Protein 2TBV (pdb70)

Structure (mmCIF, N/CA/C/O backbone):
data_2TBV
#
_entry.id   2TBV
#
_cell.length_a   383.200
_cell.length_b   383.200
_cell.length_c   383.200
_cell.angle_alpha   90.00
_cell.angle_beta   90.00
_cell.angle_gamma   90.00
#
_symmetry.space_group_name_H-M   'I 2 3'
#
loop_
_entity.id
_entity.type
_entity.pdbx_description
1 polymer 'TOMATO BUSHY STUNT VIRUS'
2 non-polymer 'CALCIUM ION'
#
loop_
_atom_site.group_PDB
_atom_site.id
_atom_site.type_symbol
_atom_site.label_atom_id
_atom_site.label_alt_id
_atom_site.label_comp_id
_atom_site.label_asym_id
_atom_site.label_entity_id
_atom_site.label_seq_id
_atom_site.pdbx_PDB_ins_code
_atom_site.Cartn_x
_atom_site.Cartn_y
_atom_site.Cartn_z
_atom_site.occupancy
_atom_site.B_iso_or_equiv
_atom_site.auth_seq_id
_atom_site.auth_comp_id
_atom_site.auth_asym_id
_atom_site.auth_atom_id
_atom_site.pdbx_PDB_model_num
ATOM 1 C C . GLY A 1 101 ? -20.338 29.173 114.766 1.00 20.00 101 GLY A C 1
ATOM 2 O O . GLY A 1 101 ? -20.009 28.696 115.862 1.00 20.00 101 GLY A O 1
ATOM 3 N N . GLY A 1 102 ? -21.126 30.219 114.588 1.00 20.00 102 GLY A N 1
ATOM 4 C CA . GLY A 1 102 ? -21.641 31.009 115.737 1.00 20.00 102 GLY A CA 1
ATOM 5 C C . GLY A 1 102 ? -20.413 31.756 116.328 1.00 20.00 102 GLY A C 1
ATOM 6 O O . GLY A 1 102 ? -20.252 31.833 117.548 1.00 20.00 102 GLY A O 1
ATOM 7 N N . VAL A 1 103 ? -19.614 32.309 115.429 1.00 20.00 103 VAL A N 1
ATOM 8 C CA . VAL A 1 103 ? -18.437 33.087 115.870 1.00 20.00 103 VAL A CA 1
ATOM 9 C C . VAL A 1 103 ? -18.380 34.593 115.587 1.00 20.00 103 VAL A C 1
ATOM 10 O O . VAL A 1 103 ? -18.270 35.113 114.466 1.00 20.00 103 VAL A O 1
ATOM 14 N N . THR A 1 104 ? -18.481 35.283 116.707 1.00 20.00 104 THR A N 1
ATOM 15 C CA . THR A 1 104 ? -18.938 36.680 116.696 1.00 20.00 104 THR A CA 1
ATOM 16 C C . THR A 1 104 ? -17.652 37.540 116.539 1.00 20.00 104 THR A C 1
ATOM 17 O O . THR A 1 104 ? -16.623 37.256 117.169 1.00 20.00 104 THR A O 1
ATOM 21 N N . VAL A 1 105 ? -17.791 38.638 115.820 1.00 20.00 105 VAL A N 1
ATOM 22 C CA . VAL A 1 105 ? -16.748 39.674 115.814 1.00 20.00 105 VAL A CA 1
ATOM 23 C C . VAL A 1 105 ? -17.143 41.178 116.120 1.00 20.00 105 VAL A C 1
ATOM 24 O O . VAL A 1 105 ? -18.162 41.760 115.718 1.00 20.00 105 VAL A O 1
ATOM 28 N N . THR A 1 106 ? -16.292 41.703 116.982 1.00 20.00 106 THR A N 1
ATOM 29 C CA . THR A 1 106 ? -16.686 42.827 117.842 1.00 20.00 106 THR A CA 1
ATOM 30 C C . THR A 1 106 ? -15.602 43.715 117.229 1.00 20.00 106 THR A C 1
ATOM 31 O O . THR A 1 106 ? -14.464 43.273 117.010 1.00 20.00 106 THR A O 1
ATOM 35 N N . SER A 1 107 ? -15.970 44.954 116.960 1.00 20.00 107 SER A N 1
ATOM 36 C CA . SER A 1 107 ? -14.737 46.021 116.914 1.00 20.00 107 SER A CA 1
ATOM 37 C C . SER A 1 107 ? -15.346 47.280 117.496 1.00 20.00 107 SER A C 1
ATOM 38 O O . SER A 1 107 ? -16.047 48.042 116.808 1.00 20.00 107 SER A O 1
ATOM 41 N N . HIS A 1 108 ? -14.988 47.535 118.750 1.00 20.00 108 HIS A N 1
ATOM 42 C CA . HIS A 1 108 ? -15.533 48.704 119.454 1.00 20.00 108 HIS A CA 1
ATOM 43 C C . HIS A 1 108 ? -14.362 49.450 120.244 1.00 20.00 108 HIS A C 1
ATOM 44 O O . HIS A 1 108 ? -13.202 49.021 120.335 1.00 20.00 108 HIS A O 1
ATOM 51 N N . ARG A 1 109 ? -14.778 50.564 120.816 1.00 20.00 109 ARG A N 1
ATOM 52 C CA . ARG A 1 109 ? -13.992 51.578 121.452 1.00 20.00 109 ARG A CA 1
ATOM 53 C C . ARG A 1 109 ? -14.582 51.783 122.836 1.00 20.00 109 ARG A C 1
ATOM 54 O O . ARG A 1 109 ? -15.591 52.495 123.010 1.00 20.00 109 ARG A O 1
ATOM 62 N N . GLU A 1 110 ? -13.925 51.221 123.816 1.00 20.00 110 GLU A N 1
ATOM 63 C CA . GLU A 1 110 ? -14.261 51.327 125.244 1.00 20.00 110 GLU A CA 1
ATOM 64 C C . GLU A 1 110 ? -13.294 52.247 126.003 1.00 20.00 110 GLU A C 1
ATOM 65 O O . GLU A 1 110 ? -12.078 52.225 125.757 1.00 20.00 110 GLU A O 1
ATOM 71 N N . TYR A 1 111 ? -13.850 53.094 126.829 1.00 20.00 111 TYR A N 1
ATOM 72 C CA . TYR A 1 111 ? -13.126 54.002 127.762 1.00 20.00 111 TYR A CA 1
ATOM 73 C C . TYR A 1 111 ? -12.319 53.176 128.762 1.00 20.00 111 TYR A C 1
ATOM 74 O O . TYR A 1 111 ? -12.676 51.985 128.945 1.00 20.00 111 TYR A O 1
ATOM 83 N N . LEU A 1 112 ? -11.335 53.770 129.438 1.00 20.00 112 LEU A N 1
ATOM 84 C CA . LEU A 1 112 ? -10.432 53.001 130.275 1.00 20.00 112 LEU A CA 1
ATOM 85 C C . LEU A 1 112 ? -9.937 53.569 131.564 1.00 20.00 112 LEU A C 1
ATOM 86 O O . LEU A 1 112 ? -10.079 52.814 132.592 1.00 20.00 112 LEU A O 1
ATOM 91 N N . THR A 1 113 ? -9.363 54.739 131.645 1.00 20.00 113 THR A N 1
ATOM 92 C CA . THR A 1 113 ? -9.069 55.394 132.942 1.00 20.00 113 THR A CA 1
ATOM 93 C C . THR A 1 113 ? -8.715 56.859 132.730 1.00 20.00 113 THR A C 1
ATOM 94 O O . THR A 1 113 ? -8.445 57.273 131.590 1.00 20.00 113 THR A O 1
ATOM 98 N N . GLN A 1 114 ? -8.708 57.583 133.837 1.00 20.00 114 GLN A N 1
ATOM 99 C CA . GLN A 1 114 ? -8.370 59.049 133.786 1.00 20.00 114 GLN A CA 1
ATOM 100 C C . GLN A 1 114 ? -6.961 59.147 134.397 1.00 20.00 114 GLN A C 1
ATOM 101 O O . GLN A 1 114 ? -6.808 58.878 135.600 1.00 20.00 114 GLN A O 1
ATOM 107 N N . VAL A 1 115 ? -6.019 59.531 133.551 1.00 20.00 115 VAL A N 1
ATOM 108 C CA . VAL A 1 115 ? -4.526 59.556 134.281 1.00 20.00 115 VAL A CA 1
ATOM 109 C C . VAL A 1 115 ? -4.259 60.896 134.971 1.00 20.00 115 VAL A C 1
ATOM 110 O O . VAL A 1 115 ? -4.192 61.973 134.387 1.00 20.00 115 VAL A O 1
ATOM 114 N N . ASN A 1 116 ? -4.073 60.725 136.263 1.00 20.00 116 ASN A N 1
ATOM 115 C CA . ASN A 1 116 ? -3.549 61.719 137.207 1.00 20.00 116 ASN A CA 1
ATOM 116 C C . ASN A 1 116 ? -2.001 61.792 137.127 1.00 20.00 116 ASN A C 1
ATOM 117 O O . ASN A 1 116 ? -1.372 60.756 136.819 1.00 20.00 116 ASN A O 1
ATOM 122 N N . ASN A 1 117 ? -1.463 62.971 137.356 1.00 20.00 117 ASN A N 1
ATOM 123 C CA . ASN A 1 117 ? 0.079 63.021 137.586 1.00 20.00 117 ASN A CA 1
ATOM 124 C C . ASN A 1 117 ? 0.734 62.467 138.900 1.00 20.00 117 ASN A C 1
ATOM 125 O O . ASN A 1 117 ? 0.109 62.132 139.907 1.00 20.00 117 ASN A O 1
ATOM 130 N N . SER A 1 118 ? 2.032 62.399 138.795 1.00 20.00 118 SER A N 1
ATOM 131 C CA . SER A 1 118 ? 2.903 62.383 139.994 1.00 20.00 118 SER A CA 1
ATOM 132 C C . SER A 1 118 ? 4.145 63.238 139.737 1.00 20.00 118 SER A C 1
ATOM 133 O O . SER A 1 118 ? 4.390 63.682 138.605 1.00 20.00 118 SER A O 1
ATOM 136 N N . SER A 1 119 ? 4.911 63.456 140.790 1.00 20.00 119 SER A N 1
ATOM 137 C CA . SER A 1 119 ? 6.235 64.076 140.646 1.00 20.00 119 SER A CA 1
ATOM 138 C C . SER A 1 119 ? 6.828 62.686 140.407 1.00 20.00 119 SER A C 1
ATOM 139 O O . SER A 1 119 ? 7.695 62.504 139.539 1.00 20.00 119 SER A O 1
ATOM 142 N N . GLY A 1 120 ? 6.353 61.727 141.179 1.00 20.00 120 GLY A N 1
ATOM 143 C CA . GLY A 1 120 ? 7.313 60.702 141.708 1.00 20.00 120 GLY A CA 1
ATOM 144 C C . GLY A 1 120 ? 7.622 59.753 140.551 1.00 20.00 120 GLY A C 1
ATOM 145 O O . GLY A 1 120 ? 8.553 60.049 139.769 1.00 20.00 120 GLY A O 1
ATOM 146 N N . PHE A 1 121 ? 6.911 58.644 140.497 1.00 20.00 121 PHE A N 1
ATOM 147 C CA . PHE A 1 121 ? 6.969 57.748 139.332 1.00 20.00 121 PHE A CA 1
ATOM 148 C C . PHE A 1 121 ? 5.808 56.791 139.631 1.00 20.00 121 PHE A C 1
ATOM 149 O O . PHE A 1 121 ? 5.971 55.831 140.400 1.00 20.00 121 PHE A O 1
ATOM 157 N N . VAL A 1 122 ? 4.712 57.053 138.935 1.00 20.00 122 VAL A N 1
ATOM 158 C CA . VAL A 1 122 ? 3.569 56.099 139.040 1.00 20.00 122 VAL A CA 1
ATOM 159 C C . VAL A 1 122 ? 3.183 55.289 137.801 1.00 20.00 122 VAL A C 1
ATOM 160 O O . VAL A 1 122 ? 3.448 55.701 136.662 1.00 20.00 122 VAL A O 1
ATOM 164 N N . VAL A 1 123 ? 2.565 54.147 138.041 1.00 20.00 123 VAL A N 1
ATOM 165 C CA . VAL A 1 123 ? 2.121 53.282 136.939 1.00 20.00 123 VAL A CA 1
ATOM 166 C C . VAL A 1 123 ? 0.453 53.170 137.289 1.00 20.00 123 VAL A C 1
ATOM 167 O O . VAL A 1 123 ? -0.030 53.256 138.428 1.00 20.00 123 VAL A O 1
ATOM 171 N N . ASN A 1 124 ? -0.097 52.475 136.311 1.00 20.00 124 ASN A N 1
ATOM 172 C CA . ASN A 1 124 ? -1.502 51.956 136.457 1.00 20.00 124 ASN A CA 1
ATOM 173 C C . ASN A 1 124 ? -1.917 52.136 137.919 1.00 20.00 124 ASN A C 1
ATOM 174 O O . ASN A 1 124 ? -2.451 51.211 138.548 1.00 20.00 124 ASN A O 1
ATOM 179 N N . GLY A 1 125 ? -1.666 53.324 138.436 1.00 20.00 125 GLY A N 1
ATOM 180 C CA . GLY A 1 125 ? -2.533 53.890 139.473 1.00 20.00 125 GLY A CA 1
ATOM 181 C C . GLY A 1 125 ? -1.388 54.168 140.448 1.00 20.00 125 GLY A C 1
ATOM 182 O O . GLY A 1 125 ? -1.495 55.039 141.324 1.00 20.00 125 GLY A O 1
ATOM 183 N N . GLY A 1 126 ? -0.310 53.424 140.283 1.00 20.00 126 GLY A N 1
ATOM 184 C CA . GLY A 1 126 ? 0.770 53.427 141.280 1.00 20.00 126 GLY A CA 1
ATOM 185 C C . GLY A 1 126 ? -0.025 52.378 141.913 1.00 20.00 126 GLY A C 1
ATOM 186 O O . GLY A 1 126 ? 0.506 51.961 142.954 1.00 20.00 126 GLY A O 1
ATOM 187 N N . ILE A 1 127 ? -0.847 51.660 141.172 1.00 20.00 127 ILE A N 1
ATOM 188 C CA . ILE A 1 127 ? -1.077 50.237 141.461 1.00 20.00 127 ILE A CA 1
ATOM 189 C C . ILE A 1 127 ? -0.969 48.814 140.909 1.00 20.00 127 ILE A C 1
ATOM 190 O O . ILE A 1 127 ? -0.739 48.613 139.708 1.00 20.00 127 ILE A O 1
ATOM 195 N N . VAL A 1 128 ? -1.137 47.850 141.794 1.00 20.00 128 VAL A N 1
ATOM 196 C CA . VAL A 1 128 ? -0.008 46.816 141.611 1.00 20.00 128 VAL A CA 1
ATOM 197 C C . VAL A 1 128 ? -0.705 45.477 141.365 1.00 20.00 128 VAL A C 1
ATOM 198 O O . VAL A 1 128 ? -1.921 45.344 141.569 1.00 20.00 128 VAL A O 1
ATOM 202 N N . GLY A 1 129 ? 0.074 44.504 140.929 1.00 20.00 129 GLY A N 1
ATOM 203 C CA . GLY A 1 129 ? -0.467 43.169 140.643 1.00 20.00 129 GLY A CA 1
ATOM 204 C C . GLY A 1 129 ? -1.053 43.264 139.233 1.00 20.00 129 GLY A C 1
ATOM 205 O O . GLY A 1 129 ? -2.245 43.557 139.057 1.00 20.00 129 GLY A O 1
ATOM 206 N N . ASN A 1 130 ? -0.207 43.016 138.250 1.00 20.00 130 ASN A N 1
ATOM 207 C CA . ASN A 1 130 ? -0.575 43.282 136.853 1.00 20.00 130 ASN A CA 1
ATOM 208 C C . ASN A 1 130 ? -2.020 43.635 136.495 1.00 20.00 130 ASN A C 1
ATOM 209 O O . ASN A 1 130 ? -2.603 43.062 135.563 1.00 20.00 130 ASN A O 1
ATOM 214 N N . SER A 1 131 ? -2.575 44.571 137.242 1.00 20.00 131 SER A N 1
ATOM 215 C CA . SER A 1 131 ? -3.961 45.000 137.008 1.00 20.00 131 SER A CA 1
ATOM 216 C C . SER A 1 131 ? -4.317 44.808 135.533 1.00 20.00 131 SER A C 1
ATOM 217 O O . SER A 1 131 ? -5.170 43.978 135.185 1.00 20.00 131 SER A O 1
ATOM 220 N N . LEU A 1 132 ? -3.660 45.579 134.687 1.00 20.00 132 LEU A N 1
ATOM 221 C CA . LEU A 1 132 ? -4.465 45.767 133.403 1.00 20.00 132 LEU A CA 1
ATOM 222 C C . LEU A 1 132 ? -4.681 44.588 132.378 1.00 20.00 132 LEU A C 1
ATOM 223 O O . LEU A 1 132 ? -5.573 44.665 131.521 1.00 20.00 132 LEU A O 1
ATOM 228 N N . GLN A 1 133 ? -3.975 43.496 132.605 1.00 20.00 133 GLN A N 1
ATOM 229 C CA . GLN A 1 133 ? -3.990 42.376 131.653 1.00 20.00 133 GLN A CA 1
ATOM 230 C C . GLN A 1 133 ? -4.998 42.364 130.503 1.00 20.00 133 GLN A C 1
ATOM 231 O O . GLN A 1 133 ? -6.215 42.267 130.722 1.00 20.00 133 GLN A O 1
ATOM 237 N N . LEU A 1 134 ? -4.479 42.462 129.293 1.00 20.00 134 LEU A N 1
ATOM 238 C CA . LEU A 1 134 ? -5.326 42.386 128.092 1.00 20.00 134 LEU A CA 1
ATOM 239 C C . LEU A 1 134 ? -5.996 41.062 127.722 1.00 20.00 134 LEU A C 1
ATOM 240 O O . LEU A 1 134 ? -5.642 40.428 126.716 1.00 20.00 134 LEU A O 1
ATOM 245 N N . ASN A 1 135 ? -6.952 40.662 128.539 1.00 20.00 135 ASN A N 1
ATOM 246 C CA . ASN A 1 135 ? -7.802 39.512 128.203 1.00 20.00 135 ASN A CA 1
ATOM 247 C C . ASN A 1 135 ? -9.146 39.716 128.143 1.00 20.00 135 ASN A C 1
ATOM 248 O O . ASN A 1 135 ? -9.013 40.409 129.163 1.00 20.00 135 ASN A O 1
ATOM 253 N N . PRO A 1 136 ? -10.274 39.619 127.465 1.00 20.00 136 PRO A N 1
ATOM 254 C CA . PRO A 1 136 ? -11.481 40.336 127.900 1.00 20.00 136 PRO A CA 1
ATOM 255 C C . PRO A 1 136 ? -12.465 39.467 128.684 1.00 20.00 136 PRO A C 1
ATOM 256 O O . PRO A 1 136 ? -13.415 38.909 128.116 1.00 20.00 136 PRO A O 1
ATOM 260 N N . SER A 1 137 ? -12.223 39.363 129.978 1.00 20.00 137 SER A N 1
ATOM 261 C CA . SER A 1 137 ? -12.271 39.915 130.934 1.00 20.00 137 SER A CA 1
ATOM 262 C C . SER A 1 137 ? -11.462 40.119 132.216 1.00 20.00 137 SER A C 1
ATOM 263 O O . SER A 1 137 ? -11.236 39.172 132.983 1.00 20.00 137 SER A O 1
ATOM 266 N N . ASN A 1 138 ? -11.039 41.351 132.429 1.00 20.00 138 ASN A N 1
ATOM 267 C CA . ASN A 1 138 ? -10.540 42.064 132.853 1.00 20.00 138 ASN A CA 1
ATOM 268 C C . ASN A 1 138 ? -11.525 43.063 133.463 1.00 20.00 138 ASN A C 1
ATOM 269 O O . ASN A 1 138 ? -11.145 44.181 133.843 1.00 20.00 138 ASN A O 1
ATOM 274 N N . GLY A 1 139 ? -12.775 42.648 133.546 1.00 20.00 139 GLY A N 1
ATOM 275 C CA . GLY A 1 139 ? -13.795 43.455 134.231 1.00 20.00 139 GLY A CA 1
ATOM 276 C C . GLY A 1 139 ? -13.143 44.755 134.675 1.00 20.00 139 GLY A C 1
ATOM 277 O O . GLY A 1 139 ? -13.752 45.833 134.603 1.00 20.00 139 GLY A O 1
ATOM 278 N N . THR A 1 140 ? -11.904 44.642 135.116 1.00 20.00 140 THR A N 1
ATOM 279 C CA . THR A 1 140 ? -11.089 45.833 135.393 1.00 20.00 140 THR A CA 1
ATOM 280 C C . THR A 1 140 ? -10.694 46.767 134.258 1.00 20.00 140 THR A C 1
ATOM 281 O O . THR A 1 140 ? -10.802 47.997 134.375 1.00 20.00 140 THR A O 1
ATOM 285 N N . LEU A 1 141 ? -10.238 46.173 133.171 1.00 20.00 141 LEU A N 1
ATOM 286 C CA . LEU A 1 141 ? -10.004 46.934 131.935 1.00 20.00 141 LEU A CA 1
ATOM 287 C C . LEU A 1 141 ? -11.170 47.237 130.992 1.00 20.00 141 LEU A C 1
ATOM 288 O O . LEU A 1 141 ? -11.472 48.405 130.707 1.00 20.00 141 LEU A O 1
ATOM 293 N N . PHE A 1 142 ? -11.807 46.181 130.522 1.00 20.00 142 PHE A N 1
ATOM 294 C CA . PHE A 1 142 ? -12.916 46.294 129.535 1.00 20.00 142 PHE A CA 1
ATOM 295 C C . PHE A 1 142 ? -14.295 46.394 130.171 1.00 20.00 142 PHE A C 1
ATOM 296 O O . PHE A 1 142 ? -14.924 45.371 130.480 1.00 20.00 142 PHE A O 1
ATOM 304 N N . SER A 1 143 ? -14.746 47.618 130.370 1.00 20.00 143 SER A N 1
ATOM 305 C CA . SER A 1 143 ? -16.097 47.849 130.899 1.00 20.00 143 SER A CA 1
ATOM 306 C C . SER A 1 143 ? -17.320 47.524 130.040 1.00 20.00 143 SER A C 1
ATOM 307 O O . SER A 1 143 ? -18.465 47.590 130.512 1.00 20.00 143 SER A O 1
ATOM 310 N N . TRP A 1 144 ? -17.061 47.180 128.793 1.00 20.00 144 TRP A N 1
ATOM 311 C CA . TRP A 1 144 ? -18.149 46.931 127.836 1.00 20.00 144 TRP A CA 1
ATOM 312 C C . TRP A 1 144 ? -18.158 45.517 127.253 1.00 20.00 144 TRP A C 1
ATOM 313 O O . TRP A 1 144 ? -19.154 44.787 127.367 1.00 20.00 144 TRP A O 1
ATOM 324 N N . LEU A 1 145 ? -17.049 45.152 126.637 1.00 20.00 145 LEU A N 1
ATOM 325 C CA . LEU A 1 145 ? -16.765 43.736 126.372 1.00 20.00 145 LEU A CA 1
ATOM 326 C C . LEU A 1 145 ? -16.932 42.701 127.486 1.00 20.00 145 LEU A C 1
ATOM 327 O O . LEU A 1 145 ? -17.042 41.494 127.223 1.00 20.00 145 LEU A O 1
ATOM 332 N N . PRO A 1 146 ? -16.948 43.187 128.713 1.00 20.00 146 PRO A N 1
ATOM 333 C CA . PRO A 1 146 ? -17.223 42.313 129.875 1.00 20.00 146 PRO A CA 1
ATOM 334 C C . PRO A 1 146 ? -18.216 41.158 129.735 1.00 20.00 146 PRO A C 1
ATOM 335 O O . PRO A 1 146 ? -17.865 39.988 129.945 1.00 20.00 146 PRO A O 1
ATOM 339 N N . ALA A 1 147 ? -19.441 41.503 129.384 1.00 20.00 147 ALA A N 1
ATOM 340 C CA . ALA A 1 147 ? -20.546 40.537 129.450 1.00 20.00 147 ALA A CA 1
ATOM 341 C C . ALA A 1 147 ? -21.014 40.180 128.038 1.00 20.00 147 ALA A C 1
ATOM 342 O O . ALA A 1 147 ? -22.222 40.106 127.767 1.00 20.00 147 ALA A O 1
ATOM 344 N N . LEU A 1 148 ? -20.052 39.965 127.160 1.00 20.00 148 LEU A N 1
ATOM 345 C CA . LEU A 1 148 ? -20.363 39.534 125.790 1.00 20.00 148 LEU A CA 1
ATOM 346 C C . LEU A 1 148 ? -19.545 38.248 125.666 1.00 20.00 148 LEU A C 1
ATOM 347 O O . LEU A 1 148 ? -20.087 37.174 125.368 1.00 20.00 148 LEU A O 1
ATOM 352 N N . ALA A 1 149 ? -18.251 38.376 125.896 1.00 20.00 149 ALA A N 1
ATOM 353 C CA . ALA A 1 149 ? -17.291 37.276 125.906 1.00 20.00 149 ALA A CA 1
ATOM 354 C C . ALA A 1 149 ? -17.404 36.383 127.154 1.00 20.00 149 ALA A C 1
ATOM 355 O O . ALA A 1 149 ? -16.441 35.705 127.541 1.00 20.00 149 ALA A O 1
ATOM 357 N N . SER A 1 150 ? -18.578 36.398 127.757 1.00 20.00 150 SER A N 1
ATOM 358 C CA . SER A 1 150 ? -18.751 35.798 129.087 1.00 20.00 150 SER A CA 1
ATOM 359 C C . SER A 1 150 ? -19.723 34.708 128.631 1.00 20.00 150 SER A C 1
ATOM 360 O O . SER A 1 150 ? -20.086 33.812 129.407 1.00 20.00 150 SER A O 1
ATOM 363 N N . ASN A 1 151 ? -20.130 34.801 127.379 1.00 20.00 151 ASN A N 1
ATOM 364 C CA . ASN A 1 151 ? -20.891 33.713 126.749 1.00 20.00 151 ASN A CA 1
ATOM 365 C C . ASN A 1 151 ? -19.950 32.906 125.853 1.00 20.00 151 ASN A C 1
ATOM 366 O O . ASN A 1 151 ? -20.390 32.040 125.083 1.00 20.00 151 ASN A O 1
ATOM 371 N N . PHE A 1 152 ? -18.667 33.190 125.979 1.00 20.00 152 PHE A N 1
ATOM 372 C CA . PHE A 1 152 ? -17.655 32.486 125.178 1.00 20.00 152 PHE A CA 1
ATOM 373 C C . PHE A 1 152 ? -16.347 32.051 125.839 1.00 20.00 152 PHE A C 1
ATOM 374 O O . PHE A 1 152 ? -16.022 32.483 126.955 1.00 20.00 152 PHE A O 1
ATOM 382 N N . ASP A 1 153 ? -15.615 31.202 125.142 1.00 20.00 153 ASP A N 1
ATOM 383 C CA . ASP A 1 153 ? -14.466 30.518 125.752 1.00 20.00 153 ASP A CA 1
ATOM 384 C C . ASP A 1 153 ? -13.065 30.691 125.160 1.00 20.00 153 ASP A C 1
ATOM 385 O O . ASP A 1 153 ? -12.058 30.418 125.830 1.00 20.00 153 ASP A O 1
ATOM 390 N N . GLN A 1 154 ? -13.019 31.198 123.942 1.00 20.00 154 GLN A N 1
ATOM 391 C CA . GLN A 1 154 ? -11.760 31.433 123.285 1.00 20.00 154 GLN A CA 1
ATOM 392 C C . GLN A 1 154 ? -11.876 32.866 122.763 1.00 20.00 154 GLN A C 1
ATOM 393 O O . GLN A 1 154 ? -12.939 33.283 122.280 1.00 20.00 154 GLN A O 1
ATOM 399 N N . TYR A 1 155 ? -10.783 33.597 122.868 1.00 20.00 155 TYR A N 1
ATOM 400 C CA . TYR A 1 155 ? -10.817 35.007 122.507 1.00 20.00 155 TYR A CA 1
ATOM 401 C C . TYR A 1 155 ? -9.683 35.160 121.505 1.00 20.00 155 TYR A C 1
ATOM 402 O O . TYR A 1 155 ? -8.702 34.403 121.545 1.00 20.00 155 TYR A O 1
ATOM 411 N N . SER A 1 156 ? -9.817 36.139 120.630 1.00 20.00 156 SER A N 1
ATOM 412 C CA . SER A 1 156 ? -8.699 36.535 119.763 1.00 20.00 156 SER A CA 1
ATOM 413 C C . SER A 1 156 ? -8.933 37.869 119.052 1.00 20.00 156 SER A C 1
ATOM 414 O O . SER A 1 156 ? -10.007 38.107 118.480 1.00 20.00 156 SER A O 1
ATOM 417 N N . PHE A 1 157 ? -7.925 38.720 119.099 1.00 20.00 157 PHE A N 1
ATOM 418 C CA . PHE A 1 157 ? -8.117 40.134 118.850 1.00 20.00 157 PHE A CA 1
ATOM 419 C C . PHE A 1 157 ? -7.756 40.203 117.365 1.00 20.00 157 PHE A C 1
ATOM 420 O O . PHE A 1 157 ? -7.560 39.169 116.709 1.00 20.00 157 PHE A O 1
ATOM 428 N N . ASN A 1 158 ? -7.675 41.418 116.858 1.00 20.00 158 ASN A N 1
ATOM 429 C CA . ASN A 1 158 ? -7.211 41.632 115.480 1.00 20.00 158 ASN A CA 1
ATOM 430 C C . ASN A 1 158 ? -6.610 43.035 115.505 1.00 20.00 158 ASN A C 1
ATOM 431 O O . ASN A 1 158 ? -5.607 43.308 114.829 1.00 20.00 158 ASN A O 1
ATOM 436 N N . SER A 1 159 ? -7.202 43.893 116.315 1.00 20.00 159 SER A N 1
ATOM 437 C CA . SER A 1 159 ? -6.710 45.272 116.446 1.00 20.00 159 SER A CA 1
ATOM 438 C C . SER A 1 159 ? -6.962 45.621 117.914 1.00 20.00 159 SER A C 1
ATOM 439 O O . SER A 1 159 ? -8.021 45.299 118.473 1.00 20.00 159 SER A O 1
ATOM 442 N N . VAL A 1 160 ? -5.985 46.273 118.517 1.00 20.00 160 VAL A N 1
ATOM 443 C CA . VAL A 1 160 ? -6.196 46.942 119.795 1.00 20.00 160 VAL A CA 1
ATOM 444 C C . VAL A 1 160 ? -5.198 48.098 119.730 1.00 20.00 160 VAL A C 1
ATOM 445 O O . VAL A 1 160 ? -4.031 47.913 119.354 1.00 20.00 160 VAL A O 1
ATOM 449 N N . VAL A 1 161 ? -5.672 49.276 120.090 1.00 20.00 161 VAL A N 1
ATOM 450 C CA . VAL A 1 161 ? -4.900 50.505 119.857 1.00 20.00 161 VAL A CA 1
ATOM 451 C C . VAL A 1 161 ? -5.187 51.263 121.155 1.00 20.00 161 VAL A C 1
ATOM 452 O O . VAL A 1 161 ? -6.338 51.330 121.612 1.00 20.00 161 VAL A O 1
ATOM 456 N N . LEU A 1 162 ? -4.138 51.821 121.728 1.00 20.00 162 LEU A N 1
ATOM 457 C CA . LEU A 1 162 ? -4.326 52.729 122.887 1.00 20.00 162 LEU A CA 1
ATOM 458 C C . LEU A 1 162 ? -4.510 54.129 122.300 1.00 20.00 162 LEU A C 1
ATOM 459 O O . LEU A 1 162 ? -3.795 54.528 121.368 1.00 20.00 162 LEU A O 1
ATOM 464 N N . ASP A 1 163 ? -5.464 54.854 122.852 1.00 20.00 163 ASP A N 1
ATOM 465 C CA . ASP A 1 163 ? -5.715 56.226 122.393 1.00 20.00 163 ASP A CA 1
ATOM 466 C C . ASP A 1 163 ? -5.475 57.082 123.638 1.00 20.00 163 ASP A C 1
ATOM 467 O O . ASP A 1 163 ? -5.987 56.782 124.727 1.00 20.00 163 ASP A O 1
ATOM 472 N N . TYR A 1 164 ? -4.701 58.136 123.459 1.00 20.00 164 TYR A N 1
ATOM 473 C CA . TYR A 1 164 ? -4.560 59.161 124.519 1.00 20.00 164 TYR A CA 1
ATOM 474 C C . TYR A 1 164 ? -4.891 60.628 124.246 1.00 20.00 164 TYR A C 1
ATOM 475 O O . TYR A 1 164 ? -4.094 61.359 123.639 1.00 20.00 164 TYR A O 1
ATOM 484 N N . VAL A 1 165 ? -6.063 61.038 124.695 1.00 20.00 165 VAL A N 1
ATOM 485 C CA . VAL A 1 165 ? -6.546 62.397 124.416 1.00 20.00 165 VAL A CA 1
ATOM 486 C C . VAL A 1 165 ? -6.071 63.117 125.679 1.00 20.00 165 VAL A C 1
ATOM 487 O O . VAL A 1 165 ? -5.487 62.501 126.583 1.00 20.00 165 VAL A O 1
ATOM 491 N N . PRO A 1 166 ? -6.327 64.412 125.723 1.00 20.00 166 PRO A N 1
ATOM 492 C CA . PRO A 1 166 ? -5.959 65.215 126.898 1.00 20.00 166 PRO A CA 1
ATOM 493 C C . PRO A 1 166 ? -6.865 66.337 127.395 1.00 20.00 166 PRO A C 1
ATOM 494 O O . PRO A 1 166 ? -7.073 67.330 126.682 1.00 20.00 166 PRO A O 1
ATOM 498 N N . LEU A 1 167 ? -7.401 66.168 128.589 1.00 20.00 167 LEU A N 1
ATOM 499 C CA . LEU A 1 167 ? -8.156 67.248 129.238 1.00 20.00 167 LEU A CA 1
ATOM 500 C C . LEU A 1 167 ? -7.397 68.475 129.747 1.00 20.00 167 LEU A C 1
ATOM 501 O O . LEU A 1 167 ? -7.949 69.584 129.811 1.00 20.00 167 LEU A O 1
ATOM 506 N N . CYS A 1 168 ? -6.145 68.259 130.102 1.00 20.00 168 CYS A N 1
ATOM 507 C CA . CYS A 1 168 ? -5.302 69.354 130.604 1.00 20.00 168 CYS A CA 1
ATOM 508 C C . CYS A 1 168 ? -4.890 70.388 129.555 1.00 20.00 168 CYS A C 1
ATOM 509 O O . CYS A 1 168 ? -5.402 70.388 128.425 1.00 20.00 168 CYS A O 1
ATOM 512 N N . GLY A 1 169 ? -3.974 71.254 129.943 1.00 20.00 169 GLY A N 1
ATOM 513 C CA . GLY A 1 169 ? -3.534 72.338 129.054 1.00 20.00 169 GLY A CA 1
ATOM 514 C C . GLY A 1 169 ? -2.041 72.569 128.810 1.00 20.00 169 GLY A C 1
ATOM 515 O O . GLY A 1 169 ? -1.200 72.251 129.663 1.00 20.00 169 GLY A O 1
ATOM 516 N N . THR A 1 170 ? -1.736 73.119 127.649 1.00 20.00 170 THR A N 1
ATOM 517 C CA . THR A 1 170 ? -0.337 73.233 127.213 1.00 20.00 170 THR A CA 1
ATOM 518 C C . THR A 1 170 ? 0.686 73.869 128.156 1.00 20.00 170 THR A C 1
ATOM 519 O O . THR A 1 170 ? 1.662 74.492 127.710 1.00 20.00 170 THR A O 1
ATOM 523 N N . THR A 1 171 ? 0.448 73.705 129.443 1.00 20.00 171 THR A N 1
ATOM 524 C CA . THR A 1 171 ? 1.299 74.344 130.457 1.00 20.00 171 THR A CA 1
ATOM 525 C C . THR A 1 171 ? 1.421 73.456 131.696 1.00 20.00 171 THR A C 1
ATOM 526 O O . THR A 1 171 ? 2.097 73.814 132.672 1.00 20.00 171 THR A O 1
ATOM 530 N N . GLU A 1 172 ? 0.765 72.312 131.640 1.00 20.00 172 GLU A N 1
ATOM 531 C CA . GLU A 1 172 ? 0.993 71.149 132.861 1.00 20.00 172 GLU A CA 1
ATOM 532 C C . GLU A 1 172 ? 2.473 70.830 132.578 1.00 20.00 172 GLU A C 1
ATOM 533 O O . GLU A 1 172 ? 3.041 71.237 131.554 1.00 20.00 172 GLU A O 1
ATOM 539 N N . VAL A 1 173 ? 3.042 70.033 133.463 1.00 20.00 173 VAL A N 1
ATOM 540 C CA . VAL A 1 173 ? 4.472 69.705 133.374 1.00 20.00 173 VAL A CA 1
ATOM 541 C C . VAL A 1 173 ? 4.744 68.263 133.807 1.00 20.00 173 VAL A C 1
ATOM 542 O O . VAL A 1 173 ? 4.943 67.982 134.998 1.00 20.00 173 VAL A O 1
ATOM 546 N N . GLY A 1 174 ? 4.749 67.371 132.834 1.00 20.00 174 GLY A N 1
ATOM 547 C CA . GLY A 1 174 ? 4.816 65.933 133.128 1.00 20.00 174 GLY A CA 1
ATOM 548 C C . GLY A 1 174 ? 5.056 64.931 131.997 1.00 20.00 174 GLY A C 1
ATOM 549 O O . GLY A 1 174 ? 5.474 65.307 130.891 1.00 20.00 174 GLY A O 1
ATOM 550 N N . ARG A 1 175 ? 4.790 63.672 132.289 1.00 20.00 175 ARG A N 1
ATOM 551 C CA . ARG A 1 175 ? 4.988 62.607 131.296 1.00 20.00 175 ARG A CA 1
ATOM 552 C C . ARG A 1 175 ? 3.794 61.663 131.442 1.00 20.00 175 ARG A C 1
ATOM 553 O O . ARG A 1 175 ? 3.350 61.367 132.562 1.00 20.00 175 ARG A O 1
ATOM 561 N N . VAL A 1 176 ? 3.291 61.206 130.311 1.00 20.00 176 VAL A N 1
ATOM 562 C CA . VAL A 1 176 ? 2.350 60.082 130.325 1.00 20.00 176 VAL A CA 1
ATOM 563 C C . VAL A 1 176 ? 3.194 59.087 129.528 1.00 20.00 176 VAL A C 1
ATOM 564 O O . VAL A 1 176 ? 4.144 59.473 128.830 1.00 20.00 176 VAL A O 1
ATOM 568 N N . ALA A 1 177 ? 2.838 57.821 129.643 1.00 20.00 177 ALA A N 1
ATOM 569 C CA . ALA A 1 177 ? 3.463 56.782 128.813 1.00 20.00 177 ALA A CA 1
ATOM 570 C C . ALA A 1 177 ? 2.842 55.386 128.738 1.00 20.00 177 ALA A C 1
ATOM 571 O O . ALA A 1 177 ? 2.864 54.626 129.717 1.00 20.00 177 ALA A O 1
ATOM 573 N N . LEU A 1 178 ? 2.296 55.071 127.578 1.00 20.00 178 LEU A N 1
ATOM 574 C CA . LEU A 1 178 ? 1.749 53.727 127.341 1.00 20.00 178 LEU A CA 1
ATOM 575 C C . LEU A 1 178 ? 2.622 52.649 126.697 1.00 20.00 178 LEU A C 1
ATOM 576 O O . LEU A 1 178 ? 3.159 52.838 125.595 1.00 20.00 178 LEU A O 1
ATOM 581 N N . TYR A 1 179 ? 2.752 51.535 127.393 1.00 20.00 179 TYR A N 1
ATOM 582 C CA . TYR A 1 179 ? 3.526 50.402 126.868 1.00 20.00 179 TYR A CA 1
ATOM 583 C C . TYR A 1 179 ? 2.864 49.026 126.754 1.00 20.00 179 TYR A C 1
ATOM 584 O O . TYR A 1 179 ? 1.715 48.842 127.182 1.00 20.00 179 TYR A O 1
ATOM 593 N N . PHE A 1 180 ? 3.640 48.060 126.299 1.00 20.00 180 PHE A N 1
ATOM 594 C CA . PHE A 1 180 ? 3.122 46.696 126.121 1.00 20.00 180 PHE A CA 1
ATOM 595 C C . PHE A 1 180 ? 4.019 45.493 126.415 1.00 20.00 180 PHE A C 1
ATOM 596 O O . PHE A 1 180 ? 4.921 45.164 125.630 1.00 20.00 180 PHE A O 1
ATOM 604 N N . ASP A 1 181 ? 3.759 44.855 127.541 1.00 20.00 181 ASP A N 1
ATOM 605 C CA . ASP A 1 181 ? 4.505 43.643 127.911 1.00 20.00 181 ASP A CA 1
ATOM 606 C C . ASP A 1 181 ? 3.779 42.375 127.459 1.00 20.00 181 ASP A C 1
ATOM 607 O O . ASP A 1 181 ? 2.644 42.106 127.880 1.00 20.00 181 ASP A O 1
ATOM 612 N N . LYS A 1 182 ? 4.444 41.616 126.608 1.00 20.00 182 LYS A N 1
ATOM 613 C CA . LYS A 1 182 ? 3.906 40.267 126.249 1.00 20.00 182 LYS A CA 1
ATOM 614 C C . LYS A 1 182 ? 3.709 39.200 127.335 1.00 20.00 182 LYS A C 1
ATOM 615 O O . LYS A 1 182 ? 2.987 38.213 127.135 1.00 20.00 182 LYS A O 1
ATOM 621 N N . ASP A 1 183 ? 4.356 39.418 128.465 1.00 20.00 183 ASP A N 1
ATOM 622 C CA . ASP A 1 183 ? 4.109 38.588 129.586 1.00 20.00 183 ASP A CA 1
ATOM 623 C C . ASP A 1 183 ? 3.115 39.075 130.624 1.00 20.00 183 ASP A C 1
ATOM 624 O O . ASP A 1 183 ? 3.504 39.608 131.674 1.00 20.00 183 ASP A O 1
ATOM 629 N N . SER A 1 184 ? 1.843 38.874 130.332 1.00 20.00 184 SER A N 1
ATOM 630 C CA . SER A 1 184 ? 0.788 39.174 131.311 1.00 20.00 184 SER A CA 1
ATOM 631 C C . SER A 1 184 ? 1.173 39.098 132.790 1.00 20.00 184 SER A C 1
ATOM 632 O O . SER A 1 184 ? 0.356 39.392 133.676 1.00 20.00 184 SER A O 1
ATOM 635 N N . GLN A 1 185 ? 2.386 38.639 133.037 1.00 20.00 185 GLN A N 1
ATOM 636 C CA . GLN A 1 185 ? 2.802 38.303 134.405 1.00 20.00 185 GLN A CA 1
ATOM 637 C C . GLN A 1 185 ? 4.046 38.958 135.009 1.00 20.00 185 GLN A C 1
ATOM 638 O O . GLN A 1 185 ? 4.171 39.076 136.237 1.00 20.00 185 GLN A O 1
ATOM 644 N N . ASP A 1 186 ? 4.946 39.374 134.138 1.00 20.00 186 ASP A N 1
ATOM 645 C CA . ASP A 1 186 ? 6.161 40.072 134.583 1.00 20.00 186 ASP A CA 1
ATOM 646 C C . ASP A 1 186 ? 5.590 41.161 135.492 1.00 20.00 186 ASP A C 1
ATOM 647 O O . ASP A 1 186 ? 4.373 41.399 135.514 1.00 20.00 186 ASP A O 1
ATOM 652 N N . PRO A 1 187 ? 6.475 41.804 136.230 1.00 20.00 187 PRO A N 1
ATOM 653 C CA . PRO A 1 187 ? 6.046 42.716 137.300 1.00 20.00 187 PRO A CA 1
ATOM 654 C C . PRO A 1 187 ? 6.139 44.060 136.576 1.00 20.00 187 PRO A C 1
ATOM 655 O O . PRO A 1 187 ? 6.343 44.113 135.354 1.00 20.00 187 PRO A O 1
ATOM 659 N N . GLU A 1 188 ? 5.986 45.126 137.339 1.00 20.00 188 GLU A N 1
ATOM 660 C CA . GLU A 1 188 ? 5.861 46.460 136.755 1.00 20.00 188 GLU A CA 1
ATOM 661 C C . GLU A 1 188 ? 7.090 47.365 136.645 1.00 20.00 188 GLU A C 1
ATOM 662 O O . GLU A 1 188 ? 8.114 47.131 137.304 1.00 20.00 188 GLU A O 1
ATOM 668 N N . PRO A 1 189 ? 6.970 48.385 135.816 1.00 20.00 189 PRO A N 1
ATOM 669 C CA . PRO A 1 189 ? 8.000 49.430 135.751 1.00 20.00 189 PRO A CA 1
ATOM 670 C C . PRO A 1 189 ? 8.536 50.067 137.040 1.00 20.00 189 PRO A C 1
ATOM 671 O O . PRO A 1 189 ? 7.810 50.769 137.759 1.00 20.00 189 PRO A O 1
ATOM 675 N N . ALA A 1 190 ? 9.802 49.809 137.309 1.00 20.00 190 ALA A N 1
ATOM 676 C CA . ALA A 1 190 ? 10.506 50.521 138.385 1.00 20.00 190 ALA A CA 1
ATOM 677 C C . ALA A 1 190 ? 10.800 52.028 138.260 1.00 20.00 190 ALA A C 1
ATOM 678 O O . ALA A 1 190 ? 10.474 52.813 139.163 1.00 20.00 190 ALA A O 1
ATOM 680 N N . ASP A 1 191 ? 11.389 52.405 137.140 1.00 20.00 191 ASP A N 1
ATOM 681 C CA . ASP A 1 191 ? 11.898 53.774 136.978 1.00 20.00 191 ASP A CA 1
ATOM 682 C C . ASP A 1 191 ? 11.822 54.321 135.552 1.00 20.00 191 ASP A C 1
ATOM 683 O O . ASP A 1 191 ? 11.196 53.714 134.669 1.00 20.00 191 ASP A O 1
ATOM 688 N N . ARG A 1 192 ? 12.458 55.459 135.347 1.00 20.00 192 ARG A N 1
ATOM 689 C CA . ARG A 1 192 ? 12.650 55.983 133.987 1.00 20.00 192 ARG A CA 1
ATOM 690 C C . ARG A 1 192 ? 13.286 55.092 132.919 1.00 20.00 192 ARG A C 1
ATOM 691 O O . ARG A 1 192 ? 12.753 54.951 131.808 1.00 20.00 192 ARG A O 1
ATOM 699 N N . VAL A 1 193 ? 14.415 54.506 133.268 1.00 20.00 193 VAL A N 1
ATOM 700 C CA . VAL A 1 193 ? 15.250 53.798 132.280 1.00 20.00 193 VAL A CA 1
ATOM 701 C C . VAL A 1 193 ? 14.591 52.468 131.875 1.00 20.00 193 VAL A C 1
ATOM 702 O O . VAL A 1 193 ? 14.844 51.925 130.790 1.00 20.00 193 VAL A O 1
ATOM 706 N N . GLU A 1 194 ? 13.750 51.972 132.764 1.00 20.00 194 GLU A N 1
ATOM 707 C CA . GLU A 1 194 ? 13.054 50.702 132.517 1.00 20.00 194 GLU A CA 1
ATOM 708 C C . GLU A 1 194 ? 11.845 50.835 131.597 1.00 20.00 194 GLU A C 1
ATOM 709 O O . GLU A 1 194 ? 11.610 49.981 130.729 1.00 20.00 194 GLU A O 1
ATOM 715 N N . LEU A 1 195 ? 11.093 51.901 131.797 1.00 20.00 195 LEU A N 1
ATOM 716 C CA . LEU A 1 195 ? 9.842 52.084 131.075 1.00 20.00 195 LEU A CA 1
ATOM 717 C C . LEU A 1 195 ? 10.338 52.139 129.629 1.00 20.00 195 LEU A C 1
ATOM 718 O O . LEU A 1 195 ? 9.868 51.383 128.765 1.00 20.00 195 LEU A O 1
ATOM 723 N N . ALA A 1 196 ? 11.279 53.032 129.387 1.00 20.00 196 ALA A N 1
ATOM 724 C CA . ALA A 1 196 ? 11.719 53.311 128.013 1.00 20.00 196 ALA A CA 1
ATOM 725 C C . ALA A 1 196 ? 12.260 52.179 127.138 1.00 20.00 196 ALA A C 1
ATOM 726 O O . ALA A 1 196 ? 12.272 52.279 125.902 1.00 20.00 196 ALA A O 1
ATOM 728 N N . ASN A 1 197 ? 12.701 51.120 127.791 1.00 20.00 197 ASN A N 1
ATOM 729 C CA . ASN A 1 197 ? 13.263 49.969 127.071 1.00 20.00 197 ASN A CA 1
ATOM 730 C C . ASN A 1 197 ? 12.332 48.948 126.415 1.00 20.00 197 ASN A C 1
ATOM 731 O O . ASN A 1 197 ? 12.741 48.197 125.517 1.00 20.00 197 ASN A O 1
ATOM 736 N N . PHE A 1 198 ? 11.095 48.934 126.874 1.00 20.00 198 PHE A N 1
ATOM 737 C CA . PHE A 1 198 ? 10.024 48.247 126.137 1.00 20.00 198 PHE A CA 1
ATOM 738 C C . PHE A 1 198 ? 9.907 48.417 124.622 1.00 20.00 198 PHE A C 1
ATOM 739 O O . PHE A 1 198 ? 9.961 49.541 124.101 1.00 20.00 198 PHE A O 1
ATOM 747 N N . GLY A 1 199 ? 9.750 47.299 123.937 1.00 20.00 199 GLY A N 1
ATOM 748 C CA . GLY A 1 199 ? 9.408 47.331 122.508 1.00 20.00 199 GLY A CA 1
ATOM 749 C C . GLY A 1 199 ? 8.260 48.213 122.016 1.00 20.00 199 GLY A C 1
ATOM 750 O O . GLY A 1 199 ? 8.469 49.155 121.237 1.00 20.00 199 GLY A O 1
ATOM 751 N N . VAL A 1 200 ? 7.064 47.895 122.475 1.00 20.00 200 VAL A N 1
ATOM 752 C CA . VAL A 1 200 ? 5.896 48.740 122.190 1.00 20.00 200 VAL A CA 1
ATOM 753 C C . VAL A 1 200 ? 5.489 49.871 123.183 1.00 20.00 200 VAL A C 1
ATOM 754 O O . VAL A 1 200 ? 4.416 49.845 123.803 1.00 20.00 200 VAL A O 1
ATOM 758 N N . LEU A 1 201 ? 6.373 50.845 123.291 1.00 20.00 201 LEU A N 1
ATOM 759 C CA . LEU A 1 201 ? 6.080 52.047 124.085 1.00 20.00 201 LEU A CA 1
ATOM 760 C C . LEU A 1 201 ? 5.902 53.398 123.390 1.00 20.00 201 LEU A C 1
ATOM 761 O O . LEU A 1 201 ? 6.400 53.611 122.274 1.00 20.00 201 LEU A O 1
ATOM 766 N N . LYS A 1 202 ? 5.194 54.289 124.058 1.00 20.00 202 LYS A N 1
ATOM 767 C CA . LYS A 1 202 ? 5.090 55.677 123.587 1.00 20.00 202 LYS A CA 1
ATOM 768 C C . LYS A 1 202 ? 5.369 56.702 124.688 1.00 20.00 202 LYS A C 1
ATOM 769 O O . LYS A 1 202 ? 4.949 56.528 125.842 1.00 20.00 202 LYS A O 1
ATOM 775 N N . GLU A 1 203 ? 6.075 57.754 124.317 1.00 20.00 203 GLU A N 1
ATOM 776 C CA . GLU A 1 203 ? 6.527 58.746 125.302 1.00 20.00 203 GLU A CA 1
ATOM 777 C C . GLU A 1 203 ? 6.040 60.158 124.972 1.00 20.00 203 GLU A C 1
ATOM 778 O O . GLU A 1 203 ? 6.625 60.852 124.128 1.00 20.00 203 GLU A O 1
ATOM 784 N N . THR A 1 204 ? 4.976 60.561 125.642 1.00 20.00 204 THR A N 1
ATOM 785 C CA . THR A 1 204 ? 4.381 61.881 125.390 1.00 20.00 204 THR A CA 1
ATOM 786 C C . THR A 1 204 ? 4.292 62.795 126.588 1.00 20.00 204 THR A C 1
ATOM 787 O O . THR A 1 204 ? 4.157 62.343 127.734 1.00 20.00 204 THR A O 1
ATOM 791 N N . ALA A 1 205 ? 4.364 64.084 126.312 1.00 20.00 205 ALA A N 1
ATOM 792 C CA . ALA A 1 205 ? 4.063 65.093 127.338 1.00 20.00 205 ALA A CA 1
ATOM 793 C C . ALA A 1 205 ? 2.656 64.650 127.741 1.00 20.00 205 ALA A C 1
ATOM 794 O O . ALA A 1 205 ? 2.127 63.657 127.221 1.00 20.00 205 ALA A O 1
ATOM 796 N N . PRO A 1 206 ? 2.071 65.393 128.662 1.00 20.00 206 PRO A N 1
ATOM 797 C CA . PRO A 1 206 ? 0.666 65.170 129.031 1.00 20.00 206 PRO A CA 1
ATOM 798 C C . PRO A 1 206 ? -0.317 65.918 128.129 1.00 20.00 206 PRO A C 1
ATOM 799 O O . PRO A 1 206 ? -1.257 65.323 127.581 1.00 20.00 206 PRO A O 1
ATOM 803 N N . TRP A 1 207 ? -0.087 67.210 127.988 1.00 20.00 207 TRP A N 1
ATOM 804 C CA . TRP A 1 207 ? -0.890 68.024 127.065 1.00 20.00 207 TRP A CA 1
ATOM 805 C C . TRP A 1 207 ? -1.015 67.616 125.597 1.00 20.00 207 TRP A C 1
ATOM 806 O O . TRP A 1 207 ? -2.045 67.864 124.952 1.00 20.00 207 TRP A O 1
ATOM 817 N N . ALA A 1 208 ? 0.035 66.997 125.089 1.00 20.00 208 ALA A N 1
ATOM 818 C CA . ALA A 1 208 ? 0.019 66.489 123.711 1.00 20.00 208 ALA A CA 1
ATOM 819 C C . ALA A 1 208 ? -0.492 65.071 123.391 1.00 20.00 208 ALA A C 1
ATOM 820 O O . ALA A 1 208 ? -0.697 64.293 124.335 1.00 20.00 208 ALA A O 1
ATOM 822 N N . GLU A 1 209 ? -0.955 64.879 122.170 1.00 20.00 209 GLU A N 1
ATOM 823 C CA . GLU A 1 209 ? -1.940 63.824 121.893 1.00 20.00 209 GLU A CA 1
ATOM 824 C C . GLU A 1 209 ? -1.201 62.604 121.340 1.00 20.00 209 GLU A C 1
ATOM 825 O O . GLU A 1 209 ? -0.312 62.731 120.485 1.00 20.00 209 GLU A O 1
ATOM 831 N N . ALA A 1 210 ? -1.579 61.440 121.837 1.00 20.00 210 ALA A N 1
ATOM 832 C CA . ALA A 1 210 ? -0.750 60.240 121.662 1.00 20.00 210 ALA A CA 1
ATOM 833 C C . ALA A 1 210 ? -1.392 58.925 121.214 1.00 20.00 210 ALA A C 1
ATOM 834 O O . ALA A 1 210 ? -2.599 58.710 121.400 1.00 20.00 210 ALA A O 1
ATOM 836 N N . MET A 1 211 ? -0.576 58.067 120.631 1.00 20.00 211 MET A N 1
ATOM 837 C CA . MET A 1 211 ? -1.116 56.814 120.227 1.00 20.00 211 MET A CA 1
ATOM 838 C C . MET A 1 211 ? -0.284 55.557 120.485 1.00 20.00 211 MET A C 1
ATOM 839 O O . MET A 1 211 ? 0.951 55.618 120.580 1.00 20.00 211 MET A O 1
ATOM 844 N N . LEU A 1 212 ? -0.972 54.436 120.596 1.00 20.00 212 LEU A N 1
ATOM 845 C CA . LEU A 1 212 ? -0.295 53.131 120.591 1.00 20.00 212 LEU A CA 1
ATOM 846 C C . LEU A 1 212 ? -1.087 51.933 120.062 1.00 20.00 212 LEU A C 1
ATOM 847 O O . LEU A 1 212 ? -2.225 51.685 120.486 1.00 20.00 212 LEU A O 1
ATOM 852 N N . ARG A 1 213 ? -0.474 51.210 119.144 1.00 20.00 213 ARG A N 1
ATOM 853 C CA . ARG A 1 213 ? -1.136 50.051 118.529 1.00 20.00 213 ARG A CA 1
ATOM 854 C C . ARG A 1 213 ? -0.450 48.786 119.036 1.00 20.00 213 ARG A C 1
ATOM 855 O O . ARG A 1 213 ? 0.768 48.772 119.269 1.00 20.00 213 ARG A O 1
ATOM 863 N N . ILE A 1 214 ? -1.243 47.748 119.222 1.00 20.00 214 ILE A N 1
ATOM 864 C CA . ILE A 1 214 ? -0.759 46.542 119.910 1.00 20.00 214 ILE A CA 1
ATOM 865 C C . ILE A 1 214 ? -0.578 45.238 119.132 1.00 20.00 214 ILE A C 1
ATOM 866 O O . ILE A 1 214 ? -1.442 44.847 118.334 1.00 20.00 214 ILE A O 1
ATOM 871 N N . PRO A 1 215 ? 0.544 44.586 119.374 1.00 20.00 215 PRO A N 1
ATOM 872 C CA . PRO A 1 215 ? 0.947 43.442 118.544 1.00 20.00 215 PRO A CA 1
ATOM 873 C C . PRO A 1 215 ? 0.102 42.210 118.871 1.00 20.00 215 PRO A C 1
ATOM 874 O O . PRO A 1 215 ? 0.283 41.574 119.920 1.00 20.00 215 PRO A O 1
ATOM 878 N N . THR A 1 216 ? -0.808 41.891 117.970 1.00 20.00 216 THR A N 1
ATOM 879 C CA . THR A 1 216 ? -1.757 40.795 118.210 1.00 20.00 216 THR A CA 1
ATOM 880 C C . THR A 1 216 ? -1.376 39.569 117.415 1.00 20.00 216 THR A C 1
ATOM 881 O O . THR A 1 216 ? -1.155 39.659 116.198 1.00 20.00 216 THR A O 1
ATOM 885 N N . ASP A 1 217 ? -1.301 38.438 118.091 1.00 20.00 217 ASP A N 1
ATOM 886 C CA . ASP A 1 217 ? -1.098 37.157 117.400 1.00 20.00 217 ASP A CA 1
ATOM 887 C C . ASP A 1 217 ? -2.527 36.710 117.086 1.00 20.00 217 ASP A C 1
ATOM 888 O O . ASP A 1 217 ? -3.492 37.453 117.317 1.00 20.00 217 ASP A O 1
ATOM 893 N N . LYS A 1 218 ? -2.641 35.502 116.565 1.00 20.00 218 LYS A N 1
ATOM 894 C CA . LYS A 1 218 ? -3.961 34.891 116.356 1.00 20.00 218 LYS A CA 1
ATOM 895 C C . LYS A 1 218 ? -4.047 33.514 117.034 1.00 20.00 218 LYS A C 1
ATOM 896 O O . LYS A 1 218 ? -4.604 32.557 116.478 1.00 20.00 218 LYS A O 1
ATOM 902 N N . VAL A 1 219 ? -3.489 33.443 118.229 1.00 20.00 219 VAL A N 1
ATOM 903 C CA . VAL A 1 219 ? -3.302 32.148 118.899 1.00 20.00 219 VAL A CA 1
ATOM 904 C C . VAL A 1 219 ? -4.673 31.990 119.558 1.00 20.00 219 VAL A C 1
ATOM 905 O O . VAL A 1 219 ? -5.258 32.964 120.055 1.00 20.00 219 VAL A O 1
ATOM 909 N N . LYS A 1 220 ? -5.167 30.766 119.551 1.00 20.00 220 LYS A N 1
ATOM 910 C CA . LYS A 1 220 ? -6.286 30.398 120.429 1.00 20.00 220 LYS A CA 1
ATOM 911 C C . LYS A 1 220 ? -6.498 30.341 121.865 1.00 20.00 220 LYS A C 1
ATOM 912 O O . LYS A 1 220 ? -6.120 29.327 122.471 1.00 20.00 220 LYS A O 1
ATOM 918 N N . ARG A 1 221 ? -6.720 31.503 122.449 1.00 20.00 221 ARG A N 1
ATOM 919 C CA . ARG A 1 221 ? -6.227 31.772 123.807 1.00 20.00 221 ARG A CA 1
ATOM 920 C C . ARG A 1 221 ? -7.523 31.632 124.608 1.00 20.00 221 ARG A C 1
ATOM 921 O O . ARG A 1 221 ? -8.621 31.891 124.094 1.00 20.00 221 ARG A O 1
ATOM 929 N N . TYR A 1 222 ? -7.377 31.222 125.854 1.00 20.00 222 TYR A N 1
ATOM 930 C CA . TYR A 1 222 ? -8.538 31.081 126.744 1.00 20.00 222 TYR A CA 1
ATOM 931 C C . TYR A 1 222 ? -8.931 32.228 127.677 1.00 20.00 222 TYR A C 1
ATOM 932 O O . TYR A 1 222 ? -8.067 32.941 128.208 1.00 20.00 222 TYR A O 1
ATOM 941 N N . CYS A 1 223 ? -10.228 32.389 127.861 1.00 20.00 223 CYS A N 1
ATOM 942 C CA . CYS A 1 223 ? -10.736 33.360 128.840 1.00 20.00 223 CYS A CA 1
ATOM 943 C C . CYS A 1 223 ? -10.773 32.768 130.251 1.00 20.00 223 CYS A C 1
ATOM 944 O O . CYS A 1 223 ? -10.644 31.549 130.433 1.00 20.00 223 CYS A O 1
ATOM 947 N N . ASN A 1 224 ? -10.946 33.640 131.226 1.00 20.00 224 ASN A N 1
ATOM 948 C CA . ASN A 1 224 ? -10.831 33.233 132.633 1.00 20.00 224 ASN A CA 1
ATOM 949 C C . ASN A 1 224 ? -12.071 32.787 133.399 1.00 20.00 224 ASN A C 1
ATOM 950 O O . ASN A 1 224 ? -12.490 33.444 134.363 1.00 20.00 224 ASN A O 1
ATOM 955 N N . ASP A 1 225 ? -12.641 31.679 132.964 1.00 20.00 225 ASP A N 1
ATOM 956 C CA . ASP A 1 225 ? -13.825 31.125 133.636 1.00 20.00 225 ASP A CA 1
ATOM 957 C C . ASP A 1 225 ? -13.589 30.028 134.646 1.00 20.00 225 ASP A C 1
ATOM 958 O O . ASP A 1 225 ? -13.700 30.339 135.841 1.00 20.00 225 ASP A O 1
ATOM 963 N N . SER A 1 226 ? -12.840 29.029 134.217 1.00 20.00 226 SER A N 1
ATOM 964 C CA . SER A 1 226 ? -11.909 28.339 135.121 1.00 20.00 226 SER A CA 1
ATOM 965 C C . SER A 1 226 ? -10.515 28.916 135.370 1.00 20.00 226 SER A C 1
ATOM 966 O O . SER A 1 226 ? -9.988 29.685 134.552 1.00 20.00 226 SER A O 1
ATOM 969 N N . ALA A 1 227 ? -9.938 28.538 136.495 1.00 20.00 227 ALA A N 1
ATOM 970 C CA . ALA A 1 227 ? -8.753 29.465 136.781 1.00 20.00 227 ALA A CA 1
ATOM 971 C C . ALA A 1 227 ? -7.392 28.789 136.606 1.00 20.00 227 ALA A C 1
ATOM 972 O O . ALA A 1 227 ? -7.282 27.555 136.663 1.00 20.00 227 ALA A O 1
ATOM 974 N N . THR A 1 228 ? -6.378 29.606 136.393 1.00 20.00 228 THR A N 1
ATOM 975 C CA . THR A 1 228 ? -5.294 29.317 135.619 1.00 20.00 228 THR A CA 1
ATOM 976 C C . THR A 1 228 ? -4.273 30.264 136.253 1.00 20.00 228 THR A C 1
ATOM 977 O O . THR A 1 228 ? -4.360 31.491 136.097 1.00 20.00 228 THR A O 1
ATOM 981 N N . VAL A 1 229 ? -3.321 29.681 136.958 1.00 20.00 229 VAL A N 1
ATOM 982 C CA . VAL A 1 229 ? -2.281 30.476 137.626 1.00 20.00 229 VAL A CA 1
ATOM 983 C C . VAL A 1 229 ? -1.201 31.060 136.714 1.00 20.00 229 VAL A C 1
ATOM 984 O O . VAL A 1 229 ? -0.527 32.038 137.070 1.00 20.00 229 VAL A O 1
ATOM 988 N N . ASP A 1 230 ? -1.052 30.452 135.552 1.00 20.00 230 ASP A N 1
ATOM 989 C CA . ASP A 1 230 ? -0.032 30.895 134.593 1.00 20.00 230 ASP A CA 1
ATOM 990 C C . ASP A 1 230 ? -0.686 31.922 133.667 1.00 20.00 230 ASP A C 1
ATOM 991 O O . ASP A 1 230 ? -0.486 31.896 132.444 1.00 20.00 230 ASP A O 1
ATOM 996 N N . GLN A 1 231 ? -1.457 32.811 134.264 1.00 20.00 231 GLN A N 1
ATOM 997 C CA . GLN A 1 231 ? -2.010 33.954 133.512 1.00 20.00 231 GLN A CA 1
ATOM 998 C C . GLN A 1 231 ? -1.306 34.450 132.249 1.00 20.00 231 GLN A C 1
ATOM 999 O O . GLN A 1 231 ? -1.888 35.196 131.446 1.00 20.00 231 GLN A O 1
ATOM 1005 N N . LYS A 1 232 ? -0.064 34.031 132.091 1.00 20.00 232 LYS A N 1
ATOM 1006 C CA . LYS A 1 232 ? 0.673 34.334 130.873 1.00 20.00 232 LYS A CA 1
ATOM 1007 C C . LYS A 1 232 ? 0.405 33.533 129.598 1.00 20.00 232 LYS A C 1
ATOM 1008 O O . LYS A 1 232 ? 0.231 34.105 128.511 1.00 20.00 232 LYS A O 1
ATOM 1014 N N . LEU A 1 233 ? 0.378 32.222 129.748 1.00 20.00 233 LEU A N 1
ATOM 1015 C CA . LEU A 1 233 ? -0.075 31.336 128.680 1.00 20.00 233 LEU A CA 1
ATOM 1016 C C . LEU A 1 233 ? -1.526 31.433 128.160 1.00 20.00 233 LEU A C 1
ATOM 1017 O O . LEU A 1 233 ? -1.950 30.670 127.279 1.00 20.00 233 LEU A O 1
ATOM 1022 N N . ILE A 1 234 ? -2.276 32.326 128.778 1.00 20.00 234 ILE A N 1
ATOM 1023 C CA . ILE A 1 234 ? -3.672 32.549 128.376 1.00 20.00 234 ILE A CA 1
ATOM 1024 C C . ILE A 1 234 ? -3.943 34.011 127.965 1.00 20.00 234 ILE A C 1
ATOM 1025 O O . ILE A 1 234 ? -4.556 34.283 126.922 1.00 20.00 234 ILE A O 1
ATOM 1030 N N . ASP A 1 235 ? -3.400 34.920 128.754 1.00 20.00 235 ASP A N 1
ATOM 1031 C CA . ASP A 1 235 ? -3.410 36.342 128.385 1.00 20.00 235 ASP A CA 1
ATOM 1032 C C . ASP A 1 235 ? -2.606 36.825 127.169 1.00 20.00 235 ASP A C 1
ATOM 1033 O O . ASP A 1 235 ? -1.427 36.480 127.006 1.00 20.00 235 ASP A O 1
ATOM 1038 N N . LEU A 1 236 ? -3.258 37.619 126.341 1.00 20.00 236 LEU A N 1
ATOM 1039 C CA . LEU A 1 236 ? -2.556 38.320 125.257 1.00 20.00 236 LEU A CA 1
ATOM 1040 C C . LEU A 1 236 ? -1.362 39.221 125.576 1.00 20.00 236 LEU A C 1
ATOM 1041 O O . LEU A 1 236 ? -0.234 38.967 125.127 1.00 20.00 236 LEU A O 1
ATOM 1046 N N . GLY A 1 237 ? -1.626 40.260 126.346 1.00 20.00 237 GLY A N 1
ATOM 1047 C CA . GLY A 1 237 ? -0.515 41.090 126.891 1.00 20.00 237 GLY A CA 1
ATOM 1048 C C . GLY A 1 237 ? -0.745 41.715 128.279 1.00 20.00 237 GLY A C 1
ATOM 1049 O O . GLY A 1 237 ? -1.797 41.497 128.898 1.00 20.00 237 GLY A O 1
ATOM 1050 N N . GLN A 1 238 ? 0.140 42.626 128.639 1.00 20.00 238 GLN A N 1
ATOM 1051 C CA . GLN A 1 238 ? -0.053 43.427 129.855 1.00 20.00 238 GLN A CA 1
ATOM 1052 C C . GLN A 1 238 ? -0.189 44.910 129.050 1.00 20.00 238 GLN A C 1
ATOM 1053 O O . GLN A 1 238 ? 0.323 45.144 127.945 1.00 20.00 238 GLN A O 1
ATOM 1059 N N . LEU A 1 239 ? -0.857 45.807 129.752 1.00 20.00 239 LEU A N 1
ATOM 1060 C CA . LEU A 1 239 ? -0.883 47.219 129.345 1.00 20.00 239 LEU A CA 1
ATOM 1061 C C . LEU A 1 239 ? -0.365 48.141 130.450 1.00 20.00 239 LEU A C 1
ATOM 1062 O O . LEU A 1 239 ? -0.849 48.102 131.591 1.00 20.00 239 LEU A O 1
ATOM 1067 N N . GLY A 1 240 ? 0.612 48.955 130.097 1.00 20.00 240 GLY A N 1
ATOM 1068 C CA . GLY A 1 240 ? 1.053 50.038 130.994 1.00 20.00 240 GLY A CA 1
ATOM 1069 C C . GLY A 1 240 ? 0.680 51.488 130.682 1.00 20.00 240 GLY A C 1
ATOM 1070 O O . GLY A 1 240 ? 0.488 51.860 129.515 1.00 20.00 240 GLY A O 1
ATOM 1071 N N . ILE A 1 241 ? 0.582 52.285 131.730 1.00 20.00 241 ILE A N 1
ATOM 1072 C CA . ILE A 1 241 ? 0.413 53.735 131.565 1.00 20.00 241 ILE A CA 1
ATOM 1073 C C . ILE A 1 241 ? 1.255 54.234 132.741 1.00 20.00 241 ILE A C 1
ATOM 1074 O O . ILE A 1 241 ? 1.089 53.779 133.882 1.00 20.00 241 ILE A O 1
ATOM 1079 N N . ALA A 1 242 ? 2.146 55.161 132.445 1.00 20.00 242 ALA A N 1
ATOM 1080 C CA . ALA A 1 242 ? 3.154 55.582 133.429 1.00 20.00 242 ALA A CA 1
ATOM 1081 C C . ALA A 1 242 ? 3.412 57.087 133.341 1.00 20.00 242 ALA A C 1
ATOM 1082 O O . ALA A 1 242 ? 3.493 57.656 132.243 1.00 20.00 242 ALA A O 1
ATOM 1084 N N . THR A 1 243 ? 3.537 57.708 134.499 1.00 20.00 243 THR A N 1
ATOM 1085 C CA . THR A 1 243 ? 3.638 59.198 134.525 1.00 20.00 243 THR A CA 1
ATOM 1086 C C . THR A 1 243 ? 4.800 59.375 135.503 1.00 20.00 243 THR A C 1
ATOM 1087 O O . THR A 1 243 ? 4.777 58.843 136.623 1.00 20.00 243 THR A O 1
ATOM 1091 N N . TYR A 1 244 ? 5.800 60.118 135.066 1.00 20.00 244 TYR A N 1
ATOM 1092 C CA . TYR A 1 244 ? 6.734 60.743 136.013 1.00 20.00 244 TYR A CA 1
ATOM 1093 C C . TYR A 1 244 ? 6.914 62.251 135.829 1.00 20.00 244 TYR A C 1
ATOM 1094 O O . TYR A 1 244 ? 6.383 62.845 134.879 1.00 20.00 244 TYR A O 1
ATOM 1103 N N . GLY A 1 245 ? 7.658 62.848 136.741 1.00 20.00 245 GLY A N 1
ATOM 1104 C CA . GLY A 1 245 ? 8.077 64.246 136.576 1.00 20.00 245 GLY A CA 1
ATOM 1105 C C . GLY A 1 245 ? 7.040 65.369 136.642 1.00 20.00 245 GLY A C 1
ATOM 1106 O O . GLY A 1 245 ? 7.277 66.484 136.156 1.00 20.00 245 GLY A O 1
ATOM 1107 N N . GLY A 1 246 ? 5.906 65.057 137.242 1.00 20.00 246 GLY A N 1
ATOM 1108 C CA . GLY A 1 246 ? 4.816 66.037 137.351 1.00 20.00 246 GLY A CA 1
ATOM 1109 C C . GLY A 1 246 ? 5.065 67.316 138.150 1.00 20.00 246 GLY A C 1
ATOM 1110 O O . GLY A 1 246 ? 6.202 67.803 138.236 1.00 20.00 246 GLY A O 1
ATOM 1111 N N . ALA A 1 247 ? 3.999 67.843 138.723 1.00 20.00 247 ALA A N 1
ATOM 1112 C CA . ALA A 1 247 ? 4.123 68.686 139.921 1.00 20.00 247 ALA A CA 1
ATOM 1113 C C . ALA A 1 247 ? 2.992 68.438 140.921 1.00 20.00 247 ALA A C 1
ATOM 1114 O O . ALA A 1 247 ? 3.021 68.942 142.053 1.00 20.00 247 ALA A O 1
ATOM 1116 N N . GLY A 1 248 ? 2.013 67.666 140.488 1.00 20.00 248 GLY A N 1
ATOM 1117 C CA . GLY A 1 248 ? 0.851 67.371 141.339 1.00 20.00 248 GLY A CA 1
ATOM 1118 C C . GLY A 1 248 ? 0.114 66.183 140.718 1.00 20.00 248 GLY A C 1
ATOM 1119 O O . GLY A 1 248 ? 0.179 65.959 139.500 1.00 20.00 248 GLY A O 1
ATOM 1120 N N . ALA A 1 249 ? -0.576 65.441 141.564 1.00 20.00 249 ALA A N 1
ATOM 1121 C CA . ALA A 1 249 ? -1.178 64.170 141.135 1.00 20.00 249 ALA A CA 1
ATOM 1122 C C . ALA A 1 249 ? -2.613 64.530 140.748 1.00 20.00 249 ALA A C 1
ATOM 1123 O O . ALA A 1 249 ? -3.575 63.897 141.207 1.00 20.00 249 ALA A O 1
ATOM 1125 N N . ASP A 1 250 ? -2.736 65.543 139.910 1.00 20.00 250 ASP A N 1
ATOM 1126 C CA . ASP A 1 250 ? -4.031 65.858 139.291 1.00 20.00 250 ASP A CA 1
ATOM 1127 C C . ASP A 1 250 ? -4.181 65.249 137.895 1.00 20.00 250 ASP A C 1
ATOM 1128 O O . ASP A 1 250 ? -3.294 64.527 137.416 1.00 20.00 250 ASP A O 1
ATOM 1133 N N . ALA A 1 251 ? -5.302 65.548 137.265 1.00 20.00 251 ALA A N 1
ATOM 1134 C CA . ALA A 1 251 ? -5.650 64.897 135.994 1.00 20.00 251 ALA A CA 1
ATOM 1135 C C . ALA A 1 251 ? -5.329 65.666 134.712 1.00 20.00 251 ALA A C 1
ATOM 1136 O O . ALA A 1 251 ? -5.525 66.888 134.637 1.00 20.00 251 ALA A O 1
ATOM 1138 N N . VAL A 1 252 ? -4.841 64.941 133.724 1.00 20.00 252 VAL A N 1
ATOM 1139 C CA . VAL A 1 252 ? -4.288 65.578 132.520 1.00 20.00 252 VAL A CA 1
ATOM 1140 C C . VAL A 1 252 ? -4.812 64.748 131.347 1.00 20.00 252 VAL A C 1
ATOM 1141 O O . VAL A 1 252 ? -4.975 65.257 130.228 1.00 20.00 252 VAL A O 1
ATOM 1145 N N . GLY A 1 253 ? -5.067 63.482 131.619 1.00 20.00 253 GLY A N 1
ATOM 1146 C CA . GLY A 1 253 ? -5.364 62.523 130.545 1.00 20.00 253 GLY A CA 1
ATOM 1147 C C . GLY A 1 253 ? -6.450 61.488 130.760 1.00 20.00 253 GLY A C 1
ATOM 1148 O O . GLY A 1 253 ? -6.600 60.979 131.880 1.00 20.00 253 GLY A O 1
ATOM 1149 N N . GLU A 1 254 ? -7.113 61.103 129.686 1.00 20.00 254 GLU A N 1
ATOM 1150 C CA . GLU A 1 254 ? -8.157 60.072 129.772 1.00 20.00 254 GLU A CA 1
ATOM 1151 C C . GLU A 1 254 ? -7.872 59.296 128.485 1.00 20.00 254 GLU A C 1
ATOM 1152 O O . GLU A 1 254 ? -7.796 59.880 127.393 1.00 20.00 254 GLU A O 1
ATOM 1158 N N . LEU A 1 255 ? -7.719 57.993 128.631 1.00 20.00 255 LEU A N 1
ATOM 1159 C CA . LEU A 1 255 ? -7.168 57.106 127.667 1.00 20.00 255 LEU A CA 1
ATOM 1160 C C . LEU A 1 255 ? -8.372 56.248 127.264 1.00 20.00 255 LEU A C 1
ATOM 1161 O O . LEU A 1 255 ? -9.298 56.041 128.064 1.00 20.00 255 LEU A O 1
ATOM 1166 N N . PHE A 1 256 ? -8.352 55.876 126.006 1.00 20.00 256 PHE A N 1
ATOM 1167 C CA . PHE A 1 256 ? -9.331 54.896 125.458 1.00 20.00 256 PHE A CA 1
ATOM 1168 C C . PHE A 1 256 ? -8.841 53.566 124.884 1.00 20.00 256 PHE A C 1
ATOM 1169 O O . PHE A 1 256 ? -7.615 53.376 124.741 1.00 20.00 256 PHE A O 1
ATOM 1177 N N . LEU A 1 257 ? -9.764 52.708 124.527 1.00 20.00 257 LEU A N 1
ATOM 1178 C CA . LEU A 1 257 ? -9.501 51.360 124.050 1.00 20.00 257 LEU A CA 1
ATOM 1179 C C . LEU A 1 257 ? -10.136 50.938 122.738 1.00 20.00 257 LEU A C 1
ATOM 1180 O O . LEU A 1 257 ? -11.337 50.606 122.687 1.00 20.00 257 LEU A O 1
ATOM 1185 N N . ALA A 1 258 ? -9.340 50.995 121.676 1.00 20.00 258 ALA A N 1
ATOM 1186 C CA . ALA A 1 258 ? -9.750 50.516 120.346 1.00 20.00 258 ALA A CA 1
ATOM 1187 C C . ALA A 1 258 ? -9.803 49.022 120.057 1.00 20.00 258 ALA A C 1
ATOM 1188 O O . ALA A 1 258 ? -8.753 48.391 119.824 1.00 20.00 258 ALA A O 1
ATOM 1190 N N . ARG A 1 259 ? -11.012 48.495 120.004 1.00 20.00 259 ARG A N 1
ATOM 1191 C CA . ARG A 1 259 ? -11.194 47.035 120.032 1.00 20.00 259 ARG A CA 1
ATOM 1192 C C . ARG A 1 259 ? -11.531 46.281 118.745 1.00 20.00 259 ARG A C 1
ATOM 1193 O O . ARG A 1 259 ? -12.203 46.816 117.850 1.00 20.00 259 ARG A O 1
ATOM 1201 N N . SER A 1 260 ? -11.061 45.050 118.670 1.00 20.00 260 SER A N 1
ATOM 1202 C CA . SER A 1 260 ? -11.471 44.150 117.583 1.00 20.00 260 SER A CA 1
ATOM 1203 C C . SER A 1 260 ? -11.271 42.684 117.979 1.00 20.00 260 SER A C 1
ATOM 1204 O O . SER A 1 260 ? -10.152 42.153 117.916 1.00 20.00 260 SER A O 1
ATOM 1207 N N . VAL A 1 261 ? -12.358 42.054 118.382 1.00 20.00 261 VAL A N 1
ATOM 1208 C CA . VAL A 1 261 ? -12.281 40.701 118.950 1.00 20.00 261 VAL A CA 1
ATOM 1209 C C . VAL A 1 261 ? -13.147 39.574 118.382 1.00 20.00 261 VAL A C 1
ATOM 1210 O O . VAL A 1 261 ? -14.292 39.800 117.964 1.00 20.00 261 VAL A O 1
ATOM 1214 N N . THR A 1 262 ? -12.587 38.379 118.374 1.00 20.00 262 THR A N 1
ATOM 1215 C CA . THR A 1 262 ? -13.227 37.250 117.685 1.00 20.00 262 THR A CA 1
ATOM 1216 C C . THR A 1 262 ? -13.630 36.241 118.762 1.00 20.00 262 THR A C 1
ATOM 1217 O O . THR A 1 262 ? -12.775 35.692 119.472 1.00 20.00 262 THR A O 1
ATOM 1221 N N . LEU A 1 263 ? -14.926 36.014 118.868 1.00 20.00 263 LEU A N 1
ATOM 1222 C CA . LEU A 1 263 ? -15.456 35.238 120.003 1.00 20.00 263 LEU A CA 1
ATOM 1223 C C . LEU A 1 263 ? -15.654 33.878 119.331 1.00 20.00 263 LEU A C 1
ATOM 1224 O O . LEU A 1 263 ? -15.812 33.790 118.104 1.00 20.00 263 LEU A O 1
ATOM 1229 N N . TYR A 1 264 ? -15.643 32.838 120.143 1.00 20.00 264 TYR A N 1
ATOM 1230 C CA . TYR A 1 264 ? -15.617 31.466 119.614 1.00 20.00 264 TYR A CA 1
ATOM 1231 C C . TYR A 1 264 ? -16.409 30.659 120.643 1.00 20.00 264 TYR A C 1
ATOM 1232 O O . TYR A 1 264 ? -17.015 31.223 121.567 1.00 20.00 264 TYR A O 1
ATOM 1241 N N . PHE A 1 265 ? -16.395 29.351 120.468 1.00 20.00 265 PHE A N 1
ATOM 1242 C CA . PHE A 1 265 ? -17.282 28.475 121.244 1.00 20.00 265 PHE A CA 1
ATOM 1243 C C . PHE A 1 265 ? -18.120 29.055 122.385 1.00 20.00 265 PHE A C 1
ATOM 1244 O O . PHE A 1 265 ? -17.599 29.351 123.471 1.00 20.00 265 PHE A O 1
ATOM 1252 N N . PRO A 1 266 ? -19.404 29.210 122.122 1.00 20.00 266 PRO A N 1
ATOM 1253 C CA . PRO A 1 266 ? -20.329 29.714 123.144 1.00 20.00 266 PRO A CA 1
ATOM 1254 C C . PRO A 1 266 ? -21.155 28.732 123.978 1.00 20.00 266 PRO A C 1
ATOM 1255 O O . PRO A 1 266 ? -21.597 27.718 123.419 1.00 20.00 266 PRO A O 1
ATOM 1259 N N . GLN A 1 267 ? -21.224 28.939 125.280 1.00 20.00 267 GLN A N 1
ATOM 1260 C CA . GLN A 1 267 ? -22.125 28.135 126.151 1.00 20.00 267 GLN A CA 1
ATOM 1261 C C . GLN A 1 267 ? -22.915 28.815 127.270 1.00 20.00 267 GLN A C 1
ATOM 1262 O O . GLN A 1 267 ? -24.155 28.780 127.287 1.00 20.00 267 GLN A O 1
ATOM 1268 N N . PRO A 1 268 ? -22.187 29.424 128.187 1.00 20.00 268 PRO A N 1
ATOM 1269 C CA . PRO A 1 268 ? -22.822 30.125 129.312 1.00 20.00 268 PRO A CA 1
ATOM 1270 C C . PRO A 1 268 ? -22.226 31.435 129.831 1.00 20.00 268 PRO A C 1
ATOM 1271 O O . PRO A 1 268 ? -21.334 31.432 130.692 1.00 20.00 268 PRO A O 1
ATOM 1275 N N . THR A 1 269 ? -22.809 32.532 129.385 1.00 20.00 269 THR A N 1
ATOM 1276 C CA . THR A 1 269 ? -22.471 33.848 129.945 1.00 20.00 269 THR A CA 1
ATOM 1277 C C . THR A 1 269 ? -21.846 33.405 131.269 1.00 20.00 269 THR A C 1
ATOM 1278 O O . THR A 1 269 ? -22.284 32.421 131.883 1.00 20.00 269 THR A O 1
ATOM 1282 N N . ASN A 1 270 ? -20.830 34.136 131.688 1.00 20.00 270 ASN A N 1
ATOM 1283 C CA . ASN A 1 270 ? -20.071 33.779 132.914 1.00 20.00 270 ASN A CA 1
ATOM 1284 C C . ASN A 1 270 ? -20.697 34.115 134.268 1.00 20.00 270 ASN A C 1
ATOM 1285 O O . ASN A 1 270 ? -21.137 33.221 135.006 1.00 20.00 270 ASN A O 1
ATOM 1290 N N . THR A 1 271 ? -20.727 35.399 134.576 1.00 20.00 271 THR A N 1
ATOM 1291 C CA . THR A 1 271 ? -21.486 35.879 135.739 1.00 20.00 271 THR A CA 1
ATOM 1292 C C . THR A 1 271 ? -21.640 37.381 135.984 1.00 20.00 271 THR A C 1
ATOM 1293 O O . THR A 1 271 ? -21.787 37.828 137.132 1.00 20.00 271 THR A O 1
ATOM 1297 N N . LEU A 1 272 ? -21.605 38.138 134.903 1.00 20.00 272 LEU A N 1
ATOM 1298 C CA . LEU A 1 272 ? -21.736 39.598 134.999 1.00 20.00 272 LEU A CA 1
ATOM 1299 C C . LEU A 1 272 ? -22.150 40.052 136.400 1.00 20.00 272 LEU A C 1
ATOM 1300 O O . LEU A 1 272 ? -22.359 41.250 136.645 1.00 20.00 272 LEU A O 1
ATOM 1305 N N . LEU A 1 273 ? -22.264 39.091 137.296 1.00 20.00 273 LEU A N 1
ATOM 1306 C CA . LEU A 1 273 ? -22.621 39.395 138.689 1.00 20.00 273 LEU A CA 1
ATOM 1307 C C P LEU A 1 273 ? -22.456 39.415 139.862 0.50 20.00 273 LEU A C 1
ATOM 1308 C C S LEU A 1 273 ? -21.686 38.763 139.721 0.50 20.00 273 LEU A C 1
ATOM 1309 O O P LEU A 1 273 ? -22.316 38.183 139.894 0.50 20.00 273 LEU A O 1
ATOM 1310 O O S LEU A 1 273 ? -21.190 37.642 139.530 0.50 20.00 273 LEU A O 1
ATOM 1315 N N P SER A 1 274 ? -21.760 40.250 140.611 0.50 20.00 274 SER A N 1
ATOM 1316 N N S SER A 1 274 ? -21.457 39.490 140.799 0.50 20.00 274 SER A N 1
ATOM 1317 C CA P SER A 1 274 ? -20.717 39.758 141.522 0.50 20.00 274 SER A CA 1
ATOM 1318 C CA S SER A 1 274 ? -20.395 39.123 141.746 0.50 20.00 274 SER A CA 1
ATOM 1319 C C P SER A 1 274 ? -21.085 39.338 142.963 0.50 20.00 274 SER A C 1
ATOM 1320 C C S SER A 1 274 ? -20.945 39.136 143.173 0.50 20.00 274 SER A C 1
ATOM 1321 O O P SER A 1 274 ? -21.945 39.968 143.589 0.50 20.00 274 SER A O 1
ATOM 1322 O O S SER A 1 274 ? -21.878 39.889 143.490 0.50 20.00 274 SER A O 1
ATOM 1327 N N P SER A 1 275 ? -20.426 38.293 143.432 0.50 20.00 275 SER A N 1
ATOM 1328 N N S SER A 1 275 ? -20.360 38.302 144.012 0.50 20.00 275 SER A N 1
ATOM 1329 C CA . SER A 1 275 ? -20.767 37.604 144.685 1.00 20.00 275 SER A CA 1
ATOM 1330 C C . SER A 1 275 ? -19.468 37.708 145.489 1.00 20.00 275 SER A C 1
ATOM 1331 O O . SER A 1 275 ? -18.416 37.292 144.972 1.00 20.00 275 SER A O 1
ATOM 1334 N N . LYS A 1 276 ? -19.531 38.260 146.695 1.00 20.00 276 LYS A N 1
ATOM 1335 C CA . LYS A 1 276 ? -18.297 38.397 147.489 1.00 20.00 276 LYS A CA 1
ATOM 1336 C C . LYS A 1 276 ? -18.352 38.273 148.993 1.00 20.00 276 LYS A C 1
ATOM 1337 O O . LYS A 1 276 ? -18.660 39.201 149.749 1.00 20.00 276 LYS A O 1
ATOM 1343 N N . ARG A 1 277 ? -18.020 37.073 149.437 1.00 20.00 277 ARG A N 1
ATOM 1344 C CA . ARG A 1 277 ? -18.145 36.724 150.868 1.00 20.00 277 ARG A CA 1
ATOM 1345 C C . ARG A 1 277 ? -16.947 36.974 151.758 1.00 20.00 277 ARG A C 1
ATOM 1346 O O . ARG A 1 277 ? -15.875 36.400 151.515 1.00 20.00 277 ARG A O 1
ATOM 1354 N N . LEU A 1 278 ? -17.170 37.677 152.853 1.00 20.00 278 LEU A N 1
ATOM 1355 C CA . LEU A 1 278 ? -16.147 37.783 153.903 1.00 20.00 278 LEU A CA 1
ATOM 1356 C C . LEU A 1 278 ? -16.579 36.589 155.000 1.00 20.00 278 LEU A C 1
ATOM 1357 O O . LEU A 1 278 ? -17.604 36.651 155.697 1.00 20.00 278 LEU A O 1
ATOM 1362 N N . ASP A 1 279 ? -15.564 35.787 155.262 1.00 20.00 279 ASP A N 1
ATOM 1363 C CA . ASP A 1 279 ? -15.584 34.902 156.435 1.00 20.00 279 ASP A CA 1
ATOM 1364 C C . ASP A 1 279 ? -16.195 35.547 157.680 1.00 20.00 279 ASP A C 1
ATOM 1365 O O . ASP A 1 279 ? -16.199 36.779 157.823 1.00 20.00 279 ASP A O 1
ATOM 1370 N N . LEU A 1 280 ? -16.703 34.707 158.562 1.00 20.00 280 LEU A N 1
ATOM 1371 C CA . LEU A 1 280 ? -17.231 35.662 159.940 1.00 20.00 280 LEU A CA 1
ATOM 1372 C C . LEU A 1 280 ? -16.213 36.602 160.589 1.00 20.00 280 LEU A C 1
ATOM 1373 O O . LEU A 1 280 ? -16.430 37.821 160.665 1.00 20.00 280 LEU A O 1
ATOM 1378 N N . THR A 1 281 ? -15.119 36.023 161.048 1.00 20.00 281 THR A N 1
ATOM 1379 C CA . THR A 1 281 ? -14.048 36.816 161.668 1.00 20.00 281 THR A CA 1
ATOM 1380 C C . THR A 1 281 ? -13.109 37.016 160.478 1.00 20.00 281 THR A C 1
ATOM 1381 O O . THR A 1 281 ? -12.231 37.892 160.500 1.00 20.00 281 THR A O 1
ATOM 1385 N N . GLY A 1 282 ? -13.305 36.202 159.457 1.00 20.00 282 GLY A N 1
ATOM 1386 C CA . GLY A 1 282 ? -12.257 35.987 158.450 1.00 20.00 282 GLY A CA 1
ATOM 1387 C C . GLY A 1 282 ? -12.031 36.990 157.397 1.00 20.00 282 GLY A C 1
ATOM 1388 O O . GLY A 1 282 ? -12.379 38.165 157.208 1.00 20.00 282 GLY A O 1
ATOM 1389 N N . SER A 1 283 ? -11.253 36.315 156.571 1.00 20.00 283 SER A N 1
ATOM 1390 C CA . SER A 1 283 ? -10.763 36.919 155.332 1.00 20.00 283 SER A CA 1
ATOM 1391 C C . SER A 1 283 ? -11.633 36.896 154.074 1.00 20.00 283 SER A C 1
ATOM 1392 O O . SER A 1 283 ? -11.824 37.928 153.413 1.00 20.00 283 SER A O 1
ATOM 1395 N N . LEU A 1 284 ? -12.146 35.721 153.761 1.00 20.00 284 LEU A N 1
ATOM 1396 C CA . LEU A 1 284 ? -12.601 35.485 152.404 1.00 20.00 284 LEU A CA 1
ATOM 1397 C C . LEU A 1 284 ? -13.293 34.154 152.104 1.00 20.00 284 LEU A C 1
ATOM 1398 O O . LEU A 1 284 ? -12.707 33.076 152.287 1.00 20.00 284 LEU A O 1
ATOM 1403 N N . ALA A 1 285 ? -14.528 34.247 151.649 1.00 20.00 285 ALA A N 1
ATOM 1404 C CA . ALA A 1 285 ? -15.360 32.968 151.514 1.00 20.00 285 ALA A CA 1
ATOM 1405 C C . ALA A 1 285 ? -15.488 32.244 150.172 1.00 20.00 285 ALA A C 1
ATOM 1406 O O . ALA A 1 285 ? -15.157 31.055 150.055 1.00 20.00 285 ALA A O 1
ATOM 1408 N N . ASP A 1 286 ? -15.969 32.971 149.180 1.00 20.00 286 ASP A N 1
ATOM 1409 C CA . ASP A 1 286 ? -16.253 32.375 147.866 1.00 20.00 286 ASP A CA 1
ATOM 1410 C C . ASP A 1 286 ? -15.881 33.535 146.942 1.00 20.00 286 ASP A C 1
ATOM 1411 O O . ASP A 1 286 ? -15.680 34.674 147.386 1.00 20.00 286 ASP A O 1
ATOM 1416 N N . ALA A 1 287 ? -15.856 33.219 145.658 1.00 20.00 287 ALA A N 1
ATOM 1417 C CA . ALA A 1 287 ? -15.979 34.179 144.697 1.00 20.00 287 ALA A CA 1
ATOM 1418 C C . ALA A 1 287 ? -16.692 33.673 143.423 1.00 20.00 287 ALA A C 1
ATOM 1419 O O . ALA A 1 287 ? -16.823 32.454 143.235 1.00 20.00 287 ALA A O 1
ATOM 1421 N N . THR A 1 288 ? -17.104 34.593 142.571 1.00 20.00 288 THR A N 1
ATOM 1422 C CA . THR A 1 288 ? -17.797 34.217 141.330 1.00 20.00 288 THR A CA 1
ATOM 1423 C C . THR A 1 288 ? -17.226 35.186 140.293 1.00 20.00 288 THR A C 1
ATOM 1424 O O . THR A 1 288 ? -16.719 34.768 139.241 1.00 20.00 288 THR A O 1
ATOM 1428 N N . GLY A 1 289 ? -17.317 36.466 140.604 1.00 20.00 289 GLY A N 1
ATOM 1429 C CA . GLY A 1 289 ? -16.629 37.488 139.803 1.00 20.00 289 GLY A CA 1
ATOM 1430 C C . GLY A 1 289 ? -17.265 37.239 138.434 1.00 20.00 289 GLY A C 1
ATOM 1431 O O . GLY A 1 289 ? -18.126 36.360 138.282 1.00 20.00 289 GLY A O 1
ATOM 1432 N N . PRO A 1 290 ? -16.832 38.016 137.459 1.00 20.00 290 PRO A N 1
ATOM 1433 C CA . PRO A 1 290 ? -15.662 38.885 137.648 1.00 20.00 290 PRO A CA 1
ATOM 1434 C C . PRO A 1 290 ? -15.341 39.489 139.024 1.00 20.00 290 PRO A C 1
ATOM 1435 O O . PRO A 1 290 ? -16.092 39.294 139.991 1.00 20.00 290 PRO A O 1
ATOM 1439 N N . GLY A 1 291 ? -14.317 40.321 139.048 1.00 20.00 291 GLY A N 1
ATOM 1440 C CA . GLY A 1 291 ? -14.048 41.154 140.228 1.00 20.00 291 GLY A CA 1
ATOM 1441 C C . GLY A 1 291 ? -13.885 42.668 140.075 1.00 20.00 291 GLY A C 1
ATOM 1442 O O . GLY A 1 291 ? -12.796 43.161 139.744 1.00 20.00 291 GLY A O 1
ATOM 1443 N N . TYR A 1 292 ? -14.968 43.381 140.318 1.00 20.00 292 TYR A N 1
ATOM 1444 C CA . TYR A 1 292 ? -14.900 44.846 140.424 1.00 20.00 292 TYR A CA 1
ATOM 1445 C C . TYR A 1 292 ? -14.541 45.339 141.779 1.00 20.00 292 TYR A C 1
ATOM 1446 O O . TYR A 1 292 ? -14.214 46.522 141.957 1.00 20.00 292 TYR A O 1
ATOM 1455 N N . LEU A 1 293 ? -14.894 44.523 142.754 1.00 20.00 293 LEU A N 1
ATOM 1456 C CA . LEU A 1 293 ? -14.761 44.931 144.159 1.00 20.00 293 LEU A CA 1
ATOM 1457 C C . LEU A 1 293 ? -13.968 44.116 145.041 1.00 20.00 293 LEU A C 1
ATOM 1458 O O . LEU A 1 293 ? -14.194 42.908 144.869 1.00 20.00 293 LEU A O 1
ATOM 1463 N N . VAL A 1 294 ? -13.215 44.588 146.016 1.00 20.00 294 VAL A N 1
ATOM 1464 C CA . VAL A 1 294 ? -12.812 43.718 147.128 1.00 20.00 294 VAL A CA 1
ATOM 1465 C C . VAL A 1 294 ? -13.442 44.169 148.397 1.00 20.00 294 VAL A C 1
ATOM 1466 O O . VAL A 1 294 ? -12.928 45.223 148.799 1.00 20.00 294 VAL A O 1
ATOM 1470 N N . LEU A 1 295 ? -13.862 43.207 149.197 1.00 20.00 295 LEU A N 1
ATOM 1471 C CA . LEU A 1 295 ? -14.641 43.516 150.405 1.00 20.00 295 LEU A CA 1
ATOM 1472 C C . LEU A 1 295 ? -13.854 42.561 151.330 1.00 20.00 295 LEU A C 1
ATOM 1473 O O . LEU A 1 295 ? -14.086 41.492 151.915 1.00 20.00 295 LEU A O 1
ATOM 1478 N N . THR A 1 296 ? -13.113 43.527 151.839 1.00 20.00 296 THR A N 1
ATOM 1479 C CA . THR A 1 296 ? -12.575 43.428 153.203 1.00 20.00 296 THR A CA 1
ATOM 1480 C C . THR A 1 296 ? -13.507 44.030 154.377 1.00 20.00 296 THR A C 1
ATOM 1481 O O . THR A 1 296 ? -13.828 45.227 154.348 1.00 20.00 296 THR A O 1
ATOM 1485 N N . ARG A 1 297 ? -13.238 43.371 155.488 1.00 20.00 297 ARG A N 1
ATOM 1486 C CA . ARG A 1 297 ? -13.403 44.008 156.803 1.00 20.00 297 ARG A CA 1
ATOM 1487 C C . ARG A 1 297 ? -12.123 44.535 157.536 1.00 20.00 297 ARG A C 1
ATOM 1488 O O . ARG A 1 297 ? -11.073 43.882 157.439 1.00 20.00 297 ARG A O 1
ATOM 1496 N N . THR A 1 298 ? -12.328 45.459 158.456 1.00 20.00 298 THR A N 1
ATOM 1497 C CA . THR A 1 298 ? -11.391 45.631 159.575 1.00 20.00 298 THR A CA 1
ATOM 1498 C C . THR A 1 298 ? -12.341 45.422 160.756 1.00 20.00 298 THR A C 1
ATOM 1499 O O . THR A 1 298 ? -13.563 45.597 160.630 1.00 20.00 298 THR A O 1
ATOM 1503 N N . PRO A 1 299 ? -11.768 45.051 161.885 1.00 20.00 299 PRO A N 1
ATOM 1504 C CA . PRO A 1 299 ? -12.574 44.608 163.032 1.00 20.00 299 PRO A CA 1
ATOM 1505 C C . PRO A 1 299 ? -13.887 45.471 163.190 1.00 20.00 299 PRO A C 1
ATOM 1506 O O . PRO A 1 299 ? -14.811 44.679 163.431 1.00 20.00 299 PRO A O 1
ATOM 1510 N N . THR A 1 300 ? -14.063 46.652 162.628 1.00 20.00 300 THR A N 1
ATOM 1511 C CA . THR A 1 300 ? -15.221 47.488 162.975 1.00 20.00 300 THR A CA 1
ATOM 1512 C C . THR A 1 300 ? -16.317 47.736 161.803 1.00 20.00 300 THR A C 1
ATOM 1513 O O . THR A 1 300 ? -17.153 48.640 161.956 1.00 20.00 300 THR A O 1
ATOM 1517 N N . VAL A 1 301 ? -15.547 47.623 160.737 1.00 20.00 301 VAL A N 1
ATOM 1518 C CA . VAL A 1 301 ? -15.779 48.454 159.547 1.00 20.00 301 VAL A CA 1
ATOM 1519 C C . VAL A 1 301 ? -15.294 47.816 158.244 1.00 20.00 301 VAL A C 1
ATOM 1520 O O . VAL A 1 301 ? -14.214 47.210 158.194 1.00 20.00 301 VAL A O 1
ATOM 1524 N N . LEU A 1 302 ? -16.100 47.961 157.209 1.00 20.00 302 LEU A N 1
ATOM 1525 C CA . LEU A 1 302 ? -15.903 47.418 155.956 1.00 20.00 302 LEU A CA 1
ATOM 1526 C C . LEU A 1 302 ? -15.012 48.235 155.011 1.00 20.00 302 LEU A C 1
ATOM 1527 O O . LEU A 1 302 ? -14.595 49.348 155.352 1.00 20.00 302 LEU A O 1
ATOM 1532 N N . THR A 1 303 ? -14.746 47.626 153.872 1.00 20.00 303 THR A N 1
ATOM 1533 C CA . THR A 1 303 ? -13.952 48.259 152.884 1.00 20.00 303 THR A CA 1
ATOM 1534 C C . THR A 1 303 ? -14.653 47.770 151.616 1.00 20.00 303 THR A C 1
ATOM 1535 O O . THR A 1 303 ? -14.929 46.571 151.462 1.00 20.00 303 THR A O 1
ATOM 1539 N N . HIS A 1 304 ? -14.932 48.705 150.727 1.00 20.00 304 HIS A N 1
ATOM 1540 C CA . HIS A 1 304 ? -15.420 48.352 149.387 1.00 20.00 304 HIS A CA 1
ATOM 1541 C C . HIS A 1 304 ? -14.565 49.131 148.386 1.00 20.00 304 HIS A C 1
ATOM 1542 O O . HIS A 1 304 ? -14.728 50.350 148.223 1.00 20.00 304 HIS A O 1
ATOM 1549 N N . THR A 1 305 ? -13.666 48.419 147.733 1.00 20.00 305 THR A N 1
ATOM 1550 C CA . THR A 1 305 ? -12.476 49.054 147.193 1.00 20.00 305 THR A CA 1
ATOM 1551 C C . THR A 1 305 ? -12.714 48.779 145.711 1.00 20.00 305 THR A C 1
ATOM 1552 O O . THR A 1 305 ? -12.642 47.622 145.268 1.00 20.00 305 THR A O 1
ATOM 1556 N N . PHE A 1 306 ? -12.932 49.859 144.975 1.00 20.00 306 PHE A N 1
ATOM 1557 C CA . PHE A 1 306 ? -13.206 49.755 143.533 1.00 20.00 306 PHE A CA 1
ATOM 1558 C C . PHE A 1 306 ? -11.983 49.612 142.623 1.00 20.00 306 PHE A C 1
ATOM 1559 O O . PHE A 1 306 ? -10.899 50.145 142.875 1.00 20.00 306 PHE A O 1
ATOM 1567 N N . ARG A 1 307 ? -12.213 48.871 141.559 1.00 20.00 307 ARG A N 1
ATOM 1568 C CA . ARG A 1 307 ? -11.251 48.398 140.571 1.00 20.00 307 ARG A CA 1
ATOM 1569 C C . ARG A 1 307 ? -11.813 48.703 139.108 1.00 20.00 307 ARG A C 1
ATOM 1570 O O . ARG A 1 307 ? -11.268 48.503 138.012 1.00 20.00 307 ARG A O 1
ATOM 1578 N N . ALA A 1 308 ? -13.067 49.092 139.241 1.00 20.00 308 ALA A N 1
ATOM 1579 C CA . ALA A 1 308 ? -13.977 49.118 138.087 1.00 20.00 308 ALA A CA 1
ATOM 1580 C C . ALA A 1 308 ? -14.404 50.643 138.170 1.00 20.00 308 ALA A C 1
ATOM 1581 O O . ALA A 1 308 ? -14.606 51.167 139.275 1.00 20.00 308 ALA A O 1
ATOM 1583 N N . THR A 1 309 ? -14.878 51.123 137.035 1.00 20.00 309 THR A N 1
ATOM 1584 C CA . THR A 1 309 ? -15.656 52.380 137.001 1.00 20.00 309 THR A CA 1
ATOM 1585 C C . THR A 1 309 ? -17.043 52.359 136.356 1.00 20.00 309 THR A C 1
ATOM 1586 O O . THR A 1 309 ? -17.267 51.672 135.349 1.00 20.00 309 THR A O 1
ATOM 1590 N N . GLY A 1 310 ? -17.953 53.112 136.946 1.00 20.00 310 GLY A N 1
ATOM 1591 C CA . GLY A 1 310 ? -19.307 53.369 136.275 1.00 20.00 310 GLY A CA 1
ATOM 1592 C C . GLY A 1 310 ? -20.476 53.501 137.198 1.00 20.00 310 GLY A C 1
ATOM 1593 O O . GLY A 1 310 ? -20.293 53.966 138.333 1.00 20.00 310 GLY A O 1
ATOM 1594 N N . THR A 1 311 ? -21.622 52.986 136.794 1.00 20.00 311 THR A N 1
ATOM 1595 C CA . THR A 1 311 ? -22.798 52.976 137.675 1.00 20.00 311 THR A CA 1
ATOM 1596 C C . THR A 1 311 ? -22.868 51.484 138.007 1.00 20.00 311 THR A C 1
ATOM 1597 O O . THR A 1 311 ? -22.810 50.629 137.110 1.00 20.00 311 THR A O 1
ATOM 1601 N N . PHE A 1 312 ? -22.991 51.194 139.288 1.00 20.00 312 PHE A N 1
ATOM 1602 C CA . PHE A 1 312 ? -23.074 49.818 139.753 1.00 20.00 312 PHE A CA 1
ATOM 1603 C C . PHE A 1 312 ? -24.400 49.580 140.380 1.00 20.00 312 PHE A C 1
ATOM 1604 O O . PHE A 1 312 ? -25.042 50.576 140.747 1.00 20.00 312 PHE A O 1
ATOM 1612 N N . ASN A 1 313 ? -24.658 48.352 140.790 1.00 20.00 313 ASN A N 1
ATOM 1613 C CA . ASN A 1 313 ? -25.605 48.105 141.886 1.00 20.00 313 ASN A CA 1
ATOM 1614 C C . ASN A 1 313 ? -25.294 47.041 142.940 1.00 20.00 313 ASN A C 1
ATOM 1615 O O . ASN A 1 313 ? -24.927 45.904 142.608 1.00 20.00 313 ASN A O 1
ATOM 1620 N N . LEU A 1 314 ? -25.443 47.425 144.194 1.00 20.00 314 LEU A N 1
ATOM 1621 C CA . LEU A 1 314 ? -24.820 47.039 145.200 1.00 20.00 314 LEU A CA 1
ATOM 1622 C C . LEU A 1 314 ? -26.053 46.326 145.726 1.00 20.00 314 LEU A C 1
ATOM 1623 O O . LEU A 1 314 ? -27.028 47.022 146.047 1.00 20.00 314 LEU A O 1
ATOM 1628 N N . SER A 1 315 ? -25.858 45.095 146.160 1.00 20.00 315 SER A N 1
ATOM 1629 C CA . SER A 1 315 ? -26.788 44.474 147.114 1.00 20.00 315 SER A CA 1
ATOM 1630 C C . SER A 1 315 ? -26.272 43.452 148.129 1.00 20.00 315 SER A C 1
ATOM 1631 O O . SER A 1 315 ? -25.430 42.602 147.805 1.00 20.00 315 SER A O 1
ATOM 1634 N N . GLY A 1 316 ? -26.785 43.550 149.341 1.00 20.00 316 GLY A N 1
ATOM 1635 C CA . GLY A 1 316 ? -26.304 43.039 150.451 1.00 20.00 316 GLY A CA 1
ATOM 1636 C C . GLY A 1 316 ? -26.605 43.690 151.796 1.00 20.00 316 GLY A C 1
ATOM 1637 O O . GLY A 1 316 ? -27.372 44.651 151.913 1.00 20.00 316 GLY A O 1
ATOM 1638 N N . GLY A 1 317 ? -25.981 43.130 152.806 1.00 20.00 317 GLY A N 1
ATOM 1639 C CA . GLY A 1 317 ? -25.957 43.736 154.186 1.00 20.00 317 GLY A CA 1
ATOM 1640 C C . GLY A 1 317 ? -24.870 42.873 154.850 1.00 20.00 317 GLY A C 1
ATOM 1641 O O . GLY A 1 317 ? -24.045 42.284 154.131 1.00 20.00 317 GLY A O 1
ATOM 1642 N N . LEU A 1 318 ? -24.926 42.789 156.159 1.00 20.00 318 LEU A N 1
ATOM 1643 C CA . LEU A 1 318 ? -23.756 42.153 156.912 1.00 20.00 318 LEU A CA 1
ATOM 1644 C C . LEU A 1 318 ? -24.060 41.903 158.390 1.00 20.00 318 LEU A C 1
ATOM 1645 O O . LEU A 1 318 ? -25.156 42.228 158.872 1.00 20.00 318 LEU A O 1
ATOM 1650 N N . ARG A 1 319 ? -23.074 41.341 159.070 1.00 20.00 319 ARG A N 1
ATOM 1651 C CA . ARG A 1 319 ? -23.126 41.215 160.533 1.00 20.00 319 ARG A CA 1
ATOM 1652 C C . ARG A 1 319 ? -22.364 42.267 161.338 1.00 20.00 319 ARG A C 1
ATOM 1653 O O . ARG A 1 319 ? -21.150 42.454 161.192 1.00 20.00 319 ARG A O 1
ATOM 1661 N N . CYS A 1 320 ? -23.114 42.906 162.214 1.00 20.00 320 CYS A N 1
ATOM 1662 C CA . CYS A 1 320 ? -22.709 44.106 163.054 1.00 20.00 320 CYS A CA 1
ATOM 1663 C C . CYS A 1 320 ? -23.683 44.011 164.305 1.00 20.00 320 CYS A C 1
ATOM 1664 O O . CYS A 1 320 ? -24.711 43.321 164.243 1.00 20.00 320 CYS A O 1
ATOM 1667 N N . LEU A 1 321 ? -23.583 45.113 165.026 1.00 20.00 321 LEU A N 1
ATOM 1668 C CA . LEU A 1 321 ? -24.761 45.696 165.682 1.00 20.00 321 LEU A CA 1
ATOM 1669 C C . LEU A 1 321 ? -24.729 47.148 166.162 1.00 20.00 321 LEU A C 1
ATOM 1670 O O . LEU A 1 321 ? -24.148 47.459 167.212 1.00 20.00 321 LEU A O 1
ATOM 1675 N N . THR A 1 322 ? -25.352 48.015 165.386 1.00 20.00 322 THR A N 1
ATOM 1676 C CA . THR A 1 322 ? -24.697 49.242 165.126 1.00 20.00 322 THR A CA 1
ATOM 1677 C C . THR A 1 322 ? -25.244 49.702 163.633 1.00 20.00 322 THR A C 1
ATOM 1678 O O . THR A 1 322 ? -25.305 49.083 162.561 1.00 20.00 322 THR A O 1
ATOM 1682 N N . SER A 1 323 ? -25.833 50.865 163.842 1.00 20.00 323 SER A N 1
ATOM 1683 C CA . SER A 1 323 ? -26.455 51.593 162.743 1.00 20.00 323 SER A CA 1
ATOM 1684 C C . SER A 1 323 ? -25.346 51.942 161.768 1.00 20.00 323 SER A C 1
ATOM 1685 O O . SER A 1 323 ? -24.379 52.601 162.180 1.00 20.00 323 SER A O 1
ATOM 1688 N N . LEU A 1 324 ? -25.456 51.502 160.528 1.00 20.00 324 LEU A N 1
ATOM 1689 C CA . LEU A 1 324 ? -24.658 52.151 159.318 1.00 20.00 324 LEU A CA 1
ATOM 1690 C C . LEU A 1 324 ? -24.241 53.504 158.896 1.00 20.00 324 LEU A C 1
ATOM 1691 O O . LEU A 1 324 ? -25.250 54.120 158.523 1.00 20.00 324 LEU A O 1
ATOM 1696 N N . THR A 1 325 ? -23.054 54.064 159.042 1.00 20.00 325 THR A N 1
ATOM 1697 C CA . THR A 1 325 ? -22.785 55.411 158.520 1.00 20.00 325 THR A CA 1
ATOM 1698 C C . THR A 1 325 ? -21.956 55.275 157.241 1.00 20.00 325 THR A C 1
ATOM 1699 O O . THR A 1 325 ? -20.882 54.657 157.240 1.00 20.00 325 THR A O 1
ATOM 1703 N N . LEU A 1 326 ? -22.468 55.854 156.170 1.00 20.00 326 LEU A N 1
ATOM 1704 C CA . LEU A 1 326 ? -22.195 55.589 154.834 1.00 20.00 326 LEU A CA 1
ATOM 1705 C C . LEU A 1 326 ? -21.109 56.719 154.643 1.00 20.00 326 LEU A C 1
ATOM 1706 O O . LEU A 1 326 ? -21.318 57.899 154.964 1.00 20.00 326 LEU A O 1
ATOM 1711 N N . GLY A 1 327 ? -19.917 56.246 154.330 1.00 20.00 327 GLY A N 1
ATOM 1712 C CA . GLY A 1 327 ? -18.818 57.137 153.933 1.00 20.00 327 GLY A CA 1
ATOM 1713 C C . GLY A 1 327 ? -18.412 56.218 152.585 1.00 20.00 327 GLY A C 1
ATOM 1714 O O . GLY A 1 327 ? -18.135 55.013 152.492 1.00 20.00 327 GLY A O 1
ATOM 1715 N N . ALA A 1 328 ? -17.794 57.166 151.906 1.00 20.00 328 ALA A N 1
ATOM 1716 C CA . ALA A 1 328 ? -16.838 56.830 150.840 1.00 20.00 328 ALA A CA 1
ATOM 1717 C C . ALA A 1 328 ? -15.884 57.905 150.290 1.00 20.00 328 ALA A C 1
ATOM 1718 O O . ALA A 1 328 ? -16.017 59.102 150.585 1.00 20.00 328 ALA A O 1
ATOM 1720 N N . THR A 1 329 ? -14.900 57.439 149.544 1.00 20.00 329 THR A N 1
ATOM 1721 C CA . THR A 1 329 ? -13.755 58.289 149.187 1.00 20.00 329 THR A CA 1
ATOM 1722 C C . THR A 1 329 ? -13.216 58.285 147.753 1.00 20.00 329 THR A C 1
ATOM 1723 O O . THR A 1 329 ? -13.080 57.219 147.134 1.00 20.00 329 THR A O 1
ATOM 1727 N N . GLY A 1 330 ? -12.910 59.467 147.252 1.00 20.00 330 GLY A N 1
ATOM 1728 C CA . GLY A 1 330 ? -12.570 59.619 145.830 1.00 20.00 330 GLY A CA 1
ATOM 1729 C C . GLY A 1 330 ? -13.671 59.900 144.806 1.00 20.00 330 GLY A C 1
ATOM 1730 O O . GLY A 1 330 ? -14.748 60.406 145.152 1.00 20.00 330 GLY A O 1
ATOM 1731 N N . ALA A 1 331 ? -13.384 59.568 143.561 1.00 20.00 331 ALA A N 1
ATOM 1732 C CA . ALA A 1 331 ? -14.389 59.789 142.474 1.00 20.00 331 ALA A CA 1
ATOM 1733 C C . ALA A 1 331 ? -15.560 58.981 143.035 1.00 20.00 331 ALA A C 1
ATOM 1734 O O . ALA A 1 331 ? -15.485 57.748 143.151 1.00 20.00 331 ALA A O 1
ATOM 1736 N N . VAL A 1 332 ? -16.622 59.685 143.377 1.00 20.00 332 VAL A N 1
ATOM 1737 C CA . VAL A 1 332 ? -17.890 58.997 143.735 1.00 20.00 332 VAL A CA 1
ATOM 1738 C C . VAL A 1 332 ? -19.203 59.781 143.778 1.00 20.00 332 VAL A C 1
ATOM 1739 O O . VAL A 1 332 ? -19.263 60.894 144.320 1.00 20.00 332 VAL A O 1
ATOM 1743 N N . VAL A 1 333 ? -20.235 59.188 143.207 1.00 20.00 333 VAL A N 1
ATOM 1744 C CA . VAL A 1 333 ? -21.492 59.915 142.978 1.00 20.00 333 VAL A CA 1
ATOM 1745 C C . VAL A 1 333 ? -22.489 59.014 143.607 1.00 20.00 333 VAL A C 1
ATOM 1746 O O . VAL A 1 333 ? -22.903 58.105 142.872 1.00 20.00 333 VAL A O 1
ATOM 1750 N N . ILE A 1 334 ? -22.902 59.198 144.848 1.00 20.00 334 ILE A N 1
ATOM 1751 C CA . ILE A 1 334 ? -23.779 58.219 145.505 1.00 20.00 334 ILE A CA 1
ATOM 1752 C C . ILE A 1 334 ? -25.145 58.411 144.845 1.00 20.00 334 ILE A C 1
ATOM 1753 O O . ILE A 1 334 ? -25.503 59.524 144.434 1.00 20.00 334 ILE A O 1
ATOM 1758 N N . ASN A 1 335 ? -25.887 57.323 144.752 1.00 20.00 335 ASN A N 1
ATOM 1759 C CA . ASN A 1 335 ? -27.117 57.314 143.947 1.00 20.00 335 ASN A CA 1
ATOM 1760 C C . ASN A 1 335 ? -28.319 56.936 144.814 1.00 20.00 335 ASN A C 1
ATOM 1761 O O . ASN A 1 335 ? -29.267 57.721 144.965 1.00 20.00 335 ASN A O 1
ATOM 1766 N N . ASP A 1 336 ? -28.263 55.739 145.369 1.00 20.00 336 ASP A N 1
ATOM 1767 C CA . ASP A 1 336 ? -29.241 55.333 146.389 1.00 20.00 336 ASP A CA 1
ATOM 1768 C C . ASP A 1 336 ? -28.640 54.492 147.515 1.00 20.00 336 ASP A C 1
ATOM 1769 O O . ASP A 1 336 ? -28.144 53.379 147.284 1.00 20.00 336 ASP A O 1
ATOM 1774 N N . ILE A 1 337 ? -28.691 55.034 148.717 1.00 20.00 337 ILE A N 1
ATOM 1775 C CA . ILE A 1 337 ? -28.178 54.317 149.893 1.00 20.00 337 ILE A CA 1
ATOM 1776 C C . ILE A 1 337 ? -29.462 53.958 150.641 1.00 20.00 337 ILE A C 1
ATOM 1777 O O . ILE A 1 337 ? -30.237 54.841 151.037 1.00 20.00 337 ILE A O 1
ATOM 1782 N N . LEU A 1 338 ? -29.670 52.667 150.823 1.00 20.00 338 LEU A N 1
ATOM 1783 C CA . LEU A 1 338 ? -30.718 52.172 151.717 1.00 20.00 338 LEU A CA 1
ATOM 1784 C C . LEU A 1 338 ? -29.989 51.067 152.551 1.00 20.00 338 LEU A C 1
ATOM 1785 O O . LEU A 1 338 ? -28.847 50.645 152.314 1.00 20.00 338 LEU A O 1
ATOM 1790 N N . ALA A 1 339 ? -30.565 50.994 153.736 1.00 20.00 339 ALA A N 1
ATOM 1791 C CA . ALA A 1 339 ? -29.765 50.803 154.954 1.00 20.00 339 ALA A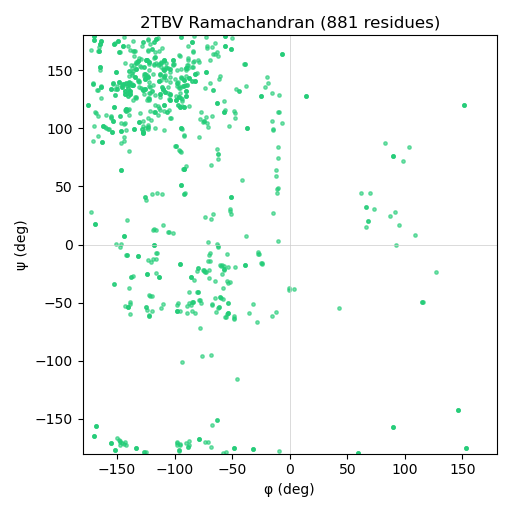 CA 1
ATOM 1792 C C . ALA A 1 339 ? -30.804 50.355 155.984 1.00 20.00 339 ALA A C 1
ATOM 1793 O O . ALA A 1 339 ? -31.389 51.181 156.700 1.00 20.00 339 ALA A O 1
ATOM 1795 N N . ILE A 1 340 ? -31.020 49.054 156.041 1.00 20.00 340 ILE A N 1
ATOM 1796 C CA . ILE A 1 340 ? -32.004 48.492 156.977 1.00 20.00 340 ILE A CA 1
ATOM 1797 C C . ILE A 1 340 ? -30.942 48.258 158.121 1.00 20.00 340 ILE A C 1
ATOM 1798 O O . ILE A 1 340 ? -30.220 47.335 157.715 1.00 20.00 340 ILE A O 1
ATOM 1803 N N . ASP A 1 341 ? -31.219 48.464 159.395 1.00 20.00 341 ASP A N 1
ATOM 1804 C CA . ASP A 1 341 ? -30.656 47.598 160.440 1.00 20.00 341 ASP A CA 1
ATOM 1805 C C . ASP A 1 341 ? -31.640 47.113 161.506 1.00 20.00 341 ASP A C 1
ATOM 1806 O O . ASP A 1 341 ? -32.851 47.367 161.418 1.00 20.00 341 ASP A O 1
ATOM 1811 N N . ASN A 1 342 ? -31.107 46.421 162.496 1.00 20.00 342 ASN A N 1
ATOM 1812 C CA . ASN A 1 342 ? -31.953 45.661 163.427 1.00 20.00 342 ASN A CA 1
ATOM 1813 C C . ASN A 1 342 ? -31.249 45.810 164.777 1.00 20.00 342 ASN A C 1
ATOM 1814 O O . ASN A 1 342 ? -31.629 45.169 165.768 1.00 20.00 342 ASN A O 1
ATOM 1819 N N . VAL A 1 343 ? -30.234 46.654 164.796 1.00 20.00 343 VAL A N 1
ATOM 1820 C CA . VAL A 1 343 ? -29.287 46.671 165.919 1.00 20.00 343 VAL A CA 1
ATOM 1821 C C . VAL A 1 343 ? -29.270 45.516 166.922 1.00 20.00 343 VAL A C 1
ATOM 1822 O O . VAL A 1 343 ? -30.311 45.144 167.483 1.00 20.00 343 VAL A O 1
ATOM 1826 N N . GLY A 1 344 ? -28.088 44.967 167.132 1.00 20.00 344 GLY A N 1
ATOM 1827 C CA . GLY A 1 344 ? -27.948 43.783 167.992 1.00 20.00 344 GLY A CA 1
ATOM 1828 C C . GLY A 1 344 ? -27.473 42.796 166.923 1.00 20.00 344 GLY A C 1
ATOM 1829 O O . GLY A 1 344 ? -26.474 42.086 167.111 1.00 20.00 344 GLY A O 1
ATOM 1830 N N . THR A 1 345 ? -28.197 42.765 165.820 1.00 20.00 345 THR A N 1
ATOM 1831 C CA . THR A 1 345 ? -28.002 41.711 164.821 1.00 20.00 345 THR A CA 1
ATOM 1832 C C . THR A 1 345 ? -27.342 42.513 163.668 1.00 20.00 345 THR A C 1
ATOM 1833 O O . THR A 1 345 ? -27.849 43.572 163.269 1.00 20.00 345 THR A O 1
ATOM 1837 N N . ALA A 1 346 ? -26.695 41.671 162.885 1.00 20.00 346 ALA A N 1
ATOM 1838 C CA . ALA A 1 346 ? -26.612 41.898 161.436 1.00 20.00 346 ALA A CA 1
ATOM 1839 C C . ALA A 1 346 ? -27.430 43.048 160.811 1.00 20.00 346 ALA A C 1
ATOM 1840 O O . ALA A 1 346 ? -28.527 43.401 161.269 1.00 20.00 346 ALA A O 1
ATOM 1842 N N . SER A 1 347 ? -27.011 43.355 159.597 1.00 20.00 347 SER A N 1
ATOM 1843 C CA . SER A 1 347 ? -27.829 44.187 158.704 1.00 20.00 347 SER A CA 1
ATOM 1844 C C . SER A 1 347 ? -27.709 44.032 157.161 1.00 20.00 347 SER A C 1
ATOM 1845 O O . SER A 1 347 ? -26.996 43.171 156.625 1.00 20.00 347 SER A O 1
ATOM 1848 N N . ASP A 1 348 ? -28.460 44.884 156.488 1.00 20.00 348 ASP A N 1
ATOM 1849 C CA . ASP A 1 348 ? -28.583 44.791 155.026 1.00 20.00 348 ASP A CA 1
ATOM 1850 C C . ASP A 1 348 ? -28.203 46.208 154.551 1.00 20.00 348 ASP A C 1
ATOM 1851 O O . ASP A 1 348 ? -28.537 47.226 155.175 1.00 20.00 348 ASP A O 1
ATOM 1856 N N . TYR A 1 349 ? -27.588 46.234 153.383 1.00 20.00 349 TYR A N 1
ATOM 1857 C CA . TYR A 1 349 ? -27.528 47.468 152.588 1.00 20.00 349 TYR A CA 1
ATOM 1858 C C . TYR A 1 349 ? -27.744 47.153 151.107 1.00 20.00 349 TYR A C 1
ATOM 1859 O O . TYR A 1 349 ? -27.033 46.360 150.472 1.00 20.00 349 TYR A O 1
ATOM 1868 N N . PHE A 1 350 ? -28.629 47.954 150.544 1.00 20.00 350 PHE A N 1
ATOM 1869 C CA . PHE A 1 350 ? -28.691 48.104 149.084 1.00 20.00 350 PHE A CA 1
ATOM 1870 C C . PHE A 1 350 ? -28.154 49.529 148.940 1.00 20.00 350 PHE A C 1
ATOM 1871 O O . PHE A 1 350 ? -28.332 50.370 149.834 1.00 20.00 350 PHE A O 1
ATOM 1879 N N . LEU A 1 351 ? -27.504 49.779 147.818 1.00 20.00 351 LEU A N 1
ATOM 1880 C CA . LEU A 1 351 ? -27.106 51.169 147.499 1.00 20.00 351 LEU A CA 1
ATOM 1881 C C . LEU A 1 351 ? -26.774 51.092 146.004 1.00 20.00 351 LEU A C 1
ATOM 1882 O O . LEU A 1 351 ? -26.802 50.018 145.386 1.00 20.00 351 LEU A O 1
ATOM 1887 N N . ASN A 1 352 ? -26.486 52.243 145.473 1.00 20.00 352 ASN A N 1
ATOM 1888 C CA . ASN A 1 352 ? -26.464 52.349 143.879 1.00 20.00 352 ASN A CA 1
ATOM 1889 C C . ASN A 1 352 ? -25.501 53.547 144.092 1.00 20.00 352 ASN A C 1
ATOM 1890 O O . ASN A 1 352 ? -25.780 54.423 144.923 1.00 20.00 352 ASN A O 1
ATOM 1895 N N . CYS A 1 353 ? -24.447 53.521 143.318 1.00 20.00 353 CYS A N 1
ATOM 1896 C CA . CYS A 1 353 ? -23.416 54.568 143.440 1.00 20.00 353 CYS A CA 1
ATOM 1897 C C . CYS A 1 353 ? -22.915 54.650 142.020 1.00 20.00 353 CYS A C 1
ATOM 1898 O O . CYS A 1 353 ? -23.283 53.841 141.155 1.00 20.00 353 CYS A O 1
ATOM 1901 N N . THR A 1 354 ? -22.034 55.607 141.799 1.00 20.00 354 THR A N 1
ATOM 1902 C CA . THR A 1 354 ? -21.315 55.692 140.520 1.00 20.00 354 THR A CA 1
ATOM 1903 C C . THR A 1 354 ? -19.870 56.368 140.370 1.00 20.00 354 THR A C 1
ATOM 1904 O O . THR A 1 354 ? -19.587 57.529 140.700 1.00 20.00 354 THR A O 1
ATOM 1908 N N . VAL A 1 355 ? -18.971 55.415 140.203 1.00 20.00 355 VAL A N 1
ATOM 1909 C CA . VAL A 1 355 ? -17.537 55.693 140.365 1.00 20.00 355 VAL A CA 1
ATOM 1910 C C . VAL A 1 355 ? -17.010 56.345 138.955 1.00 20.00 355 VAL A C 1
ATOM 1911 O O . VAL A 1 355 ? -17.003 55.417 138.132 1.00 20.00 355 VAL A O 1
ATOM 1915 N N . SER A 1 356 ? -16.142 57.339 138.946 1.00 20.00 356 SER A N 1
ATOM 1916 C CA . SER A 1 356 ? -15.227 57.533 137.812 1.00 20.00 356 SER A CA 1
ATOM 1917 C C . SER A 1 356 ? -13.816 58.076 138.007 1.00 20.00 356 SER A C 1
ATOM 1918 O O . SER A 1 356 ? -13.255 59.146 137.729 1.00 20.00 356 SER A O 1
ATOM 1921 N N . SER A 1 357 ? -13.259 57.125 138.734 1.00 20.00 357 SER A N 1
ATOM 1922 C CA . SER A 1 357 ? -11.876 57.253 139.214 1.00 20.00 357 SER A CA 1
ATOM 1923 C C . SER A 1 357 ? -11.174 56.054 139.854 1.00 20.00 357 SER A C 1
ATOM 1924 O O . SER A 1 357 ? -11.779 54.988 140.042 1.00 20.00 357 SER A O 1
ATOM 1927 N N . LEU A 1 358 ? -9.909 56.246 140.179 1.00 20.00 358 LEU A N 1
ATOM 1928 C CA . LEU A 1 358 ? -9.230 55.353 141.129 1.00 20.00 358 LEU A CA 1
ATOM 1929 C C . LEU A 1 358 ? -8.262 56.450 141.575 1.00 20.00 358 LEU A C 1
ATOM 1930 O O . LEU A 1 358 ? -7.475 56.971 140.770 1.00 20.00 358 LEU A O 1
ATOM 1935 N N . PRO A 1 359 ? -8.332 56.784 142.850 1.00 20.00 359 PRO A N 1
ATOM 1936 C CA . PRO A 1 359 ? -9.121 55.983 143.798 1.00 20.00 359 PRO A CA 1
ATOM 1937 C C . PRO A 1 359 ? -10.586 56.334 144.062 1.00 20.00 359 PRO A C 1
ATOM 1938 O O . PRO A 1 359 ? -10.900 57.430 144.549 1.00 20.00 359 PRO A O 1
ATOM 1942 N N . ALA A 1 360 ? -11.459 55.400 143.736 1.00 20.00 360 ALA A N 1
ATOM 1943 C CA . ALA A 1 360 ? -12.805 55.385 144.327 1.00 20.00 360 ALA A CA 1
ATOM 1944 C C . ALA A 1 360 ? -12.559 54.470 145.527 1.00 20.00 360 ALA A C 1
ATOM 1945 O O . ALA A 1 360 ? -11.891 53.432 145.410 1.00 20.00 360 ALA A O 1
ATOM 1947 N N . THR A 1 361 ? -13.100 54.868 146.664 1.00 20.00 361 THR A N 1
ATOM 1948 C CA . THR A 1 361 ? -13.300 53.929 147.813 1.00 20.00 361 THR A CA 1
ATOM 1949 C C . THR A 1 361 ? -14.786 54.051 148.156 1.00 20.00 361 THR A C 1
ATOM 1950 O O . THR A 1 361 ? -15.329 55.162 148.246 1.00 20.00 361 THR A O 1
ATOM 1954 N N . VAL A 1 362 ? -15.421 52.909 148.340 1.00 20.00 362 VAL A N 1
ATOM 1955 C CA . VAL A 1 362 ? -16.372 53.115 149.798 1.00 20.00 362 VAL A CA 1
ATOM 1956 C C . VAL A 1 362 ? -16.271 52.166 151.002 1.00 20.00 362 VAL A C 1
ATOM 1957 O O . VAL A 1 362 ? -15.748 51.042 150.969 1.00 20.00 362 VAL A O 1
ATOM 1961 N N . THR A 1 363 ? -16.712 52.736 152.108 1.00 20.00 363 THR A N 1
ATOM 1962 C CA . THR A 1 363 ? -16.703 51.958 153.358 1.00 20.00 363 THR A CA 1
ATOM 1963 C C . THR A 1 363 ? -17.968 52.211 154.181 1.00 20.00 363 THR A C 1
ATOM 1964 O O . THR A 1 363 ? -18.433 53.355 154.299 1.00 20.00 363 THR A O 1
ATOM 1968 N N . PHE A 1 364 ? -18.506 51.141 154.736 1.00 20.00 364 PHE A N 1
ATOM 1969 C CA . PHE A 1 364 ? -19.636 51.260 155.748 1.00 20.00 364 PHE A CA 1
ATOM 1970 C C . PHE A 1 364 ? -19.251 51.363 157.084 1.00 20.00 364 PHE A C 1
ATOM 1971 O O . PHE A 1 364 ? -18.283 50.610 157.271 1.00 20.00 364 PHE A O 1
ATOM 1979 N N . THR A 1 365 ? -19.688 52.229 157.980 1.00 20.00 365 THR A N 1
ATOM 1980 C CA . THR A 1 365 ? -19.120 52.266 159.335 1.00 20.00 365 THR A CA 1
ATOM 1981 C C . THR A 1 365 ? -19.978 51.865 160.536 1.00 20.00 365 THR A C 1
ATOM 1982 O O . THR A 1 365 ? -21.106 52.352 160.704 1.00 20.00 365 THR A O 1
ATOM 1986 N N . VAL A 1 366 ? -19.433 50.984 161.353 1.00 20.00 366 VAL A N 1
ATOM 1987 C CA . VAL A 1 366 ? -20.370 49.763 161.984 1.00 20.00 366 VAL A CA 1
ATOM 1988 C C . VAL A 1 366 ? -19.638 49.118 163.156 1.00 20.00 366 VAL A C 1
ATOM 1989 O O . VAL A 1 366 ? -18.442 49.470 163.288 1.00 20.00 366 VAL A O 1
ATOM 1993 N N . SER A 1 367 ? -20.286 48.234 163.872 1.00 20.00 367 SER A N 1
ATOM 1994 C CA . SER A 1 367 ? -19.193 47.686 164.705 1.00 20.00 367 SER A CA 1
ATOM 1995 C C . SER A 1 367 ? -19.466 46.231 164.928 1.00 20.00 367 SER A C 1
ATOM 1996 O O . SER A 1 367 ? -20.578 45.775 165.225 1.00 20.00 367 SER A O 1
ATOM 1999 N N . GLY A 1 368 ? -18.377 45.510 164.774 1.00 20.00 368 GLY A N 1
ATOM 2000 C CA . GLY A 1 368 ? -18.311 44.096 165.139 1.00 20.00 368 GLY A CA 1
ATOM 2001 C C . GLY A 1 368 ? -18.763 43.435 163.805 1.00 20.00 368 GLY A C 1
ATOM 2002 O O . GLY A 1 368 ? -19.888 42.981 163.658 1.00 20.00 368 GLY A O 1
ATOM 2003 N N . VAL A 1 369 ? -17.805 43.449 162.894 1.00 20.00 369 VA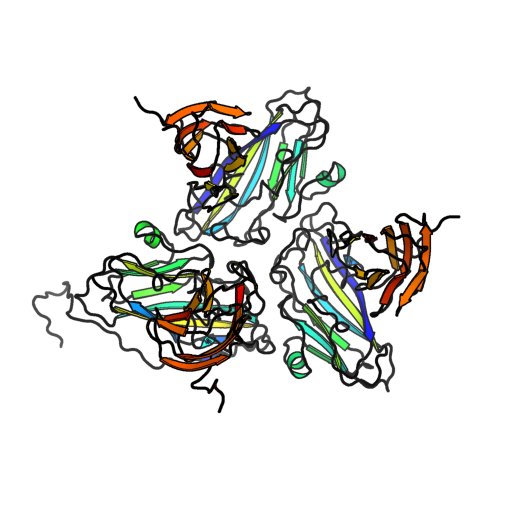L A N 1
ATOM 2004 C CA . VAL A 1 369 ? -18.058 43.104 161.571 1.00 20.00 369 VAL A CA 1
ATOM 2005 C C . VAL A 1 369 ? -17.684 41.621 161.604 1.00 20.00 369 VAL A C 1
ATOM 2006 O O . VAL A 1 369 ? -16.499 41.262 161.549 1.00 20.00 369 VAL A O 1
ATOM 2010 N N . ALA A 1 370 ? -18.700 40.783 161.696 1.00 20.00 370 ALA A N 1
ATOM 2011 C CA . ALA A 1 370 ? -18.491 39.384 162.092 1.00 20.00 370 ALA A CA 1
ATOM 2012 C C . ALA A 1 370 ? -18.944 38.501 160.927 1.00 20.00 370 ALA A C 1
ATOM 2013 O O . ALA A 1 370 ? -18.870 37.265 160.998 1.00 20.00 370 ALA A O 1
ATOM 2015 N N . ALA A 1 371 ? -19.406 39.147 159.873 1.00 20.00 371 ALA A N 1
ATOM 2016 C CA . ALA A 1 371 ? -19.673 38.442 158.611 1.00 20.00 371 ALA A CA 1
ATOM 2017 C C . ALA A 1 371 ? -19.965 39.487 157.534 1.00 20.00 371 ALA A C 1
ATOM 2018 O O . ALA A 1 371 ? -20.669 40.478 157.781 1.00 20.00 371 ALA A O 1
ATOM 2020 N N . GLY A 1 372 ? -19.419 39.253 156.355 1.00 20.00 372 GLY A N 1
ATOM 2021 C CA . GLY A 1 372 ? -19.459 40.265 155.290 1.00 20.00 372 GLY A CA 1
ATOM 2022 C C . GLY A 1 372 ? -20.047 39.409 154.166 1.00 20.00 372 GLY A C 1
ATOM 2023 O O . GLY A 1 372 ? -19.598 38.279 153.924 1.00 20.00 372 GLY A O 1
ATOM 2024 N N . ILE A 1 373 ? -21.044 39.959 153.498 1.00 20.00 373 ILE A N 1
ATOM 2025 C CA . ILE A 1 373 ? -21.554 39.347 152.263 1.00 20.00 373 ILE A CA 1
ATOM 2026 C C . ILE A 1 373 ? -21.959 40.521 151.370 1.00 20.00 373 ILE A C 1
ATOM 2027 O O . ILE A 1 373 ? -22.549 41.505 151.841 1.00 20.00 373 ILE A O 1
ATOM 2032 N N . LEU A 1 374 ? -21.636 40.401 150.096 1.00 20.00 374 LEU A N 1
ATOM 2033 C CA . LEU A 1 374 ? -22.276 41.238 149.067 1.00 20.00 374 LEU A CA 1
ATOM 2034 C C . LEU A 1 374 ? -22.360 40.668 147.639 1.00 20.00 374 LEU A C 1
ATOM 2035 O O . LEU A 1 374 ? -21.853 39.583 147.315 1.00 20.00 374 LEU A O 1
ATOM 2040 N N . LEU A 1 375 ? -23.084 41.410 146.822 1.00 20.00 375 LEU A N 1
ATOM 2041 C CA . LEU A 1 375 ? -23.144 41.113 145.384 1.00 20.00 375 LEU A CA 1
ATOM 2042 C C . LEU A 1 375 ? -23.035 42.377 144.539 1.00 20.00 375 LEU A C 1
ATOM 2043 O O . LEU A 1 375 ? -23.844 43.297 144.735 1.00 20.00 375 LEU A O 1
ATOM 2048 N N . VAL A 1 376 ? -22.255 42.301 143.477 1.00 20.00 376 VAL A N 1
ATOM 2049 C CA . VAL A 1 376 ? -22.199 43.510 142.569 1.00 20.00 376 VAL A CA 1
ATOM 2050 C C . VAL A 1 376 ? -22.184 43.297 141.054 1.00 20.00 376 VAL A C 1
ATOM 2051 O O . VAL A 1 376 ? -21.381 42.512 140.528 1.00 20.00 376 VAL A O 1
ATOM 2055 N N . GLY A 1 377 ? -23.073 43.999 140.375 1.00 20.00 377 GLY A N 1
ATOM 2056 C CA . GLY A 1 377 ? -23.455 43.579 139.068 1.00 20.00 377 GLY A CA 1
ATOM 2057 C C . GLY A 1 377 ? -23.892 44.940 138.505 1.00 20.00 377 GLY A C 1
ATOM 2058 O O . GLY A 1 377 ? -25.016 45.400 138.741 1.00 20.00 377 GLY A O 1
ATOM 2059 N N . ARG A 1 378 ? -22.971 45.557 137.797 1.00 20.00 378 ARG A N 1
ATOM 2060 C CA . ARG A 1 378 ? -23.197 46.790 137.070 1.00 20.00 378 ARG A CA 1
ATOM 2061 C C . ARG A 1 378 ? -24.607 47.157 136.606 1.00 20.00 378 ARG A C 1
ATOM 2062 O O . ARG A 1 378 ? -25.299 46.398 135.923 1.00 20.00 378 ARG A O 1
ATOM 2070 N N . ALA A 1 379 ? -24.975 48.379 136.972 1.00 20.00 379 ALA A N 1
ATOM 2071 C CA . ALA A 1 379 ? -26.342 48.881 136.828 1.00 20.00 379 ALA A CA 1
ATOM 2072 C C . ALA A 1 379 ? -26.337 50.444 136.630 1.00 20.00 379 ALA A C 1
ATOM 2073 O O . ALA A 1 379 ? -25.728 51.267 137.330 1.00 20.00 379 ALA A O 1
ATOM 2075 N N . ARG A 1 380 ? -27.369 50.753 135.868 1.00 20.00 380 ARG A N 1
ATOM 2076 C CA . ARG A 1 380 ? -27.741 52.155 135.632 1.00 20.00 380 ARG A CA 1
ATOM 2077 C C . ARG A 1 380 ? -28.036 53.078 136.815 1.00 20.00 380 ARG A C 1
ATOM 2078 O O . ARG A 1 380 ? -27.970 52.660 137.981 1.00 20.00 380 ARG A O 1
ATOM 2086 N N . ALA A 1 381 ? -28.356 54.319 136.500 1.00 20.00 381 ALA A N 1
ATOM 2087 C CA . ALA A 1 381 ? -29.110 55.198 137.439 1.00 20.00 381 ALA A CA 1
ATOM 2088 C C . ALA A 1 381 ? -30.388 54.599 138.010 1.00 20.00 381 ALA A C 1
ATOM 2089 O O . ALA A 1 381 ? -31.387 55.304 138.218 1.00 20.00 381 ALA A O 1
ATOM 2091 N N . ASN A 1 382 ? -30.309 53.325 138.347 1.00 20.00 382 ASN A N 1
ATOM 2092 C CA . ASN A 1 382 ? -31.484 52.605 138.843 1.00 20.00 382 ASN A CA 1
ATOM 2093 C C . ASN A 1 382 ? -31.826 52.629 140.334 1.00 20.00 382 ASN A C 1
ATOM 2094 O O . ASN A 1 382 ? -30.932 52.614 141.193 1.00 20.00 382 ASN A O 1
ATOM 2099 N N . VAL A 1 383 ? -33.114 52.667 140.619 1.00 20.00 383 VAL A N 1
ATOM 2100 C CA . VAL A 1 383 ? -33.570 52.912 142.000 1.00 20.00 383 VAL A CA 1
ATOM 2101 C C . VAL A 1 383 ? -32.903 51.815 142.830 1.00 20.00 383 VAL A C 1
ATOM 2102 O O . VAL A 1 383 ? -32.299 50.880 142.283 1.00 20.00 383 VAL A O 1
ATOM 2106 N N . VAL A 1 384 ? -33.022 51.943 144.139 1.00 20.00 384 VAL A N 1
ATOM 2107 C CA . VAL A 1 384 ? -32.521 50.903 145.048 1.00 20.00 384 VAL A CA 1
ATOM 2108 C C . VAL A 1 384 ? -33.070 51.271 146.428 1.00 20.00 384 VAL A C 1
ATOM 2109 O O . VAL A 1 384 ? -32.576 50.790 147.459 1.00 20.00 384 VAL A O 1
ATOM 2113 N N . ASN A 1 385 ? -34.082 52.118 146.428 1.00 20.00 385 ASN A N 1
ATOM 2114 C CA . ASN A 1 385 ? -34.732 52.519 147.683 1.00 20.00 385 ASN A CA 1
ATOM 2115 C C . ASN A 1 385 ? -36.259 52.548 147.779 1.00 20.00 385 ASN A C 1
ATOM 2116 O O . ASN A 1 385 ? -36.951 52.898 146.811 1.00 20.00 385 ASN A O 1
ATOM 2121 N N . LEU A 1 386 ? -36.761 52.181 148.943 1.00 20.00 386 LEU A N 1
ATOM 2122 C CA . LEU A 1 386 ? -38.205 52.259 149.201 1.00 20.00 386 LEU A CA 1
ATOM 2123 C C . LEU A 1 386 ? -38.975 53.537 148.865 1.00 20.00 386 LEU A C 1
ATOM 2124 O O . LEU A 1 386 ? -38.417 54.484 148.290 1.00 20.00 386 LEU A O 1
ATOM 2129 N N . LEU A 1 387 ? -40.244 53.546 149.226 1.00 20.00 387 LEU A N 1
ATOM 2130 C CA . LEU A 1 387 ? -41.066 54.755 149.071 1.00 20.00 387 LEU A CA 1
ATOM 2131 C C . LEU A 1 387 ? -42.099 54.757 150.199 1.00 20.00 387 LEU A C 1
ATOM 2132 O O . LEU A 1 387 ? -42.259 55.912 150.817 1.00 20.00 387 LEU A O 1
ATOM 2137 C C . GLY B 1 101 ? 9.618 43.154 115.465 1.00 20.00 101 GLY B C 1
ATOM 2138 O O . GLY B 1 101 ? 9.290 43.027 116.654 1.00 20.00 101 GLY B O 1
ATOM 2139 N N . GLY B 1 102 ? 10.695 43.782 115.027 1.00 20.00 102 GLY B N 1
ATOM 2140 C CA . GLY B 1 102 ? 11.699 44.350 115.964 1.00 20.00 102 GLY B CA 1
ATOM 2141 C C . GLY B 1 102 ? 12.364 43.162 116.715 1.00 20.00 102 GLY B C 1
ATOM 2142 O O . GLY B 1 102 ? 12.784 43.303 117.865 1.00 20.00 102 GLY B O 1
ATOM 2143 N N . VAL B 1 103 ? 12.462 42.046 116.009 1.00 20.00 103 VAL B N 1
ATOM 2144 C CA . VAL B 1 103 ? 13.049 40.837 116.625 1.00 20.00 103 VAL B CA 1
ATOM 2145 C C . VAL B 1 103 ? 14.454 40.359 116.112 1.00 20.00 103 VAL B C 1
ATOM 2146 O O . VAL B 1 103 ? 14.957 40.442 114.982 1.00 20.00 103 VAL B O 1
ATOM 2150 N N . THR B 1 104 ? 15.031 39.745 117.127 1.00 20.00 104 THR B N 1
ATOM 2151 C CA . THR B 1 104 ? 16.384 39.185 117.001 1.00 20.00 104 THR B CA 1
ATOM 2152 C C . THR B 1 104 ? 16.415 37.675 116.500 1.00 20.00 104 THR B C 1
ATOM 2153 O O . THR B 1 104 ? 15.673 36.861 117.070 1.00 20.00 104 THR B O 1
ATOM 2157 N N . VAL B 1 105 ? 17.489 37.331 115.815 1.00 20.00 105 VAL B N 1
ATOM 2158 C CA . VAL B 1 105 ? 17.929 35.930 115.752 1.00 20.00 105 VAL B CA 1
ATOM 2159 C C . VAL B 1 105 ? 19.448 35.481 116.076 1.00 20.00 105 VAL B C 1
ATOM 2160 O O . VAL B 1 105 ? 20.380 36.167 115.631 1.00 20.00 105 VAL B O 1
ATOM 2164 N N . THR B 1 106 ? 19.619 34.424 116.847 1.00 20.00 106 THR B N 1
ATOM 2165 C CA . THR B 1 106 ? 20.953 34.063 117.349 1.00 20.00 106 THR B CA 1
ATOM 2166 C C . THR B 1 106 ? 21.559 32.696 117.028 1.00 20.00 106 THR B C 1
ATOM 2167 O O . THR B 1 106 ? 20.878 31.663 117.111 1.00 20.00 106 THR B O 1
ATOM 2171 N N . SER B 1 107 ? 22.828 32.710 116.666 1.00 20.00 107 SER B N 1
ATOM 2172 C CA . SER B 1 107 ? 23.457 31.195 116.205 1.00 20.00 107 SER B CA 1
ATOM 2173 C C . SER B 1 107 ? 24.901 31.271 116.657 1.00 20.00 107 SER B C 1
ATOM 2174 O O . SER B 1 107 ? 25.763 31.862 115.982 1.00 20.00 107 SER B O 1
ATOM 2177 N N . HIS B 1 108 ? 25.170 30.581 117.760 1.00 20.00 108 HIS B N 1
ATOM 2178 C CA . HIS B 1 108 ? 26.484 30.697 118.405 1.00 20.00 108 HIS B CA 1
ATOM 2179 C C . HIS B 1 108 ? 26.549 29.308 119.042 1.00 20.00 108 HIS B C 1
ATOM 2180 O O . HIS B 1 108 ? 25.574 28.544 119.005 1.00 20.00 108 HIS B O 1
ATOM 2187 N N . ARG B 1 109 ? 27.698 29.002 119.616 1.00 20.00 109 ARG B N 1
ATOM 2188 C CA . ARG B 1 109 ? 28.016 27.841 120.391 1.00 20.00 109 ARG B CA 1
ATOM 2189 C C . ARG B 1 109 ? 28.547 27.906 121.811 1.00 20.00 109 ARG B C 1
ATOM 2190 O O . ARG B 1 109 ? 29.725 28.239 122.047 1.00 20.00 109 ARG B O 1
ATOM 2198 N N . GLU B 1 110 ? 27.709 27.531 122.742 1.00 20.00 110 GLU B N 1
ATOM 2199 C CA . GLU B 1 110 ? 27.975 27.542 124.189 1.00 20.00 110 GLU B CA 1
ATOM 2200 C C . GLU B 1 110 ? 28.268 26.237 124.943 1.00 20.00 110 GLU B C 1
ATOM 2201 O O . GLU B 1 110 ? 27.556 25.235 124.772 1.00 20.00 110 GLU B O 1
ATOM 2207 N N . TYR B 1 111 ? 29.348 26.241 125.680 1.00 20.00 111 TYR B N 1
ATOM 2208 C CA . TYR B 1 111 ? 29.855 25.096 126.486 1.00 20.00 111 TYR B CA 1
ATOM 2209 C C . TYR B 1 111 ? 28.806 24.835 127.566 1.00 20.00 111 TYR B C 1
ATOM 2210 O O . TYR B 1 111 ? 28.004 25.766 127.824 1.00 20.00 111 TYR B O 1
ATOM 2219 N N . LEU B 1 112 ? 28.840 23.677 128.224 1.00 20.00 112 LEU B N 1
ATOM 2220 C CA . LEU B 1 112 ? 27.761 23.293 129.117 1.00 20.00 112 LEU B CA 1
ATOM 2221 C C . LEU B 1 112 ? 28.066 22.644 130.427 1.00 20.00 112 LEU B C 1
ATOM 2222 O O . LEU B 1 112 ? 27.482 23.157 131.448 1.00 20.00 112 LEU B O 1
ATOM 2227 N N . THR B 1 113 ? 28.846 21.602 130.533 1.00 20.00 113 THR B N 1
ATOM 2228 C CA . THR B 1 113 ? 29.321 21.092 131.842 1.00 20.00 113 THR B CA 1
ATOM 2229 C C . THR B 1 113 ? 30.436 19.913 131.294 1.00 20.00 113 THR B C 1
ATOM 2230 O O . THR B 1 113 ? 30.607 19.556 130.115 1.00 20.00 113 THR B O 1
ATOM 2234 N N . GLN B 1 114 ? 31.166 19.533 132.329 1.00 20.00 114 GLN B N 1
ATOM 2235 C CA . GLN B 1 114 ? 32.323 18.604 132.146 1.00 20.00 114 GLN B CA 1
ATOM 2236 C C . GLN B 1 114 ? 31.777 17.266 132.675 1.00 20.00 114 GLN B C 1
ATOM 2237 O O . GLN B 1 114 ? 31.594 17.133 133.897 1.00 20.00 114 GLN B O 1
ATOM 2243 N N . VAL B 1 115 ? 31.556 16.354 131.742 1.00 20.00 115 VAL B N 1
ATOM 2244 C CA . VAL B 1 115 ? 31.244 14.963 132.137 1.00 20.00 115 VAL B CA 1
ATOM 2245 C C . VAL B 1 115 ? 32.541 13.974 132.634 1.00 20.00 115 VAL B C 1
ATOM 2246 O O . VAL B 1 115 ? 33.498 13.465 132.059 1.00 20.00 115 VAL B O 1
ATOM 2250 N N . ASN B 1 116 ? 32.307 13.894 133.927 1.00 20.00 116 ASN B N 1
ATOM 2251 C CA . ASN B 1 116 ? 33.062 13.097 134.901 1.00 20.00 116 ASN B CA 1
ATOM 2252 C C . ASN B 1 116 ? 32.474 11.664 134.821 1.00 20.00 116 ASN B C 1
ATOM 2253 O O . ASN B 1 116 ? 31.558 11.442 133.999 1.00 20.00 116 ASN B O 1
ATOM 2258 N N . ASN B 1 117 ? 33.022 10.767 135.612 1.00 20.00 117 ASN B N 1
ATOM 2259 C CA . ASN B 1 117 ? 32.570 9.370 135.538 1.00 20.00 117 ASN B CA 1
ATOM 2260 C C . ASN B 1 117 ? 32.043 8.815 136.863 1.00 20.00 117 ASN B C 1
ATOM 2261 O O . ASN B 1 117 ? 32.404 9.300 137.945 1.00 20.00 117 ASN B O 1
ATOM 2266 N N . SER B 1 118 ? 31.198 7.807 136.758 1.00 20.00 118 SER B N 1
ATOM 2267 C CA . SER B 1 118 ? 30.648 7.155 137.955 1.00 20.00 118 SER B CA 1
ATOM 2268 C C . SER B 1 118 ? 30.163 5.781 137.489 1.00 20.00 118 SER B C 1
ATOM 2269 O O . SER B 1 118 ? 29.189 5.673 136.730 1.00 20.00 118 SER B O 1
ATOM 2272 N N . SER B 1 119 ? 30.850 4.752 137.950 1.00 20.00 119 SER B N 1
ATOM 2273 C CA . SER B 1 119 ? 30.508 3.378 137.556 1.00 20.00 119 SER B CA 1
ATOM 2274 C C . SER B 1 119 ? 29.066 3.086 137.971 1.00 20.00 119 SER B C 1
ATOM 2275 O O . SER B 1 119 ? 28.392 2.231 137.376 1.00 20.00 119 SER B O 1
ATOM 2278 N N . GLY B 1 120 ? 28.613 3.799 138.985 1.00 20.00 120 GLY B N 1
ATOM 2279 C CA . GLY B 1 120 ? 27.244 3.613 139.487 1.00 20.00 120 GLY B CA 1
ATOM 2280 C C . GLY B 1 120 ? 26.251 3.564 138.325 1.00 20.00 120 GLY B C 1
ATOM 2281 O O . GLY B 1 120 ? 26.296 2.651 137.487 1.00 20.00 120 GLY B O 1
ATOM 2282 N N . PHE B 1 121 ? 25.369 4.545 138.291 1.00 20.00 121 PHE B N 1
ATOM 2283 C CA . PHE B 1 121 ? 24.423 5.117 137.180 1.00 20.00 121 PHE B CA 1
ATOM 2284 C C . PHE B 1 121 ? 23.964 6.570 137.359 1.00 20.00 121 PHE B C 1
ATOM 2285 O O . PHE B 1 121 ? 22.977 6.831 138.062 1.00 20.00 121 PHE B O 1
ATOM 2293 N N . VAL B 1 122 ? 24.656 7.437 136.636 1.00 20.00 122 VAL B N 1
ATOM 2294 C CA . VAL B 1 122 ? 24.192 8.882 137.355 1.00 20.00 122 VAL B CA 1
ATOM 2295 C C . VAL B 1 122 ? 23.557 9.766 136.280 1.00 20.00 122 VAL B C 1
ATOM 2296 O O . VAL B 1 122 ? 23.581 9.432 135.086 1.00 20.00 122 VAL B O 1
ATOM 2300 N N . VAL B 1 123 ? 22.999 10.878 136.718 1.00 20.00 123 VAL B N 1
ATOM 2301 C CA . VAL B 1 123 ? 22.282 11.776 135.801 1.00 20.00 123 VAL B CA 1
ATOM 2302 C C . VAL B 1 123 ? 22.815 13.130 136.270 1.00 20.00 123 VAL B C 1
ATOM 2303 O O . VAL B 1 123 ? 23.429 13.237 137.342 1.00 20.00 123 VAL B O 1
ATOM 2307 N N . ASN B 1 124 ? 22.575 14.144 135.459 1.00 20.00 124 ASN B N 1
ATOM 2308 C CA . ASN B 1 124 ? 23.209 15.483 135.724 1.00 20.00 124 ASN B CA 1
ATOM 2309 C C . ASN B 1 124 ? 23.894 15.744 137.059 1.00 20.00 124 ASN B C 1
ATOM 2310 O O . ASN B 1 124 ? 23.510 16.669 137.790 1.00 20.00 124 ASN B O 1
ATOM 2315 N N . GLY B 1 125 ? 24.894 14.938 137.363 1.00 20.00 125 GLY B N 1
ATOM 2316 C CA . GLY B 1 125 ? 25.819 15.267 138.451 1.00 20.00 125 GLY B CA 1
ATOM 2317 C C . GLY B 1 125 ? 25.148 14.553 139.625 1.00 20.00 125 GLY B C 1
ATOM 2318 O O . GLY B 1 125 ? 25.646 14.589 140.761 1.00 20.00 125 GLY B O 1
ATOM 2319 N N . GLY B 1 126 ? 24.029 13.916 139.337 1.00 20.00 126 GLY B N 1
ATOM 2320 C CA . GLY B 1 126 ? 23.162 13.392 140.401 1.00 20.00 126 GLY B CA 1
ATOM 2321 C C . GLY B 1 126 ? 22.900 14.754 140.964 1.00 20.00 126 GLY B C 1
ATOM 2322 O O . GLY B 1 126 ? 22.544 14.567 142.137 1.00 20.00 126 GLY B O 1
ATOM 2323 N N . ILE B 1 127 ? 22.621 15.847 140.279 1.00 20.00 127 ILE B N 1
ATOM 2324 C CA . ILE B 1 127 ? 21.508 16.722 140.673 1.00 20.00 127 ILE B CA 1
ATOM 2325 C C . ILE B 1 127 ? 20.122 16.783 140.029 1.00 20.00 127 ILE B C 1
ATOM 2326 O O . ILE B 1 127 ? 19.954 16.447 138.847 1.00 20.00 127 ILE B O 1
ATOM 2331 N N . VAL B 1 128 ? 19.151 17.210 140.814 1.00 20.00 128 VAL B N 1
ATOM 2332 C CA . VAL B 1 128 ? 17.880 16.544 140.622 1.00 20.00 128 VAL B CA 1
ATOM 2333 C C . VAL B 1 128 ? 16.947 17.755 140.666 1.00 20.00 128 VAL B C 1
ATOM 2334 O O . VAL B 1 128 ? 17.210 18.736 141.376 1.00 20.00 128 VAL B O 1
ATOM 2338 N N . GLY B 1 129 ? 15.872 17.669 139.905 1.00 20.00 129 GLY B N 1
ATOM 2339 C CA . GLY B 1 129 ? 14.966 18.813 139.740 1.00 20.00 129 GLY B CA 1
ATOM 2340 C C . GLY B 1 129 ? 15.366 19.278 138.339 1.00 20.00 129 GLY B C 1
ATOM 2341 O O . GLY B 1 129 ? 16.190 20.192 138.182 1.00 20.00 129 GLY B O 1
ATOM 2342 N N . ASN B 1 130 ? 14.778 18.644 137.342 1.00 20.00 130 ASN B N 1
ATOM 2343 C CA . ASN B 1 130 ? 15.113 18.956 135.946 1.00 20.00 130 ASN B CA 1
ATOM 2344 C C . ASN B 1 130 ? 15.935 20.203 135.617 1.00 20.00 130 ASN B C 1
ATOM 2345 O O . ASN B 1 130 ? 15.452 21.126 134.945 1.00 20.00 130 ASN B O 1
ATOM 2350 N N . SER B 1 131 ? 17.165 20.212 136.096 1.00 20.00 131 SER B N 1
ATOM 2351 C CA . SER B 1 131 ? 18.060 21.353 135.857 1.00 20.00 131 SER B CA 1
ATOM 2352 C C . SER B 1 131 ? 18.190 21.600 134.353 1.00 20.00 131 SER B C 1
ATOM 2353 O O . SER B 1 131 ? 17.808 22.666 133.847 1.00 20.00 131 SER B O 1
ATOM 2356 N N . LEU B 1 132 ? 18.728 20.613 133.662 1.00 20.00 132 LEU B N 1
ATOM 2357 C CA . LEU B 1 132 ? 19.084 20.997 132.200 1.00 20.00 132 LEU B CA 1
ATOM 2358 C C . LEU B 1 132 ? 18.045 21.608 131.184 1.00 20.00 132 LEU B C 1
ATOM 2359 O O . LEU B 1 132 ? 18.433 22.146 130.136 1.00 20.00 132 LEU B O 1
ATOM 2364 N N . GLN B 1 133 ? 16.793 21.632 131.599 1.00 20.00 133 GLN B N 1
ATOM 2365 C CA . GLN B 1 133 ? 15.742 22.270 130.794 1.00 20.00 133 GLN B CA 1
ATOM 2366 C C . GLN B 1 133 ? 16.197 23.201 129.669 1.00 20.00 133 GLN B C 1
ATOM 2367 O O . GLN B 1 133 ? 16.656 24.325 129.919 1.00 20.00 133 GLN B O 1
ATOM 2373 N N . LEU B 1 134 ? 16.065 22.720 128.447 1.00 20.00 134 LEU B N 1
ATOM 2374 C CA . LEU B 1 134 ? 16.015 23.920 127.611 1.00 20.00 134 LEU B CA 1
ATOM 2375 C C . LEU B 1 134 ? 15.118 25.143 127.419 1.00 20.00 134 LEU B C 1
ATOM 2376 O O . LEU B 1 134 ? 14.271 25.176 126.514 1.00 20.00 134 LEU B O 1
ATOM 2381 N N . ASN B 1 135 ? 15.315 26.130 128.273 1.00 20.00 135 ASN B N 1
ATOM 2382 C CA . ASN B 1 135 ? 14.687 27.443 128.068 1.00 20.00 135 ASN B CA 1
ATOM 2383 C C . ASN B 1 135 ? 15.495 28.533 127.978 1.00 20.00 135 ASN B C 1
ATOM 2384 O O . ASN B 1 135 ? 16.193 27.999 128.854 1.00 20.00 135 ASN B O 1
ATOM 2389 N N . PRO B 1 136 ? 15.843 29.632 127.335 1.00 20.00 136 PRO B N 1
ATOM 2390 C CA . PRO B 1 136 ? 17.049 30.380 127.714 1.00 20.00 136 PRO B CA 1
ATOM 2391 C C . PRO B 1 136 ? 16.930 31.625 128.595 1.00 20.00 136 PRO B C 1
ATOM 2392 O O . PRO B 1 136 ? 16.874 32.757 128.093 1.00 20.00 136 PRO B O 1
ATOM 2396 N N . SER B 1 137 ? 16.893 31.397 129.895 1.00 20.00 137 SER B N 1
ATOM 2397 C CA . SER B 1 137 ? 17.517 31.116 130.762 1.00 20.00 137 SER B CA 1
ATOM 2398 C C . SER B 1 137 ? 17.458 30.250 132.021 1.00 20.00 137 SER B C 1
ATOM 2399 O O . SER B 1 137 ? 16.652 30.500 132.929 1.00 20.00 137 SER B O 1
ATOM 2402 N N . ASN B 1 138 ? 18.311 29.243 132.056 1.00 20.00 138 ASN B N 1
ATOM 2403 C CA . ASN B 1 138 ? 18.712 28.423 132.376 1.00 20.00 138 ASN B CA 1
ATOM 2404 C C . ASN B 1 138 ? 20.155 28.676 132.817 1.00 20.00 138 ASN B C 1
ATOM 2405 O O . ASN B 1 138 ? 20.925 27.733 133.050 1.00 20.00 138 ASN B O 1
ATOM 2410 N N . GLY B 1 139 ? 20.499 29.946 132.924 1.00 20.00 139 GLY B N 1
ATOM 2411 C CA . GLY B 1 139 ? 21.804 30.330 133.479 1.00 20.00 139 GLY B CA 1
ATOM 2412 C C . GLY B 1 139 ? 22.694 29.177 133.914 1.00 20.00 139 GLY B C 1
ATOM 2413 O O . GLY B 1 139 ? 23.915 29.195 133.698 1.00 20.00 139 GLY B O 1
ATOM 2414 N N . THR B 1 140 ? 22.071 28.177 134.507 1.00 20.00 140 THR B N 1
ATOM 2415 C CA . THR B 1 140 ? 22.752 26.896 134.744 1.00 20.00 140 THR B CA 1
ATOM 2416 C C . THR B 1 140 ? 23.238 26.174 133.495 1.00 20.00 140 THR B C 1
ATOM 2417 O O . THR B 1 140 ? 24.370 25.669 133.449 1.00 20.00 140 THR B O 1
ATOM 2421 N N . LEU B 1 141 ? 22.376 26.131 132.496 1.00 20.00 141 LEU B N 1
ATOM 2422 C CA . LEU B 1 141 ? 22.751 25.548 131.200 1.00 20.00 141 LEU B CA 1
ATOM 2423 C C . LEU B 1 141 ? 23.468 26.467 130.210 1.00 20.00 141 LEU B C 1
ATOM 2424 O O . LEU B 1 141 ? 24.585 26.172 129.760 1.00 20.00 141 LEU B O 1
ATOM 2429 N N . PHE B 1 142 ? 22.815 27.567 129.884 1.00 20.00 142 PHE B N 1
ATOM 2430 C CA . PHE B 1 142 ? 23.377 28.578 128.946 1.00 20.00 142 PHE B CA 1
ATOM 2431 C C . PHE B 1 142 ? 24.185 29.740 129.507 1.00 20.00 142 PHE B C 1
ATOM 2432 O O . PHE B 1 142 ? 23.618 30.764 129.917 1.00 20.00 142 PHE B O 1
ATOM 2440 N N . SER B 1 143 ? 25.493 29.567 129.531 1.00 20.00 143 SER B N 1
ATOM 2441 C CA . SER B 1 143 ? 26.383 30.612 130.056 1.00 20.00 143 SER B CA 1
ATOM 2442 C C . SER B 1 143 ? 26.562 31.921 129.286 1.00 20.00 143 SER B C 1
ATOM 2443 O O . SER B 1 143 ? 27.083 32.910 129.823 1.00 20.00 143 SER B O 1
ATOM 2446 N N . TRP B 1 144 ? 26.128 31.909 128.040 1.00 20.00 144 TRP B N 1
ATOM 2447 C CA . TRP B 1 144 ? 26.337 33.075 127.174 1.00 20.00 144 TRP B CA 1
ATOM 2448 C C . TRP B 1 144 ? 25.060 33.830 126.800 1.00 20.00 144 TRP B C 1
ATOM 2449 O O . TRP B 1 144 ? 24.952 35.046 127.018 1.00 20.00 144 TRP B O 1
ATOM 2460 N N . LEU B 1 145 ? 24.113 33.100 126.243 1.00 20.00 145 LEU B N 1
ATOM 2461 C CA . LEU B 1 145 ? 22.799 33.676 125.936 1.00 20.00 145 LEU B CA 1
ATOM 2462 C C . LEU B 1 145 ? 22.163 34.244 127.205 1.00 20.00 145 LEU B C 1
ATOM 2463 O O . LEU B 1 145 ? 21.234 35.063 127.141 1.00 20.00 145 LEU B O 1
ATOM 2468 N N . PRO B 1 146 ? 22.670 33.801 128.340 1.00 20.00 146 PRO B N 1
ATOM 2469 C CA . PRO B 1 146 ? 22.396 34.488 129.610 1.00 20.00 146 PRO B CA 1
ATOM 2470 C C . PRO B 1 146 ? 21.758 35.854 129.354 1.00 20.00 146 PRO B C 1
ATOM 2471 O O . PRO B 1 146 ? 20.647 36.136 129.826 1.00 20.00 146 PRO B O 1
ATOM 2475 N N . ALA B 1 147 ? 22.470 36.682 128.613 1.00 20.00 147 ALA B N 1
ATOM 2476 C CA . ALA B 1 147 ? 22.085 38.093 128.474 1.00 20.00 147 ALA B CA 1
ATOM 2477 C C . ALA B 1 147 ? 21.655 38.637 127.110 1.00 20.00 147 ALA B C 1
ATOM 2478 O O . ALA B 1 147 ? 22.080 39.726 126.697 1.00 20.00 147 ALA B O 1
ATOM 2480 N N . LEU B 1 148 ? 20.820 37.872 126.433 1.00 20.00 148 LEU B N 1
ATOM 2481 C CA . LEU B 1 148 ? 20.101 38.392 125.261 1.00 20.00 148 LEU B CA 1
ATOM 2482 C C . LEU B 1 148 ? 18.621 38.140 125.551 1.00 20.00 148 LEU B C 1
ATOM 2483 O O . LEU B 1 148 ? 17.794 39.062 125.494 1.00 20.00 148 LEU B O 1
ATOM 2488 N N . ALA B 1 149 ? 18.308 36.895 125.857 1.00 20.00 149 ALA B N 1
ATOM 2489 C CA . ALA B 1 149 ? 16.962 36.424 126.173 1.00 20.00 149 ALA B CA 1
ATOM 2490 C C . ALA B 1 149 ? 16.545 37.029 127.524 1.00 20.00 149 ALA B C 1
ATOM 2491 O O . ALA B 1 149 ? 15.661 36.499 128.214 1.00 20.00 149 ALA B O 1
ATOM 2493 N N . SER B 1 150 ? 17.186 38.128 127.875 1.00 20.00 150 SER B N 1
ATOM 2494 C CA . SER B 1 150 ? 16.966 38.743 129.192 1.00 20.00 150 SER B CA 1
ATOM 2495 C C . SER B 1 150 ? 16.420 40.105 128.763 1.00 20.00 150 SER B C 1
ATOM 2496 O O . SER B 1 150 ? 15.889 40.866 129.585 1.00 20.00 150 SER B O 1
ATOM 2499 N N . ASN B 1 151 ? 16.559 40.393 127.482 1.00 20.00 151 ASN B N 1
ATOM 2500 C CA . ASN B 1 151 ? 15.920 41.581 126.901 1.00 20.00 151 ASN B CA 1
ATOM 2501 C C . ASN B 1 151 ? 14.714 41.135 126.073 1.00 20.00 151 ASN B C 1
ATOM 2502 O O . ASN B 1 151 ? 14.119 41.934 125.333 1.00 20.00 151 ASN B O 1
ATOM 2507 N N . PHE B 1 152 ? 14.360 39.873 126.221 1.00 20.00 152 PHE B N 1
ATOM 2508 C CA . PHE B 1 152 ? 13.214 39.318 125.488 1.00 20.00 152 PHE B CA 1
ATOM 2509 C C . PHE B 1 152 ? 12.204 38.425 126.211 1.00 20.00 152 PHE B C 1
ATOM 2510 O O . PHE B 1 152 ? 12.485 37.893 127.294 1.00 20.00 152 PHE B O 1
ATOM 2518 N N . ASP B 1 153 ? 11.043 38.276 125.601 1.00 20.00 153 ASP B N 1
ATOM 2519 C CA . ASP B 1 153 ? 9.931 37.573 126.256 1.00 20.00 153 ASP B CA 1
ATOM 2520 C C . ASP B 1 153 ? 9.392 36.268 125.667 1.00 20.00 153 ASP B C 1
ATOM 2521 O O . ASP B 1 153 ? 8.852 35.422 126.396 1.00 20.00 153 ASP B O 1
ATOM 2526 N N . GLN B 1 154 ? 9.601 36.096 124.376 1.00 20.00 154 GLN B N 1
ATOM 2527 C CA . GLN B 1 154 ? 9.275 34.821 123.722 1.00 20.00 154 GLN B CA 1
ATOM 2528 C C . GLN B 1 154 ? 10.633 34.313 123.233 1.00 20.00 154 GLN B C 1
ATOM 2529 O O . GLN B 1 154 ? 11.599 35.082 123.124 1.00 20.00 154 GLN B O 1
ATOM 2535 N N . TYR B 1 155 ? 10.685 33.026 122.945 1.00 20.00 155 TYR B N 1
ATOM 2536 C CA . TYR B 1 155 ? 11.909 32.456 122.401 1.00 20.00 155 TYR B CA 1
ATOM 2537 C C . TYR B 1 155 ? 11.434 31.418 121.397 1.00 20.00 155 TYR B C 1
ATOM 2538 O O . TYR B 1 155 ? 10.312 30.902 121.509 1.00 20.00 155 TYR B O 1
ATOM 2547 N N . SER B 1 156 ? 12.288 31.112 120.438 1.00 20.00 156 SER B N 1
ATOM 2548 C CA . SER B 1 156 ? 12.103 29.907 119.618 1.00 20.00 156 SER B CA 1
ATOM 2549 C C . SER B 1 156 ? 13.258 29.357 118.780 1.00 20.00 156 SER B C 1
ATOM 2550 O O . SER B 1 156 ? 13.858 30.080 117.970 1.00 20.00 156 SER B O 1
ATOM 2553 N N . PHE B 1 157 ? 13.554 28.088 118.987 1.00 20.00 157 PHE B N 1
ATOM 2554 C CA . PHE B 1 157 ? 14.854 27.549 118.643 1.00 20.00 157 PHE B CA 1
ATOM 2555 C C . PHE B 1 157 ? 14.594 27.136 117.194 1.00 20.00 157 PHE B C 1
ATOM 2556 O O . PHE B 1 157 ? 13.449 27.159 116.720 1.00 20.00 157 PHE B O 1
ATOM 2564 N N . ASN B 1 158 ? 15.661 26.764 116.511 1.00 20.00 158 ASN B N 1
ATOM 2565 C CA . ASN B 1 158 ? 15.563 26.412 115.088 1.00 20.00 158 ASN B CA 1
ATOM 2566 C C . ASN B 1 158 ? 16.492 25.203 115.016 1.00 20.00 158 ASN B C 1
ATOM 2567 O O . ASN B 1 158 ? 16.204 24.222 114.314 1.00 20.00 158 ASN B O 1
ATOM 2572 N N . SER B 1 159 ? 17.570 25.269 115.775 1.00 20.00 159 SER B N 1
ATOM 2573 C CA . SER B 1 159 ? 18.547 24.178 115.773 1.00 20.00 159 SER B CA 1
ATOM 2574 C C . SER B 1 159 ? 18.916 24.084 117.255 1.00 20.00 159 SER B C 1
ATOM 2575 O O . SER B 1 159 ? 18.966 25.099 117.964 1.00 20.00 159 SER B O 1
ATOM 2578 N N . VAL B 1 160 ? 19.167 22.867 117.700 1.00 20.00 160 VAL B N 1
ATOM 2579 C CA . VAL B 1 160 ? 19.872 22.651 118.958 1.00 20.00 160 VAL B CA 1
ATOM 2580 C C . VAL B 1 160 ? 20.549 21.299 118.730 1.00 20.00 160 VAL B C 1
ATOM 2581 O O . VAL B 1 160 ? 19.923 20.347 118.241 1.00 20.00 160 VAL B O 1
ATOM 2585 N N . VAL B 1 161 ? 21.820 21.237 119.079 1.00 20.00 161 VAL B N 1
ATOM 2586 C CA . VAL B 1 161 ? 22.633 20.053 118.766 1.00 20.00 161 VAL B CA 1
ATOM 2587 C C . VAL B 1 161 ? 23.469 19.932 120.034 1.00 20.00 161 VAL B C 1
ATOM 2588 O O . VAL B 1 161 ? 24.035 20.922 120.521 1.00 20.00 161 VAL B O 1
ATOM 2592 N N . LEU B 1 162 ? 23.603 18.706 120.506 1.00 20.00 162 LEU B N 1
ATOM 2593 C CA . LEU B 1 162 ? 24.523 18.449 121.640 1.00 20.00 162 LEU B CA 1
ATOM 2594 C C . LEU B 1 162 ? 25.869 17.984 121.081 1.00 20.00 162 LEU B C 1
ATOM 2595 O O . LEU B 1 162 ? 25.930 17.072 120.243 1.00 20.00 162 LEU B O 1
ATOM 2600 N N . ASP B 1 163 ? 26.927 18.616 121.553 1.00 20.00 163 ASP B N 1
ATOM 2601 C CA . ASP B 1 163 ? 28.277 18.224 121.130 1.00 20.00 163 ASP B CA 1
ATOM 2602 C C . ASP B 1 163 ? 29.242 17.686 122.186 1.00 20.00 163 ASP B C 1
ATOM 2603 O O . ASP B 1 163 ? 29.568 18.377 123.163 1.00 20.00 163 ASP B O 1
ATOM 2608 N N . TYR B 1 164 ? 29.685 16.460 121.977 1.00 20.00 164 TYR B N 1
ATOM 2609 C CA . TYR B 1 164 ? 30.513 15.744 122.967 1.00 20.00 164 TYR B CA 1
ATOM 2610 C C . TYR B 1 164 ? 31.947 15.319 122.648 1.00 20.00 164 TYR B C 1
ATOM 2611 O O . TYR B 1 164 ? 32.175 14.301 121.979 1.00 20.00 164 TYR B O 1
ATOM 2620 N N . VAL B 1 165 ? 32.891 16.104 123.132 1.00 20.00 165 VAL B N 1
ATOM 2621 C CA . VAL B 1 165 ? 34.297 15.922 122.743 1.00 20.00 165 VAL B CA 1
ATOM 2622 C C . VAL B 1 165 ? 34.893 15.113 123.896 1.00 20.00 165 VAL B C 1
ATOM 2623 O O . VAL B 1 165 ? 34.169 14.654 124.793 1.00 20.00 165 VAL B O 1
ATOM 2627 N N . PRO B 1 166 ? 36.202 14.951 123.856 1.00 20.00 166 PRO B N 1
ATOM 2628 C CA . PRO B 1 166 ? 36.875 14.019 124.772 1.00 20.00 166 PRO B CA 1
ATOM 2629 C C . PRO B 1 166 ? 38.107 14.455 125.596 1.00 20.00 166 PRO B C 1
ATOM 2630 O O . PRO B 1 166 ? 39.173 14.758 125.039 1.00 20.00 166 PRO B O 1
ATOM 2634 N N . LEU B 1 167 ? 37.924 14.505 126.902 1.00 20.00 167 LEU B N 1
ATOM 2635 C CA . LEU B 1 167 ? 39.055 14.720 127.816 1.00 20.00 167 LEU B CA 1
ATOM 2636 C C . LEU B 1 167 ? 39.891 13.498 128.196 1.00 20.00 167 LEU B C 1
ATOM 2637 O O . LEU B 1 167 ? 41.098 13.608 128.460 1.00 20.00 167 LEU B O 1
ATOM 2642 N N . CYS B 1 168 ? 39.238 12.351 128.221 1.00 20.00 168 CYS B N 1
ATOM 2643 C CA . CYS B 1 168 ? 39.895 11.118 128.676 1.00 20.00 168 CYS B CA 1
ATOM 2644 C C . CYS B 1 168 ? 40.622 10.394 127.541 1.00 20.00 168 CYS B C 1
ATOM 2645 O O . CYS B 1 168 ? 40.786 10.940 126.440 1.00 20.00 168 CYS B O 1
ATOM 2648 N N . GLY B 1 169 ? 41.047 9.178 127.826 1.00 20.00 169 GLY B N 1
ATOM 2649 C CA . GLY B 1 169 ? 41.795 8.389 126.838 1.00 20.00 169 GLY B CA 1
ATOM 2650 C C . GLY B 1 169 ? 41.363 6.957 126.517 1.00 20.00 169 GLY B C 1
ATOM 2651 O O . GLY B 1 169 ? 40.656 6.313 127.305 1.00 20.00 169 GLY B O 1
ATOM 2652 N N . THR B 1 170 ? 41.794 6.481 125.363 1.00 20.00 170 THR B N 1
ATOM 2653 C CA . THR B 1 170 ? 41.280 5.212 124.831 1.00 20.00 170 THR B CA 1
ATOM 2654 C C . THR B 1 170 ? 41.269 3.962 125.712 1.00 20.00 170 THR B C 1
ATOM 2655 O O . THR B 1 170 ? 41.315 2.829 125.211 1.00 20.00 170 THR B O 1
ATOM 2659 N N . THR B 1 171 ? 41.209 4.185 127.012 1.00 20.00 171 THR B N 1
ATOM 2660 C CA . THR B 1 171 ? 41.410 3.095 127.976 1.00 20.00 171 THR B CA 1
ATOM 2661 C C . THR B 1 171 ? 40.581 3.528 129.186 1.00 20.00 171 THR B C 1
ATOM 2662 O O . THR B 1 171 ? 40.540 2.833 130.212 1.00 20.00 171 THR B O 1
ATOM 2666 N N . GLU B 1 172 ? 39.936 4.672 129.051 1.00 20.00 172 GLU B N 1
ATOM 2667 C CA . GLU B 1 172 ? 38.965 5.116 130.061 1.00 20.00 172 GLU B CA 1
ATOM 2668 C C . GLU B 1 172 ? 38.035 3.924 129.811 1.00 20.00 172 GLU B C 1
ATOM 2669 O O . GLU B 1 172 ? 38.168 3.209 128.807 1.00 20.00 172 GLU B O 1
ATOM 2675 N N . VAL B 1 173 ? 37.107 3.732 130.730 1.00 20.00 173 VAL B N 1
ATOM 2676 C CA . VAL B 1 173 ? 36.282 2.515 130.727 1.00 20.00 173 VAL B CA 1
ATOM 2677 C C . VAL B 1 173 ? 34.871 2.805 131.241 1.00 20.00 173 VAL B C 1
ATOM 2678 O O . VAL B 1 173 ? 34.587 2.657 132.439 1.00 20.00 173 VAL B O 1
ATOM 2682 N N . GLY B 1 174 ? 34.009 3.214 130.330 1.00 20.00 174 GLY B N 1
ATOM 2683 C CA . GLY B 1 174 ? 32.660 3.654 130.710 1.00 20.00 174 GLY B CA 1
ATOM 2684 C C . GLY B 1 174 ? 31.605 3.905 129.631 1.00 20.00 174 GLY B C 1
ATOM 2685 O O . GLY B 1 174 ? 31.762 3.483 128.476 1.00 20.00 174 GLY B O 1
ATOM 2686 N N . ARG B 1 175 ? 30.545 4.587 130.024 1.00 20.00 175 ARG B N 1
ATOM 2687 C CA . ARG B 1 175 ? 29.448 4.880 129.091 1.00 20.00 175 ARG B CA 1
ATOM 2688 C C . ARG B 1 175 ? 29.060 6.321 129.427 1.00 20.00 175 ARG B C 1
ATOM 2689 O O . ARG B 1 175 ? 29.022 6.713 130.603 1.00 20.00 175 ARG B O 1
ATOM 2697 N N . VAL B 1 176 ? 28.778 7.087 128.391 1.00 20.00 176 VAL B N 1
ATOM 2698 C CA . VAL B 1 176 ? 28.201 8.426 128.576 1.00 20.00 176 VAL B CA 1
ATOM 2699 C C . VAL B 1 176 ? 26.889 8.234 127.814 1.00 20.00 176 VAL B C 1
ATOM 2700 O O . VAL B 1 176 ? 26.710 7.240 127.096 1.00 20.00 176 VAL B O 1
ATOM 2704 N N . ALA B 1 177 ? 25.992 9.186 127.983 1.00 20.00 177 ALA B N 1
ATOM 2705 C CA . ALA B 1 177 ? 24.724 9.170 127.239 1.00 20.00 177 ALA B CA 1
ATOM 2706 C C . ALA B 1 177 ? 23.820 10.403 127.243 1.00 20.00 177 ALA B C 1
ATOM 2707 O O . ALA B 1 177 ? 23.253 10.774 128.281 1.00 20.00 177 ALA B O 1
ATOM 2709 N N . LEU B 1 178 ? 23.698 11.020 126.082 1.00 20.00 178 LEU B N 1
ATOM 2710 C CA . LEU B 1 178 ? 22.765 12.143 125.918 1.00 20.00 178 LEU B CA 1
ATOM 2711 C C . LEU B 1 178 ? 21.354 11.893 125.385 1.00 20.00 178 LEU B C 1
ATOM 2712 O O . LEU B 1 178 ? 21.174 11.300 124.311 1.00 20.00 178 LEU B O 1
ATOM 2717 N N . TYR B 1 179 ? 20.373 12.348 126.143 1.00 20.00 179 TYR B N 1
ATOM 2718 C CA . TYR B 1 179 ? 18.974 12.252 125.705 1.00 20.00 179 TYR B CA 1
ATOM 2719 C C . TYR B 1 179 ? 18.106 13.513 125.676 1.00 20.00 179 TYR B C 1
ATOM 2720 O O . TYR B 1 179 ? 18.549 14.593 126.095 1.00 20.00 179 TYR B O 1
ATOM 2729 N N . PHE B 1 180 ? 16.853 13.330 125.306 1.00 20.00 180 PHE B N 1
ATOM 2730 C CA . PHE B 1 180 ? 15.903 14.451 125.275 1.00 20.00 180 PHE B CA 1
ATOM 2731 C C . PHE B 1 180 ? 14.426 14.211 125.588 1.00 20.00 180 PHE B C 1
ATOM 2732 O O . PHE B 1 180 ? 13.704 13.576 124.805 1.00 20.00 180 PHE B O 1
ATOM 2740 N N . ASP B 1 181 ? 13.998 14.720 126.728 1.00 20.00 181 ASP B N 1
ATOM 2741 C CA . ASP B 1 181 ? 12.587 14.611 127.123 1.00 20.00 181 ASP B CA 1
ATOM 2742 C C . ASP B 1 181 ? 11.804 15.875 126.765 1.00 20.00 181 ASP B C 1
ATOM 2743 O O . ASP B 1 181 ? 12.127 16.978 127.232 1.00 20.00 181 ASP B O 1
ATOM 2748 N N . LYS B 1 182 ? 10.787 15.698 125.943 1.00 20.00 182 LYS B N 1
ATOM 2749 C CA . LYS B 1 182 ? 9.820 16.777 125.691 1.00 20.00 182 LYS B CA 1
ATOM 2750 C C . LYS B 1 182 ? 9.022 17.379 126.855 1.00 20.00 182 LYS B C 1
ATOM 2751 O O . LYS B 1 182 ? 8.463 18.480 126.743 1.00 20.00 182 LYS B O 1
ATOM 2757 N N . ASP B 1 183 ? 8.983 16.647 127.952 1.00 20.00 183 ASP B N 1
ATOM 2758 C CA . ASP B 1 183 ? 8.450 17.195 129.208 1.00 20.00 183 ASP B CA 1
ATOM 2759 C C . ASP B 1 183 ? 9.406 17.808 130.213 1.00 20.00 183 ASP B C 1
ATOM 2760 O O . ASP B 1 183 ? 9.767 17.172 131.214 1.00 20.00 183 ASP B O 1
ATOM 2765 N N . SER B 1 184 ? 9.795 19.041 129.951 1.00 20.00 184 SER B N 1
ATOM 2766 C CA . SER B 1 184 ? 10.612 19.796 130.912 1.00 20.00 184 SER B CA 1
ATOM 2767 C C . SER B 1 184 ? 10.451 19.408 132.383 1.00 20.00 184 SER B C 1
ATOM 2768 O O . SER B 1 184 ? 11.158 19.927 133.259 1.00 20.00 184 SER B O 1
ATOM 2771 N N . GLN B 1 185 ? 9.478 18.553 132.640 1.00 20.00 185 GLN B N 1
ATOM 2772 C CA . GLN B 1 185 ? 9.066 18.271 134.022 1.00 20.00 185 GLN B CA 1
ATOM 2773 C C . GLN B 1 185 ? 9.070 16.833 134.542 1.00 20.00 185 GLN B C 1
ATOM 2774 O O . GLN B 1 185 ? 9.187 16.594 135.753 1.00 20.00 185 GLN B O 1
ATOM 2780 N N . ASP B 1 186 ? 8.940 15.897 133.621 1.00 20.00 186 ASP B N 1
ATOM 2781 C CA . ASP B 1 186 ? 8.985 14.475 133.970 1.00 20.00 186 ASP B CA 1
ATOM 2782 C C . ASP B 1 186 ? 10.275 14.437 134.791 1.00 20.00 186 ASP B C 1
ATOM 2783 O O . ASP B 1 186 ? 11.053 15.402 134.800 1.00 20.00 186 ASP B O 1
ATOM 2788 N N . PRO B 1 187 ? 10.482 13.324 135.470 1.00 20.00 187 PRO B N 1
ATOM 2789 C CA . PRO B 1 187 ? 11.506 13.261 136.522 1.00 20.00 187 PRO B CA 1
ATOM 2790 C C . PRO B 1 187 ? 12.703 12.806 135.685 1.00 20.00 187 PRO B C 1
ATOM 2791 O O . PRO B 1 187 ? 12.638 12.768 134.448 1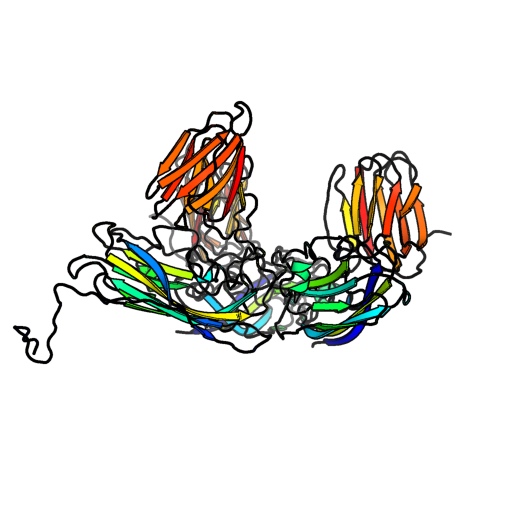.00 20.00 187 PRO B O 1
ATOM 2795 N N . GLU B 1 188 ? 13.778 12.469 136.372 1.00 20.00 188 GLU B N 1
ATOM 2796 C CA . GLU B 1 188 ? 14.927 11.846 135.717 1.00 20.00 188 GLU B CA 1
ATOM 2797 C C . GLU B 1 188 ? 14.994 10.325 135.576 1.00 20.00 188 GLU B C 1
ATOM 2798 O O . GLU B 1 188 ? 14.306 9.587 136.296 1.00 20.00 188 GLU B O 1
ATOM 2804 N N . PRO B 1 189 ? 15.822 9.878 134.649 1.00 20.00 189 PRO B N 1
ATOM 2805 C CA . PRO B 1 189 ? 16.211 8.462 134.604 1.00 20.00 189 PRO B CA 1
ATOM 2806 C C . PRO B 1 189 ? 16.667 7.745 135.882 1.00 20.00 189 PRO B C 1
ATOM 2807 O O . PRO B 1 189 ? 17.759 8.005 136.408 1.00 20.00 189 PRO B O 1
ATOM 2811 N N . ALA B 1 190 ? 15.818 6.854 136.359 1.00 20.00 190 ALA B N 1
ATOM 2812 C CA . ALA B 1 190 ? 16.224 5.913 137.412 1.00 20.00 190 ALA B CA 1
ATOM 2813 C C . ALA B 1 190 ? 17.382 4.926 137.170 1.00 20.00 190 ALA B C 1
ATOM 2814 O O . ALA B 1 190 ? 18.265 4.765 138.026 1.00 20.00 1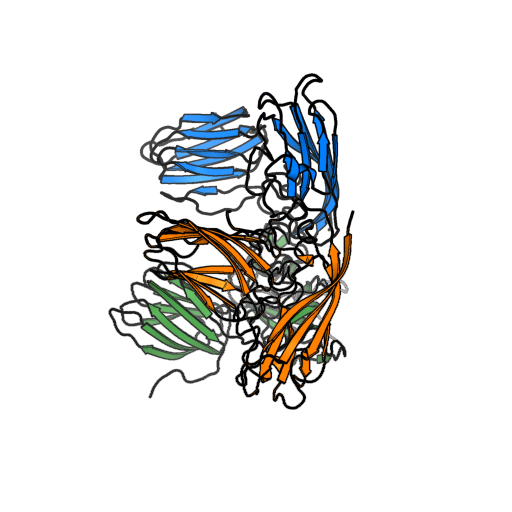90 ALA B O 1
ATOM 2816 N N . ASP B 1 191 ? 17.368 4.302 136.007 1.00 20.00 191 ASP B N 1
ATOM 2817 C CA . ASP B 1 191 ? 18.299 3.198 135.731 1.00 20.00 191 ASP B CA 1
ATOM 2818 C C . ASP B 1 191 ? 18.755 3.201 134.271 1.00 20.00 191 ASP B C 1
ATOM 2819 O O . ASP B 1 191 ? 18.465 4.140 133.514 1.00 20.00 191 ASP B O 1
ATOM 2824 N N . ARG B 1 192 ? 19.461 2.151 133.896 1.00 20.00 192 ARG B N 1
ATOM 2825 C CA . ARG B 1 192 ? 19.775 1.918 132.480 1.00 20.00 192 ARG B CA 1
ATOM 2826 C C . ARG B 1 192 ? 18.588 1.796 131.523 1.00 20.00 192 ARG B C 1
ATOM 2827 O O . ARG B 1 192 ? 18.568 2.418 130.451 1.00 20.00 192 ARG B O 1
ATOM 2835 N N . VAL B 1 193 ? 17.617 0.998 131.925 1.00 20.00 193 VAL B N 1
ATOM 2836 C CA . VAL B 1 193 ? 16.505 0.652 131.029 1.00 20.00 193 VAL B CA 1
ATOM 2837 C C . VAL B 1 193 ? 15.471 1.734 130.670 1.00 20.00 193 VAL B C 1
ATOM 2838 O O . VAL B 1 193 ? 14.770 1.646 129.652 1.00 20.00 193 VAL B O 1
ATOM 2842 N N . GLU B 1 194 ? 15.403 2.740 131.521 1.00 20.00 194 GLU B N 1
ATOM 2843 C CA . GLU B 1 194 ? 14.501 3.875 131.279 1.00 20.00 194 GLU B CA 1
ATOM 2844 C C . GLU B 1 194 ? 15.205 4.787 130.279 1.00 20.00 194 GLU B C 1
ATOM 2845 O O . GLU B 1 194 ? 14.573 5.330 129.362 1.00 20.00 194 GLU B O 1
ATOM 2851 N N . LEU B 1 195 ? 16.502 4.945 130.470 1.00 20.00 195 LEU B N 1
ATOM 2852 C CA . LEU B 1 195 ? 17.272 5.875 129.656 1.00 20.00 195 LEU B CA 1
ATOM 2853 C C . LEU B 1 195 ? 17.148 5.324 128.235 1.00 20.00 195 LEU B C 1
ATOM 2854 O O . LEU B 1 195 ? 16.727 6.035 127.310 1.00 20.00 195 LEU B O 1
ATOM 2859 N N . ALA B 1 196 ? 17.516 4.066 128.081 1.00 20.00 196 ALA B N 1
ATOM 2860 C CA . ALA B 1 196 ? 17.536 3.443 126.750 1.00 20.00 196 ALA B CA 1
ATOM 2861 C C . ALA B 1 196 ? 16.231 3.451 125.953 1.00 20.00 196 ALA B C 1
ATOM 2862 O O . ALA B 1 196 ? 16.238 3.333 124.719 1.00 20.00 196 ALA B O 1
ATOM 2864 N N . ASN B 1 197 ? 15.131 3.589 126.669 1.00 20.00 197 ASN B N 1
ATOM 2865 C CA . ASN B 1 197 ? 13.826 3.626 126.048 1.00 20.00 197 ASN B CA 1
ATOM 2866 C C . ASN B 1 197 ? 13.359 4.946 125.433 1.00 20.00 197 ASN B C 1
ATOM 2867 O O . ASN B 1 197 ? 12.489 4.965 124.550 1.00 20.00 197 ASN B O 1
ATOM 2872 N N . PHE B 1 198 ? 13.942 6.030 125.909 1.00 20.00 198 PHE B N 1
ATOM 2873 C CA . PHE B 1 198 ? 13.756 7.335 125.259 1.00 20.00 198 PHE B CA 1
ATOM 2874 C C . PHE B 1 198 ? 13.890 7.459 123.741 1.00 20.00 198 PHE B C 1
ATOM 2875 O O . PHE B 1 198 ? 14.843 6.940 123.141 1.00 20.00 198 PHE B O 1
ATOM 2883 N N . GLY B 1 199 ? 12.934 8.144 123.142 1.00 20.00 199 GLY B N 1
ATOM 2884 C CA . GLY B 1 199 ? 13.053 8.530 121.729 1.00 20.00 199 GLY B CA 1
ATOM 2885 C C . GLY B 1 199 ? 14.342 9.176 121.218 1.00 20.00 199 GLY B C 1
ATOM 2886 O O . GLY B 1 199 ? 15.021 8.631 120.335 1.00 20.00 199 GLY B O 1
ATOM 2887 N N . VAL B 1 200 ? 14.658 10.328 121.779 1.00 20.00 200 VAL B N 1
ATOM 2888 C CA . VAL B 1 200 ? 15.925 11.000 121.460 1.00 20.00 200 VAL B CA 1
ATOM 2889 C C . VAL B 1 200 ? 17.203 10.712 122.306 1.00 20.00 200 VAL B C 1
ATOM 2890 O O . VAL B 1 200 ? 17.716 11.575 123.033 1.00 20.00 200 VAL B O 1
ATOM 2894 N N . LEU B 1 201 ? 17.682 9.490 122.169 1.00 20.00 201 LEU B N 1
ATOM 2895 C CA . LEU B 1 201 ? 18.940 9.095 122.819 1.00 20.00 201 LEU B CA 1
ATOM 2896 C C . LEU B 1 201 ? 20.179 8.801 121.971 1.00 20.00 201 LEU B C 1
ATOM 2897 O O . LEU B 1 201 ? 20.071 8.402 120.802 1.00 20.00 201 LEU B O 1
ATOM 2902 N N . LYS B 1 202 ? 21.337 9.002 122.572 1.00 20.00 202 LYS B N 1
ATOM 2903 C CA . LYS B 1 202 ? 22.597 8.580 121.945 1.00 20.00 202 LYS B CA 1
ATOM 2904 C C . LYS B 1 202 ? 23.478 7.959 123.029 1.00 20.00 202 LYS B C 1
ATOM 2905 O O . LYS B 1 202 ? 23.552 8.467 124.158 1.00 20.00 202 LYS B O 1
ATOM 2911 N N . GLU B 1 203 ? 24.132 6.869 122.672 1.00 20.00 203 GLU B N 1
ATOM 2912 C CA . GLU B 1 203 ? 24.977 6.147 123.633 1.00 20.00 203 GLU B CA 1
ATOM 2913 C C . GLU B 1 203 ? 26.420 5.858 123.216 1.00 20.00 203 GLU B C 1
ATOM 2914 O O . GLU B 1 203 ? 26.676 4.985 122.374 1.00 20.00 203 GLU B O 1
ATOM 2920 N N . THR B 1 204 ? 27.339 6.595 123.809 1.00 20.00 204 THR B N 1
ATOM 2921 C CA . THR B 1 204 ? 28.759 6.470 123.449 1.00 20.00 204 THR B CA 1
ATOM 2922 C C . THR B 1 204 ? 29.768 6.024 124.479 1.00 20.00 204 THR B C 1
ATOM 2923 O O . THR B 1 204 ? 29.576 6.206 125.690 1.00 20.00 204 THR B O 1
ATOM 2927 N N . ALA B 1 205 ? 30.848 5.444 123.988 1.00 20.00 205 ALA B N 1
ATOM 2928 C CA . ALA B 1 205 ? 32.006 5.156 124.845 1.00 20.00 205 ALA B CA 1
ATOM 2929 C C . ALA B 1 205 ? 32.115 6.561 125.438 1.00 20.00 205 ALA B C 1
ATOM 2930 O O . ALA B 1 205 ? 31.351 7.467 125.074 1.00 20.00 205 ALA B O 1
ATOM 2932 N N . PRO B 1 206 ? 33.063 6.722 126.342 1.00 20.00 206 PRO B N 1
ATOM 2933 C CA . PRO B 1 206 ? 33.357 8.049 126.900 1.00 20.00 206 PRO B CA 1
ATOM 2934 C C . PRO B 1 206 ? 34.407 8.589 125.929 1.00 20.00 206 PRO B C 1
ATOM 2935 O O . PRO B 1 206 ? 34.265 9.695 125.387 1.00 20.00 206 PRO B O 1
ATOM 2939 N N . TRP B 1 207 ? 35.447 7.802 125.724 1.00 20.00 207 TRP B N 1
ATOM 2940 C CA . TRP B 1 207 ? 36.555 8.225 124.856 1.00 20.00 207 TRP B CA 1
ATOM 2941 C C . TRP B 1 207 ? 36.271 8.697 123.429 1.00 20.00 207 TRP B C 1
ATOM 2942 O O . TRP B 1 207 ? 36.965 9.579 122.900 1.00 20.00 207 TRP B O 1
ATOM 2953 N N . ALA B 1 208 ? 35.258 8.104 122.828 1.00 20.00 208 ALA B N 1
ATOM 2954 C CA . ALA B 1 208 ? 34.811 8.538 121.496 1.00 20.00 208 ALA B CA 1
ATOM 2955 C C . ALA B 1 208 ? 33.759 9.652 121.334 1.00 20.00 208 ALA B C 1
ATOM 2956 O O . ALA B 1 208 ? 33.107 9.995 122.331 1.00 20.00 208 ALA B O 1
ATOM 2958 N N . GLU B 1 209 ? 33.831 10.364 120.226 1.00 20.00 209 GLU B N 1
ATOM 2959 C CA . GLU B 1 209 ? 33.312 11.738 120.176 1.00 20.00 209 GLU B CA 1
ATOM 2960 C C . GLU B 1 209 ? 31.900 11.580 119.610 1.00 20.00 209 GLU B C 1
ATOM 2961 O O . GLU B 1 209 ? 31.684 10.853 118.630 1.00 20.00 209 GLU B O 1
ATOM 2967 N N . ALA B 1 210 ? 30.959 12.263 120.236 1.00 20.00 210 ALA B N 1
ATOM 2968 C CA . ALA B 1 210 ? 29.536 11.987 119.993 1.00 20.00 210 ALA B CA 1
ATOM 2969 C C . ALA B 1 210 ? 28.576 13.136 119.687 1.00 20.00 210 ALA B C 1
ATOM 2970 O O . ALA B 1 210 ? 28.866 14.305 119.981 1.00 20.00 210 ALA B O 1
ATOM 2972 N N . MET B 1 211 ? 27.446 12.789 119.100 1.00 20.00 211 MET B N 1
ATOM 2973 C CA . MET B 1 211 ? 26.483 13.806 118.653 1.00 20.00 211 MET B CA 1
ATOM 2974 C C . MET B 1 211 ? 24.990 13.616 118.923 1.00 20.00 211 MET B C 1
ATOM 2975 O O . MET B 1 211 ? 24.492 12.482 118.979 1.00 20.00 211 MET B O 1
ATOM 2980 N N . LEU B 1 212 ? 24.298 14.728 119.086 1.00 20.00 212 LEU B N 1
ATOM 2981 C CA . LEU B 1 212 ? 22.833 14.709 119.146 1.00 20.00 212 LEU B CA 1
ATOM 2982 C C . LEU B 1 212 ? 22.101 15.950 118.634 1.00 20.00 212 LEU B C 1
ATOM 2983 O O . LEU B 1 212 ? 22.492 17.088 118.930 1.00 20.00 212 LEU B O 1
ATOM 2988 N N . ARG B 1 213 ? 21.049 15.712 117.873 1.00 20.00 213 ARG B N 1
ATOM 2989 C CA . ARG B 1 213 ? 20.280 16.816 117.281 1.00 20.00 213 ARG B CA 1
ATOM 2990 C C . ARG B 1 213 ? 19.022 16.867 118.143 1.00 20.00 213 ARG B C 1
ATOM 2991 O O . ARG B 1 213 ? 18.476 15.826 118.535 1.00 20.00 213 ARG B O 1
ATOM 2999 N N . ILE B 1 214 ? 18.592 18.078 118.446 1.00 20.00 214 ILE B N 1
ATOM 3000 C CA . ILE B 1 214 ? 17.329 18.271 119.172 1.00 20.00 214 ILE B CA 1
ATOM 3001 C C . ILE B 1 214 ? 16.090 18.773 118.430 1.00 20.00 214 ILE B C 1
ATOM 3002 O O . ILE B 1 214 ? 16.146 19.773 117.700 1.00 20.00 214 ILE B O 1
ATOM 3007 N N . PRO B 1 215 ? 14.989 18.071 118.627 1.00 20.00 215 PRO B N 1
ATOM 3008 C CA . PRO B 1 215 ? 13.784 18.315 117.823 1.00 20.00 215 PRO B CA 1
ATOM 3009 C C . PRO B 1 215 ? 12.978 19.589 118.081 1.00 20.00 215 PRO B C 1
ATOM 3010 O O . PRO B 1 215 ? 12.324 19.729 119.125 1.00 20.00 215 PRO B O 1
ATOM 3014 N N . THR B 1 216 ? 13.038 20.500 117.128 1.00 20.00 216 THR B N 1
ATOM 3015 C CA . THR B 1 216 ? 12.437 21.828 117.313 1.00 20.00 216 THR B CA 1
ATOM 3016 C C . THR B 1 216 ? 11.077 22.109 116.722 1.00 20.00 216 THR B C 1
ATOM 3017 O O . THR B 1 216 ? 10.859 21.881 115.523 1.00 20.00 216 THR B O 1
ATOM 3021 N N . ASP B 1 217 ? 10.173 22.600 117.550 1.00 20.00 217 ASP B N 1
ATOM 3022 C CA . ASP B 1 217 ? 8.855 23.027 117.062 1.00 20.00 217 ASP B CA 1
ATOM 3023 C C . ASP B 1 217 ? 9.018 24.488 116.640 1.00 20.00 217 ASP B C 1
ATOM 3024 O O . ASP B 1 217 ? 10.137 25.022 116.612 1.00 20.00 217 ASP B O 1
ATOM 3029 N N . LYS B 1 218 ? 7.902 25.113 116.318 1.00 20.00 218 LYS B N 1
ATOM 3030 C CA . LYS B 1 218 ? 7.889 26.564 116.082 1.00 20.00 218 LYS B CA 1
ATOM 3031 C C . LYS B 1 218 ? 6.854 27.285 116.962 1.00 20.00 218 LYS B C 1
ATOM 3032 O O . LYS B 1 218 ? 6.184 28.231 116.522 1.00 20.00 218 LYS B O 1
ATOM 3038 N N . VAL B 1 219 ? 6.746 26.821 118.193 1.00 20.00 219 VAL B N 1
ATOM 3039 C CA . VAL B 1 219 ? 5.645 27.250 119.067 1.00 20.00 219 VAL B CA 1
ATOM 3040 C C . VAL B 1 219 ? 6.203 28.474 119.796 1.00 20.00 219 VAL B C 1
ATOM 3041 O O . VAL B 1 219 ? 7.359 28.477 120.242 1.00 20.00 219 VAL B O 1
ATOM 3045 N N . LYS B 1 220 ? 5.374 29.495 119.904 1.00 20.00 220 LYS B N 1
ATOM 3046 C CA . LYS B 1 220 ? 5.672 30.617 120.803 1.00 20.00 220 LYS B CA 1
ATOM 3047 C C . LYS B 1 220 ? 5.855 30.780 122.234 1.00 20.00 220 LYS B C 1
ATOM 3048 O O . LYS B 1 220 ? 4.851 30.994 122.930 1.00 20.00 220 LYS B O 1
ATOM 3054 N N . ARG B 1 221 ? 6.993 30.314 122.714 1.00 20.00 221 ARG B N 1
ATOM 3055 C CA . ARG B 1 221 ? 7.071 29.770 124.076 1.00 20.00 221 ARG B CA 1
ATOM 3056 C C . ARG B 1 221 ? 7.618 30.924 124.917 1.00 20.00 221 ARG B C 1
ATOM 3057 O O . ARG B 1 221 ? 8.377 31.770 124.421 1.00 20.00 221 ARG B O 1
ATOM 3065 N N . TYR B 1 222 ? 7.225 30.943 126.177 1.00 20.00 222 TYR B N 1
ATOM 3066 C CA . TYR B 1 222 ? 7.669 32.004 127.091 1.00 20.00 222 TYR B CA 1
ATOM 3067 C C . TYR B 1 222 ? 8.904 31.792 127.968 1.00 20.00 222 TYR B C 1
ATOM 3068 O O . TYR B 1 222 ? 9.153 30.681 128.459 1.00 20.00 222 TYR B O 1
ATOM 3077 N N . CYS B 1 223 ? 9.658 32.859 128.152 1.00 20.00 223 CYS B N 1
ATOM 3078 C CA . CYS B 1 223 ? 10.821 32.816 129.049 1.00 20.00 223 CYS B CA 1
ATOM 3079 C C . CYS B 1 223 ? 10.374 33.054 130.490 1.00 20.00 223 CYS B C 1
ATOM 3080 O O . CYS B 1 223 ? 9.243 33.499 130.739 1.00 20.00 223 CYS B O 1
ATOM 3083 N N . ASN B 1 224 ? 11.262 32.754 131.419 1.00 20.00 224 ASN B N 1
ATOM 3084 C CA . ASN B 1 224 ? 10.900 32.766 132.843 1.00 20.00 224 ASN B CA 1
ATOM 3085 C C . ASN B 1 224 ? 11.116 34.028 133.670 1.00 20.00 224 ASN B C 1
ATOM 3086 O O . ASN B 1 224 ? 11.932 34.041 134.604 1.00 20.00 224 ASN B O 1
ATOM 3091 N N . ASP B 1 225 ? 10.385 35.070 133.322 1.00 20.00 225 ASP B N 1
ATOM 3092 C CA . ASP B 1 225 ? 10.485 36.341 134.052 1.00 20.00 225 ASP B CA 1
ATOM 3093 C C . ASP B 1 225 ? 9.371 36.397 135.119 1.00 20.00 225 ASP B C 1
ATOM 3094 O O . ASP B 1 225 ? 9.743 36.303 136.298 1.00 20.00 225 ASP B O 1
ATOM 3099 N N . SER B 1 226 ? 8.114 36.268 134.736 1.00 20.00 226 SER B N 1
ATOM 3100 C CA . SER B 1 226 ? 7.052 35.988 135.712 1.00 20.00 226 SER B CA 1
ATOM 3101 C C . SER B 1 226 ? 7.161 34.470 135.862 1.00 20.00 226 SER B C 1
ATOM 3102 O O . SER B 1 226 ? 7.694 33.779 134.981 1.00 20.00 226 SER B O 1
ATOM 3105 N N . ALA B 1 227 ? 6.655 33.973 136.976 1.00 20.00 227 ALA B N 1
ATOM 3106 C CA . ALA B 1 227 ? 6.833 32.457 137.208 1.00 20.00 227 ALA B CA 1
ATOM 3107 C C . ALA B 1 227 ? 5.596 31.569 137.059 1.00 20.00 227 ALA B C 1
ATOM 3108 O O . ALA B 1 227 ? 4.456 32.035 137.203 1.00 20.00 227 ALA B O 1
ATOM 3110 N N . THR B 1 228 ? 5.839 30.304 136.772 1.00 20.00 228 THR B N 1
ATOM 3111 C CA . THR B 1 228 ? 5.013 29.514 135.999 1.00 20.00 228 THR B CA 1
ATOM 3112 C C . THR B 1 228 ? 5.403 28.135 136.533 1.00 20.00 228 THR B C 1
ATOM 3113 O O . THR B 1 228 ? 6.516 27.648 136.287 1.00 20.00 228 THR B O 1
ATOM 3117 N N . VAL B 1 229 ? 4.481 27.526 137.255 1.00 20.00 229 VAL B N 1
ATOM 3118 C CA . VAL B 1 229 ? 4.710 26.218 137.840 1.00 20.00 229 VAL B CA 1
ATOM 3119 C C . VAL B 1 229 ? 4.648 25.059 136.844 1.00 20.00 229 VAL B C 1
ATOM 3120 O O . VAL B 1 229 ? 5.206 23.979 137.088 1.00 20.00 229 VAL B O 1
ATOM 3124 N N . ASP B 1 230 ? 3.970 25.299 135.737 1.00 20.00 230 ASP B N 1
ATOM 3125 C CA . ASP B 1 230 ? 3.815 24.266 134.706 1.00 20.00 230 ASP B CA 1
ATOM 3126 C C . ASP B 1 230 ? 4.989 24.476 133.748 1.00 20.00 230 ASP B C 1
ATOM 3127 O O . ASP B 1 230 ? 4.826 24.426 132.520 1.00 20.00 230 ASP B O 1
ATOM 3132 N N . GLN B 1 231 ? 6.154 24.709 134.323 1.00 20.00 231 GLN B N 1
ATOM 3133 C CA . GLN B 1 231 ? 7.399 24.699 133.532 1.00 20.00 231 GLN B CA 1
ATOM 3134 C C . GLN B 1 231 ? 7.474 23.896 132.233 1.00 20.00 231 GLN B C 1
ATOM 3135 O O . GLN B 1 231 ? 8.381 24.096 131.411 1.00 20.00 231 GLN B O 1
ATOM 3141 N N . LYS B 1 232 ? 6.521 22.998 132.067 1.00 20.00 232 LYS B N 1
ATOM 3142 C CA . LYS B 1 232 ? 6.439 22.220 130.841 1.00 20.00 232 LYS B CA 1
ATOM 3143 C C . LYS B 1 232 ? 5.867 22.853 129.571 1.00 20.00 232 LYS B C 1
ATOM 3144 O O . LYS B 1 232 ? 6.481 22.787 128.495 1.00 20.00 232 LYS B O 1
ATOM 3150 N N . LEU B 1 233 ? 4.701 23.455 129.713 1.00 20.00 233 LEU B N 1
ATOM 3151 C CA . LEU B 1 233 ? 4.132 24.284 128.656 1.00 20.00 233 LEU B CA 1
ATOM 3152 C C . LEU B 1 233 ? 4.857 25.571 128.209 1.00 20.00 233 LEU B C 1
ATOM 3153 O O . LEU B 1 233 ? 4.362 26.335 127.368 1.00 20.00 233 LEU B O 1
ATOM 3158 N N . ILE B 1 234 ? 5.987 25.818 128.846 1.00 20.00 234 ILE B N 1
ATOM 3159 C CA . ILE B 1 234 ? 6.769 27.028 128.556 1.00 20.00 234 ILE B CA 1
ATOM 3160 C C . ILE B 1 234 ? 8.159 26.590 128.051 1.00 20.00 234 ILE B C 1
ATOM 3161 O O . ILE B 1 234 ? 8.652 27.076 127.022 1.00 20.00 234 ILE B O 1
ATOM 3166 N N . ASP B 1 235 ? 8.720 25.615 128.740 1.00 20.00 235 ASP B N 1
ATOM 3167 C CA . ASP B 1 235 ? 9.941 24.954 128.258 1.00 20.00 235 ASP B CA 1
ATOM 3168 C C . ASP B 1 235 ? 9.871 23.983 127.072 1.00 20.00 235 ASP B C 1
ATOM 3169 O O . ASP B 1 235 ? 8.986 23.117 127.007 1.00 20.00 235 ASP B O 1
ATOM 3174 N N . LEU B 1 236 ? 10.809 24.141 126.156 1.00 20.00 236 LEU B N 1
ATOM 3175 C CA . LEU B 1 236 ? 10.863 23.245 124.976 1.00 20.00 236 LEU B CA 1
ATOM 3176 C C . LEU B 1 236 ? 11.135 21.750 125.151 1.00 20.00 236 LEU B C 1
ATOM 3177 O O . LEU B 1 236 ? 10.326 20.904 124.743 1.00 20.00 236 LEU B O 1
ATOM 3182 N N . GLY B 1 237 ? 12.270 21.448 125.753 1.00 20.00 237 GLY B N 1
ATOM 3183 C CA . GLY B 1 237 ? 12.559 20.044 126.150 1.00 20.00 237 GLY B CA 1
ATOM 3184 C C . GLY B 1 237 ? 13.364 19.942 127.458 1.00 20.00 237 GLY B C 1
ATOM 3185 O O . GLY B 1 237 ? 13.715 20.969 128.059 1.00 20.00 237 GLY B O 1
ATOM 3186 N N . GLN B 1 238 ? 13.807 18.734 127.752 1.00 20.00 238 GLN B N 1
ATOM 3187 C CA . GLN B 1 238 ? 14.631 18.502 128.947 1.00 20.00 238 GLN B CA 1
ATOM 3188 C C . GLN B 1 238 ? 16.007 17.959 128.123 1.00 20.00 238 GLN B C 1
ATOM 3189 O O . GLN B 1 238 ? 15.974 17.415 127.010 1.00 20.00 238 GLN B O 1
ATOM 3195 N N . LEU B 1 239 ? 17.114 18.132 128.821 1.00 20.00 239 LEU B N 1
ATOM 3196 C CA . LEU B 1 239 ? 18.394 17.581 128.356 1.00 20.00 239 LEU B CA 1
ATOM 3197 C C . LEU B 1 239 ? 19.006 16.641 129.396 1.00 20.00 239 LEU B C 1
ATOM 3198 O O . LEU B 1 239 ? 19.193 17.017 130.562 1.00 20.00 239 LEU B O 1
ATOM 3203 N N . GLY B 1 240 ? 19.306 15.432 128.959 1.00 20.00 240 GLY B N 1
ATOM 3204 C CA . GLY B 1 240 ? 20.113 14.513 129.781 1.00 20.00 240 GLY B CA 1
ATOM 3205 C C . GLY B 1 240 ? 21.559 14.207 129.390 1.00 20.00 240 GLY B C 1
ATOM 3206 O O . GLY B 1 240 ? 21.929 14.277 128.208 1.00 20.00 240 GLY B O 1
ATOM 3207 N N . ILE B 1 241 ? 22.357 13.874 130.388 1.00 20.00 241 ILE B N 1
ATOM 3208 C CA . ILE B 1 241 ? 23.705 13.347 130.136 1.00 20.00 241 ILE B CA 1
ATOM 3209 C C . ILE B 1 241 ? 23.795 12.316 131.261 1.00 20.00 241 ILE B C 1
ATOM 3210 O O . ILE B 1 241 ? 23.525 12.624 132.431 1.00 20.00 241 ILE B O 1
ATOM 3215 N N . ALA B 1 242 ? 24.172 11.106 130.892 1.00 20.00 242 ALA B N 1
ATOM 3216 C CA . ALA B 1 242 ? 24.116 9.978 131.831 1.00 20.00 242 ALA B CA 1
ATOM 3217 C C . ALA B 1 242 ? 25.319 9.057 131.621 1.00 20.00 242 ALA B C 1
ATOM 3218 O O . ALA B 1 242 ? 25.716 8.778 130.480 1.00 20.00 242 ALA B O 1
ATOM 3220 N N . THR B 1 243 ? 25.881 8.600 132.724 1.00 20.00 243 THR B N 1
ATOM 3221 C CA . THR B 1 243 ? 27.117 7.806 132.668 1.00 20.00 243 THR B CA 1
ATOM 3222 C C . THR B 1 243 ? 26.804 6.630 133.595 1.00 20.00 243 THR B C 1
ATOM 3223 O O . THR B 1 243 ? 26.410 6.821 134.755 1.00 20.00 243 THR B O 1
ATOM 3227 N N . TYR B 1 244 ? 26.982 5.432 133.070 1.00 20.00 244 TYR B N 1
ATOM 3228 C CA . TYR B 1 244 ? 27.174 4.255 133.930 1.00 20.00 244 TYR B CA 1
ATOM 3229 C C . TYR B 1 244 ? 28.364 3.319 133.711 1.00 20.00 244 TYR B C 1
ATOM 3230 O O . TYR B 1 244 ? 29.090 3.434 132.712 1.00 20.00 244 TYR B O 1
ATOM 3239 N N . GLY B 1 245 ? 28.546 2.406 134.646 1.00 20.00 245 GLY B N 1
ATOM 3240 C CA . GLY B 1 245 ? 29.525 1.325 134.466 1.00 20.00 245 GLY B CA 1
ATOM 3241 C C . GLY B 1 245 ? 31.017 1.649 134.391 1.00 20.00 245 GLY B C 1
ATOM 3242 O O . GLY B 1 245 ? 31.829 0.817 133.960 1.00 20.00 245 GLY B O 1
ATOM 3243 N N . GLY B 1 246 ? 31.356 2.854 134.808 1.00 20.00 246 GLY B N 1
ATOM 3244 C CA . GLY B 1 246 ? 32.762 3.282 134.818 1.00 20.00 246 GLY B CA 1
ATOM 3245 C C . GLY B 1 246 ? 33.623 2.528 135.832 1.00 20.00 246 GLY B C 1
ATOM 3246 O O . GLY B 1 246 ? 33.304 1.395 136.221 1.00 20.00 246 GLY B O 1
ATOM 3247 N N . ALA B 1 247 ? 34.702 3.166 136.244 1.00 20.00 247 ALA B N 1
ATOM 3248 C CA . ALA B 1 247 ? 35.610 2.558 137.227 1.00 20.00 247 ALA B CA 1
ATOM 3249 C C . ALA B 1 247 ? 36.163 3.576 138.225 1.00 20.00 247 ALA B C 1
ATOM 3250 O O . ALA B 1 247 ? 36.810 3.209 139.217 1.00 20.00 247 ALA B O 1
ATOM 3252 N N . GLY B 1 248 ? 35.903 4.840 137.947 1.00 20.00 248 GLY B N 1
ATOM 3253 C CA . GLY B 1 248 ? 36.398 5.921 138.811 1.00 20.00 248 GLY B CA 1
ATOM 3254 C C . GLY B 1 248 ? 35.617 7.177 138.422 1.00 20.00 248 GLY B C 1
ATOM 3255 O O . GLY B 1 248 ? 35.154 7.310 137.279 1.00 20.00 248 GLY B O 1
ATOM 3256 N N . ALA B 1 249 ? 35.481 8.078 139.377 1.00 20.00 249 ALA B N 1
ATOM 3257 C CA . ALA B 1 249 ? 34.609 9.247 139.193 1.00 20.00 249 ALA B CA 1
ATOM 3258 C C . ALA B 1 249 ? 35.507 10.381 138.697 1.00 20.00 249 ALA B C 1
ATOM 3259 O O . ALA B 1 249 ? 35.492 11.492 139.247 1.00 20.00 249 ALA B O 1
ATOM 3261 N N . ASP B 1 250 ? 36.275 10.085 137.665 1.00 20.00 250 ASP B N 1
ATOM 3262 C CA . ASP B 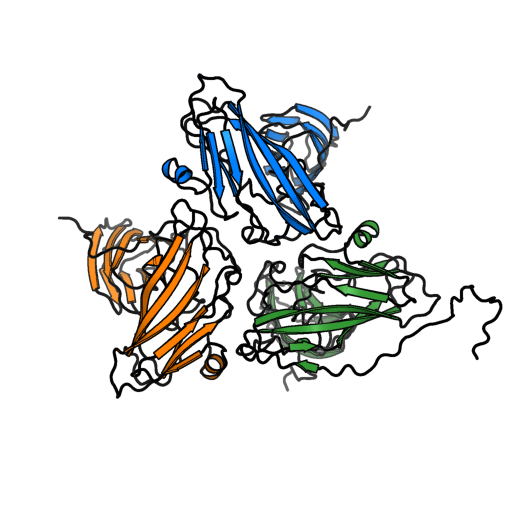1 250 ? 37.025 11.132 136.957 1.00 20.00 250 ASP B CA 1
ATOM 3263 C C . ASP B 1 250 ? 36.389 11.708 135.691 1.00 20.00 250 ASP B C 1
ATOM 3264 O O . ASP B 1 250 ? 35.266 11.337 135.317 1.00 20.00 250 ASP B O 1
ATOM 3269 N N . ALA B 1 251 ? 37.114 12.605 135.050 1.00 20.00 251 ALA B N 1
ATOM 3270 C CA . ALA B 1 251 ? 36.540 13.397 133.954 1.00 20.00 251 ALA B CA 1
ATOM 3271 C C . ALA B 1 251 ? 36.877 12.804 132.585 1.00 20.00 251 ALA B C 1
ATOM 3272 O O . ALA B 1 251 ? 38.004 12.343 132.350 1.00 20.00 251 ALA B O 1
ATOM 3274 N N . VAL B 1 252 ? 35.895 12.822 131.703 1.00 20.00 252 VAL B N 1
ATOM 3275 C CA . VAL B 1 252 ? 36.024 12.134 130.415 1.00 20.00 252 VAL B CA 1
ATOM 3276 C C . VAL B 1 252 ? 35.499 13.012 129.278 1.00 20.00 252 VAL B C 1
ATOM 3277 O O . VAL B 1 252 ? 35.929 12.882 128.122 1.00 20.00 252 VAL B O 1
ATOM 3281 N N . GLY B 1 253 ? 34.576 13.891 129.621 1.00 20.00 253 GLY B N 1
ATOM 3282 C CA . GLY B 1 253 ? 33.832 14.642 128.601 1.00 20.00 253 GLY B CA 1
ATOM 3283 C C . GLY B 1 253 ? 33.592 16.124 128.805 1.00 20.00 253 GLY B C 1
ATOM 3284 O O . GLY B 1 253 ? 33.421 16.566 129.951 1.00 20.00 253 GLY B O 1
ATOM 3285 N N . GLU B 1 254 ? 33.466 16.854 127.712 1.00 20.00 254 GLU B N 1
ATOM 3286 C CA . GLU B 1 254 ? 33.199 18.296 127.794 1.00 20.00 254 GLU B CA 1
ATOM 3287 C C . GLU B 1 254 ? 32.127 18.430 126.711 1.00 20.00 254 GLU B C 1
ATOM 3288 O O . GLU B 1 254 ? 32.341 18.045 125.552 1.00 20.00 254 GLU B O 1
ATOM 3294 N N . LEU B 1 255 ? 30.989 18.972 127.104 1.00 20.00 255 LEU B N 1
ATOM 3295 C CA . LEU B 1 255 ? 29.757 18.927 126.398 1.00 20.00 255 LEU B CA 1
ATOM 3296 C C . LEU B 1 255 ? 29.556 20.391 125.989 1.00 20.00 255 LEU B C 1
ATOM 3297 O O . LEU B 1 255 ? 29.942 21.312 126.725 1.00 20.00 255 LEU B O 1
ATOM 3302 N N . PHE B 1 256 ? 29.056 20.533 124.785 1.00 20.00 256 PHE B N 1
ATOM 3303 C CA . PHE B 1 256 ? 28.619 21.859 124.265 1.00 20.00 256 PHE B CA 1
ATOM 3304 C C . PHE B 1 256 ? 27.183 22.053 123.778 1.00 20.00 256 PHE B C 1
ATOM 3305 O O . PHE B 1 256 ? 26.416 21.069 123.728 1.00 20.00 256 PHE B O 1
ATOM 3313 N N . LEU B 1 257 ? 26.855 23.261 123.391 1.00 20.00 257 LEU B N 1
ATOM 3314 C CA . LEU B 1 257 ? 25.524 23.660 122.963 1.00 20.00 257 LEU B CA 1
ATOM 3315 C C . LEU B 1 257 ? 25.367 24.332 121.612 1.00 20.00 257 LEU B C 1
ATOM 3316 O O . LEU B 1 257 ? 25.662 25.534 121.459 1.00 20.00 257 LEU B O 1
ATOM 3321 N N . ALA B 1 258 ? 24.945 23.544 120.630 1.00 20.00 258 ALA B N 1
ATOM 3322 C CA . ALA B 1 258 ? 24.653 24.044 119.277 1.00 20.00 258 ALA B CA 1
ATOM 3323 C C . ALA B 1 258 ? 23.395 24.895 119.168 1.00 20.00 258 ALA B C 1
ATOM 3324 O O . ALA B 1 258 ? 22.276 24.351 119.070 1.00 20.00 258 ALA B O 1
ATOM 3326 N N . ARG B 1 259 ? 23.592 26.199 119.112 1.00 20.00 259 ARG B N 1
ATOM 3327 C CA . ARG B 1 259 ? 22.471 27.133 119.300 1.00 20.00 259 ARG B CA 1
ATOM 3328 C C . ARG B 1 259 ? 21.926 27.923 118.108 1.00 20.00 259 ARG B C 1
ATOM 3329 O O . ARG B 1 259 ? 22.679 28.310 117.202 1.00 20.00 259 ARG B O 1
ATOM 3337 N N . SER B 1 260 ? 20.625 28.148 118.126 1.00 20.00 260 SER B N 1
ATOM 3338 C CA . SER B 1 260 ? 20.004 29.065 117.159 1.00 20.00 260 SER B CA 1
ATOM 3339 C C . SER B 1 260 ? 18.632 29.529 117.654 1.00 20.00 260 SER B C 1
ATOM 3340 O O . SER B 1 260 ? 17.636 28.798 117.553 1.00 20.00 260 SER B O 1
ATOM 3343 N N . VAL B 1 261 ? 18.601 30.739 118.181 1.00 20.00 261 VAL B N 1
ATOM 3344 C CA . VAL B 1 261 ? 17.395 31.238 118.857 1.00 20.00 261 VAL B CA 1
ATOM 3345 C C . VAL B 1 261 ? 16.761 32.558 118.415 1.00 20.00 261 VAL B C 1
ATOM 3346 O O . VAL B 1 261 ? 17.464 33.508 118.041 1.00 20.00 261 VAL B O 1
ATOM 3350 N N . THR B 1 262 ? 15.443 32.596 118.462 1.00 20.00 262 THR B N 1
ATOM 3351 C CA . THR B 1 262 ? 14.697 33.693 117.827 1.00 20.00 262 THR B CA 1
ATOM 3352 C C . THR B 1 262 ? 14.060 34.485 118.970 1.00 20.00 262 THR B C 1
ATOM 3353 O O . THR B 1 262 ? 13.209 33.966 119.708 1.00 20.00 262 THR B O 1
ATOM 3357 N N . LEU B 1 263 ? 14.481 35.730 119.100 1.00 20.00 263 LEU B N 1
ATOM 3358 C CA . LEU B 1 263 ? 14.106 36.523 120.283 1.00 20.00 263 LEU B CA 1
ATOM 3359 C C . LEU B 1 263 ? 12.994 37.367 119.658 1.00 20.00 263 LEU B C 1
ATOM 3360 O O . LEU B 1 263 ? 12.966 37.580 118.437 1.00 20.00 263 LEU B O 1
ATOM 3365 N N . TYR B 1 264 ? 12.094 37.834 120.503 1.00 20.00 264 TYR B N 1
ATOM 3366 C CA . TYR B 1 264 ? 10.861 38.471 120.018 1.00 20.00 264 TYR B CA 1
ATOM 3367 C C . TYR B 1 264 ? 10.646 39.600 121.043 1.00 20.00 264 TYR B C 1
ATOM 3368 O O . TYR B 1 264 ? 11.528 39.895 121.864 1.00 20.00 264 TYR B O 1
ATOM 3377 N N . PHE B 1 265 ? 9.484 40.220 120.963 1.00 20.00 265 PHE B N 1
ATOM 3378 C CA . PHE B 1 265 ? 9.233 41.457 121.714 1.00 20.00 265 PHE B CA 1
ATOM 3379 C C . PHE B 1 265 ? 10.235 41.924 122.770 1.00 20.00 265 PHE B C 1
ATOM 3380 O O . PHE B 1 265 ? 10.424 41.267 123.805 1.00 20.00 265 PHE B O 1
ATOM 3388 N N . PRO B 1 266 ? 10.864 43.052 122.495 1.00 20.00 266 PRO B N 1
ATOM 3389 C CA . PRO B 1 266 ? 11.872 43.598 123.414 1.00 20.00 266 PRO B CA 1
ATOM 3390 C C . PRO B 1 266 ? 11.505 43.880 124.872 1.00 20.00 266 PRO B C 1
ATOM 3391 O O . PRO B 1 266 ? 10.555 44.644 125.098 1.00 20.00 266 PRO B O 1
ATOM 3395 N N . GLN B 1 267 ? 12.118 43.177 125.806 1.00 20.00 267 GLN B N 1
ATOM 3396 C CA . GLN B 1 267 ? 11.991 43.521 127.250 1.00 20.00 267 GLN B CA 1
ATOM 3397 C C . GLN B 1 267 ? 12.703 44.754 127.808 1.00 20.00 267 GLN B C 1
ATOM 3398 O O . GLN B 1 267 ? 13.410 45.466 127.079 1.00 20.00 267 GLN B O 1
ATOM 3404 N N . PRO B 1 268 ? 12.504 44.990 129.091 1.00 20.00 268 PRO B N 1
ATOM 3405 C CA . PRO B 1 268 ? 13.332 45.964 129.817 1.00 20.00 268 PRO B CA 1
ATOM 3406 C C . PRO B 1 268 ? 14.084 45.023 130.759 1.00 20.00 268 PRO B C 1
ATOM 3407 O O . PRO B 1 268 ? 13.472 44.219 131.479 1.00 20.00 268 PRO B O 1
ATOM 3411 N N . THR B 1 269 ? 15.399 45.135 130.742 1.00 20.00 269 THR B N 1
ATOM 3412 C CA . THR B 1 269 ? 16.251 44.139 131.406 1.00 20.00 269 THR B CA 1
ATOM 3413 C C . THR B 1 269 ? 15.624 43.076 132.310 1.00 20.00 269 THR B C 1
ATOM 3414 O O . THR B 1 269 ? 14.395 43.016 132.464 1.00 20.00 269 THR B O 1
ATOM 3418 N N . ASN B 1 270 ? 16.475 42.254 132.892 1.00 20.00 270 ASN B N 1
ATOM 3419 C CA . ASN B 1 270 ? 16.004 41.056 133.602 1.00 20.00 270 ASN B CA 1
ATOM 3420 C C . ASN B 1 270 ? 17.277 40.679 134.361 1.00 20.00 270 ASN B C 1
ATOM 3421 O O . ASN B 1 270 ? 18.146 39.968 133.834 1.00 20.00 270 ASN B O 1
ATOM 3426 N N . THR B 1 271 ? 17.370 41.161 135.586 1.00 20.00 271 THR B N 1
ATOM 3427 C CA . THR B 1 271 ? 18.494 40.794 136.459 1.00 20.00 271 THR B CA 1
ATOM 3428 C C . THR B 1 271 ? 19.321 39.544 136.156 1.00 20.00 271 THR B C 1
ATOM 3429 O O . THR B 1 271 ? 18.776 38.494 135.784 1.00 20.00 271 THR B O 1
ATOM 3433 N N . LEU B 1 272 ? 20.624 39.674 136.318 1.00 20.00 272 LEU B N 1
ATOM 3434 C CA . LEU B 1 272 ? 21.547 38.609 135.900 1.00 20.00 272 LEU B CA 1
ATOM 3435 C C . LEU B 1 272 ? 22.560 38.671 137.045 1.00 20.00 272 LEU B C 1
ATOM 3436 O O . LEU B 1 272 ? 23.705 38.214 136.908 1.00 20.00 272 LEU B O 1
ATOM 3441 N N . LEU B 1 273 ? 22.125 39.236 138.156 1.00 20.00 273 LEU B N 1
ATOM 3442 C CA . LEU B 1 273 ? 22.970 39.289 139.357 1.00 20.00 273 LEU B CA 1
ATOM 3443 C C P LEU B 1 273 ? 22.050 38.657 140.069 0.50 20.00 273 LEU B C 1
ATOM 3444 C C S LEU B 1 273 ? 22.108 38.647 140.445 0.50 20.00 273 LEU B C 1
ATOM 3445 O O P LEU B 1 273 ? 20.889 39.076 140.190 0.50 20.00 273 LEU B O 1
ATOM 3446 O O S LEU B 1 273 ? 20.937 39.011 140.628 0.50 20.00 273 LEU B O 1
ATOM 3451 N N P SER B 1 274 ? 22.529 37.623 140.735 0.50 20.00 274 SER B N 1
ATOM 3452 N N S SER B 1 274 ? 22.699 37.701 141.151 0.50 20.00 274 SER B N 1
ATOM 3453 C CA . SER B 1 274 ? 21.676 36.857 141.655 1.00 20.00 274 SER B CA 1
ATOM 3454 C C . SER B 1 274 ? 21.545 37.292 143.131 1.00 20.00 274 SER B C 1
ATOM 3455 O O . SER B 1 274 ? 22.527 37.748 143.730 1.00 20.00 274 SER B O 1
ATOM 3458 N N . SER B 1 275 ? 20.345 37.140 143.662 1.00 20.00 275 SER B N 1
ATOM 3459 C CA . SER B 1 275 ? 19.951 37.681 144.971 1.00 20.00 275 SER B CA 1
ATOM 3460 C C . SER B 1 275 ? 19.510 36.428 145.733 1.00 20.00 275 SER B C 1
ATOM 3461 O O . SER B 1 275 ? 18.641 35.700 145.223 1.00 20.00 275 SER B O 1
ATOM 3464 N N . LYS B 1 276 ? 20.100 36.174 146.895 1.00 20.00 276 LYS B N 1
ATOM 3465 C CA . LYS B 1 276 ? 19.716 34.965 147.646 1.00 20.00 276 LYS B CA 1
ATOM 3466 C C . LYS B 1 276 ? 19.714 34.986 149.156 1.00 20.00 276 LYS B C 1
ATOM 3467 O O . LYS B 1 276 ? 20.724 34.808 149.847 1.00 20.00 276 LYS B O 1
ATOM 3473 N N . ARG B 1 277 ? 18.520 35.195 149.680 1.00 20.00 277 ARG B N 1
ATOM 3474 C CA . ARG B 1 277 ? 18.344 35.384 151.136 1.00 20.00 277 ARG B CA 1
ATOM 3475 C C . ARG B 1 277 ? 18.084 34.152 151.975 1.00 20.00 277 ARG B C 1
ATOM 3476 O O . ARG B 1 277 ? 17.079 33.460 151.751 1.00 20.00 277 ARG B O 1
ATOM 3484 N N . LEU B 1 278 ? 18.872 33.979 153.020 1.00 20.00 278 LEU B N 1
ATOM 3485 C CA . LEU B 1 278 ? 18.571 32.959 154.034 1.00 20.00 278 LEU B CA 1
ATOM 3486 C C . LEU B 1 278 ? 17.758 33.814 155.227 1.00 20.00 278 LEU B C 1
ATOM 3487 O O . LEU B 1 278 ? 18.309 34.665 155.942 1.00 20.00 278 LEU B O 1
ATOM 3492 N N . ASP B 1 279 ? 16.604 33.246 155.524 1.00 20.00 279 ASP B N 1
ATOM 3493 C CA . ASP B 1 279 ? 15.887 33.591 156.760 1.00 20.00 279 ASP B CA 1
ATOM 3494 C C . ASP B 1 279 ? 16.806 33.784 157.967 1.00 20.00 279 ASP B C 1
ATOM 3495 O O . ASP B 1 279 ? 17.917 33.234 158.017 1.00 20.00 279 ASP B O 1
ATOM 3500 N N . LEU B 1 280 ? 16.332 34.562 158.922 1.00 20.00 280 LEU B N 1
ATOM 3501 C CA . LEU B 1 280 ? 17.498 34.535 160.237 1.00 20.00 280 LEU B CA 1
ATOM 3502 C C . LEU B 1 280 ? 17.921 33.172 160.788 1.00 20.00 280 LEU B C 1
ATOM 3503 O O . LEU B 1 280 ? 19.110 32.822 160.778 1.00 20.00 280 LEU B O 1
ATOM 3508 N N . THR B 1 281 ? 16.942 32.425 161.262 1.00 20.00 281 THR B N 1
ATOM 3509 C CA . THR B 1 281 ? 17.207 31.081 161.795 1.00 20.00 281 THR B CA 1
ATOM 3510 C C . THR B 1 281 ? 16.901 30.217 160.571 1.00 20.00 281 THR B C 1
ATOM 3511 O O . THR B 1 281 ? 17.293 29.043 160.505 1.00 20.00 281 THR B O 1
ATOM 3515 N N . GLY B 1 282 ? 16.204 30.810 159.619 1.00 20.00 282 GLY B N 1
ATOM 3516 C CA . GLY B 1 282 ? 15.487 30.023 158.606 1.00 20.00 282 GLY B CA 1
ATOM 3517 C C . GLY B 1 282 ? 16.223 29.435 157.475 1.00 20.00 282 GLY B C 1
ATOM 3518 O O . GLY B 1 282 ? 17.418 29.236 157.208 1.00 20.00 282 GLY B O 1
ATOM 3519 N N . SER B 1 283 ? 15.227 29.083 156.684 1.00 20.00 283 SER B N 1
ATOM 3520 C CA . SER B 1 283 ? 15.478 28.445 155.391 1.00 20.00 283 SER B CA 1
ATOM 3521 C C . SER B 1 283 ? 15.775 29.303 154.160 1.00 20.00 283 SER B C 1
ATOM 3522 O O . SER B 1 283 ? 16.745 29.053 153.428 1.00 20.00 283 SER B O 1
ATOM 3525 N N . LEU B 1 284 ? 14.937 30.300 153.949 1.00 20.00 284 LEU B N 1
ATOM 3526 C CA . LEU B 1 284 ? 14.853 30.887 152.625 1.00 20.00 284 LEU B CA 1
ATOM 3527 C C . LEU B 1 284 ? 13.955 32.112 152.443 1.00 20.00 284 LEU B C 1
ATOM 3528 O O . LEU B 1 284 ? 12.741 32.055 152.692 1.00 20.00 284 LEU B O 1
ATOM 3533 N N . ALA B 1 285 ? 14.563 33.201 152.012 1.00 20.00 285 ALA B N 1
ATOM 3534 C CA . ALA B 1 285 ? 13.783 34.520 151.994 1.00 20.00 285 ALA B CA 1
ATOM 3535 C C . ALA B 1 285 ? 13.118 35.029 150.714 1.00 20.00 285 ALA B C 1
ATOM 3536 O O . ALA B 1 285 ? 11.901 35.266 150.679 1.00 20.00 285 ALA B O 1
ATOM 3538 N N . ASP B 1 286 ? 13.926 35.192 149.683 1.00 20.00 286 ASP B N 1
ATOM 3539 C CA . ASP B 1 286 ? 13.446 35.783 148.425 1.00 20.00 286 ASP B CA 1
ATOM 3540 C C . ASP B 1 286 ? 14.265 34.987 147.407 1.00 20.00 286 ASP B C 1
ATOM 3541 O O . ASP B 1 286 ? 15.218 34.279 147.759 1.00 20.00 286 ASP B O 1
ATOM 3546 N N . ALA B 1 287 ? 13.899 35.175 146.150 1.00 20.00 287 ALA B N 1
ATOM 3547 C CA . ALA B 1 287 ? 14.758 34.913 145.123 1.00 20.00 287 ALA B CA 1
ATOM 3548 C C . ALA B 1 287 ? 14.552 35.846 143.908 1.00 20.00 287 ALA B C 1
ATOM 3549 O O . ALA B 1 287 ? 13.511 36.513 143.816 1.00 20.00 287 ALA B O 1
ATOM 3551 N N . THR B 1 288 ? 15.509 35.854 143.000 1.00 20.00 288 THR B N 1
ATOM 3552 C CA . THR B 1 288 ? 15.413 36.709 141.808 1.00 20.00 288 THR B CA 1
ATOM 3553 C C . THR B 1 288 ? 15.966 35.826 140.688 1.00 20.00 288 THR B C 1
ATOM 3554 O O . THR B 1 288 ? 15.307 35.616 139.659 1.00 20.00 288 THR B O 1
ATOM 3558 N N . GLY B 1 289 ? 17.167 35.324 140.904 1.00 20.00 289 GLY B N 1
ATOM 3559 C CA . GLY B 1 289 ? 17.729 34.300 140.012 1.00 20.00 289 GLY B CA 1
ATOM 3560 C C . GLY B 1 289 ? 17.712 35.054 138.682 1.00 20.00 289 GLY B C 1
ATOM 3561 O O . GLY B 1 289 ? 17.302 36.223 138.617 1.00 20.00 289 GLY B O 1
ATOM 3562 N N . PRO B 1 290 ? 18.159 34.377 137.641 1.00 20.00 290 PRO B N 1
ATOM 3563 C CA . PRO B 1 290 ? 18.424 32.934 137.735 1.00 20.00 290 PRO B CA 1
ATOM 3564 C C . PRO B 1 290 ? 18.898 32.304 139.054 1.00 20.00 290 PRO B C 1
ATOM 3565 O O . PRO B 1 290 ? 19.113 33.008 140.052 1.00 20.00 290 PRO B O 1
ATOM 3569 N N . GLY B 1 291 ? 19.187 31.017 138.990 1.00 20.00 291 GLY B N 1
ATOM 3570 C CA . GLY B 1 291 ? 19.878 30.342 140.098 1.00 20.00 291 GLY B CA 1
ATOM 3571 C C . GLY B 1 291 ? 21.148 29.535 139.828 1.00 20.00 291 GLY B C 1
ATOM 3572 O O . GLY B 1 291 ? 21.085 28.361 139.434 1.00 20.00 291 GLY B O 1
ATOM 3573 N N . TYR B 1 292 ? 22.283 30.174 140.043 1.00 20.00 292 TYR B N 1
ATOM 3574 C CA . TYR B 1 292 ? 23.566 29.459 140.037 1.00 20.00 292 TYR B CA 1
ATOM 3575 C C . TYR B 1 292 ? 23.924 28.844 141.342 1.00 20.00 292 TYR B C 1
ATOM 3576 O O . TYR B 1 292 ? 24.845 28.018 141.423 1.00 20.00 292 TYR B O 1
ATOM 3585 N N . LEU B 1 293 ? 23.406 29.468 142.384 1.00 20.00 293 LEU B N 1
ATOM 3586 C CA . LEU B 1 293 ? 23.790 29.090 143.750 1.00 20.00 293 LEU B CA 1
ATOM 3587 C C . LEU B 1 293 ? 22.758 28.694 144.671 1.00 20.00 293 LEU B C 1
ATOM 3588 O O . LEU B 1 293 ? 21.771 29.440 144.596 1.00 20.00 293 LEU B O 1
ATOM 3593 N N . VAL B 1 294 ? 22.900 27.757 145.590 1.00 20.00 294 VAL B N 1
ATOM 3594 C CA . VAL B 1 294 ? 22.005 27.720 146.753 1.00 20.00 294 VAL B CA 1
ATOM 3595 C C . VAL B 1 294 ? 22.760 28.014 147.999 1.00 20.00 294 VAL B C 1
ATOM 3596 O O . VAL B 1 294 ? 23.495 27.065 148.309 1.00 20.00 294 VAL B O 1
ATOM 3600 N N . LEU B 1 295 ? 22.133 28.772 148.880 1.00 20.00 295 LEU B N 1
ATOM 3601 C CA . LEU B 1 295 ? 22.824 29.265 150.080 1.00 20.00 295 LEU B CA 1
ATOM 3602 C C . LEU B 1 295 ? 21.672 28.933 151.054 1.00 20.00 295 LEU B C 1
ATOM 3603 O O . LEU B 1 295 ? 20.853 29.582 151.723 1.00 20.00 295 LEU B O 1
ATOM 3608 N N . THR B 1 296 ? 22.234 27.814 151.471 1.00 20.00 296 THR B N 1
ATOM 3609 C CA . THR B 1 296 ? 21.982 27.301 152.825 1.00 20.00 296 THR B CA 1
ATOM 3610 C C . THR B 1 296 ? 23.001 27.803 153.972 1.00 20.00 296 THR B C 1
ATOM 3611 O O . THR B 1 296 ? 24.213 27.562 153.862 1.00 20.00 296 THR B O 1
ATOM 3615 N N . ARG B 1 297 ? 22.355 27.793 155.123 1.00 20.00 297 ARG B N 1
ATOM 3616 C CA . ARG B 1 297 ? 23.071 27.586 156.390 1.00 20.00 297 ARG B CA 1
ATOM 3617 C C . ARG B 1 297 ? 23.014 26.167 157.050 1.00 20.00 297 ARG B C 1
ATOM 3618 O O . ARG B 1 297 ? 21.957 25.522 156.976 1.00 20.00 297 ARG B O 1
ATOM 3626 N N . THR B 1 298 ? 23.982 25.891 157.903 1.00 20.00 298 THR B N 1
ATOM 3627 C CA . THR B 1 298 ? 23.781 24.914 158.983 1.00 20.00 298 THR B CA 1
ATOM 3628 C C . THR B 1 298 ? 24.084 25.792 160.198 1.00 20.00 298 THR B C 1
ATOM 3629 O O . THR B 1 298 ? 24.777 26.814 160.089 1.00 20.00 298 THR B O 1
ATOM 3633 N N . PRO B 1 299 ? 23.560 25.381 161.338 1.00 20.00 299 PRO B N 1
ATOM 3634 C CA . PRO B 1 299 ? 23.589 26.235 162.534 1.00 20.00 299 PRO B CA 1
ATOM 3635 C C . PRO B 1 299 ? 24.954 27.019 162.659 1.00 20.00 299 PRO B C 1
ATOM 3636 O O . PRO B 1 299 ? 24.672 28.182 162.981 1.00 20.00 299 PRO B O 1
ATOM 3640 N N . THR B 1 300 ? 26.056 26.684 162.014 1.00 20.00 300 THR B N 1
ATOM 3641 C CA . THR B 1 300 ? 27.339 27.330 162.325 1.00 20.00 300 THR B CA 1
ATOM 3642 C C . THR B 1 300 ? 27.983 28.267 161.165 1.00 20.00 300 THR B C 1
ATOM 3643 O O . THR B 1 300 ? 29.171 28.606 161.270 1.00 20.00 300 THR B O 1
ATOM 3647 N N . VAL B 1 301 ? 27.479 27.686 160.092 1.00 20.00 301 VAL B N 1
ATOM 3648 C CA . VAL B 1 301 ? 28.257 27.591 158.849 1.00 20.00 301 VAL B CA 1
ATOM 3649 C C . VAL B 1 301 ? 27.398 27.512 157.586 1.00 20.00 301 VAL B C 1
ATOM 3650 O O . VAL B 1 301 ? 26.372 26.816 157.556 1.00 20.00 301 VAL B O 1
ATOM 3654 N N . LEU B 1 302 ? 27.829 28.226 156.563 1.00 20.00 302 LEU B N 1
ATOM 3655 C CA . LEU B 1 302 ? 27.185 28.359 155.350 1.00 20.00 302 LEU B CA 1
ATOM 3656 C C . LEU B 1 302 ? 27.465 27.252 154.325 1.00 20.00 302 LEU B C 1
ATOM 3657 O O . LEU B 1 302 ? 28.292 26.367 154.572 1.00 20.00 302 LEU B O 1
ATOM 3662 N N . THR B 1 303 ? 26.738 27.347 153.229 1.00 20.00 303 THR B N 1
ATOM 3663 C CA . THR B 1 303 ? 26.894 26.411 152.178 1.00 20.00 303 THR B CA 1
ATOM 3664 C C . THR B 1 303 ? 26.699 27.325 150.968 1.00 20.00 303 THR B C 1
ATOM 3665 O O . THR B 1 303 ? 25.741 28.111 150.911 1.00 20.00 303 THR B O 1
ATOM 3669 N N . HIS B 1 304 ? 27.608 27.209 150.018 1.00 20.00 304 HIS B N 1
ATOM 3670 C CA . HIS B 1 304 ? 27.434 27.876 148.720 1.00 20.00 304 HIS B CA 1
ATOM 3671 C C . HIS B 1 304 ? 27.694 26.821 147.644 1.00 20.00 304 HIS B C 1
ATOM 3672 O O . HIS B 1 304 ? 28.846 26.436 147.394 1.00 20.00 304 HIS B O 1
ATOM 3679 N N . THR B 1 305 ? 26.620 26.368 147.025 1.00 20.00 305 THR B N 1
ATOM 3680 C CA . THR B 1 305 ? 26.627 25.052 146.409 1.00 20.00 305 THR B CA 1
ATOM 3681 C C . THR B 1 305 ? 26.404 25.469 144.958 1.00 20.00 305 THR B C 1
ATOM 3682 O O . THR B 1 305 ? 25.313 25.942 144.602 1.00 20.00 305 THR B O 1
ATOM 3686 N N . PHE B 1 306 ? 27.423 25.226 144.149 1.00 20.00 306 PHE B N 1
ATOM 3687 C CA . PHE B 1 306 ? 27.372 25.597 142.727 1.00 20.00 306 PHE B CA 1
ATOM 3688 C C . PHE B 1 306 ? 26.648 24.616 141.800 1.00 20.00 306 PHE B C 1
ATOM 3689 O O . PHE B 1 306 ? 26.655 23.396 141.984 1.00 20.00 306 PHE B O 1
ATOM 3697 N N . ARG B 1 307 ? 26.029 25.209 140.801 1.00 20.00 307 ARG B N 1
ATOM 3698 C CA . ARG B 1 307 ? 25.122 24.613 139.828 1.00 20.00 307 ARG B CA 1
ATOM 3699 C C . ARG B 1 307 ? 25.563 25.060 138.360 1.00 20.00 307 ARG B C 1
ATOM 3700 O O . ARG B 1 307 ? 25.079 24.722 137.270 1.00 20.00 307 ARG B O 1
ATOM 3708 N N . ALA B 1 308 ? 26.476 26.003 138.495 1.00 20.00 308 ALA B N 1
ATOM 3709 C CA . ALA B 1 308 ? 26.841 26.869 137.364 1.00 20.00 308 ALA B CA 1
ATOM 3710 C C . ALA B 1 308 ? 28.398 26.572 137.343 1.00 20.00 308 ALA B C 1
ATOM 3711 O O . ALA B 1 308 ? 29.018 26.459 138.410 1.00 20.00 308 ALA B O 1
ATOM 3713 N N . THR B 1 309 ? 28.974 26.845 136.187 1.00 20.00 309 THR B N 1
ATOM 3714 C CA . THR B 1 309 ? 30.442 26.987 136.077 1.00 20.00 309 THR B CA 1
ATOM 3715 C C . THR B 1 309 ? 31.006 28.273 135.470 1.00 20.00 309 THR B C 1
ATOM 3716 O O . THR B 1 309 ? 30.434 28.834 134.523 1.00 20.00 309 THR B O 1
ATOM 3720 N N . GLY B 1 310 ? 32.117 28.721 136.024 1.00 20.00 310 GLY B N 1
ATOM 3721 C CA . GLY B 1 310 ? 32.912 29.856 135.369 1.00 20.00 310 GLY B CA 1
ATOM 3722 C C . GLY B 1 310 ? 33.603 30.792 136.307 1.00 20.00 310 GLY B C 1
ATOM 3723 O O . GLY B 1 310 ? 34.000 30.360 137.399 1.00 20.00 310 GLY B O 1
ATOM 3724 N N . THR B 1 311 ? 33.631 32.068 135.971 1.00 20.00 311 THR B N 1
ATOM 3725 C CA . THR B 1 311 ? 34.195 33.076 136.879 1.00 20.00 311 THR B CA 1
ATOM 3726 C C . THR B 1 311 ? 32.913 33.781 137.323 1.00 20.00 311 THR B C 1
ATOM 3727 O O . THR B 1 311 ? 32.073 34.157 136.492 1.00 20.00 311 THR B O 1
ATOM 3731 N N . PHE B 1 312 ? 32.781 33.949 138.625 1.00 20.00 312 PHE B N 1
ATOM 3732 C CA . PHE B 1 312 ? 31.614 34.607 139.193 1.00 20.00 312 PHE B CA 1
ATOM 3733 C C . PHE B 1 312 ? 32.028 35.864 139.869 1.00 20.00 312 PHE B C 1
ATOM 3734 O O . PHE B 1 312 ? 33.224 35.977 140.175 1.00 20.00 312 PHE B O 1
ATOM 3742 N N . ASN B 1 313 ? 31.069 36.616 140.376 1.00 20.00 313 ASN B N 1
ATOM 3743 C CA . ASN B 1 313 ? 31.331 37.513 141.510 1.00 20.00 313 ASN B CA 1
ATOM 3744 C C . ASN B 1 313 ? 30.302 37.647 142.633 1.00 20.00 313 ASN B C 1
ATOM 3745 O O . ASN B 1 313 ? 29.103 37.841 142.379 1.00 20.00 313 ASN B O 1
ATOM 3750 N N . LEU B 1 314 ? 30.782 37.542 143.858 1.00 20.00 314 LEU B N 1
ATOM 3751 C CA . LEU B 1 314 ? 30.215 37.100 144.875 1.00 20.00 314 LEU B CA 1
ATOM 3752 C C . LEU B 1 314 ? 30.158 38.490 145.482 1.00 20.00 314 LEU B C 1
ATOM 3753 O O . LEU B 1 314 ? 31.232 39.036 145.774 1.00 20.00 314 LEU B O 1
ATOM 3758 N N . SER B 1 315 ? 28.995 38.837 146.002 1.00 20.00 315 SER B N 1
ATOM 3759 C CA . SER B 1 315 ? 28.909 39.891 147.023 1.00 20.00 315 SER B CA 1
ATOM 3760 C C . SER B 1 315 ? 27.823 39.826 148.099 1.00 20.00 315 SER B C 1
ATOM 3761 O O . SER B 1 315 ? 26.670 39.467 147.819 1.00 20.00 315 SER B O 1
ATOM 3764 N N . GLY B 1 316 ? 28.208 40.175 149.312 1.00 20.00 316 GLY B N 1
ATOM 3765 C CA . GLY B 1 316 ? 27.599 39.910 150.445 1.00 20.00 316 GLY B CA 1
ATOM 3766 C C . GLY B 1 316 ? 28.390 39.816 151.744 1.00 20.00 316 GLY B C 1
ATOM 3767 O O . GLY B 1 316 ? 29.597 40.071 151.807 1.00 20.00 316 GLY B O 1
ATOM 3768 N N . GLY B 1 317 ? 27.669 39.451 152.778 1.00 20.00 317 GLY B N 1
ATOM 3769 C CA . GLY B 1 317 ? 28.277 39.085 154.108 1.00 20.00 317 GLY B CA 1
ATOM 3770 C C . GLY B 1 317 ? 27.059 38.457 154.807 1.00 20.00 317 GLY B C 1
ATOM 3771 O O . GLY B 1 317 ? 26.125 38.020 154.115 1.00 20.00 317 GLY B O 1
ATOM 3772 N N . LEU B 1 318 ? 27.083 38.472 156.119 1.00 20.00 318 LEU B N 1
ATOM 3773 C CA . LEU B 1 318 ? 26.035 37.666 156.890 1.00 20.00 318 LEU B CA 1
ATOM 3774 C C . LEU B 1 318 ? 26.030 37.967 158.390 1.00 20.00 318 LEU B C 1
ATOM 3775 O O . LEU B 1 318 ? 26.836 38.777 158.872 1.00 20.00 318 LEU B O 1
ATOM 3780 N N . ARG B 1 319 ? 25.127 37.296 159.085 1.00 20.00 319 ARG B N 1
ATOM 3781 C CA . ARG B 1 319 ? 25.120 37.318 160.554 1.00 20.00 319 ARG B CA 1
ATOM 3782 C C . ARG B 1 319 ? 25.765 36.125 161.260 1.00 20.00 319 ARG B C 1
ATOM 3783 O O . ARG B 1 319 ? 25.383 34.964 161.070 1.00 20.00 319 ARG B O 1
ATOM 3791 N N . CYS B 1 320 ? 26.720 36.465 162.103 1.00 20.00 320 CYS B N 1
ATOM 3792 C CA . CYS B 1 320 ? 27.659 35.525 162.840 1.00 20.00 320 CYS B CA 1
ATOM 3793 C C . CYS B 1 320 ? 28.079 36.369 164.118 1.00 20.00 320 CYS B C 1
ATOM 3794 O O . CYS B 1 320 ? 27.917 37.598 164.133 1.00 20.00 320 CYS B O 1
ATOM 3797 N N . LEU B 1 321 ? 29.058 35.751 164.751 1.00 20.00 321 LEU B N 1
ATOM 3798 C CA . LEU B 1 321 ? 30.142 36.511 165.390 1.00 20.00 321 LEU B CA 1
ATOM 3799 C C . LEU B 1 321 ? 31.451 35.813 165.759 1.00 20.00 321 LEU B C 1
ATOM 3800 O O . LEU B 1 321 ? 31.529 35.097 166.769 1.00 20.00 321 LEU B O 1
ATOM 3805 N N . THR B 1 322 ? 32.460 36.029 164.936 1.00 20.00 322 THR B N 1
ATOM 3806 C CA . THR B 1 322 ? 33.250 34.914 164.569 1.00 20.00 322 THR B CA 1
ATOM 3807 C C . THR B 1 322 ? 33.821 35.282 163.059 1.00 20.00 322 THR B C 1
ATOM 3808 O O . THR B 1 322 ? 33.234 35.670 162.038 1.00 20.00 322 THR B O 1
ATOM 3812 N N . SER B 1 323 ? 35.134 35.282 163.194 1.00 20.00 323 SER B N 1
ATOM 3813 C CA . SER B 1 323 ? 36.000 35.577 162.059 1.00 20.00 323 SER B CA 1
ATOM 3814 C C . SER B 1 323 ? 35.762 34.483 161.034 1.00 20.00 323 SER B C 1
ATOM 3815 O O . SER B 1 323 ? 35.944 33.304 161.372 1.00 20.00 323 SER B O 1
ATOM 3818 N N . LEU B 1 324 ? 35.349 34.845 159.834 1.00 20.00 324 LEU B N 1
ATOM 3819 C CA . LEU B 1 324 ? 35.505 33.911 158.560 1.00 20.00 324 LEU B CA 1
ATOM 3820 C C . LEU B 1 324 ? 36.504 32.961 158.028 1.00 20.00 324 LEU B C 1
ATOM 3821 O O . LEU B 1 324 ? 37.483 33.612 157.633 1.00 20.00 324 LEU B O 1
ATOM 3826 N N . THR B 1 325 ? 36.483 31.644 158.101 1.00 20.00 325 THR B N 1
ATOM 3827 C CA . THR B 1 325 ? 37.538 30.835 157.474 1.00 20.00 325 THR B CA 1
ATOM 3828 C C . THR B 1 325 ? 36.975 30.224 156.188 1.00 20.00 325 THR B C 1
ATOM 3829 O O . THR B 1 325 ? 35.944 29.537 156.208 1.00 20.00 325 THR B O 1
ATOM 3833 N N . LEU B 1 326 ? 37.660 30.485 155.091 1.00 20.00 326 LEU B N 1
ATOM 3834 C CA . LEU B 1 326 ? 37.226 30.432 153.772 1.00 20.00 326 LEU B CA 1
ATOM 3835 C C . LEU B 1 326 ? 37.741 28.970 153.470 1.00 20.00 326 LEU B C 1
ATOM 3836 O O . LEU B 1 326 ? 38.906 28.617 153.706 1.00 20.00 326 LEU B O 1
ATOM 3841 N N . GLY B 1 327 ? 36.770 28.131 153.164 1.00 20.00 327 GLY B N 1
ATOM 3842 C CA . GLY B 1 327 ? 37.054 26.774 152.675 1.00 20.00 327 GLY B CA 1
ATOM 3843 C C . GLY B 1 327 ? 35.976 26.892 151.391 1.00 20.00 327 GLY B C 1
ATOM 3844 O O . GLY B 1 327 ? 34.770 27.184 151.382 1.00 20.00 327 GLY B O 1
ATOM 3845 N N . ALA B 1 328 ? 36.509 25.957 150.628 1.00 20.00 328 ALA B N 1
ATOM 3846 C CA . ALA B 1 328 ? 35.723 25.309 149.568 1.00 20.00 328 ALA B CA 1
ATOM 3847 C C . ALA B 1 328 ? 36.227 24.010 148.915 1.00 20.00 328 ALA B C 1
ATOM 3848 O O . ALA B 1 328 ? 37.372 23.582 149.123 1.00 20.00 328 ALA B O 1
ATOM 3850 N N . THR B 1 329 ? 35.330 23.377 148.182 1.00 20.00 329 THR B N 1
ATOM 3851 C CA . THR B 1 329 ? 35.559 21.996 147.735 1.00 20.00 329 THR B CA 1
ATOM 3852 C C . THR B 1 329 ? 35.235 21.595 146.293 1.00 20.00 329 THR B C 1
ATOM 3853 O O . THR B 1 329 ? 34.187 21.979 145.753 1.00 20.00 329 THR B O 1
ATOM 3857 N N . GLY B 1 330 ? 36.126 20.825 145.697 1.00 20.00 330 GLY B N 1
ATOM 3858 C CA . GLY B 1 330 ? 36.030 20.531 144.260 1.00 20.00 330 GLY B CA 1
ATOM 3859 C C . GLY B 1 330 ? 36.714 21.448 143.245 1.00 20.00 330 GLY B C 1
ATOM 3860 O O . GLY B 1 330 ? 37.666 22.169 143.578 1.00 20.00 330 GLY B O 1
ATOM 3861 N N . ALA B 1 331 ? 36.220 21.407 142.022 1.00 20.00 331 ALA B N 1
ATOM 3862 C CA . ALA B 1 331 ? 36.804 22.269 140.946 1.00 20.00 331 ALA B CA 1
ATOM 3863 C C . ALA B 1 331 ? 36.636 23.643 141.595 1.00 20.00 331 ALA B C 1
ATOM 3864 O O . ALA B 1 331 ? 35.508 24.117 141.801 1.00 20.00 331 ALA B O 1
ATOM 3866 N N . VAL B 1 332 ? 37.758 24.263 141.908 1.00 20.00 332 VAL B N 1
ATOM 3867 C CA . VAL B 1 332 ? 37.728 25.683 142.348 1.00 20.00 332 VAL B CA 1
ATOM 3868 C C . VAL B 1 332 ? 39.016 26.508 142.364 1.00 20.00 332 VAL B C 1
ATOM 3869 O O . VAL B 1 332 ? 40.068 26.038 142.822 1.00 20.00 332 VAL B O 1
ATOM 3873 N N . VAL B 1 333 ? 38.914 27.725 141.864 1.00 20.00 333 VAL B N 1
ATOM 3874 C CA . VAL B 1 333 ? 40.111 28.541 141.612 1.00 20.00 333 VAL B CA 1
ATOM 3875 C C . VAL B 1 333 ? 39.786 29.798 142.331 1.00 20.00 333 VAL B C 1
ATOM 3876 O O . VAL B 1 333 ? 39.117 30.611 141.677 1.00 20.00 333 VAL B O 1
ATOM 3880 N N . ILE B 1 334 ? 40.204 30.017 143.564 1.00 20.00 334 ILE B N 1
ATOM 3881 C CA . ILE B 1 334 ? 39.757 31.199 144.314 1.00 20.00 334 ILE B CA 1
ATOM 3882 C C . ILE B 1 334 ? 40.501 32.373 143.675 1.00 20.00 334 ILE B C 1
ATOM 3883 O O . ILE B 1 334 ? 41.632 32.223 143.190 1.00 20.00 334 ILE B O 1
ATOM 3888 N N . ASN B 1 335 ? 39.854 33.524 143.682 1.00 20.00 335 ASN B N 1
ATOM 3889 C CA . ASN B 1 335 ? 40.349 34.673 142.910 1.00 20.00 335 ASN B CA 1
ATOM 3890 C C . ASN B 1 335 ? 40.596 35.868 143.832 1.00 20.00 335 ASN B C 1
ATOM 3891 O O . ASN B 1 335 ? 41.728 36.360 143.947 1.00 20.00 335 ASN B O 1
ATOM 3896 N N . ASP B 1 336 ? 39.533 36.318 144.473 1.00 20.00 336 ASP B N 1
ATOM 3897 C CA . ASP B 1 336 ? 39.664 37.316 145.544 1.00 20.00 336 ASP B CA 1
ATOM 3898 C C . ASP B 1 336 ? 38.707 37.088 146.716 1.00 20.00 336 ASP B C 1
ATOM 3899 O O . ASP B 1 336 ? 37.478 37.150 146.556 1.00 20.00 336 ASP B O 1
ATOM 3904 N N . ILE B 1 337 ? 39.282 36.828 147.874 1.00 20.00 337 ILE B N 1
ATOM 3905 C CA . ILE B 1 337 ? 38.478 36.621 149.087 1.00 20.00 337 ILE B CA 1
ATOM 3906 C C . ILE B 1 337 ? 38.772 37.889 149.892 1.00 20.00 337 ILE B C 1
ATOM 3907 O O . ILE B 1 337 ? 39.929 38.169 150.239 1.00 20.00 337 ILE B O 1
ATOM 3912 N N . LEU B 1 338 ? 37.722 38.636 150.175 1.00 20.00 338 LEU B N 1
ATOM 3913 C CA . LEU B 1 338 ? 37.798 39.744 151.128 1.00 20.00 338 LEU B CA 1
ATOM 3914 C C . LEU B 1 338 ? 36.532 39.534 152.025 1.00 20.00 338 LEU B C 1
ATOM 3915 O O . LEU B 1 338 ? 35.632 38.713 151.793 1.00 20.00 338 LEU B O 1
ATOM 3920 N N . ALA B 1 339 ? 36.790 40.017 153.226 1.00 20.00 339 ALA B N 1
ATOM 3921 C CA . ALA B 1 339 ? 36.332 39.319 154.435 1.00 20.00 339 ALA B CA 1
ATOM 3922 C C . ALA B 1 339 ? 36.452 40.390 155.520 1.00 20.00 339 ALA B C 1
ATOM 3923 O O . ALA B 1 339 ? 37.491 40.507 156.187 1.00 20.00 339 ALA B O 1
ATOM 3925 N N . ILE B 1 340 ? 35.389 41.156 155.681 1.00 20.00 340 ILE B N 1
ATOM 3926 C CA . ILE B 1 340 ? 35.378 42.234 156.680 1.00 20.00 340 ILE B CA 1
ATOM 3927 C C . ILE B 1 340 ? 34.760 41.324 157.811 1.00 20.00 340 ILE B C 1
ATOM 3928 O O . ILE B 1 340 ? 33.591 41.110 157.458 1.00 20.00 340 ILE B O 1
ATOM 3933 N N . ASP B 1 341 ? 35.140 41.410 159.073 1.00 20.00 341 ASP B N 1
ATOM 3934 C CA . ASP B 1 341 ? 34.173 41.233 160.166 1.00 20.00 341 ASP B CA 1
ATOM 3935 C C . ASP B 1 341 ? 34.239 42.269 161.289 1.00 20.00 341 ASP B C 1
ATOM 3936 O O . ASP B 1 341 ? 35.001 43.245 161.212 1.00 20.00 341 ASP B O 1
ATOM 3941 N N . ASN B 1 342 ? 33.439 42.044 162.314 1.00 20.00 342 ASN B N 1
ATOM 3942 C CA . ASN B 1 342 ? 33.189 43.087 163.320 1.00 20.00 342 ASN B CA 1
ATOM 3943 C C . ASN B 1 342 ? 33.085 42.316 164.637 1.00 20.00 342 ASN B C 1
ATOM 3944 O O . ASN B 1 342 ? 32.736 42.885 165.682 1.00 20.00 342 ASN B O 1
ATOM 3949 N N . VAL B 1 343 ? 33.387 41.033 164.568 1.00 20.00 343 VAL B N 1
ATOM 3950 C CA . VAL B 1 343 ? 33.044 40.116 165.664 1.00 20.00 343 VAL B CA 1
ATOM 3951 C C . VAL B 1 343 ? 32.060 40.557 166.750 1.00 20.00 343 VAL B C 1
ATOM 3952 O O . VAL B 1 343 ? 32.223 41.622 167.362 1.00 20.00 343 VAL B O 1
ATOM 3956 N N . GLY B 1 344 ? 31.055 39.731 166.971 1.00 20.00 344 GLY B N 1
ATOM 3957 C CA . GLY B 1 344 ? 29.983 40.082 167.914 1.00 20.00 344 GLY B CA 1
ATOM 3958 C C . GLY B 1 344 ? 28.830 40.154 166.911 1.00 20.00 344 GLY B C 1
ATOM 3959 O O . GLY B 1 344 ? 27.760 39.564 167.127 1.00 20.00 344 GLY B O 1
ATOM 3960 N N . THR B 1 345 ? 29.062 40.876 165.831 1.00 20.00 345 THR B N 1
ATOM 3961 C CA . THR B 1 345 ? 27.977 41.224 164.910 1.00 20.00 345 THR B CA 1
ATOM 3962 C C . THR B 1 345 ? 28.335 40.342 163.685 1.00 20.00 345 THR B C 1
ATOM 3963 O O . THR B 1 345 ? 29.485 40.348 163.219 1.00 20.00 345 THR B O 1
ATOM 3967 N N . ALA B 1 346 ? 27.250 40.179 162.952 1.00 20.00 346 ALA B N 1
ATOM 3968 C CA . ALA B 1 346 ? 27.334 40.084 161.488 1.00 20.00 346 ALA B CA 1
ATOM 3969 C C . ALA B 1 346 ? 28.691 40.342 160.798 1.00 20.00 346 ALA B C 1
ATOM 3970 O O . ALA B 1 346 ? 29.521 41.141 161.256 1.00 20.00 346 ALA B O 1
ATOM 3972 N N . SER B 1 347 ? 28.710 39.898 159.555 1.00 20.00 347 SER B N 1
ATOM 3973 C CA . SER B 1 347 ? 29.768 40.310 158.622 1.00 20.00 347 SER B CA 1
ATOM 3974 C C . SER B 1 347 ? 29.490 40.357 157.093 1.00 20.00 347 SER B C 1
ATOM 3975 O O . SER B 1 347 ? 28.372 40.130 156.606 1.00 20.00 347 SER B O 1
ATOM 3978 N N . ASP B 1 348 ? 30.547 40.688 156.377 1.00 20.00 348 ASP B N 1
ATOM 3979 C CA . ASP B 1 348 ? 30.437 40.920 154.930 1.00 20.00 348 ASP B CA 1
ATOM 3980 C C . ASP B 1 348 ? 31.507 39.978 154.340 1.00 20.00 348 ASP B C 1
ATOM 3981 O O . ASP B 1 348 ? 32.601 39.792 154.893 1.00 20.00 348 ASP B O 1
ATOM 3986 N N . TYR B 1 349 ? 31.190 39.481 153.159 1.00 20.00 349 TYR B N 1
ATOM 3987 C CA . TYR B 1 349 ? 32.222 38.924 152.272 1.00 20.00 349 TYR B CA 1
ATOM 3988 C C . TYR B 1 349 ? 31.953 39.340 150.825 1.00 20.00 349 TYR B C 1
ATOM 3989 O O . TYR B 1 349 ? 30.892 39.090 150.234 1.00 20.00 349 TYR B O 1
ATOM 3998 N N . PHE B 1 350 ? 33.032 39.807 150.226 1.00 20.00 350 PHE B N 1
ATOM 3999 C CA . PHE B 1 350 ? 33.111 39.877 148.760 1.00 20.00 350 PHE B CA 1
ATOM 4000 C C . PHE B 1 350 ? 34.137 38.773 148.497 1.00 20.00 350 PHE B C 1
ATOM 4001 O O . PHE B 1 350 ? 35.018 38.511 149.329 1.00 20.00 350 PHE B O 1
ATOM 4009 N N . LEU B 1 351 ? 34.008 38.143 147.344 1.00 20.00 351 LEU B N 1
ATOM 4010 C CA . LEU B 1 351 ? 35.054 37.189 146.911 1.00 20.00 351 LEU B CA 1
ATOM 4011 C C . LEU B 1 351 ? 34.753 37.008 145.419 1.00 20.00 351 LEU B C 1
ATOM 4012 O O . LEU B 1 351 ? 33.771 37.543 144.884 1.00 20.00 351 LEU B O 1
ATOM 4017 N N . ASN B 1 352 ? 35.624 36.270 144.796 1.00 20.00 352 ASN B N 1
ATOM 4018 C CA . ASN B 1 352 ? 35.618 36.292 143.199 1.00 20.00 352 ASN B CA 1
ATOM 4019 C C . ASN B 1 352 ? 36.272 34.887 143.298 1.00 20.00 352 ASN B C 1
ATOM 4020 O O . ASN B 1 352 ? 37.225 34.703 144.067 1.00 20.00 352 ASN B O 1
ATOM 4025 N N . CYS B 1 353 ? 35.735 33.999 142.503 1.00 20.00 353 CYS B N 1
ATOM 4026 C CA . CYS B 1 353 ? 36.217 32.605 142.521 1.00 20.00 353 CYS B CA 1
ATOM 4027 C C . CYS B 1 353 ? 35.988 32.199 141.087 1.00 20.00 353 CYS B C 1
ATOM 4028 O O . CYS B 1 353 ? 35.380 32.935 140.295 1.00 20.00 353 CYS B O 1
ATOM 4031 N N . THR B 1 354 ? 36.438 30.999 140.774 1.00 20.00 354 THR B N 1
ATOM 4032 C CA . THR B 1 354 ? 36.121 30.389 139.475 1.00 20.00 354 THR B CA 1
ATOM 4033 C C . THR B 1 354 ? 36.072 28.805 139.239 1.00 20.00 354 THR B C 1
ATOM 4034 O O . THR B 1 354 ? 37.003 28.019 139.474 1.00 20.00 354 THR B O 1
ATOM 4038 N N . VAL B 1 355 ? 34.811 28.432 139.122 1.00 20.00 355 VAL B N 1
ATOM 4039 C CA . VAL B 1 355 ? 34.429 27.017 139.228 1.00 20.00 355 VAL B CA 1
ATOM 4040 C C . VAL B 1 355 ? 34.698 26.334 137.761 1.00 20.00 355 VAL B C 1
ATOM 4041 O O . VAL B 1 355 ? 33.820 26.784 137.010 1.00 20.00 355 VAL B O 1
ATOM 4045 N N . SER B 1 356 ? 35.198 25.118 137.656 1.00 20.00 356 SER B N 1
ATOM 4046 C CA . SER B 1 356 ? 34.900 24.276 136.489 1.00 20.00 356 SER B CA 1
ATOM 4047 C C . SER B 1 356 ? 34.767 22.761 136.609 1.00 20.00 356 SER B C 1
ATOM 4048 O O . SER B 1 356 ? 35.458 21.801 136.237 1.00 20.00 356 SER B O 1
ATOM 4051 N N . SER B 1 357 ? 33.711 22.644 137.391 1.00 20.00 357 SER B N 1
ATOM 4052 C CA . SER B 1 357 ? 33.236 21.324 137.826 1.00 20.00 357 SER B CA 1
ATOM 4053 C C . SER B 1 357 ? 31.888 21.192 138.537 1.00 20.00 357 SER B C 1
ATOM 4054 O O . SER B 1 357 ? 31.215 22.195 138.819 1.00 20.00 357 SER B O 1
ATOM 4057 N N . LEU B 1 358 ? 31.513 19.957 138.815 1.00 20.00 358 LEU B N 1
ATOM 4058 C CA . LEU B 1 358 ? 30.467 19.692 139.813 1.00 20.00 358 LEU B CA 1
ATOM 4059 C C . LEU B 1 358 ? 31.039 18.315 140.151 1.00 20.00 358 LEU B C 1
ATOM 4060 O O . LEU B 1 358 ? 31.110 17.425 139.291 1.00 20.00 358 LEU B O 1
ATOM 4065 N N . PRO B 1 359 ? 31.441 18.160 141.399 1.00 20.00 359 PRO B N 1
ATOM 4066 C CA . PRO B 1 359 ? 31.131 19.168 142.423 1.00 20.00 359 PRO B CA 1
ATOM 4067 C C . PRO B 1 359 ? 32.112 20.309 142.696 1.00 20.00 359 PRO B C 1
ATOM 4068 O O . PRO B 1 359 ? 33.259 20.078 143.106 1.00 20.00 359 PRO B O 1
ATOM 4072 N N . ALA B 1 360 ? 31.648 21.522 142.463 1.00 20.00 360 ALA B N 1
ATOM 4073 C CA . ALA B 1 360 ? 32.269 22.700 143.085 1.00 20.00 360 ALA B CA 1
ATOM 4074 C C . ALA B 1 360 ? 31.408 22.819 144.345 1.00 20.00 360 ALA B C 1
ATOM 4075 O O . ALA B 1 360 ? 30.176 22.687 144.289 1.00 20.00 360 ALA B O 1
ATOM 4077 N N . THR B 1 361 ? 32.069 23.064 145.461 1.00 20.00 361 THR B N 1
ATOM 4078 C CA . THR B 1 361 ? 31.384 23.596 146.681 1.00 20.00 361 THR B CA 1
ATOM 4079 C C . THR B 1 361 ? 32.175 24.852 147.050 1.00 20.00 361 THR B C 1
ATOM 4080 O O . THR B 1 361 ? 33.415 24.841 147.070 1.00 20.00 361 THR B O 1
ATOM 4084 N N . VAL B 1 362 ? 31.447 25.916 147.335 1.00 20.00 362 VAL B N 1
ATOM 4085 C CA . VAL B 1 362 ? 32.138 26.595 148.796 1.00 20.00 362 VAL B CA 1
ATOM 4086 C C . VAL B 1 362 ? 31.313 26.859 150.065 1.00 20.00 362 VAL B C 1
ATOM 4087 O O . VAL B 1 362 ? 30.073 26.891 150.104 1.00 20.00 362 VAL B O 1
ATOM 4091 N N . THR B 1 363 ? 32.081 26.940 151.136 1.00 20.00 363 THR B N 1
ATOM 4092 C CA . THR B 1 363 ? 31.452 27.208 152.440 1.00 20.00 363 THR B CA 1
ATOM 4093 C C . THR B 1 363 ? 32.288 28.182 153.271 1.00 20.00 363 THR B C 1
ATOM 4094 O O . THR B 1 363 ? 33.524 28.085 153.315 1.00 20.00 363 THR B O 1
ATOM 4098 N N . PHE B 1 364 ? 31.603 29.107 153.918 1.00 20.00 364 PHE B N 1
ATOM 4099 C CA . PHE B 1 364 ? 32.270 30.009 154.946 1.00 20.00 364 PHE B CA 1
ATOM 4100 C C . PHE B 1 364 ? 32.265 29.546 156.261 1.00 20.00 364 PHE B C 1
ATOM 4101 O O . PHE B 1 364 ? 31.172 29.003 156.479 1.00 20.00 364 PHE B O 1
ATOM 4109 N N . THR B 1 365 ? 33.284 29.504 157.099 1.00 20.00 365 THR B N 1
ATOM 4110 C CA . THR B 1 365 ? 33.140 28.904 158.433 1.00 20.00 365 THR B CA 1
ATOM 4111 C C . THR B 1 365 ? 33.232 29.783 159.681 1.00 20.00 365 THR B C 1
ATOM 4112 O O . THR B 1 365 ? 34.179 30.568 159.839 1.00 20.00 365 THR B O 1
ATOM 4116 N N . VAL B 1 366 ? 32.247 29.640 160.548 1.00 20.00 366 VAL B N 1
ATOM 4117 C CA . VAL B 1 366 ? 31.610 30.985 161.292 1.00 20.00 366 VAL B CA 1
ATOM 4118 C C . VAL B 1 366 ? 30.773 30.551 162.490 1.00 20.00 366 VAL B C 1
ATOM 4119 O O . VAL B 1 366 ? 30.562 29.318 162.567 1.00 20.00 366 VAL B O 1
ATOM 4123 N N . SER B 1 367 ? 30.313 31.483 163.287 1.00 20.00 367 SER B N 1
ATOM 4124 C CA . SER B 1 367 ? 29.382 30.702 164.132 1.00 20.00 367 SER B CA 1
ATOM 4125 C C . SER B 1 367 ? 28.217 31.578 164.470 1.00 20.00 367 SER B C 1
ATOM 4126 O O . SER B 1 367 ? 28.322 32.758 164.827 1.00 20.00 367 SER B O 1
ATOM 4129 N N . GLY B 1 368 ? 27.079 30.932 164.344 1.00 20.00 368 GLY B N 1
ATOM 4130 C CA . GLY B 1 368 ? 25.807 31.478 164.812 1.00 20.00 368 GLY B CA 1
ATOM 4131 C C . GLY B 1 368 ? 25.343 32.249 163.543 1.00 20.00 368 GLY B C 1
ATOM 4132 O O . GLY B 1 368 ? 25.430 33.465 163.458 1.00 20.00 368 GLY B O 1
ATOM 4133 N N . VAL B 1 369 ? 24.877 31.437 162.610 1.00 20.00 369 VAL B N 1
ATOM 4134 C CA . VAL B 1 369 ? 24.607 31.889 161.323 1.00 20.00 369 VAL B CA 1
ATOM 4135 C C . VAL B 1 369 ? 23.118 32.209 161.459 1.00 20.00 369 VAL B C 1
ATOM 4136 O O . VAL B 1 369 ? 22.265 31.311 161.402 1.00 20.00 369 VAL B O 1
ATOM 4140 N N . ALA B 1 370 ? 22.827 33.484 161.638 1.00 20.00 370 ALA B N 1
ATOM 4141 C CA . ALA B 1 370 ? 21.506 33.895 162.133 1.00 20.00 370 ALA B CA 1
ATOM 4142 C C . ALA B 1 370 ? 20.853 34.755 161.049 1.00 20.00 370 ALA B C 1
ATOM 4143 O O . ALA B 1 370 ? 19.720 35.233 161.211 1.00 20.00 370 ALA B O 1
ATOM 4145 N N . ALA B 1 371 ? 21.577 34.941 159.961 1.00 20.00 371 ALA B N 1
ATOM 4146 C CA . ALA B 1 371 ? 20.995 35.562 158.763 1.00 20.00 371 ALA B CA 1
ATOM 4147 C C . ALA B 1 371 ? 21.999 35.420 157.618 1.00 20.00 371 ALA B C 1
ATOM 4148 O O . ALA B 1 371 ? 23.211 35.598 157.807 1.00 20.00 371 ALA B O 1
ATOM 4150 N N . GLY B 1 372 ? 21.480 35.100 156.447 1.00 20.00 372 GLY B N 1
ATOM 4151 C CA . GLY B 1 372 ? 22.342 34.747 155.310 1.00 20.00 372 GLY B CA 1
ATOM 4152 C C . GLY B 1 372 ? 21.776 35.714 154.268 1.00 20.00 372 GLY B C 1
ATOM 4153 O O . GLY B 1 372 ? 20.553 35.825 154.101 1.00 20.00 372 GLY B O 1
ATOM 4154 N N . ILE B 1 373 ? 22.674 36.399 153.586 1.00 20.00 373 ILE B N 1
ATOM 4155 C CA . ILE B 1 373 ? 22.286 37.195 152.413 1.00 20.00 373 ILE B CA 1
ATOM 4156 C C . ILE B 1 373 ? 23.465 37.086 151.445 1.00 20.00 373 ILE B C 1
ATOM 4157 O O . ILE B 1 373 ? 24.633 37.152 151.854 1.00 20.00 373 ILE B O 1
ATOM 4162 N N . LEU B 1 374 ? 23.142 36.920 150.176 1.00 20.00 374 LEU B N 1
ATOM 4163 C CA . LEU B 1 374 ? 24.116 37.180 149.102 1.00 20.00 374 LEU B CA 1
ATOM 4164 C C . LEU B 1 374 ? 23.564 37.586 147.724 1.00 20.00 374 LEU B C 1
ATOM 4165 O O . LEU B 1 374 ? 22.351 37.631 147.470 1.00 20.00 374 LEU B O 1
ATOM 4170 N N . LEU B 1 375 ? 24.504 37.951 146.872 1.00 20.00 375 LEU B N 1
ATOM 4171 C CA . LEU B 1 375 ? 24.184 38.215 145.462 1.00 20.00 375 LEU B CA 1
ATOM 4172 C C . LEU B 1 375 ? 25.218 37.604 144.522 1.00 20.00 375 LEU B C 1
ATOM 4173 O O . LEU B 1 375 ? 26.411 37.910 144.668 1.00 20.00 375 LEU B O 1
ATOM 4178 N N . VAL B 1 376 ? 24.743 36.999 143.450 1.00 20.00 376 VAL B N 1
ATOM 4179 C CA . VAL B 1 376 ? 25.746 36.463 142.453 1.00 20.00 376 VAL B CA 1
ATOM 4180 C C . VAL B 1 376 ? 25.465 36.628 140.958 1.00 20.00 376 VAL B C 1
ATOM 4181 O O . VAL B 1 376 ? 24.376 36.286 140.474 1.00 20.00 376 VAL B O 1
ATOM 4185 N N . GLY B 1 377 ? 26.449 37.149 140.251 1.00 20.00 377 GLY B N 1
ATOM 4186 C CA . GLY B 1 377 ? 26.171 37.750 138.988 1.00 20.00 377 GLY B CA 1
ATOM 4187 C C . GLY B 1 377 ? 27.550 37.569 138.336 1.00 20.00 377 GLY B C 1
ATOM 4188 O O . GLY B 1 377 ? 28.476 38.358 138.564 1.00 20.00 377 GLY B O 1
ATOM 4189 N N . ARG B 1 378 ? 27.651 36.510 137.561 1.00 20.00 378 ARG B N 1
ATOM 4190 C CA . ARG B 1 378 ? 28.813 36.206 136.750 1.00 20.00 378 ARG B CA 1
ATOM 4191 C C . ARG B 1 378 ? 29.743 37.331 136.294 1.00 20.00 378 ARG B C 1
ATOM 4192 O O . ARG B 1 378 ? 29.335 38.324 135.687 1.00 20.00 378 ARG B O 1
ATOM 4200 N N . ALA B 1 379 ? 31.019 37.099 136.577 1.00 20.00 379 ALA B N 1
ATOM 4201 C CA . ALA B 1 379 ? 32.070 38.108 136.428 1.00 20.00 379 ALA B CA 1
ATOM 4202 C C . ALA B 1 379 ? 33.452 37.421 136.113 1.00 20.00 379 ALA B C 1
ATOM 4203 O O . ALA B 1 379 ? 33.956 36.474 136.735 1.00 20.00 379 ALA B O 1
ATOM 4205 N N . ARG B 1 380 ? 34.146 38.251 135.356 1.00 20.00 380 ARG B N 1
ATOM 4206 C CA . ARG B 1 380 ? 35.551 37.975 135.024 1.00 20.00 380 ARG B CA 1
ATOM 4207 C C . ARG B 1 380 ? 36.573 37.765 136.142 1.00 20.00 380 ARG B C 1
ATOM 4208 O O . ARG B 1 380 ? 36.236 37.827 137.333 1.00 20.00 380 ARG B O 1
ATOM 4216 N N . ALA B 1 381 ? 37.807 37.519 135.742 1.00 20.00 381 ALA B N 1
ATOM 4217 C CA . ALA B 1 381 ? 38.981 37.752 136.630 1.00 20.00 381 ALA B CA 1
ATOM 4218 C C . ALA B 1 381 ? 39.048 39.130 137.276 1.00 20.00 381 ALA B C 1
ATOM 4219 O O . ALA B 1 381 ? 40.135 39.700 137.454 1.00 20.00 381 ALA B O 1
ATOM 4221 N N . ASN B 1 382 ? 37.893 39.605 137.705 1.00 20.00 382 ASN B N 1
ATOM 4222 C CA . ASN B 1 382 ? 37.802 40.948 138.282 1.00 20.00 382 ASN B CA 1
ATOM 4223 C C . ASN B 1 382 ? 38.059 41.161 139.775 1.00 20.00 382 ASN B C 1
ATOM 4224 O O . ASN B 1 382 ? 37.696 40.320 140.610 1.00 20.00 382 ASN B O 1
ATOM 4229 N N . VAL B 1 383 ? 38.683 42.281 140.087 1.00 20.00 383 VAL B N 1
ATOM 4230 C CA . VAL B 1 383 ? 39.183 42.504 141.457 1.00 20.00 383 VAL B CA 1
ATOM 4231 C C . VAL B 1 383 ? 37.952 42.348 142.351 1.00 20.00 383 VAL B C 1
ATOM 4232 O O . VAL B 1 383 ? 36.817 42.251 141.861 1.00 20.00 383 VAL B O 1
ATOM 4236 N N . VAL B 1 384 ? 38.193 42.324 143.648 1.00 20.00 384 VAL B N 1
ATOM 4237 C CA . VAL B 1 384 ? 37.092 42.287 144.621 1.00 20.00 384 VAL B CA 1
ATOM 4238 C C . VAL B 1 384 ? 37.743 42.539 145.982 1.00 20.00 384 VAL B C 1
ATOM 4239 O O . VAL B 1 384 ? 37.151 42.254 147.033 1.00 20.00 384 VAL B O 1
ATOM 4243 N N . ASN B 1 385 ? 38.951 43.070 145.942 1.00 20.00 385 ASN B N 1
ATOM 4244 C CA . ASN B 1 385 ? 39.669 43.405 147.180 1.00 20.00 385 ASN B CA 1
ATOM 4245 C C . ASN B 1 385 ? 40.382 44.752 147.310 1.00 20.00 385 ASN B C 1
ATOM 4246 O O . ASN B 1 385 ? 40.948 45.270 146.336 1.00 20.00 385 ASN B O 1
ATOM 4251 N N . LEU B 1 386 ? 40.342 45.300 148.510 1.00 20.00 386 LEU B N 1
ATOM 4252 C CA . LEU B 1 386 ? 41.070 46.544 148.797 1.00 20.00 386 LEU B CA 1
ATOM 4253 C C . LEU B 1 386 ? 42.536 46.684 148.384 1.00 20.00 386 LEU B C 1
ATOM 4254 O O . LEU B 1 386 ? 43.101 45.797 147.727 1.00 20.00 386 LEU B O 1
ATOM 4259 N N . LEU B 1 387 ? 43.130 47.797 148.774 1.00 20.00 387 LEU B N 1
ATOM 4260 C CA . LEU B 1 387 ? 44.568 48.005 148.549 1.00 20.00 387 LEU B CA 1
ATOM 4261 C C . LEU B 1 387 ? 45.094 48.866 149.698 1.00 20.00 387 LEU B C 1
ATOM 4262 O O . LEU B 1 387 ? 46.232 48.464 150.232 1.00 20.00 387 LEU B O 1
ATOM 4267 N N . ILE C 1 67 ? -43.986 -5.991 103.418 1.00 20.00 67 ILE C N 1
ATOM 4268 C CA . ILE C 1 67 ? -43.784 -6.564 104.756 1.00 20.00 67 ILE C CA 1
ATOM 4269 C C . ILE C 1 67 ? -44.515 -5.793 105.973 1.00 20.00 67 ILE C C 1
ATOM 4270 O O . ILE C 1 67 ? -45.714 -5.534 105.787 1.00 20.00 67 ILE C O 1
ATOM 4275 N N . ILE C 1 68 ? -43.818 -5.336 106.997 1.00 20.00 68 ILE C N 1
ATOM 4276 C CA . ILE C 1 68 ? -44.460 -4.543 108.054 1.00 20.00 68 ILE C CA 1
ATOM 4277 C C . ILE C 1 68 ? -45.741 -3.921 107.565 1.00 20.00 68 ILE C C 1
ATOM 4278 O O . ILE C 1 68 ? -45.823 -3.545 106.386 1.00 20.00 68 ILE C O 1
ATOM 4283 N N . THR C 1 69 ? -46.774 -3.989 108.385 1.00 20.00 69 THR C N 1
ATOM 4284 C CA . THR C 1 69 ? -48.125 -3.636 107.928 1.00 20.00 69 THR C CA 1
ATOM 4285 C C . THR C 1 69 ? -48.646 -2.407 108.676 1.00 20.00 69 THR C C 1
ATOM 4286 O O . THR C 1 69 ? -49.710 -1.864 108.345 1.00 20.00 69 THR C O 1
ATOM 4290 N N . HIS C 1 70 ? -47.889 -1.989 109.673 1.00 20.00 70 HIS C N 1
ATOM 4291 C CA . HIS C 1 70 ? -48.373 -0.967 110.612 1.00 20.00 70 HIS C CA 1
ATOM 4292 C C . HIS C 1 70 ? -49.666 -0.230 110.315 1.00 20.00 70 HIS C C 1
ATOM 4293 O O . HIS C 1 70 ? -49.837 0.313 109.214 1.00 20.00 70 HIS C O 1
ATOM 4300 N N . VAL C 1 71 ? -50.558 -0.209 111.288 1.00 20.00 71 VAL C N 1
ATOM 4301 C CA . VAL C 1 71 ? -51.921 0.287 111.053 1.00 20.00 71 VAL C CA 1
ATOM 4302 C C . VAL C 1 71 ? -52.301 1.714 111.470 1.00 20.00 71 VAL C C 1
ATOM 4303 O O . VAL C 1 71 ? -51.853 2.205 112.516 1.00 20.00 71 VAL C O 1
ATOM 4307 N N . GLY C 1 72 ? -53.114 2.343 110.640 1.00 20.00 72 GLY C N 1
ATOM 4308 C CA . GLY C 1 72 ? -53.662 3.674 110.876 1.00 20.00 72 GLY C CA 1
ATOM 4309 C C . GLY C 1 72 ? -52.741 4.706 110.264 1.00 20.00 72 GLY C C 1
ATOM 4310 O O . GLY C 1 72 ? -52.617 5.838 110.759 1.00 20.00 72 GLY C O 1
ATOM 4311 N N . GLY C 1 73 ? -52.052 4.277 109.220 1.00 20.00 73 GLY C N 1
ATOM 4312 C CA . GLY C 1 73 ? -50.922 4.983 108.626 1.00 20.00 73 GLY C CA 1
ATOM 4313 C C . GLY C 1 73 ? -51.313 5.080 107.137 1.00 20.00 73 GLY C C 1
ATOM 4314 O O . GLY C 1 73 ? -51.692 4.097 106.483 1.00 20.00 73 GLY C O 1
ATOM 4315 N N . VAL C 1 74 ? -51.221 6.299 106.638 1.00 20.00 74 VAL C N 1
ATOM 4316 C CA . VAL C 1 74 ? -51.236 6.524 105.186 1.00 20.00 74 VAL C CA 1
ATOM 4317 C C . VAL C 1 74 ? -49.839 7.121 105.009 1.00 20.00 74 VAL C C 1
ATOM 4318 O O . VAL C 1 74 ? -49.464 8.078 105.708 1.00 20.00 74 VAL C O 1
ATOM 4322 N N . GLY C 1 75 ? -49.104 6.549 104.084 1.00 20.00 75 GLY C N 1
ATOM 4323 C CA . GLY C 1 75 ? -47.830 7.052 103.581 1.00 20.00 75 GLY C CA 1
ATOM 4324 C C . GLY C 1 75 ? -47.874 8.471 104.092 1.00 20.00 75 GLY C C 1
ATOM 4325 O O . GLY C 1 75 ? -48.857 9.206 103.879 1.00 20.00 75 GLY C O 1
ATOM 4326 N N . GLY C 1 76 ? -46.801 8.862 104.721 1.00 20.00 76 GLY C N 1
ATOM 4327 C CA . GLY C 1 76 ? -46.525 10.236 105.194 1.00 20.00 76 GLY C CA 1
ATOM 4328 C C . GLY C 1 76 ? -46.863 10.633 106.638 1.00 20.00 76 GLY C C 1
ATOM 4329 O O . GLY C 1 76 ? -46.923 11.814 107.012 1.00 20.00 76 GLY C O 1
ATOM 4330 N N . SER C 1 77 ? -47.057 9.602 107.438 1.00 20.00 77 SER C N 1
ATOM 4331 C CA . SER C 1 77 ? -47.535 9.677 108.654 1.00 20.00 77 SER C CA 1
ATOM 4332 C C . SER C 1 77 ? -46.488 9.186 109.653 1.00 20.00 77 SER C C 1
ATOM 4333 O O . SER C 1 77 ? -45.491 8.554 109.276 1.00 20.00 77 SER C O 1
ATOM 4336 N N . ILE C 1 78 ? -46.733 9.486 110.928 1.00 20.00 78 ILE C N 1
ATOM 4337 C CA . ILE C 1 78 ? -45.752 9.128 112.039 1.00 20.00 78 ILE C CA 1
ATOM 4338 C C . ILE C 1 78 ? -46.076 8.015 113.000 1.00 20.00 78 ILE C C 1
ATOM 4339 O O . ILE C 1 78 ? -47.220 7.798 113.428 1.00 20.00 78 ILE C O 1
ATOM 4344 N N . MET C 1 79 ? -45.023 7.288 113.325 1.00 20.00 79 MET C N 1
ATOM 4345 C CA . MET C 1 79 ? -45.173 5.988 114.197 1.00 20.00 79 MET C CA 1
ATOM 4346 C C . MET C 1 79 ? -44.290 6.240 115.420 1.00 20.00 79 MET C C 1
ATOM 4347 O O . MET C 1 79 ? -43.060 6.354 115.306 1.00 20.00 79 MET C O 1
ATOM 4352 N N . ALA C 1 80 ? -44.929 6.322 116.572 1.00 20.00 80 ALA C N 1
ATOM 4353 C CA . ALA C 1 80 ? -44.082 6.336 117.807 1.00 20.00 80 ALA C CA 1
ATOM 4354 C C . ALA C 1 80 ? -44.291 4.985 118.516 1.00 20.00 80 ALA C C 1
ATOM 4355 O O . ALA C 1 80 ? -45.258 4.792 119.242 1.00 20.00 80 ALA C O 1
ATOM 4357 N N . PRO C 1 81 ? -43.319 4.130 118.247 1.00 20.00 81 PRO C N 1
ATOM 4358 C CA . PRO C 1 81 ? -43.329 2.716 118.775 1.00 20.00 81 PRO C CA 1
ATOM 4359 C C . PRO C 1 81 ? -43.130 2.482 120.244 1.00 20.00 81 PRO C C 1
ATOM 4360 O O . PRO C 1 81 ? -42.585 3.297 121.003 1.00 20.00 81 PRO C O 1
ATOM 4364 N N . VAL C 1 82 ? -43.591 1.309 120.637 1.00 20.00 82 VAL C N 1
ATOM 4365 C CA . VAL C 1 82 ? -43.450 0.872 122.034 1.00 20.00 82 VAL C CA 1
ATOM 4366 C C . VAL C 1 82 ? -42.022 0.799 122.582 1.00 20.00 82 VAL C C 1
ATOM 4367 O O . VAL C 1 82 ? -41.791 1.134 123.767 1.00 20.00 82 VAL C O 1
ATOM 4371 N N . ALA C 1 83 ? -41.097 0.372 121.729 1.00 20.00 83 ALA C N 1
ATOM 4372 C CA . ALA C 1 83 ? -39.690 0.396 122.020 1.00 20.00 83 ALA C CA 1
ATOM 4373 C C . ALA C 1 83 ? -38.685 0.228 120.904 1.00 20.00 83 ALA C C 1
ATOM 4374 O O . ALA C 1 83 ? -38.766 -0.439 119.888 1.00 20.00 83 ALA C O 1
ATOM 4376 N N . VAL C 1 84 ? -37.579 0.895 121.216 1.00 20.00 84 VAL C N 1
ATOM 4377 C CA . VAL C 1 84 ? -36.410 0.910 120.448 1.00 20.00 84 VAL C CA 1
ATOM 4378 C C . VAL C 1 84 ? -35.007 0.686 121.161 1.00 20.00 84 VAL C C 1
ATOM 4379 O O . VAL C 1 84 ? -34.911 0.682 122.398 1.00 20.00 84 VAL C O 1
ATOM 4383 N N . SER C 1 85 ? -34.067 0.233 120.353 1.00 20.00 85 SER C N 1
ATOM 4384 C CA . SER C 1 85 ? -32.905 -0.497 120.879 1.00 20.00 85 SER C CA 1
ATOM 4385 C C . SER C 1 85 ? -31.975 -0.428 119.667 1.00 20.00 85 SER C C 1
ATOM 4386 O O . SER C 1 85 ? -32.402 -0.640 118.522 1.00 20.00 85 SER C O 1
ATOM 4389 N N . ARG C 1 86 ? -30.717 -0.133 119.935 1.00 20.00 86 ARG C N 1
ATOM 4390 C CA . ARG C 1 86 ? -29.684 -0.653 118.761 1.00 20.00 86 ARG C CA 1
ATOM 4391 C C . ARG C 1 86 ? -28.887 -1.778 119.407 1.00 20.00 86 ARG C C 1
ATOM 4392 O O . ARG C 1 86 ? -28.954 -1.977 120.629 1.00 20.00 86 ARG C O 1
ATOM 4400 N N . GLN C 1 87 ? -28.153 -2.505 118.586 1.00 20.00 87 GLN C N 1
ATOM 4401 C CA . GLN C 1 87 ? -27.441 -3.710 118.926 1.00 20.00 87 GLN C CA 1
ATOM 4402 C C . GLN C 1 87 ? -25.966 -3.427 118.782 1.00 20.00 87 GLN C C 1
ATOM 4403 O O . GLN C 1 87 ? -25.482 -3.049 117.698 1.00 20.00 87 GLN C O 1
ATOM 4409 N N . LEU C 1 88 ? -25.264 -3.575 119.897 1.00 20.00 88 LEU C N 1
ATOM 4410 C CA . LEU C 1 88 ? -23.847 -3.190 119.934 1.00 20.00 88 LEU C CA 1
ATOM 4411 C C . LEU C 1 88 ? -22.854 -4.348 120.045 1.00 20.00 88 LEU C C 1
ATOM 4412 O O . LEU C 1 88 ? -23.027 -5.260 120.867 1.00 20.00 88 LEU C O 1
ATOM 4417 N N . VAL C 1 89 ? -21.828 -4.296 119.215 1.00 20.00 89 VAL C N 1
ATOM 4418 C CA . VAL C 1 89 ? -20.829 -5.368 119.127 1.00 20.00 89 VAL C CA 1
ATOM 4419 C C . VAL C 1 89 ? -19.386 -5.100 119.539 1.00 20.00 89 VAL C C 1
ATOM 4420 O O . VAL C 1 89 ? -18.988 -3.992 119.904 1.00 20.00 89 VAL C O 1
ATOM 4424 N N . GLY C 1 90 ? -18.622 -6.173 119.440 1.00 20.00 90 GLY C N 1
ATOM 4425 C CA . GLY C 1 90 ? -17.179 -6.196 119.652 1.00 20.00 90 GLY C CA 1
ATOM 4426 C C . GLY C 1 90 ? -16.453 -5.154 118.816 1.00 20.00 90 GLY C C 1
ATOM 4427 O O . GLY C 1 90 ? -16.251 -5.290 117.598 1.00 20.00 90 GLY C O 1
ATOM 4428 N N . SER C 1 91 ? -16.092 -4.089 119.487 1.00 20.00 91 SER C N 1
ATOM 4429 C CA . SER C 1 91 ? -15.122 -3.089 119.110 1.00 20.00 91 SER C CA 1
ATOM 4430 C C . SER C 1 91 ? -13.690 -3.478 119.313 1.00 20.00 91 SER C C 1
ATOM 4431 O O . SER C 1 91 ? -13.243 -3.536 120.486 1.00 20.00 91 SER C O 1
ATOM 4434 N N . LYS C 1 92 ? -13.093 -4.015 118.283 1.00 20.00 92 LYS C N 1
ATOM 4435 C CA . LYS C 1 92 ? -11.722 -4.557 118.395 1.00 20.00 92 LYS C CA 1
ATOM 4436 C C . LYS C 1 92 ? -10.806 -3.539 117.708 1.00 20.00 92 LYS C C 1
ATOM 4437 O O . LYS C 1 92 ? -10.934 -3.268 116.505 1.00 20.00 92 LYS C O 1
ATOM 4443 N N . PRO C 1 93 ? -9.935 -2.947 118.503 1.00 20.00 93 PRO C N 1
ATOM 4444 C CA . PRO C 1 93 ? -9.159 -1.787 118.043 1.00 20.00 93 PRO C CA 1
ATOM 4445 C C . PRO C 1 93 ? -8.209 -2.069 116.801 1.00 20.00 93 PRO C C 1
ATOM 4446 O O . PRO C 1 93 ? -7.259 -2.839 117.003 1.00 20.00 93 PRO C O 1
ATOM 4450 N N . LYS C 1 94 ? -8.205 -1.019 115.989 1.00 20.00 94 LYS C N 1
ATOM 4451 C CA . LYS C 1 94 ? -7.093 -0.775 115.155 1.00 20.00 94 LYS C CA 1
ATOM 4452 C C . LYS C 1 94 ? -6.024 0.390 115.397 1.00 20.00 94 LYS C C 1
ATOM 4453 O O . LYS C 1 94 ? -6.329 1.585 115.334 1.00 20.00 94 LYS C O 1
ATOM 4459 N N . PHE C 1 95 ? -4.832 -0.086 115.690 1.00 20.00 95 PHE C N 1
ATOM 4460 C CA . PHE C 1 95 ? -3.589 0.701 115.491 1.00 20.00 95 PHE C CA 1
ATOM 4461 C C . PHE C 1 95 ? -3.193 0.948 114.033 1.00 20.00 95 PHE C C 1
ATOM 4462 O O . PHE C 1 95 ? -3.302 0.043 113.198 1.00 20.00 95 PHE C O 1
ATOM 4470 N N . THR C 1 96 ? -2.744 2.188 113.826 1.00 20.00 96 THR C N 1
ATOM 4471 C CA . THR C 1 96 ? -2.279 2.508 112.450 1.00 20.00 96 THR C CA 1
ATOM 4472 C C . THR C 1 96 ? -0.838 2.930 112.754 1.00 20.00 96 THR C C 1
ATOM 4473 O O . THR C 1 96 ? -0.582 3.658 113.714 1.00 20.00 96 THR C O 1
ATOM 4477 N N . GLY C 1 97 ? 0.066 2.516 111.888 1.00 20.00 97 GLY C N 1
ATOM 4478 C CA . GLY C 1 97 ? 1.474 2.760 111.885 1.00 20.00 97 GLY C CA 1
ATOM 4479 C C . GLY C 1 97 ? 2.140 4.094 111.586 1.00 20.00 97 GLY C C 1
ATOM 4480 O O . GLY C 1 97 ? 3.390 4.152 111.644 1.00 20.00 97 GLY C O 1
ATOM 4481 N N . ARG C 1 98 ? 1.359 5.123 111.347 1.00 20.00 98 ARG C N 1
ATOM 4482 C CA . ARG C 1 98 ? 1.961 6.448 111.030 1.00 20.00 98 ARG C CA 1
ATOM 4483 C C . ARG C 1 98 ? 3.412 6.170 111.364 1.00 20.00 98 ARG C C 1
ATOM 4484 O O . ARG C 1 98 ? 3.879 6.450 112.478 1.00 20.00 98 ARG C O 1
ATOM 4492 N N . THR C 1 99 ? 4.109 5.596 110.401 1.00 20.00 99 THR C N 1
ATOM 4493 C CA . THR C 1 99 ? 5.544 5.327 110.565 1.00 20.00 99 THR C CA 1
ATOM 4494 C C . THR C 1 99 ? 6.395 6.397 111.309 1.00 20.00 99 THR C C 1
ATOM 4495 O O . THR C 1 99 ? 7.627 6.224 111.366 1.00 20.00 99 THR C O 1
ATOM 4499 N N . SER C 1 100 ? 5.758 7.413 111.875 1.00 20.00 100 SER C N 1
ATOM 4500 C CA . SER C 1 100 ? 6.493 8.588 112.319 1.00 20.00 100 SER C CA 1
ATOM 4501 C C . SER C 1 100 ? 7.461 8.462 113.514 1.00 20.00 100 SER C C 1
ATOM 4502 O O . SER C 1 100 ? 7.693 7.367 114.013 1.00 20.00 100 SER C O 1
ATOM 4505 N N . GLY C 1 101 ? 7.987 9.618 113.914 1.00 20.00 101 GLY C N 1
ATOM 4506 C CA . GLY C 1 101 ? 9.084 9.621 114.858 1.00 20.00 101 GLY C CA 1
ATOM 4507 C C . GLY C 1 101 ? 8.979 8.165 115.354 1.00 20.00 101 GLY C C 1
ATOM 4508 O O . GLY C 1 101 ? 9.369 7.870 116.493 1.00 20.00 101 GLY C O 1
ATOM 4509 N N . GLY C 1 102 ? 8.458 7.324 114.478 1.00 20.00 102 GLY C N 1
ATOM 4510 C CA . GLY C 1 102 ? 8.193 5.903 114.826 1.00 20.00 102 GLY C CA 1
ATOM 4511 C C . GLY C 1 102 ? 7.082 5.890 115.912 1.00 20.00 102 GLY C C 1
ATOM 4512 O O . GLY C 1 102 ? 7.039 4.991 116.756 1.00 20.00 102 GLY C O 1
ATOM 4513 N N . VAL C 1 103 ? 6.204 6.876 115.819 1.00 20.00 103 VAL C N 1
ATOM 4514 C CA . VAL C 1 103 ? 5.077 6.950 116.775 1.00 20.00 103 VAL C CA 1
ATOM 4515 C C . VAL C 1 103 ? 3.639 6.726 116.296 1.00 20.00 103 VAL C C 1
ATOM 4516 O O . VAL C 1 103 ? 3.230 6.841 115.131 1.00 20.00 103 VAL C O 1
ATOM 4520 N N . THR C 1 104 ? 2.956 6.133 117.257 1.00 20.00 104 THR C N 1
ATOM 4521 C CA . THR C 1 104 ? 1.740 5.365 116.955 1.00 20.00 104 THR C CA 1
ATOM 4522 C C . THR C 1 104 ? 0.361 6.101 116.928 1.00 20.00 104 THR C C 1
ATOM 4523 O O . THR C 1 104 ? 0.158 7.150 117.556 1.00 20.00 104 THR C O 1
ATOM 4527 N N . VAL C 1 105 ? -0.569 5.469 116.237 1.00 20.00 105 VAL C N 1
ATOM 4528 C CA . VAL C 1 105 ? -1.967 5.923 116.261 1.00 20.00 105 VAL C CA 1
ATOM 4529 C C . VAL C 1 105 ? -3.060 4.826 116.542 1.00 20.00 105 VAL C C 1
ATOM 4530 O O . VAL C 1 105 ? -3.042 3.719 115.984 1.00 20.00 105 VAL C O 1
ATOM 4534 N N . THR C 1 106 ? -3.991 5.198 117.401 1.00 20.00 106 THR C N 1
ATOM 4535 C CA . THR C 1 106 ? -4.989 4.239 117.895 1.00 20.00 106 THR C CA 1
ATOM 4536 C C . THR C 1 106 ? -6.407 4.717 117.579 1.00 20.00 106 THR C C 1
ATOM 4537 O O . THR C 1 106 ? -6.734 5.900 117.753 1.00 20.00 106 THR C O 1
ATOM 4541 N N . SER C 1 107 ? -7.226 3.791 117.117 1.00 20.00 107 SER C N 1
ATOM 4542 C CA . SER C 1 107 ? -8.756 4.143 117.020 1.00 20.00 107 SER C CA 1
ATOM 4543 C C . SER C 1 107 ? -9.558 2.938 117.465 1.00 20.00 107 SER C C 1
ATOM 4544 O O . SER C 1 107 ? -9.665 1.927 116.749 1.00 20.00 107 SER C O 1
ATOM 4547 N N . HIS C 1 108 ? -10.200 3.100 118.617 1.00 20.00 108 HIS C N 1
ATOM 4548 C CA . HIS C 1 108 ? -11.015 2.005 119.144 1.00 20.00 108 HIS C CA 1
ATOM 4549 C C . HIS C 1 108 ? -12.196 2.723 119.799 1.00 20.00 108 HIS C C 1
ATOM 4550 O O . HIS C 1 108 ? -12.260 3.961 119.814 1.00 20.00 108 HIS C O 1
ATOM 4557 N N . ARG C 1 109 ? -13.113 1.936 120.330 1.00 20.00 109 ARG C N 1
ATOM 4558 C CA . ARG C 1 109 ? -14.396 2.301 120.852 1.00 20.00 109 ARG C CA 1
ATOM 4559 C C . ARG C 1 109 ? -14.358 1.861 122.304 1.00 20.00 109 ARG C C 1
ATOM 4560 O O . ARG C 1 109 ? -14.479 0.660 122.620 1.00 20.00 109 ARG C O 1
ATOM 4568 N N . GLU C 1 110 ? -14.256 2.825 123.180 1.00 20.00 110 GLU C N 1
ATOM 4569 C CA . GLU C 1 110 ? -14.445 2.686 124.633 1.00 20.00 110 GLU C CA 1
ATOM 4570 C C . GLU C 1 110 ? -15.764 3.231 125.201 1.00 20.00 110 GLU C C 1
ATOM 4571 O O . GLU C 1 110 ? -16.149 4.376 124.915 1.00 20.00 110 GLU C O 1
ATOM 4577 N N . TYR C 1 111 ? -16.468 2.384 125.905 1.00 20.00 111 TYR C N 1
ATOM 4578 C CA . TYR C 1 111 ? -17.751 2.687 126.599 1.00 20.00 111 TYR C CA 1
ATOM 4579 C C . TYR C 1 111 ? -17.443 3.678 127.720 1.00 20.00 111 TYR C C 1
ATOM 4580 O O . TYR C 1 111 ? -16.250 3.760 128.102 1.00 20.00 111 TYR C O 1
ATOM 4589 N N . LEU C 1 112 ? -18.452 4.345 128.280 1.00 20.00 112 LEU C N 1
ATOM 4590 C CA . LEU C 1 112 ? -18.205 5.443 129.197 1.00 20.00 112 LEU C CA 1
ATOM 4591 C C . LEU C 1 112 ? -19.034 5.593 130.430 1.00 20.00 112 LEU C C 1
ATOM 4592 O O . LEU C 1 112 ? -18.380 5.798 131.515 1.00 20.00 112 LEU C O 1
ATOM 4597 N N . THR C 1 113 ? -20.339 5.554 130.410 1.00 20.00 113 THR C N 1
ATOM 4598 C CA . THR C 1 113 ? -21.149 5.372 131.640 1.00 20.00 113 THR C CA 1
ATOM 4599 C C . THR C 1 113 ? -22.587 5.016 131.292 1.00 20.00 113 THR C C 1
ATOM 4600 O O . THR C 1 113 ? -22.983 5.110 130.118 1.00 20.00 113 THR C O 1
ATOM 4604 N N . GLN C 1 114 ? -23.320 4.643 132.327 1.00 20.00 114 GLN C N 1
ATOM 4605 C CA . GLN C 1 114 ? -24.759 4.275 132.149 1.00 20.00 114 GLN C CA 1
ATOM 4606 C C . GLN C 1 114 ? -25.464 5.538 132.674 1.00 20.00 114 GLN C C 1
ATOM 4607 O O . GLN C 1 114 ? -25.445 5.774 133.893 1.00 20.00 114 GLN C O 1
ATOM 4613 N N . VAL C 1 115 ? -26.050 6.271 131.740 1.00 20.00 115 VAL C N 1
ATOM 4614 C CA . VAL C 1 115 ? -26.944 7.382 132.133 1.00 20.00 115 VAL C CA 1
ATOM 4615 C C . VAL C 1 115 ? -28.201 6.801 132.785 1.00 20.00 115 VAL C C 1
ATOM 4616 O O . VAL C 1 115 ? -29.079 6.198 132.178 1.00 20.00 115 VAL C O 1
ATOM 4620 N N . ASN C 1 116 ? -28.224 7.072 134.073 1.00 20.00 116 ASN C N 1
ATOM 4621 C CA . ASN C 1 116 ? -29.394 7.009 134.956 1.00 20.00 116 ASN C CA 1
ATOM 4622 C C . ASN C 1 116 ? -30.223 8.320 134.923 1.00 20.00 116 ASN C C 1
ATOM 4623 O O . ASN C 1 116 ? -29.644 9.381 134.602 1.00 20.00 116 ASN C O 1
ATOM 4628 N N . ASN C 1 117 ? -31.504 8.204 135.202 1.00 20.00 117 ASN C N 1
ATOM 4629 C CA . ASN C 1 117 ? -32.336 9.520 135.300 1.00 20.00 117 ASN C CA 1
ATOM 4630 C C . ASN C 1 117 ? -32.285 10.434 136.575 1.00 20.00 117 ASN C C 1
ATOM 4631 O O . ASN C 1 117 ? -31.957 10.051 137.698 1.00 20.00 117 ASN C O 1
ATOM 4636 N N . SER C 1 118 ? -32.631 11.660 136.298 1.00 20.00 118 SER C N 1
ATOM 4637 C CA . SER C 1 118 ? -32.714 12.696 137.356 1.00 20.00 118 SER C CA 1
ATOM 4638 C C . SER C 1 118 ? -33.849 13.721 137.359 1.00 20.00 118 SER C C 1
ATOM 4639 O O . SER C 1 118 ? -33.675 14.866 136.915 1.00 20.00 118 SER C O 1
ATOM 4642 N N . SER C 1 119 ? -34.994 13.297 137.859 1.00 20.00 119 SER C N 1
ATOM 4643 C CA . SER C 1 119 ? -36.192 14.148 137.833 1.00 20.00 119 SER C CA 1
ATOM 4644 C C . SER C 1 119 ? -35.533 15.523 137.953 1.00 20.00 119 SER C C 1
ATOM 4645 O O . SER C 1 119 ? -35.803 16.431 137.153 1.00 20.00 119 SER C O 1
ATOM 4648 N N . GLY C 1 120 ? -34.678 15.656 138.950 1.00 20.00 120 GLY C N 1
ATOM 4649 C CA . GLY C 1 120 ? -34.272 16.971 139.467 1.00 20.00 120 GLY C CA 1
ATOM 4650 C C . GLY C 1 120 ? -33.425 17.758 138.470 1.00 20.00 120 GLY C C 1
ATOM 4651 O O . GLY C 1 120 ? -34.007 18.488 137.637 1.00 20.00 120 GLY C O 1
ATOM 4652 N N . PHE C 1 121 ? -32.117 17.654 138.602 1.00 20.00 121 PHE C N 1
ATOM 4653 C CA . PHE C 1 121 ? -31.196 18.182 137.583 1.00 20.00 121 PHE C CA 1
ATOM 4654 C C . PHE C 1 121 ? -29.738 17.766 137.816 1.00 20.00 121 PHE C C 1
ATOM 4655 O O . PHE C 1 121 ? -28.964 18.517 138.428 1.00 20.00 121 PHE C O 1
ATOM 4663 N N . VAL C 1 122 ? -29.414 16.621 137.234 1.00 20.00 122 VAL C N 1
ATOM 4664 C CA . VAL C 1 122 ? -28.057 16.091 137.469 1.00 20.00 122 VAL C CA 1
ATOM 4665 C C . VAL C 1 122 ? -27.109 15.914 136.281 1.00 20.00 122 VAL C C 1
ATOM 4666 O O . VAL C 1 122 ? -27.545 15.854 135.122 1.00 20.00 122 VAL C O 1
ATOM 4670 N N . VAL C 1 123 ? -25.828 15.834 136.586 1.00 20.00 123 VAL C N 1
ATOM 4671 C CA . VAL C 1 123 ? -24.797 15.887 135.539 1.00 20.00 123 VAL C CA 1
ATOM 4672 C C . VAL C 1 123 ? -23.897 14.737 135.993 1.00 20.00 123 VAL C C 1
ATOM 4673 O O . VAL C 1 123 ? -24.024 14.235 137.120 1.00 20.00 123 VAL C O 1
ATOM 4677 N N . ASN C 1 124 ? -23.002 14.336 135.110 1.00 20.00 124 ASN C N 1
ATOM 4678 C CA . ASN C 1 124 ? -22.250 13.051 135.334 1.00 20.00 124 ASN C CA 1
ATOM 4679 C C . ASN C 1 124 ? -22.322 12.346 136.689 1.00 20.00 124 ASN C C 1
ATOM 4680 O O . ASN C 1 124 ? -21.301 11.889 137.224 1.00 20.00 124 ASN C O 1
ATOM 4685 N N . GLY C 1 125 ? -23.526 12.268 137.224 1.00 20.00 125 GLY C N 1
ATOM 4686 C CA . GLY C 1 125 ? -23.769 11.440 138.408 1.00 20.00 125 GLY C CA 1
ATOM 4687 C C . GLY C 1 125 ? -24.011 12.401 139.573 1.00 20.00 125 GLY C C 1
ATOM 4688 O O . GLY C 1 125 ? -24.101 11.982 140.737 1.00 20.00 125 GLY C O 1
ATOM 4689 N N . GLY C 1 126 ? -24.112 13.675 139.244 1.00 20.00 126 GLY C N 1
ATOM 4690 C CA . GLY C 1 126 ? -24.125 14.722 140.276 1.00 20.00 126 GLY C CA 1
ATOM 4691 C C . GLY C 1 126 ? -22.754 14.653 140.606 1.00 20.00 126 GLY C C 1
ATOM 4692 O O . GLY C 1 126 ? -22.548 15.044 141.765 1.00 20.00 126 GLY C O 1
ATOM 4693 N N . ILE C 1 127 ? -21.794 14.323 139.763 1.00 20.00 127 ILE C N 1
ATOM 4694 C CA . ILE C 1 127 ? -20.382 14.368 140.171 1.00 20.00 127 ILE C CA 1
ATOM 4695 C C . ILE C 1 127 ? -19.454 15.440 139.599 1.00 20.00 127 ILE C C 1
ATOM 4696 O O . ILE C 1 127 ? -19.582 15.837 138.431 1.00 20.00 127 ILE C O 1
ATOM 4701 N N . VAL C 1 128 ? -18.534 15.895 140.429 1.00 20.00 128 VAL C N 1
ATOM 4702 C CA . VAL C 1 128 ? -18.336 17.314 140.425 1.00 20.00 128 VAL C CA 1
ATOM 4703 C C . VAL C 1 128 ? -16.807 17.285 140.472 1.00 20.00 128 VAL C C 1
ATOM 4704 O O . VAL C 1 128 ? -16.205 16.395 141.090 1.00 20.00 128 VAL C O 1
ATOM 4708 N N . GLY C 1 129 ? -16.202 18.259 139.817 1.00 20.00 129 GLY C N 1
ATOM 4709 C CA . GLY C 1 129 ? -14.741 18.281 139.671 1.00 20.00 129 GLY C CA 1
ATOM 4710 C C . GLY C 1 129 ? -14.640 17.698 138.260 1.00 20.00 129 GLY C C 1
ATOM 4711 O O . GLY C 1 129 ? -14.221 16.545 138.076 1.00 20.00 129 GLY C O 1
ATOM 4712 N N . ASN C 1 130 ? -15.026 18.501 137.286 1.00 20.00 130 ASN C N 1
ATOM 4713 C CA . ASN C 1 130 ? -14.984 18.062 135.884 1.00 20.00 130 ASN C CA 1
ATOM 4714 C C . ASN C 1 130 ? -14.125 16.803 135.765 1.00 20.00 130 ASN C C 1
ATOM 4715 O O . ASN C 1 130 ? -12.888 16.878 135.714 1.00 20.00 130 ASN C O 1
ATOM 4720 N N . SER C 1 131 ? -14.791 15.664 135.722 1.00 20.00 131 SER C N 1
ATOM 4721 C CA . SER C 1 131 ? -14.085 14.379 135.614 1.00 20.00 131 SER C CA 1
ATOM 4722 C C . SER C 1 131 ? -13.970 13.979 134.142 1.00 20.00 131 SER C C 1
ATOM 4723 O O . SER C 1 131 ? -13.110 14.489 133.409 1.00 20.00 131 SER C O 1
ATOM 4726 N N . LEU C 1 132 ? -14.836 13.071 133.732 1.00 20.00 132 LEU C N 1
ATOM 4727 C CA . LEU C 1 132 ? -15.153 13.626 132.362 1.00 20.00 132 LEU C CA 1
ATOM 4728 C C . LEU C 1 132 ? -14.097 14.205 131.345 1.00 20.00 132 LEU C C 1
ATOM 4729 O O . LEU C 1 132 ? -13.940 13.679 130.233 1.00 20.00 132 LEU C O 1
ATOM 4734 N N . GLN C 1 133 ? -13.320 15.162 131.818 1.00 20.00 133 GLN C N 1
ATOM 4735 C CA . GLN C 1 133 ? -12.060 15.512 131.148 1.00 20.00 133 GLN C CA 1
ATOM 4736 C C . GLN C 1 133 ? -11.559 14.494 130.123 1.00 20.00 133 GLN C C 1
ATOM 4737 O O . GLN C 1 133 ? -10.945 13.478 130.482 1.00 20.00 133 GLN C O 1
ATOM 4743 N N . LEU C 1 134 ? -11.827 14.780 128.862 1.00 20.00 134 LEU C N 1
ATOM 4744 C CA . LEU C 1 134 ? -11.006 14.487 127.646 1.00 20.00 134 LEU C CA 1
ATOM 4745 C C . LEU C 1 134 ? -9.497 14.595 127.421 1.00 20.00 134 LEU C C 1
ATOM 4746 O O . LEU C 1 134 ? -9.038 15.274 126.491 1.00 20.00 134 LEU C O 1
ATOM 4751 N N . ASN C 1 135 ? -8.747 13.924 128.276 1.00 20.00 135 ASN C N 1
ATOM 4752 C CA . ASN C 1 135 ? -7.305 13.761 128.050 1.00 20.00 135 ASN C CA 1
ATOM 4753 C C . ASN C 1 135 ? -6.853 12.481 127.973 1.00 20.00 135 ASN C C 1
ATOM 4754 O O . ASN C 1 135 ? -7.672 12.214 128.865 1.00 20.00 135 ASN C O 1
ATOM 4759 N N . PRO C 1 136 ? -6.145 11.569 127.333 1.00 20.00 136 PRO C N 1
ATOM 4760 C CA . PRO C 1 136 ? -6.197 10.155 127.731 1.00 20.00 136 PRO C CA 1
ATOM 4761 C C . PRO C 1 136 ? -5.091 9.566 128.608 1.00 20.00 136 PRO C C 1
ATOM 4762 O O . PRO C 1 136 ? -4.130 8.966 128.104 1.00 20.00 136 PRO C O 1
ATOM 4766 N N . SER C 1 137 ? -5.240 9.748 129.907 1.00 20.00 137 SER C N 1
ATOM 4767 C CA . SER C 1 137 ? -5.825 9.417 130.784 1.00 20.00 137 SER C CA 1
ATOM 4768 C C . SER C 1 137 ? -6.443 9.981 132.065 1.00 20.00 137 SER C C 1
ATOM 4769 O O . SER C 1 137 ? -5.730 10.456 132.961 1.00 20.00 137 SER C O 1
ATOM 4772 N N . ASN C 1 138 ? -7.760 9.921 132.132 1.00 20.00 138 ASN C N 1
ATOM 4773 C CA . ASN C 1 138 ? -8.648 10.119 132.462 1.00 20.00 138 ASN C CA 1
ATOM 4774 C C . ASN C 1 138 ? -9.163 8.783 133.001 1.00 20.00 138 ASN C C 1
ATOM 4775 O O . ASN C 1 138 ? -10.358 8.632 133.293 1.00 20.00 138 ASN C O 1
ATOM 4780 N N . GLY C 1 139 ? -8.253 7.835 133.125 1.00 20.00 139 GLY C N 1
ATOM 4781 C CA . GLY C 1 139 ? -8.560 6.582 133.830 1.00 20.00 139 GLY C CA 1
ATOM 4782 C C . GLY C 1 139 ? -9.994 6.671 134.329 1.00 20.00 139 GLY C C 1
ATOM 4783 O O . GLY C 1 139 ? -10.743 5.683 134.302 1.00 20.00 139 GLY C O 1
ATOM 4784 N N . THR C 1 140 ? -10.366 7.860 134.765 1.00 20.00 140 THR C N 1
ATOM 4785 C CA . THR C 1 140 ? -11.777 8.151 135.051 1.00 20.00 140 THR C CA 1
ATOM 4786 C C . THR C 1 140 ? -12.707 7.981 133.858 1.00 20.00 140 THR C C 1
ATOM 4787 O O . THR C 1 140 ? -13.785 7.378 133.969 1.00 20.00 140 THR C O 1
ATOM 4791 N N . LEU C 1 141 ? -12.281 8.518 132.730 1.00 20.00 141 LEU C N 1
ATOM 4792 C CA . LEU C 1 141 ? -13.043 8.359 131.483 1.00 20.00 141 LEU C CA 1
ATOM 4793 C C . LEU C 1 141 ? -12.780 7.157 130.574 1.00 20.00 141 LEU C C 1
ATOM 4794 O O . LEU C 1 141 ? -13.687 6.359 130.295 1.00 20.00 141 LEU C O 1
ATOM 4799 N N . PHE C 1 142 ? -11.544 7.047 130.126 1.00 20.00 142 PHE C N 1
ATOM 4800 C CA . PHE C 1 142 ? -11.146 6.006 129.138 1.00 20.00 142 PHE C CA 1
ATOM 4801 C C . PHE C 1 142 ? -10.587 4.687 129.655 1.00 20.00 142 PHE C C 1
ATOM 4802 O O . PHE C 1 142 ? -9.403 4.599 130.014 1.00 20.00 142 PHE C O 1
ATOM 4810 N N . SER C 1 143 ? -11.442 3.683 129.699 1.00 20.00 143 SER C N 1
ATOM 4811 C CA . SER C 1 143 ? -11.078 2.410 130.337 1.00 20.00 143 SER C CA 1
ATOM 4812 C C . SER C 1 143 ? -10.061 1.482 129.670 1.00 20.00 143 SER C C 1
ATOM 4813 O O . SER C 1 143 ? -9.545 0.546 130.298 1.00 20.00 143 SER C O 1
ATOM 4816 N N . TRP C 1 144 ? -9.789 1.755 128.408 1.00 20.00 144 TRP C N 1
ATOM 4817 C CA . TRP C 1 144 ? -8.775 0.988 127.671 1.00 20.00 144 TRP C CA 1
ATOM 4818 C C . TRP C 1 144 ? -7.513 1.791 127.353 1.00 20.00 144 TRP C C 1
ATOM 4819 O O . TRP C 1 144 ? -6.389 1.350 127.637 1.00 20.00 144 TRP C O 1
ATOM 4830 N N . LEU C 1 145 ? -7.715 2.956 126.768 1.00 20.00 145 LEU C N 1
ATOM 4831 C CA . LEU C 1 145 ? -6.593 3.851 126.460 1.00 20.00 145 LEU C CA 1
ATOM 4832 C C . LEU C 1 145 ? -5.734 4.134 127.694 1.00 20.00 145 LEU C C 1
ATOM 4833 O O . LEU C 1 145 ? -4.575 4.558 127.579 1.00 20.00 145 LEU C O 1
ATOM 4838 N N . PRO C 1 146 ? -6.316 3.898 128.855 1.00 20.00 146 PRO C N 1
ATOM 4839 C CA . PRO C 1 146 ? -5.530 3.838 130.095 1.00 20.00 146 PRO C CA 1
ATOM 4840 C C . PRO C 1 146 ? -4.015 3.685 129.948 1.00 20.00 146 PRO C C 1
ATOM 4841 O O . PRO C 1 146 ? -3.242 4.555 130.375 1.00 20.00 146 PRO C O 1
ATOM 4845 N N . ALA C 1 147 ? -3.613 2.580 129.347 1.00 20.00 147 ALA C N 1
ATOM 4846 C CA . ALA C 1 147 ? -2.196 2.194 129.346 1.00 20.00 147 ALA C CA 1
ATOM 4847 C C . ALA C 1 147 ? -1.447 2.037 128.021 1.00 20.00 147 ALA C C 1
ATOM 4848 O O . ALA C 1 147 ? -0.684 1.079 127.830 1.00 20.00 147 ALA C O 1
ATOM 4850 N N . LEU C 1 148 ? -1.676 2.980 127.127 1.00 20.00 148 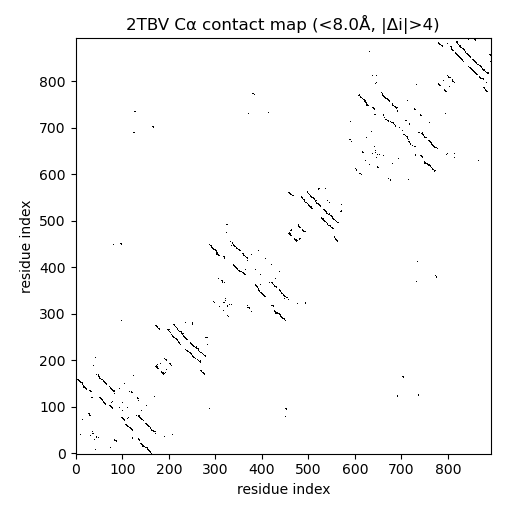LEU C N 1
ATOM 4851 C CA . LEU C 1 148 ? -0.865 3.075 125.905 1.00 20.00 148 LEU C CA 1
ATOM 4852 C C . LEU C 1 148 ? -0.262 4.477 125.809 1.00 20.00 148 LEU C C 1
ATOM 4853 O O . LEU C 1 148 ? 0.959 4.637 125.661 1.00 20.00 148 LEU C O 1
ATOM 4858 N N . ALA C 1 149 ? -1.125 5.472 125.892 1.00 20.00 149 ALA C N 1
ATOM 4859 C CA . ALA C 1 149 ? -0.779 6.888 125.812 1.00 20.00 149 ALA C CA 1
ATOM 4860 C C . ALA C 1 149 ? 0.018 6.906 127.127 1.00 20.00 149 ALA C C 1
ATOM 4861 O O . ALA C 1 149 ? 0.147 7.952 127.780 1.00 20.00 149 ALA C O 1
ATOM 4863 N N . SER C 1 150 ? 0.539 5.748 127.490 1.00 20.00 150 SER C N 1
ATOM 4864 C CA . SER C 1 150 ? 1.198 5.592 128.794 1.00 20.00 150 SER C CA 1
ATOM 4865 C C . SER C 1 150 ? 2.661 5.278 128.476 1.00 20.00 150 SER C C 1
ATOM 4866 O O . SER C 1 150 ? 3.527 5.308 129.363 1.00 20.00 150 SER C O 1
ATOM 4869 N N . ASN C 1 151 ? 2.915 4.981 127.215 1.00 20.00 151 ASN C N 1
ATOM 4870 C CA . ASN C 1 151 ? 4.297 4.873 126.728 1.00 20.00 151 ASN C CA 1
ATOM 4871 C C . ASN C 1 151 ? 4.528 6.140 125.903 1.00 20.00 151 ASN C C 1
ATOM 4872 O O . ASN C 1 151 ? 5.546 6.269 125.205 1.00 20.00 151 ASN C O 1
ATOM 4877 N N . PHE C 1 152 ? 3.591 7.063 126.007 1.00 20.00 152 PHE C N 1
ATOM 4878 C CA . PHE C 1 152 ? 3.699 8.336 125.280 1.00 20.00 152 PHE C CA 1
ATOM 4879 C C . PHE C 1 152 ? 3.405 9.654 125.997 1.00 20.00 152 PHE C C 1
ATOM 4880 O O . PHE C 1 152 ? 2.849 9.666 127.105 1.00 20.00 152 PHE C O 1
ATOM 4888 N N . ASP C 1 153 ? 3.784 10.744 125.356 1.00 20.00 153 ASP C N 1
ATOM 4889 C CA . ASP C 1 153 ? 3.762 12.056 126.019 1.00 20.00 153 ASP C CA 1
ATOM 4890 C C . ASP C 1 153 ? 2.957 13.209 125.416 1.00 20.00 153 ASP C C 1
ATOM 4891 O O . ASP C 1 153 ? 2.684 14.211 126.094 1.00 20.00 153 ASP C O 1
ATOM 4896 N N . GLN C 1 154 ? 2.539 13.026 124.178 1.00 20.00 154 GLN C N 1
ATOM 4897 C CA . GLN C 1 154 ? 1.745 14.054 123.489 1.00 20.00 154 GLN C CA 1
ATOM 4898 C C . GLN C 1 154 ? 0.566 13.288 122.887 1.00 20.00 154 GLN C C 1
ATOM 4899 O O . GLN C 1 154 ? 0.722 12.158 122.402 1.00 20.00 154 GLN C O 1
ATOM 4905 N N . TYR C 1 155 ? -0.596 13.913 122.928 1.00 20.00 155 TYR C N 1
ATOM 4906 C CA . TYR C 1 155 ? -1.802 13.229 122.486 1.00 20.00 155 TYR C CA 1
ATOM 4907 C C . TYR C 1 155 ? -2.405 14.170 121.455 1.00 20.00 155 TYR C C 1
ATOM 4908 O O . TYR C 1 155 ? -2.195 15.391 121.519 1.00 20.00 155 TYR C O 1
ATOM 4917 N N . SER C 1 156 ? -3.153 13.604 120.527 1.00 20.00 156 SER C N 1
ATOM 4918 C CA . SER C 1 156 ? -3.971 14.417 119.616 1.00 20.00 156 SER C CA 1
ATOM 4919 C C . SER C 1 156 ? -4.997 13.595 118.833 1.00 20.00 156 SER C C 1
ATOM 4920 O O . SER C 1 156 ? -4.671 12.539 118.270 1.00 20.00 156 SER C O 1
ATOM 4923 N N . PHE C 1 157 ? -6.220 14.089 118.811 1.00 20.00 157 PHE C N 1
ATOM 4924 C CA . PHE C 1 157 ? -7.364 13.263 118.484 1.00 20.00 157 PHE C CA 1
ATOM 4925 C C . PHE C 1 157 ? -7.502 13.564 116.991 1.00 20.00 157 PHE C C 1
ATOM 4926 O O . PHE C 1 157 ? -6.641 14.226 116.392 1.00 20.00 157 PHE C O 1
ATOM 4934 N N . ASN C 1 158 ? -8.582 13.074 116.412 1.00 20.00 158 ASN C N 1
ATOM 4935 C CA . ASN C 1 158 ? -8.904 13.398 115.015 1.00 20.00 158 ASN C CA 1
ATOM 4936 C C . ASN C 1 158 ? -10.424 13.275 114.946 1.00 20.00 158 ASN C C 1
ATOM 4937 O O . ASN C 1 158 ? -11.091 14.042 114.236 1.00 20.00 158 ASN C O 1
ATOM 4942 N N . SER C 1 159 ? -10.954 12.344 115.717 1.00 20.00 159 SER C N 1
ATOM 4943 C CA . SER C 1 159 ? -12.408 12.135 115.757 1.00 20.00 159 SER C CA 1
ATOM 4944 C C . SER C 1 159 ? -12.689 11.736 117.207 1.00 20.00 159 SER C C 1
ATOM 4945 O O . SER C 1 159 ? -11.945 10.943 117.804 1.00 20.00 159 SER C O 1
ATOM 4948 N N . VAL C 1 160 ? -13.756 12.290 117.751 1.00 20.00 160 VAL C N 1
ATOM 4949 C CA . VAL C 1 160 ? -14.325 11.779 118.992 1.00 20.00 160 VAL C CA 1
ATOM 4950 C C . VAL C 1 160 ? -15.807 12.124 118.841 1.00 20.00 160 VAL C C 1
ATOM 4951 O O . VAL C 1 160 ? -16.164 1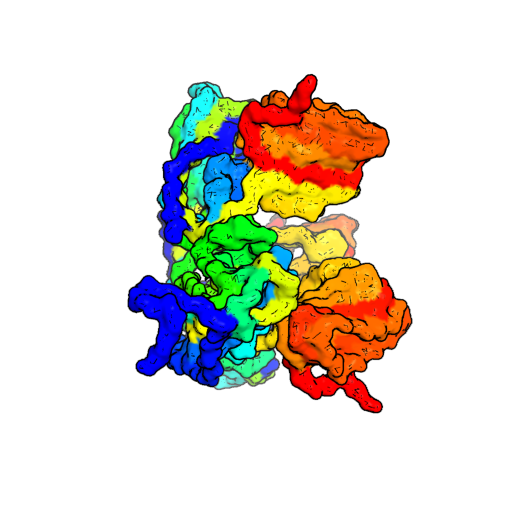3.246 118.452 1.00 20.00 160 VAL C O 1
ATOM 4955 N N . VAL C 1 161 ? -16.648 11.152 119.140 1.00 20.00 161 VAL C N 1
ATOM 4956 C CA . VAL C 1 161 ? -18.078 11.265 118.821 1.00 20.00 161 VAL C CA 1
ATOM 4957 C C . VAL C 1 161 ? -18.692 10.645 120.077 1.00 20.00 161 VAL C C 1
ATOM 4958 O O . VAL C 1 161 ? -18.243 9.591 120.553 1.00 20.00 161 VAL C O 1
ATOM 4962 N N . LEU C 1 162 ? -19.709 11.307 120.597 1.00 20.00 162 LEU C N 1
ATOM 4963 C CA . LEU C 1 162 ? -20.493 10.707 121.704 1.00 20.00 162 LEU C CA 1
ATOM 4964 C C . LEU C 1 162 ? -21.614 9.892 121.057 1.00 20.00 162 LEU C C 1
ATOM 4965 O O . LEU C 1 162 ? -22.250 10.339 120.091 1.00 20.00 162 LEU C O 1
ATOM 4970 N N . ASP C 1 163 ? -21.838 8.709 121.597 1.00 20.00 163 ASP C N 1
ATOM 4971 C CA . ASP C 1 163 ? -22.909 7.848 121.081 1.00 20.00 163 ASP C CA 1
ATOM 4972 C C . ASP C 1 163 ? -23.842 7.658 122.279 1.00 20.00 163 ASP C C 1
ATOM 4973 O O . ASP C 1 163 ? -23.394 7.345 123.391 1.00 20.00 163 ASP C O 1
ATOM 4978 N N . TYR C 1 164 ? -25.124 7.853 122.034 1.00 20.00 164 TYR C N 1
ATOM 4979 C CA . TYR C 1 164 ? -26.149 7.498 123.042 1.00 20.00 164 TYR C CA 1
ATOM 4980 C C . TYR C 1 164 ? -27.277 6.520 122.708 1.00 20.00 164 TYR C C 1
ATOM 4981 O O . TYR C 1 164 ? -28.263 6.885 122.050 1.00 20.00 164 TYR C O 1
ATOM 4990 N N . VAL C 1 165 ? -27.116 5.292 123.165 1.00 20.00 165 VAL C N 1
ATOM 4991 C CA . VAL C 1 165 ? -28.077 4.231 122.835 1.00 20.00 165 VAL C CA 1
ATOM 4992 C C . VAL C 1 165 ? -29.000 4.314 124.051 1.00 20.00 165 VAL C C 1
ATOM 4993 O O . VAL C 1 165 ? -28.774 5.117 124.969 1.00 20.00 165 VAL C O 1
ATOM 4997 N N . PRO C 1 166 ? -30.026 3.484 124.041 1.00 20.00 166 PRO C N 1
ATOM 4998 C CA . PRO C 1 166 ? -30.967 3.433 125.169 1.00 20.00 166 PRO C CA 1
ATOM 4999 C C . PRO C 1 166 ? -31.563 2.108 125.634 1.00 20.00 166 PRO C C 1
ATOM 5000 O O . PRO C 1 166 ? -32.306 1.461 124.881 1.00 20.00 166 PRO C O 1
ATOM 5004 N N . LEU C 1 167 ? -31.225 1.712 126.847 1.00 20.00 167 LEU C N 1
ATOM 5005 C CA . LEU C 1 167 ? -31.888 0.562 127.478 1.00 20.00 167 LEU C CA 1
ATOM 5006 C C . LEU C 1 167 ? -33.378 0.662 127.809 1.00 20.00 167 LEU C C 1
ATOM 5007 O O . LEU C 1 167 ? -34.104 -0.344 127.791 1.00 20.00 167 LEU C O 1
ATOM 5012 N N . CYS C 1 168 ? -33.812 1.872 128.109 1.00 20.00 168 CYS C N 1
ATOM 5013 C CA . CYS C 1 168 ? -35.209 2.097 128.506 1.00 20.00 168 CYS C CA 1
ATOM 5014 C C . CYS C 1 168 ? -36.231 2.015 127.372 1.00 20.00 168 CYS C C 1
ATOM 5015 O O . CYS C 1 168 ? -35.907 1.595 126.251 1.00 20.00 168 CYS C O 1
ATOM 5018 N N . GLY C 1 169 ? -37.451 2.416 127.679 1.00 20.00 169 GLY C N 1
ATOM 5019 C CA . GLY C 1 169 ? -38.548 2.310 126.707 1.00 20.00 169 GLY C CA 1
ATOM 5020 C C . GLY C 1 169 ? -39.444 3.518 126.431 1.00 20.00 169 GLY C C 1
ATOM 5021 O O . GLY C 1 169 ? -39.604 4.401 127.286 1.00 20.00 169 GLY C O 1
ATOM 5022 N N . THR C 1 170 ? -40.014 3.540 125.240 1.00 20.00 170 THR C N 1
ATOM 5023 C CA . THR C 1 170 ? -40.719 4.738 124.763 1.00 20.00 170 THR C CA 1
ATOM 5024 C C . THR C 1 170 ? -41.786 5.378 125.652 1.00 20.00 170 THR C C 1
ATOM 5025 O O . THR C 1 170 ? -42.741 5.995 125.157 1.00 20.00 170 THR C O 1
ATOM 5029 N N . THR C 1 171 ? -41.609 5.222 126.950 1.00 20.00 171 THR C N 1
ATOM 5030 C CA . THR C 1 171 ? -42.663 5.593 127.906 1.00 20.00 171 THR C CA 1
ATOM 5031 C C . THR C 1 171 ? -42.054 6.086 129.220 1.00 20.00 171 THR C C 1
ATOM 5032 O O . THR C 1 171 ? -42.775 6.487 130.145 1.00 20.00 171 THR C O 1
ATOM 5036 N N . GLU C 1 172 ? -40.736 6.048 129.282 1.00 20.00 172 GLU C N 1
ATOM 5037 C CA . GLU C 1 172 ? -40.014 6.690 130.390 1.00 20.00 172 GLU C CA 1
ATOM 5038 C C . GLU C 1 172 ? -40.337 8.149 130.053 1.00 20.00 172 GLU C C 1
ATOM 5039 O O . GLU C 1 172 ? -40.875 8.454 128.979 1.00 20.00 172 GLU C O 1
ATOM 5045 N N . VAL C 1 173 ? -40.001 9.028 130.979 1.00 20.00 173 VAL C N 1
ATOM 5046 C CA . VAL C 1 173 ? -40.442 10.427 130.888 1.00 20.00 173 VAL C CA 1
ATOM 5047 C C . VAL C 1 173 ? -39.360 11.369 131.416 1.00 20.00 173 VAL C C 1
ATOM 5048 O O . VAL C 1 173 ? -39.335 11.707 132.609 1.00 20.00 173 VAL C O 1
ATOM 5052 N N . GLY C 1 174 ? -38.480 11.780 130.521 1.00 20.00 174 GLY C N 1
ATOM 5053 C CA . GLY C 1 174 ? -37.305 12.566 130.922 1.00 20.00 174 GLY C CA 1
ATOM 5054 C C . GLY C 1 174 ? -36.426 13.224 129.858 1.00 20.00 174 GLY C C 1
ATOM 5055 O O . GLY C 1 174 ? -36.825 13.351 128.691 1.00 20.00 174 GLY C O 1
ATOM 5056 N N . ARG C 1 175 ? -35.242 13.633 130.275 1.00 20.00 175 ARG C N 1
ATOM 5057 C CA . ARG C 1 175 ? -34.340 14.372 129.380 1.00 20.00 175 ARG C CA 1
ATOM 5058 C C . ARG C 1 175 ? -32.937 13.828 129.651 1.00 20.00 175 ARG C C 1
ATOM 5059 O O . ARG C 1 175 ? -32.562 13.577 130.806 1.00 20.00 175 ARG C O 1
ATOM 5067 N N . VAL C 1 176 ? -32.182 13.651 128.582 1.00 20.00 176 VAL C N 1
ATOM 5068 C CA . VAL C 1 176 ? -30.747 13.362 128.711 1.00 20.00 176 VAL C CA 1
ATOM 5069 C C . VAL C 1 176 ? -30.169 14.521 127.896 1.00 20.00 176 VAL C C 1
ATOM 5070 O O . VAL C 1 176 ? -30.895 15.208 127.162 1.00 20.00 176 VAL C O 1
ATOM 5074 N N . ALA C 1 177 ? -28.872 14.721 128.037 1.00 20.00 177 ALA C N 1
ATOM 5075 C CA . ALA C 1 177 ? -28.175 15.745 127.247 1.00 20.00 177 ALA C CA 1
ATOM 5076 C C . ALA C 1 177 ? -26.647 15.792 127.233 1.00 20.00 177 ALA C C 1
ATOM 5077 O O . ALA C 1 177 ? -26.008 16.062 128.262 1.00 20.00 177 ALA C O 1
ATOM 5079 N N . LEU C 1 178 ? -26.082 15.527 126.070 1.00 20.00 178 LEU C N 1
ATOM 5080 C CA . LEU C 1 178 ? -24.630 15.660 125.887 1.00 20.00 178 LEU C CA 1
ATOM 5081 C C . LEU C 1 178 ? -24.043 16.966 125.349 1.00 20.00 178 LEU C C 1
ATOM 5082 O O . LEU C 1 178 ? -24.443 17.451 124.280 1.00 20.00 178 LEU C O 1
ATOM 5087 N N . TYR C 1 179 ? -23.104 17.515 126.097 1.00 20.00 179 TYR C N 1
ATOM 5088 C CA . TYR C 1 179 ? -22.408 18.733 125.661 1.00 20.00 179 TYR C CA 1
ATOM 5089 C C . TYR C 1 179 ? -20.878 18.749 125.610 1.00 20.00 179 TYR C C 1
ATOM 5090 O O . TYR C 1 179 ? -20.224 17.774 126.009 1.00 20.00 179 TYR C O 1
ATOM 5099 N N . PHE C 1 180 ? -20.335 19.895 125.245 1.00 20.00 180 PHE C N 1
ATOM 5100 C CA . PHE C 1 180 ? -18.875 20.059 125.200 1.00 20.00 180 PHE C CA 1
ATOM 5101 C C . PHE C 1 180 ? -18.248 21.419 125.513 1.00 20.00 180 PHE C C 1
ATOM 5102 O O . PHE C 1 180 ? -18.384 22.376 124.737 1.00 20.00 180 PHE C O 1
ATOM 5110 N N . ASP C 1 181 ? -17.572 21.484 126.645 1.00 20.00 181 ASP C N 1
ATOM 5111 C CA . ASP C 1 181 ? -16.865 22.712 127.032 1.00 20.00 181 ASP C CA 1
ATOM 5112 C C . ASP C 1 181 ? -15.382 22.650 126.661 1.00 20.00 181 ASP C C 1
ATOM 5113 O O . ASP C 1 181 ? -14.647 21.763 127.120 1.00 20.00 181 ASP C O 1
ATOM 5118 N N . LYS C 1 182 ? -14.966 23.591 125.835 1.00 20.00 182 LYS C N 1
ATOM 5119 C CA . LYS C 1 182 ? -13.533 23.775 125.558 1.00 20.00 182 LYS C CA 1
ATOM 5120 C C . LYS C 1 182 ? -12.564 24.091 126.705 1.00 20.00 182 LYS C C 1
ATOM 5121 O O . LYS C 1 182 ? -11.343 23.915 126.575 1.00 20.00 182 LYS C O 1
ATOM 5127 N N . ASP C 1 183 ? -13.123 24.553 127.807 1.00 20.00 183 ASP C N 1
ATOM 5128 C CA . ASP C 1 183 ? -12.346 24.696 129.046 1.00 20.00 183 ASP C CA 1
ATOM 5129 C C . ASP C 1 183 ? -12.376 23.580 130.073 1.00 20.00 183 ASP C C 1
ATOM 5130 O O . ASP C 1 183 ? -13.091 23.665 131.082 1.00 20.00 183 ASP C O 1
ATOM 5135 N N . SER C 1 184 ? -11.588 22.551 129.819 1.00 20.00 184 SER C N 1
ATOM 5136 C CA . SER C 1 184 ? -11.423 21.468 130.799 1.00 20.00 184 SER C CA 1
ATOM 5137 C C . SER C 1 184 ? -11.633 21.829 132.271 1.00 20.00 184 SER C C 1
ATOM 5138 O O . SER C 1 184 ? -11.590 20.957 133.152 1.00 20.00 184 SER C O 1
ATOM 5141 N N . GLN C 1 185 ? -11.786 23.116 132.522 1.00 20.00 185 GLN C N 1
ATOM 5142 C CA . GLN C 1 185 ? -11.773 23.624 133.901 1.00 20.00 185 GLN C CA 1
ATOM 5143 C C . GLN C 1 185 ? -12.958 24.435 134.428 1.00 20.00 185 GLN C C 1
ATOM 5144 O O . GLN C 1 185 ? -13.209 24.480 135.642 1.00 20.00 185 GLN C O 1
ATOM 5150 N N . ASP C 1 186 ? -13.667 25.064 133.510 1.00 20.00 186 ASP C N 1
ATOM 5151 C CA . ASP C 1 186 ? -14.866 25.831 133.876 1.00 20.00 186 ASP C CA 1
ATOM 5152 C C . ASP C 1 186 ? -15.617 24.792 134.711 1.00 20.00 186 ASP C C 1
ATOM 5153 O O . ASP C 1 186 ? -15.259 23.605 134.723 1.00 20.00 186 ASP C O 1
ATOM 5158 N N . PRO C 1 187 ? -16.646 25.253 135.397 1.00 20.00 187 PRO C N 1
ATOM 5159 C CA . PRO C 1 187 ? -17.317 24.419 136.403 1.00 20.00 187 PRO C CA 1
ATOM 5160 C C . PRO C 1 187 ? -18.517 23.875 135.625 1.00 20.00 187 PRO C C 1
ATOM 5161 O O . PRO C 1 187 ? -18.604 24.031 134.398 1.00 20.00 187 PRO C O 1
ATOM 5165 N N . GLU C 1 188 ? -19.422 23.244 136.349 1.00 20.00 188 GLU C N 1
ATOM 5166 C CA . GLU C 1 188 ? -20.518 22.513 135.715 1.00 20.00 188 GLU C CA 1
ATOM 5167 C C . GLU C 1 188 ? -21.878 23.187 135.524 1.00 20.00 188 GLU C C 1
ATOM 5168 O O . GLU C 1 188 ? -22.180 24.205 136.164 1.00 20.00 188 GLU C O 1
ATOM 5174 N N . PRO C 1 189 ? -22.677 22.610 134.646 1.00 20.00 189 PRO C N 1
ATOM 5175 C CA . PRO C 1 189 ? -24.073 23.045 134.497 1.00 20.00 189 PRO C CA 1
ATOM 5176 C C . PRO C 1 189 ? -24.962 23.225 135.734 1.00 20.00 189 PRO C C 1
ATOM 5177 O O . PRO C 1 189 ? -25.274 22.259 136.446 1.00 20.00 189 PRO C O 1
ATOM 5181 N N . ALA C 1 190 ? -25.353 24.464 135.968 1.00 20.00 190 ALA C N 1
ATOM 5182 C CA . ALA C 1 190 ? -26.377 24.754 136.981 1.00 20.00 190 ALA C CA 1
ATOM 5183 C C . ALA C 1 190 ? -27.832 24.291 136.774 1.00 20.00 190 ALA C C 1
ATOM 5184 O O . ALA C 1 190 ? -28.414 23.625 137.643 1.00 20.00 190 ALA C O 1
ATOM 5186 N N . ASP C 1 191 ? -28.382 24.632 135.623 1.00 20.00 191 ASP C N 1
ATOM 5187 C CA . ASP C 1 191 ? -29.817 24.424 135.381 1.00 20.00 191 ASP C CA 1
ATOM 5188 C C . ASP C 1 191 ? -30.185 24.119 133.928 1.00 20.00 191 ASP C C 1
ATOM 5189 O O . ASP C 1 191 ? -29.311 23.847 133.092 1.00 20.00 191 ASP C O 1
ATOM 5194 N N . ARG C 1 192 ? -31.475 24.168 133.649 1.00 20.00 192 ARG C N 1
ATOM 5195 C CA . ARG C 1 192 ? -31.949 24.112 132.259 1.00 20.00 192 ARG C CA 1
ATOM 5196 C C . ARG C 1 192 ? -31.393 25.100 131.232 1.00 20.00 192 ARG C C 1
ATOM 5197 O O . ARG C 1 192 ? -30.953 24.705 130.142 1.00 20.00 192 ARG C O 1
ATOM 5205 N N . VAL C 1 193 ? -31.422 26.369 131.593 1.00 20.00 193 VAL C N 1
ATOM 5206 C CA . VAL C 1 193 ? -31.126 27.436 130.627 1.00 20.00 193 VAL C CA 1
ATOM 5207 C C . VAL C 1 193 ? -29.620 27.477 130.314 1.00 20.00 193 VAL C C 1
ATOM 5208 O O . VAL C 1 193 ? -29.193 27.965 129.257 1.00 20.00 193 VAL C O 1
ATOM 5212 N N . GLU C 1 194 ? -28.845 26.956 131.246 1.00 20.00 194 GLU C N 1
ATOM 5213 C CA . GLU C 1 194 ? -27.384 26.934 131.088 1.00 20.00 194 GLU C CA 1
ATOM 5214 C C . GLU C 1 194 ? -26.883 25.812 130.186 1.00 20.00 194 GLU C C 1
ATOM 5215 O O . GLU C 1 194 ? -25.967 26.011 129.374 1.00 20.00 194 GLU C O 1
ATOM 5221 N N . LEU C 1 195 ? -27.486 24.648 130.338 1.00 20.00 195 LEU C N 1
ATOM 5222 C CA . LEU C 1 195 ? -27.020 23.462 129.632 1.00 20.00 195 LEU C CA 1
ATOM 5223 C C . LEU C 1 195 ? -27.212 23.889 128.176 1.00 20.00 195 LEU C C 1
ATOM 5224 O O . LEU C 1 195 ? -26.274 23.834 127.367 1.00 20.00 195 LEU C O 1
ATOM 5229 N N . ALA C 1 196 ? -28.424 24.308 127.863 1.00 20.00 196 ALA C N 1
ATOM 5230 C CA . ALA C 1 196 ? -28.792 24.580 126.467 1.00 20.00 196 ALA C CA 1
ATOM 5231 C C . ALA C 1 196 ? -27.992 25.595 125.649 1.00 20.00 196 ALA C C 1
ATOM 5232 O O . ALA C 1 196 ? -28.011 25.571 124.409 1.00 20.00 196 ALA C O 1
ATOM 5234 N N . ASN C 1 197 ? -27.302 26.472 126.354 1.00 20.00 197 ASN C N 1
ATOM 5235 C CA . ASN C 1 197 ? -26.504 27.513 125.691 1.00 20.00 197 ASN C CA 1
ATOM 5236 C C . ASN C 1 197 ? -25.129 27.171 125.114 1.00 20.00 197 ASN C C 1
ATOM 5237 O O . ASN C 1 197 ? -24.603 27.892 124.253 1.00 20.00 197 ASN C O 1
ATOM 5242 N N . PHE C 1 198 ? -24.568 26.079 125.597 1.00 20.00 198 PHE C N 1
ATOM 5243 C CA . PHE C 1 198 ? -23.419 25.459 124.924 1.00 20.00 198 PHE C CA 1
ATOM 5244 C C . PHE C 1 198 ? -23.422 25.291 123.403 1.00 20.00 198 PHE C C 1
ATOM 5245 O O . PHE C 1 198 ? -24.408 24.820 122.817 1.00 20.00 198 PHE C O 1
ATOM 5253 N N . GLY C 1 199 ? -22.321 25.680 122.788 1.00 20.00 199 GLY C N 1
ATOM 5254 C CA . GLY C 1 199 ? -22.102 25.376 121.367 1.00 20.00 199 GLY C CA 1
ATOM 5255 C C . GLY C 1 199 ? -22.316 23.954 120.847 1.00 20.00 199 GLY C C 1
ATOM 5256 O O . GLY C 1 199 ? -23.198 23.707 120.011 1.00 20.00 199 GLY C O 1
ATOM 5257 N N . VAL C 1 200 ? -21.506 23.040 121.348 1.00 20.00 200 VAL C N 1
ATOM 5258 C CA . VAL C 1 200 ? -21.691 21.616 121.037 1.00 20.00 200 VAL C CA 1
ATOM 5259 C C . VAL C 1 200 ? -22.560 20.718 121.970 1.00 20.00 200 VAL C C 1
ATOM 5260 O O . VAL C 1 200 ? -22.075 19.775 122.612 1.00 20.00 200 VAL C O 1
ATOM 5264 N N . LEU C 1 201 ? -23.838 21.046 122.004 1.00 20.00 201 LEU C N 1
ATOM 5265 C CA . LEU C 1 201 ? -24.811 20.219 122.732 1.00 20.00 201 LEU C CA 1
ATOM 5266 C C . LEU C 1 201 ? -25.878 19.438 121.963 1.00 20.00 201 LEU C C 1
ATOM 5267 O O . LEU C 1 201 ? -26.231 19.790 120.828 1.00 20.00 201 LEU C O 1
ATOM 5272 N N . LYS C 1 202 ? -26.376 18.390 122.592 1.00 20.00 202 LYS C N 1
ATOM 5273 C CA . LYS C 1 202 ? -27.523 17.654 122.043 1.00 20.00 202 LYS C CA 1
ATOM 5274 C C . LYS C 1 202 ? -28.620 17.391 123.076 1.00 20.00 202 LYS C C 1
ATOM 5275 O O . LYS C 1 202 ? -28.335 17.093 124.246 1.00 20.00 202 LYS C O 1
ATOM 5281 N N . GLU C 1 203 ? -29.857 17.506 122.630 1.00 20.00 203 GLU C N 1
ATOM 5282 C CA . GLU C 1 203 ? -31.001 17.414 123.547 1.00 20.00 203 GLU C CA 1
ATOM 5283 C C . GLU C 1 203 ? -32.004 16.322 123.169 1.00 20.00 203 GLU C C 1
ATOM 5284 O O . GLU C 1 203 ? -32.813 16.492 122.245 1.00 20.00 203 GLU C O 1
ATOM 5290 N N . THR C 1 204 ? -31.935 15.217 123.888 1.00 20.00 204 THR C N 1
ATOM 5291 C CA . THR C 1 204 ? -32.813 14.074 123.602 1.00 20.00 204 THR C CA 1
ATOM 5292 C C . THR C 1 204 ? -33.739 13.683 124.727 1.00 20.00 204 THR C C 1
ATOM 5293 O O . THR C 1 204 ? -33.399 13.805 125.913 1.00 20.00 204 THR C O 1
ATOM 5297 N N . ALA C 1 205 ? -34.911 13.208 124.346 1.00 20.00 205 ALA C N 1
ATOM 5298 C CA . ALA C 1 205 ? -35.822 12.582 125.314 1.00 20.00 205 ALA C CA 1
ATOM 5299 C C . ALA C 1 205 ? -34.732 11.566 125.659 1.00 20.00 205 ALA C C 1
ATOM 5300 O O . ALA C 1 205 ? -33.622 11.610 125.108 1.00 20.00 205 ALA C O 1
ATOM 5302 N N . PRO C 1 206 ? -35.064 10.667 126.567 1.00 20.00 206 PRO C N 1
ATOM 5303 C CA . PRO C 1 206 ? -34.168 9.544 126.880 1.00 20.00 206 PRO C CA 1
ATOM 5304 C C . PRO C 1 206 ? -34.305 8.289 126.017 1.00 20.00 206 PRO C C 1
ATOM 5305 O O . PRO C 1 206 ? -33.311 7.763 125.495 1.00 20.00 206 PRO C O 1
ATOM 5309 N N . TRP C 1 207 ? -35.534 7.826 125.882 1.00 20.00 207 TRP C N 1
ATOM 5310 C CA . TRP C 1 207 ? -35.820 6.689 124.995 1.00 20.00 207 TRP C CA 1
ATOM 5311 C C . TRP C 1 207 ? -35.337 6.711 123.544 1.00 20.00 207 TRP C C 1
ATOM 5312 O O . TRP C 1 207 ? -35.022 5.663 122.962 1.00 20.00 207 TRP C O 1
ATOM 5323 N N . ALA C 1 208 ? -35.287 7.904 122.982 1.00 20.00 208 ALA C N 1
ATOM 5324 C CA . ALA C 1 208 ? -34.767 8.075 121.618 1.00 20.00 208 ALA C CA 1
ATOM 5325 C C . ALA C 1 208 ? -33.268 8.327 121.364 1.00 20.00 208 ALA C C 1
ATOM 5326 O O . ALA C 1 208 ? -32.541 8.581 122.335 1.00 20.00 208 ALA C O 1
ATOM 5328 N N . GLU C 1 209 ? -32.809 7.964 120.181 1.00 20.00 209 GLU C N 1
ATOM 5329 C CA . GLU C 1 209 ? -31.401 7.585 120.001 1.00 20.00 209 GLU C CA 1
ATOM 5330 C C . GLU C 1 209 ? -30.621 8.803 119.504 1.00 20.00 209 GLU C C 1
ATOM 5331 O O . GLU C 1 209 ? -31.081 9.536 118.616 1.00 20.00 209 GLU C O 1
ATOM 5337 N N . ALA C 1 210 ? -29.452 9.002 120.085 1.00 20.00 210 ALA C N 1
ATOM 5338 C CA . ALA C 1 210 ? -28.758 10.292 119.962 1.00 20.00 210 ALA C CA 1
ATOM 5339 C C . ALA C 1 210 ? -27.274 10.329 119.593 1.00 20.00 210 ALA C C 1
ATOM 5340 O O . ALA C 1 210 ? -26.537 9.358 119.817 1.00 20.00 210 ALA C O 1
ATOM 5342 N N . MET C 1 211 ? -26.858 11.449 119.032 1.00 20.00 211 MET C N 1
ATOM 5343 C CA . MET C 1 211 ? -25.433 11.667 118.747 1.00 20.00 211 MET C CA 1
ATOM 5344 C C . MET C 1 211 ? -24.726 12.987 119.061 1.00 20.00 211 MET C C 1
ATOM 5345 O O . MET C 1 211 ? -25.361 14.050 119.128 1.00 20.00 211 MET C O 1
ATOM 5350 N N . LEU C 1 212 ? -23.423 12.900 119.251 1.00 20.00 212 LEU C N 1
ATOM 5351 C CA . LEU C 1 212 ? -22.586 14.107 119.308 1.00 20.00 212 LEU C CA 1
ATOM 5352 C C . LEU C 1 212 ? -21.128 13.970 118.867 1.00 20.00 212 LEU C C 1
ATOM 5353 O O . LEU C 1 212 ? -20.404 13.075 119.327 1.00 20.00 212 LEU C O 1
ATOM 5358 N N . ARG C 1 213 ? -20.719 14.858 117.980 1.00 20.00 213 ARG C N 1
ATOM 5359 C CA . ARG C 1 213 ? -19.350 14.818 117.447 1.00 20.00 213 ARG C CA 1
ATOM 5360 C C . ARG C 1 213 ? -18.584 16.010 118.013 1.00 20.00 213 ARG C C 1
ATOM 5361 O O . ARG C 1 213 ? -19.153 17.092 118.222 1.00 20.00 213 ARG C O 1
ATOM 5369 N N . ILE C 1 214 ? -17.309 15.791 118.275 1.00 20.00 214 ILE C N 1
ATOM 5370 C CA . ILE C 1 214 ? -16.512 16.774 119.023 1.00 20.00 214 ILE C CA 1
ATOM 5371 C C . ILE C 1 214 ? -15.398 17.550 118.318 1.00 20.00 214 ILE C C 1
ATOM 5372 O O . ILE C 1 214 ? -14.602 16.975 117.561 1.00 20.00 214 ILE C O 1
ATOM 5377 N N . PRO C 1 215 ? -15.360 18.844 118.575 1.00 20.00 215 PRO C N 1
ATOM 5378 C CA . PRO C 1 215 ? -14.487 19.741 117.805 1.00 20.00 215 PRO C CA 1
ATOM 5379 C C . PRO C 1 215 ? -13.026 19.565 118.221 1.00 20.00 215 PRO C C 1
ATOM 5380 O O . PRO C 1 215 ? -12.613 20.012 119.301 1.00 20.00 215 PRO C O 1
ATOM 5384 N N . THR C 1 216 ? -12.266 18.917 117.358 1.00 20.00 216 THR C N 1
ATOM 5385 C CA . THR C 1 216 ? -10.871 18.587 117.680 1.00 20.00 216 THR C CA 1
ATOM 5386 C C . THR C 1 216 ? -9.918 19.503 116.951 1.00 20.00 216 THR C C 1
ATOM 5387 O O . THR C 1 216 ? -10.026 19.667 115.727 1.00 20.00 216 THR C O 1
ATOM 5391 N N . ASP C 1 217 ? -8.995 20.090 117.690 1.00 20.00 217 ASP C N 1
ATOM 5392 C CA . ASP C 1 217 ? -7.917 20.873 117.070 1.00 20.00 217 ASP C CA 1
ATOM 5393 C C . ASP C 1 217 ? -6.837 19.821 116.812 1.00 20.00 217 ASP C C 1
ATOM 5394 O O . ASP C 1 217 ? -7.058 18.618 117.018 1.00 20.00 217 ASP C O 1
ATOM 5399 N N . LYS C 1 218 ? -5.687 20.288 116.364 1.00 20.00 218 LYS C N 1
ATOM 5400 C CA . LYS C 1 218 ? -4.520 19.407 116.217 1.00 20.00 218 LYS C CA 1
ATOM 5401 C C . LYS C 1 218 ? -3.306 19.966 116.976 1.00 20.00 218 LYS C C 1
ATOM 5402 O O . LYS C 1 218 ? -2.167 19.924 116.488 1.00 20.00 218 LYS C O 1
ATOM 5408 N N . VAL C 1 219 ? -3.575 20.481 118.161 1.00 20.00 219 VAL C N 1
ATOM 5409 C CA . VAL C 1 219 ? -2.560 21.244 118.902 1.00 20.00 219 VAL C CA 1
ATOM 5410 C C . VAL C 1 219 ? -1.822 20.098 119.596 1.00 20.00 219 VAL C C 1
ATOM 5411 O O . VAL C 1 219 ? -2.440 19.122 120.047 1.00 20.00 219 VAL C O 1
ATOM 5415 N N . LYS C 1 220 ? -0.511 20.232 119.670 1.00 20.00 220 LYS C N 1
ATOM 5416 C CA . LYS C 1 220 ? 0.282 19.406 120.591 1.00 20.00 220 LYS C CA 1
ATOM 5417 C C . LYS C 1 220 ? 0.344 19.231 122.031 1.00 20.00 220 LYS C C 1
ATOM 5418 O O . LYS C 1 220 ? 1.026 20.032 122.688 1.00 20.00 220 LYS C O 1
ATOM 5424 N N . ARG C 1 221 ? -0.614 18.487 122.551 1.00 20.00 221 ARG C N 1
ATOM 5425 C CA . ARG C 1 221 ? -1.163 18.785 123.881 1.00 20.00 221 ARG C CA 1
ATOM 5426 C C . ARG C 1 221 ? -0.485 17.697 124.714 1.00 20.00 221 ARG C C 1
ATOM 5427 O O . ARG C 1 221 ? -0.171 16.609 124.208 1.00 20.00 221 ARG C O 1
ATOM 5435 N N . TYR C 1 222 ? -0.267 18.005 125.979 1.00 20.00 222 TYR C N 1
ATOM 5436 C CA . TYR C 1 222 ? 0.344 17.035 126.899 1.00 20.00 222 TYR C CA 1
ATOM 5437 C C . TYR C 1 222 ? -0.519 16.139 127.773 1.00 20.00 222 TYR C C 1
ATOM 5438 O O . TYR C 1 222 ? -1.583 16.570 128.241 1.00 20.00 222 TYR C O 1
ATOM 5447 N N . CYS C 1 223 ? -0.077 14.911 127.970 1.00 20.00 223 CYS C N 1
ATOM 5448 C CA . CYS C 1 223 ? -0.766 13.999 128.894 1.00 20.00 223 CYS C CA 1
ATOM 5449 C C . CYS C 1 223 ? -0.483 14.508 130.539 1.00 20.00 223 CYS C C 1
ATOM 5450 O O . CYS C 1 223 ? 0.555 15.148 130.764 1.00 20.00 223 CYS C O 1
ATOM 5453 N N . ASN C 1 224 ? -1.185 13.900 131.477 1.00 20.00 224 ASN C N 1
ATOM 5454 C CA . ASN C 1 224 ? -0.869 14.089 132.900 1.00 20.00 224 ASN C CA 1
ATOM 5455 C C . ASN C 1 224 ? 0.087 13.126 133.593 1.00 20.00 224 ASN C C 1
ATOM 5456 O O . ASN C 1 224 ? -0.309 12.389 134.508 1.00 20.00 224 ASN C O 1
ATOM 5461 N N . ASP C 1 225 ? 1.331 13.142 133.154 1.00 20.00 225 ASP C N 1
ATOM 5462 C CA . ASP C 1 225 ? 2.359 12.285 133.762 1.00 20.00 225 ASP C CA 1
ATOM 5463 C C . ASP C 1 225 ? 3.235 12.967 134.799 1.00 20.00 225 ASP C C 1
ATOM 5464 O O . ASP C 1 225 ? 2.923 12.692 135.967 1.00 20.00 225 ASP C O 1
ATOM 5469 N N . SER C 1 226 ? 3.806 14.102 134.442 1.00 20.00 226 SER C N 1
ATOM 5470 C CA . SER C 1 226 ? 3.921 15.221 135.388 1.00 20.00 226 SER C CA 1
ATOM 5471 C C . SER C 1 226 ? 2.718 16.129 135.649 1.00 20.00 226 SER C C 1
ATOM 5472 O O . SER C 1 226 ? 1.787 16.202 134.833 1.00 20.00 226 SER C O 1
ATOM 5475 N N . ALA C 1 227 ? 2.755 16.806 136.781 1.00 20.00 227 ALA C N 1
ATOM 5476 C CA . ALA C 1 227 ? 1.343 17.352 137.064 1.00 20.00 227 ALA C CA 1
ATOM 5477 C C . ALA C 1 227 ? 1.275 18.875 136.941 1.00 20.00 227 ALA C C 1
ATOM 5478 O O . ALA C 1 227 ? 2.294 19.570 137.065 1.00 20.00 227 ALA C O 1
ATOM 5480 N N . THR C 1 228 ? 0.076 19.370 136.699 1.00 20.00 228 THR C N 1
ATOM 5481 C CA . THR C 1 228 ? -0.171 20.484 135.954 1.00 20.00 228 THR C CA 1
ATOM 5482 C C . THR C 1 228 ? -1.519 21.007 136.455 1.00 20.00 228 THR C C 1
ATOM 5483 O O . THR C 1 228 ? -2.568 20.388 136.225 1.00 20.00 228 THR C O 1
ATOM 5487 N N . VAL C 1 229 ? -1.470 22.139 137.132 1.00 20.00 229 VAL C N 1
ATOM 5488 C CA . VAL C 1 229 ? -2.691 22.741 137.685 1.00 20.00 229 VAL C CA 1
ATOM 5489 C C . VAL C 1 229 ? -3.664 23.428 136.725 1.00 20.00 229 VAL C C 1
ATOM 5490 O O . VAL C 1 229 ? -4.860 23.569 137.023 1.00 20.00 229 VAL C O 1
ATOM 5494 N N . ASP C 1 230 ? -3.139 23.844 135.588 1.00 20.00 230 ASP C N 1
ATOM 5495 C CA . ASP C 1 230 ? -3.955 24.543 134.589 1.00 20.00 230 ASP C CA 1
ATOM 5496 C C . ASP C 1 230 ? -4.540 23.511 133.624 1.00 20.00 230 ASP C C 1
ATOM 5497 O O . ASP C 1 230 ? -4.540 23.710 132.401 1.00 20.00 230 ASP C O 1
ATOM 5502 N N . GLN C 1 231 ? -5.030 22.422 134.188 1.00 20.00 231 GLN C N 1
ATOM 5503 C CA . GLN C 1 231 ? -5.770 21.428 133.389 1.00 20.00 231 GLN C CA 1
ATOM 5504 C C . GLN C 1 231 ? -6.447 21.847 132.083 1.00 20.00 231 GLN C C 1
ATOM 5505 O O . GLN C 1 231 ? -6.803 21.001 131.250 1.00 20.00 231 GLN C O 1
ATOM 5511 N N . LYS C 1 232 ? -6.617 23.146 131.925 1.00 20.00 232 LYS C N 1
ATOM 5512 C CA . LYS C 1 232 ? -7.136 23.681 130.676 1.00 20.00 232 LYS C CA 1
ATOM 5513 C C . LYS C 1 232 ? -6.214 23.830 129.466 1.00 20.00 232 LYS C C 1
ATOM 5514 O O . LYS C 1 232 ? -6.562 23.425 128.346 1.00 20.00 232 LYS C O 1
ATOM 5520 N N . LEU C 1 233 ? -5.052 24.408 129.706 1.00 20.00 233 LEU C N 1
ATOM 5521 C CA . LEU C 1 233 ? -3.984 24.429 128.712 1.00 20.00 233 LEU C CA 1
ATOM 5522 C C . LEU C 1 233 ? -3.360 23.105 128.222 1.00 20.00 233 LEU C C 1
ATOM 5523 O O . LEU C 1 233 ? -2.426 23.092 127.406 1.00 20.00 233 LEU C O 1
ATOM 5528 N N . ILE C 1 234 ? -3.846 22.020 128.794 1.00 20.00 234 ILE C N 1
ATOM 5529 C CA . ILE C 1 234 ? -3.367 20.684 128.412 1.00 20.00 234 ILE C CA 1
ATOM 5530 C C . ILE C 1 234 ? -4.483 19.751 127.899 1.00 20.00 234 ILE C C 1
ATOM 5531 O O . ILE C 1 234 ? -4.348 19.104 126.850 1.00 20.00 234 ILE C O 1
ATOM 5536 N N . ASP C 1 235 ? -5.596 19.773 128.608 1.00 20.00 235 ASP C N 1
ATOM 5537 C CA . ASP C 1 235 ? -6.807 19.089 128.134 1.00 20.00 235 ASP C CA 1
ATOM 5538 C C . ASP C 1 235 ? -7.532 19.594 126.879 1.00 20.00 235 ASP C C 1
ATOM 5539 O O . ASP C 1 235 ? -7.779 20.800 126.726 1.00 20.00 235 ASP C O 1
ATOM 5544 N N . LEU C 1 236 ? -7.866 18.662 126.006 1.00 20.00 236 LEU C N 1
ATOM 5545 C CA . LEU C 1 236 ? -8.750 18.970 124.873 1.00 20.00 236 LEU C CA 1
ATOM 5546 C C . LEU C 1 236 ? -10.122 19.598 125.123 1.00 20.00 236 LEU C C 1
ATOM 5547 O O . LEU C 1 236 ? -10.418 20.698 124.632 1.00 20.00 236 LEU C O 1
ATOM 5552 N N . GLY C 1 237 ? -10.939 18.891 125.881 1.00 20.00 237 GLY C N 1
ATOM 5553 C CA . GLY C 1 237 ? -12.215 19.482 126.365 1.00 20.00 237 GLY C CA 1
ATOM 5554 C C . GLY C 1 237 ? -12.812 19.027 127.709 1.00 20.00 237 GLY C C 1
ATOM 5555 O O . GLY C 1 237 ? -12.203 18.216 128.422 1.00 20.00 237 GLY C O 1
ATOM 5556 N N . GLN C 1 238 ? -14.063 19.393 127.921 1.00 20.00 238 GLN C N 1
ATOM 5557 C CA . GLN C 1 238 ? -14.816 18.876 129.072 1.00 20.00 238 GLN C CA 1
ATOM 5558 C C . GLN C 1 238 ? -15.953 17.994 128.179 1.00 20.00 238 GLN C C 1
ATOM 5559 O O . GLN C 1 238 ? -16.304 18.289 127.027 1.00 20.00 238 GLN C O 1
ATOM 5565 N N . LEU C 1 239 ? -16.465 16.989 128.865 1.00 20.00 239 LEU C N 1
ATOM 5566 C CA . LEU C 1 239 ? -17.636 16.254 128.368 1.00 20.00 239 LEU C CA 1
ATOM 5567 C C . LEU C 1 239 ? -18.753 16.268 129.413 1.00 20.00 239 LEU C C 1
ATOM 5568 O O . LEU C 1 239 ? -18.552 15.859 130.566 1.00 20.00 239 LEU C O 1
ATOM 5573 N N . GLY C 1 240 ? -19.913 16.739 128.995 1.00 20.00 240 GLY C N 1
ATOM 5574 C CA . GLY C 1 240 ? -21.123 16.608 129.825 1.00 20.00 240 GLY C CA 1
ATOM 5575 C C . GLY C 1 240 ? -22.214 15.609 129.434 1.00 20.00 240 GLY C C 1
ATOM 5576 O O . GLY C 1 240 ? -22.385 15.283 128.250 1.00 20.00 240 GLY C O 1
ATOM 5577 N N . ILE C 1 241 ? -22.934 15.137 130.435 1.00 20.00 241 ILE C N 1
ATOM 5578 C CA . ILE C 1 241 ? -24.128 14.317 130.187 1.00 20.00 241 ILE C CA 1
ATOM 5579 C C . ILE C 1 241 ? -25.032 14.819 131.314 1.00 20.00 241 ILE C C 1
ATOM 5580 O O . ILE C 1 241 ? -24.624 14.871 132.484 1.00 20.00 241 ILE C O 1
ATOM 5585 N N . ALA C 1 242 ? -26.247 15.182 130.945 1.00 20.00 242 ALA C N 1
ATOM 5586 C CA . ALA C 1 242 ? -27.146 15.869 131.883 1.00 20.00 242 ALA C CA 1
ATOM 5587 C C . ALA C 1 242 ? -28.587 15.390 131.699 1.00 20.00 242 ALA C C 1
ATOM 5588 O O . ALA C 1 242 ? -29.059 15.208 130.566 1.00 20.00 242 ALA C O 1
ATOM 5590 N N . THR C 1 243 ? -29.265 15.193 132.814 1.00 20.00 243 THR C N 1
ATOM 5591 C CA . THR C 1 243 ? -30.620 14.625 132.784 1.00 20.00 243 THR C CA 1
ATOM 5592 C C . THR C 1 243 ? -31.377 15.562 133.727 1.00 20.00 243 THR C C 1
ATOM 5593 O O . THR C 1 243 ? -30.965 15.778 134.876 1.00 20.00 243 THR C O 1
ATOM 5597 N N . TYR C 1 244 ? -32.472 16.104 133.228 1.00 20.00 244 TYR C N 1
ATOM 5598 C CA . TYR C 1 244 ? -33.517 16.630 134.117 1.00 20.00 244 TYR C CA 1
ATOM 5599 C C . TYR C 1 244 ? -34.920 16.088 133.843 1.00 20.00 244 TYR C C 1
ATOM 5600 O O . TYR C 1 244 ? -35.139 15.350 132.870 1.00 20.00 244 TYR C O 1
ATOM 5609 N N . GLY C 1 245 ? -35.849 16.459 134.703 1.00 20.00 245 GLY C N 1
ATOM 5610 C CA . GLY C 1 245 ? -37.269 16.180 134.449 1.00 20.00 245 GLY C CA 1
ATOM 5611 C C . GLY C 1 245 ? -37.781 14.739 134.470 1.00 20.00 245 GLY C C 1
ATOM 5612 O O . GLY C 1 245 ? -38.847 14.433 133.915 1.00 20.00 245 GLY C O 1
ATOM 5613 N N . GLY C 1 246 ? -37.014 13.875 135.109 1.00 20.00 246 GLY C N 1
ATOM 5614 C CA . GLY C 1 246 ? -37.377 12.453 135.183 1.00 20.00 246 GLY C CA 1
ATOM 5615 C C . GLY C 1 246 ? -38.672 12.069 135.901 1.00 20.00 246 GLY C C 1
ATOM 5616 O O . GLY C 1 246 ? -39.636 12.848 135.935 1.00 20.00 246 GLY C O 1
ATOM 5617 N N . ALA C 1 247 ? -38.675 10.875 136.463 1.00 20.00 247 ALA C N 1
ATOM 5618 C CA . ALA C 1 247 ? -39.549 10.581 137.607 1.00 20.00 247 ALA C CA 1
ATOM 5619 C C . ALA C 1 247 ? -38.864 9.687 138.642 1.00 20.00 247 ALA C C 1
ATOM 5620 O O . ALA C 1 247 ? -39.392 9.467 139.743 1.00 20.00 247 ALA C O 1
ATOM 5622 N N . GLY C 1 248 ? -37.700 9.184 138.275 1.00 20.00 248 GLY C N 1
ATOM 5623 C CA . GLY C 1 248 ? -36.951 8.286 139.164 1.00 20.00 248 GLY C CA 1
ATOM 5624 C C . GLY C 1 248 ? -35.521 8.193 138.628 1.00 20.00 248 GLY C C 1
ATOM 5625 O O . GLY C 1 248 ? -35.279 8.367 137.425 1.00 20.00 248 GLY C O 1
ATOM 5626 N N . ALA C 1 249 ? -34.595 7.921 139.529 1.00 20.00 249 ALA C N 1
ATOM 5627 C CA . ALA C 1 249 ? -33.167 7.985 139.188 1.00 20.00 249 ALA C CA 1
ATOM 5628 C C . ALA C 1 249 ? -32.794 6.551 138.809 1.00 20.00 249 ALA C C 1
ATOM 5629 O O . ALA C 1 249 ? -31.814 5.991 139.322 1.00 20.00 249 ALA C O 1
ATOM 5631 N N . ASP C 1 250 ? -33.580 5.979 137.916 1.00 20.00 250 ASP C N 1
ATOM 5632 C CA . ASP C 1 250 ? -33.217 4.692 137.305 1.00 20.00 250 ASP C CA 1
ATOM 5633 C C . ASP C 1 250 ? -32.525 4.856 135.951 1.00 20.00 250 ASP C C 1
ATOM 5634 O O . ASP C 1 250 ? -32.272 5.982 135.497 1.00 20.00 250 ASP C O 1
ATOM 5639 N N . ALA C 1 251 ? -32.228 3.732 135.327 1.00 20.00 251 ALA C N 1
ATOM 5640 C CA . ALA C 1 251 ? -31.413 3.739 134.103 1.00 20.00 251 ALA C CA 1
ATOM 5641 C C . ALA C 1 251 ? -32.164 3.676 132.772 1.00 20.00 251 ALA C C 1
ATOM 5642 O O . ALA C 1 251 ? -33.148 2.934 132.630 1.00 20.00 251 ALA C O 1
ATOM 5644 N N . VAL C 1 252 ? -31.691 4.456 131.818 1.00 20.00 252 VAL C N 1
ATOM 5645 C CA . VAL C 1 252 ? -32.439 4.659 130.569 1.00 20.00 252 VAL C CA 1
ATOM 5646 C C . VAL C 1 252 ? -31.390 4.594 129.457 1.00 20.00 252 VAL C C 1
ATOM 5647 O O . VAL C 1 252 ? -31.696 4.223 128.314 1.00 20.00 252 VAL C O 1
ATOM 5651 N N . GLY C 1 253 ? -30.170 4.956 129.808 1.00 20.00 253 GLY C N 1
ATOM 5652 C CA . GLY C 1 253 ? -29.121 5.150 128.797 1.00 20.00 253 GLY C CA 1
ATOM 5653 C C . GLY C 1 253 ? -27.714 4.670 129.093 1.00 20.00 253 GLY C C 1
ATOM 5654 O O . GLY C 1 253 ? -27.263 4.764 130.244 1.00 20.00 253 GLY C O 1
ATOM 5655 N N . GLU C 1 254 ? -27.000 4.273 128.057 1.00 20.00 254 GLU C N 1
ATOM 5656 C CA . GLU C 1 254 ? -25.609 3.829 128.224 1.00 20.00 254 GLU C CA 1
ATOM 5657 C C . GLU C 1 254 ? -24.978 4.455 126.979 1.00 20.00 254 GLU C C 1
ATOM 5658 O O . GLU C 1 254 ? -25.463 4.262 125.854 1.00 20.00 254 GLU C O 1
ATOM 5664 N N . LEU C 1 255 ? -23.909 5.197 127.197 1.00 20.00 255 LEU C N 1
ATOM 5665 C CA . LEU C 1 255 ? -23.324 6.107 126.276 1.00 20.00 255 LEU C CA 1
ATOM 5666 C C . LEU C 1 255 ? -21.980 5.445 125.948 1.00 20.00 255 LEU C C 1
ATOM 5667 O O . LEU C 1 255 ? -21.415 4.715 126.777 1.00 20.00 255 LEU C O 1
ATOM 5672 N N . PHE C 1 256 ? -21.585 5.648 124.713 1.00 20.00 256 PHE C N 1
ATOM 5673 C CA . PHE C 1 256 ? -20.231 5.245 124.243 1.00 20.00 256 PHE C CA 1
ATOM 5674 C C . PHE C 1 256 ? -19.250 6.303 123.738 1.00 20.00 256 PHE C C 1
ATOM 5675 O O . PHE C 1 256 ? -19.645 7.478 123.582 1.00 20.00 256 PHE C O 1
ATOM 5683 N N . LEU C 1 257 ? -18.041 5.890 123.450 1.00 20.00 257 LEU C N 1
ATOM 5684 C CA . LEU C 1 257 ? -16.945 6.756 123.047 1.00 20.00 257 LEU C CA 1
ATOM 5685 C C . LEU C 1 257 ? -16.197 6.403 121.775 1.00 20.00 257 LEU C C 1
ATOM 5686 O O . LEU C 1 257 ? -15.341 5.496 121.768 1.00 20.00 257 LEU C O 1
ATOM 5691 N N . ALA C 1 258 ? -16.553 7.091 120.696 1.00 20.00 258 ALA C N 1
ATOM 5692 C CA . ALA C 1 258 ? -15.863 6.960 119.403 1.00 20.00 258 ALA C CA 1
ATOM 5693 C C . ALA C 1 258 ? -14.466 7.550 119.267 1.00 20.00 258 ALA C C 1
ATOM 5694 O O . ALA C 1 258 ? -14.317 8.776 119.094 1.00 20.00 258 ALA C O 1
ATOM 5696 N N . ARG C 1 259 ? -13.476 6.676 119.273 1.00 20.00 259 ARG C N 1
ATOM 5697 C CA . ARG C 1 259 ? -12.085 7.123 119.451 1.00 20.00 259 ARG C CA 1
ATOM 5698 C C . ARG C 1 259 ? -11.138 7.174 118.251 1.00 20.00 259 ARG C C 1
ATOM 5699 O O . ARG C 1 259 ? -11.209 6.326 117.348 1.00 20.00 259 ARG C O 1
ATOM 5707 N N . SER C 1 260 ? -10.268 8.166 118.257 1.00 20.00 260 SER C N 1
ATOM 5708 C CA . SER C 1 260 ? -9.178 8.221 117.273 1.00 20.00 260 SER C CA 1
ATOM 5709 C C . SER C 1 260 ? -7.927 9.169 117.702 1.00 20.00 260 SER C C 1
ATOM 5710 O O . SER C 1 260 ? -8.022 10.398 117.568 1.00 20.00 260 SER C O 1
ATOM 5713 N N . VAL C 1 261 ? -6.863 8.567 118.201 1.00 20.00 261 VAL C N 1
ATOM 5714 C CA . VAL C 1 261 ? -5.766 9.344 118.796 1.00 20.00 261 VAL C CA 1
ATOM 5715 C C . VAL C 1 261 ? -4.347 9.156 118.257 1.00 20.00 261 VAL C C 1
ATOM 5716 O O . VAL C 1 261 ? -3.960 8.049 117.852 1.00 20.00 261 VAL C O 1
ATOM 5720 N N . THR C 1 262 ? -3.593 10.239 118.257 1.00 20.00 262 THR C N 1
ATOM 5721 C CA . THR C 1 262 ? -2.284 10.249 117.589 1.00 20.00 262 THR C CA 1
ATOM 5722 C C . THR C 1 262 ? -1.251 10.290 118.717 1.00 20.00 262 THR C C 1
ATOM 5723 O O . THR C 1 262 ? -1.170 11.271 119.471 1.00 20.00 262 THR C O 1
ATOM 5727 N N . LEU C 1 263 ? -0.479 9.224 118.816 1.00 20.00 263 LEU C N 1
ATOM 5728 C CA . LEU C 1 263 ? 0.397 9.046 119.987 1.00 20.00 263 LEU C CA 1
ATOM 5729 C C . LEU C 1 263 ? 1.806 9.717 119.321 1.00 20.00 263 LEU C C 1
ATOM 5730 O O . LEU C 1 263 ? 2.040 9.736 118.103 1.00 20.00 263 LEU C O 1
ATOM 5735 N N . TYR C 1 264 ? 2.596 10.262 120.227 1.00 20.00 264 TYR C N 1
ATOM 5736 C CA . TYR C 1 264 ? 3.770 11.052 119.828 1.00 20.00 264 TYR C CA 1
ATOM 5737 C C . TYR C 1 264 ? 4.878 10.734 120.833 1.00 20.00 264 TYR C C 1
ATOM 5738 O O . TYR C 1 264 ? 4.734 9.840 121.680 1.00 20.00 264 TYR C O 1
ATOM 5747 N N . PHE C 1 265 ? 5.969 11.470 120.724 1.00 20.00 265 PHE C N 1
ATOM 5748 C CA . PHE C 1 265 ? 7.185 11.134 121.474 1.00 20.00 265 PHE C CA 1
ATOM 5749 C C . PHE C 1 265 ? 7.138 10.062 122.564 1.00 20.00 265 PHE C C 1
ATOM 5750 O O . PHE C 1 265 ? 7.172 10.372 123.764 1.00 20.00 265 PHE C O 1
ATOM 5758 N N . PRO C 1 266 ? 7.060 8.817 122.131 1.00 20.00 266 PRO C N 1
ATOM 5759 C CA . PRO C 1 266 ? 6.953 7.695 123.074 1.00 20.00 266 PRO C CA 1
ATOM 5760 C C . PRO C 1 266 ? 8.024 7.493 124.148 1.00 20.00 266 PRO C C 1
ATOM 5761 O O . PRO C 1 266 ? 9.213 7.519 123.799 1.00 20.00 266 PRO C O 1
ATOM 5765 N N . GLN C 1 267 ? 7.631 7.455 125.408 1.00 20.00 267 GLN C N 1
ATOM 5766 C CA . GLN C 1 267 ? 8.611 7.422 126.529 1.00 20.00 267 GLN C CA 1
ATOM 5767 C C . GLN C 1 267 ? 8.694 6.134 127.410 1.00 20.00 267 GLN C C 1
ATOM 5768 O O . GLN C 1 267 ? 7.770 5.307 127.420 1.00 20.00 267 GLN C O 1
ATOM 5774 N N . PRO C 1 268 ? 9.752 6.058 128.195 1.00 20.00 268 PRO C N 1
ATOM 5775 C CA . PRO C 1 268 ? 9.788 5.122 129.326 1.00 20.00 268 PRO C CA 1
ATOM 5776 C C . PRO C 1 268 ? 8.342 5.236 129.812 1.00 20.00 268 PRO C C 1
ATOM 5777 O O . PRO C 1 268 ? 7.787 6.341 129.904 1.00 20.00 268 PRO C O 1
ATOM 5781 N N . THR C 1 269 ? 7.754 4.094 130.114 1.00 20.00 269 THR C N 1
ATOM 5782 C CA . THR C 1 269 ? 6.337 4.053 130.502 1.00 20.00 269 THR C CA 1
ATOM 5783 C C . THR C 1 269 ? 5.916 4.489 131.907 1.00 20.00 269 THR C C 1
ATOM 5784 O O . THR C 1 269 ? 6.265 3.842 132.906 1.00 20.00 269 THR C O 1
ATOM 5788 N N . ASN C 1 270 ? 5.174 5.579 131.963 1.00 20.00 270 ASN C N 1
ATOM 5789 C CA . ASN C 1 270 ? 4.691 6.098 133.251 1.00 20.00 270 ASN C CA 1
ATOM 5790 C C . ASN C 1 270 ? 3.784 5.237 134.131 1.00 20.00 270 ASN C C 1
ATOM 5791 O O . ASN C 1 270 ? 2.950 4.469 133.627 1.00 20.00 270 ASN C O 1
ATOM 5796 N N . THR C 1 271 ? 3.960 5.375 135.432 1.00 20.00 271 THR C N 1
ATOM 5797 C CA . THR C 1 271 ? 3.230 4.530 136.387 1.00 20.00 271 THR C CA 1
ATOM 5798 C C . THR C 1 271 ? 1.857 5.162 136.616 1.00 20.00 271 THR C C 1
ATOM 5799 O O . THR C 1 271 ? 1.686 6.383 136.477 1.00 20.00 271 THR C O 1
ATOM 5803 N N . LEU C 1 272 ? 0.898 4.324 136.963 1.00 20.00 272 LEU C N 1
ATOM 5804 C CA . LEU C 1 272 ? -0.505 4.759 137.008 1.00 20.00 272 LEU C CA 1
ATOM 5805 C C . LEU C 1 272 ? -0.986 4.814 138.459 1.00 20.00 272 LEU C C 1
ATOM 5806 O O . LEU C 1 272 ? -2.196 4.849 138.728 1.00 20.00 272 LEU C O 1
ATOM 5811 N N . LEU C 1 273 ? -0.032 4.820 139.371 1.00 20.00 273 LEU C N 1
ATOM 5812 C CA . LEU C 1 273 ? -0.357 4.871 140.803 1.00 20.00 273 LEU C CA 1
ATOM 5813 C C P LEU C 1 273 ? -0.843 5.532 141.908 0.50 20.00 273 LEU C C 1
ATOM 5814 C C S LEU C 1 273 ? -0.880 6.168 141.423 0.50 20.00 273 LEU C C 1
ATOM 5815 O O P LEU C 1 273 ? 0.022 6.404 141.738 0.50 20.00 273 LEU C O 1
ATOM 5816 O O S LEU C 1 273 ? -0.435 7.269 141.066 0.50 20.00 273 LEU C O 1
ATOM 5821 N N P SER C 1 274 ? -1.983 5.745 142.538 0.50 20.00 274 SER C N 1
ATOM 5822 N N S SER C 1 274 ? -1.816 6.020 142.342 0.50 20.00 274 SER C N 1
ATOM 5823 C CA P SER C 1 274 ? -2.324 7.079 143.053 0.50 20.00 274 SER C CA 1
ATOM 5824 C CA S SER C 1 274 ? -2.342 7.178 143.078 0.50 20.00 274 SER C CA 1
ATOM 5825 C C P SER C 1 274 ? -1.875 7.498 144.470 0.50 20.00 274 SER C C 1
ATOM 5826 C C S SER C 1 274 ? -1.795 7.349 144.496 0.50 20.00 274 SER C C 1
ATOM 5827 O O P SER C 1 274 ? -1.871 6.669 145.388 0.50 20.00 274 SER C O 1
ATOM 5828 O O S SER C 1 274 ? -1.857 6.423 145.319 0.50 20.00 274 SER C O 1
ATOM 5833 N N P SER C 1 275 ? -1.513 8.763 144.598 0.50 20.00 275 SER C N 1
ATOM 5834 N N S SER C 1 275 ? -1.267 8.529 144.762 0.50 20.00 275 SER C N 1
ATOM 5835 C CA . SER C 1 275 ? -0.858 9.312 145.793 1.00 20.00 275 SER C CA 1
ATOM 5836 C C . SER C 1 275 ? -1.814 10.433 146.214 1.00 20.00 275 SER C C 1
ATOM 5837 O O . SER C 1 275 ? -2.112 11.302 145.376 1.00 20.00 275 SER C O 1
ATOM 5840 N N . LYS C 1 276 ? -2.292 10.404 147.452 1.00 20.00 276 LYS C N 1
ATOM 5841 C CA . LYS C 1 276 ? -3.231 11.454 147.884 1.00 20.00 276 LYS C CA 1
ATOM 5842 C C . LYS C 1 276 ? -3.213 11.937 149.315 1.00 20.00 276 LYS C C 1
ATOM 5843 O O . LYS C 1 276 ? -3.796 11.365 150.242 1.00 20.00 276 LYS C O 1
ATOM 5849 N N . ARG C 1 277 ? -2.524 13.052 149.487 1.00 20.00 277 ARG C N 1
ATOM 5850 C CA . ARG C 1 277 ? -2.281 13.602 150.839 1.00 20.00 277 ARG C CA 1
ATOM 5851 C C . ARG C 1 277 ? -3.293 14.583 151.388 1.00 20.00 277 ARG C C 1
ATOM 5852 O O . ARG C 1 277 ? -3.502 15.647 150.785 1.00 20.00 277 ARG C O 1
ATOM 5860 N N . LEU C 1 278 ? -3.780 14.313 152.585 1.00 20.00 278 LEU C N 1
ATOM 5861 C CA . LEU C 1 278 ? -4.582 15.304 153.315 1.00 20.00 278 LEU C CA 1
ATOM 5862 C C . LEU C 1 278 ? -3.467 16.053 154.321 1.00 20.00 278 LEU C C 1
ATOM 5863 O O . LEU C 1 278 ? -2.925 15.475 155.276 1.00 20.00 278 LEU C O 1
ATOM 5868 N N . ASP C 1 279 ? -3.502 17.365 154.184 1.00 20.00 279 ASP C N 1
ATOM 5869 C CA . ASP C 1 279 ? -2.890 18.246 155.190 1.00 20.00 279 ASP C CA 1
ATOM 5870 C C . ASP C 1 279 ? -3.100 17.772 156.629 1.00 20.00 279 ASP C C 1
ATOM 5871 O O . ASP C 1 279 ? -4.064 17.051 156.928 1.00 20.00 279 ASP C O 1
ATOM 5876 N N . LEU C 1 280 ? -2.196 18.183 157.498 1.00 20.00 280 LEU C N 1
ATOM 5877 C CA . LEU C 1 280 ? -2.708 17.618 159.082 1.00 20.00 280 LEU C CA 1
ATOM 5878 C C . LEU C 1 280 ? -4.124 17.971 159.542 1.00 20.00 280 LEU C C 1
ATOM 5879 O O . LEU C 1 280 ? -4.939 17.083 159.835 1.00 20.00 280 LEU C O 1
ATOM 5884 N N . THR C 1 281 ? -4.395 19.261 159.600 1.00 20.00 281 THR C N 1
ATOM 5885 C CA . THR C 1 281 ? -5.728 19.736 159.999 1.00 20.00 281 THR C CA 1
ATOM 5886 C C . THR C 1 281 ? -6.384 19.943 158.633 1.00 20.00 281 THR C C 1
ATOM 5887 O O . THR C 1 281 ? -7.615 20.047 158.527 1.00 20.00 281 THR C O 1
ATOM 5891 N N . GLY C 1 282 ? -5.553 19.999 157.609 1.00 20.00 282 GLY C N 1
ATOM 5892 C CA . GLY C 1 282 ? -5.968 20.597 156.332 1.00 20.00 282 GLY C CA 1
ATOM 5893 C C . GLY C 1 282 ? -6.809 19.829 155.399 1.00 20.00 282 GLY C C 1
ATOM 5894 O O . GLY C 1 282 ? -7.488 18.794 155.470 1.00 20.00 282 GLY C O 1
ATOM 5895 N N . SER C 1 283 ? -6.712 20.567 154.309 1.00 20.00 283 SER C N 1
ATOM 5896 C CA . SER C 1 283 ? -7.395 20.183 153.073 1.00 20.00 283 SER C CA 1
ATOM 5897 C C . SER C 1 283 ? -6.738 19.190 152.113 1.00 20.00 283 SER C C 1
ATOM 5898 O O . SER C 1 283 ? -7.369 18.217 151.673 1.00 20.00 283 SER C O 1
ATOM 5901 N N . LEU C 1 284 ? -5.482 19.449 151.802 1.00 20.00 284 LEU C N 1
ATOM 5902 C CA . LEU C 1 284 ? -4.912 18.860 150.605 1.00 20.00 284 LEU C CA 1
ATOM 5903 C C . LEU C 1 284 ? -3.424 19.090 150.335 1.00 20.00 284 LEU C C 1
ATOM 5904 O O . LEU C 1 284 ? -2.969 20.236 150.205 1.00 20.00 284 LEU C O 1
ATOM 5909 N N . ALA C 1 285 ? -2.687 17.997 150.256 1.00 20.00 285 ALA C N 1
ATOM 5910 C CA . ALA C 1 285 ? -1.164 18.142 150.188 1.00 20.00 285 ALA C CA 1
ATOM 5911 C C . ALA C 1 285 ? -0.422 18.096 148.851 1.00 20.00 285 ALA C C 1
ATOM 5912 O O . ALA C 1 285 ? 0.301 19.038 148.491 1.00 20.00 285 ALA C O 1
ATOM 5914 N N . ASP C 1 286 ? -0.610 17.003 148.136 1.00 20.00 286 ASP C N 1
ATOM 5915 C CA . ASP C 1 286 ? 0.129 16.774 146.885 1.00 20.00 286 ASP C CA 1
ATOM 5916 C C . ASP C 1 286 ? -0.936 16.054 146.055 1.00 20.00 286 ASP C C 1
ATOM 5917 O O . ASP C 1 286 ? -1.977 15.628 146.572 1.00 20.00 286 ASP C O 1
ATOM 5922 N N . ALA C 1 287 ? -0.610 15.886 144.784 1.00 20.00 287 ALA C N 1
ATOM 5923 C CA . ALA C 1 287 ? -1.206 14.918 144.030 1.00 20.00 287 ALA C CA 1
ATOM 5924 C C . ALA C 1 287 ? -0.271 14.333 142.947 1.00 20.00 287 ALA C C 1
ATOM 5925 O O . ALA C 1 287 ? 0.770 14.935 142.644 1.00 20.00 287 ALA C O 1
ATOM 5927 N N . THR C 1 288 ? -0.662 13.211 142.371 1.00 20.00 288 THR C N 1
ATOM 5928 C CA . THR C 1 288 ? 0.156 12.571 141.332 1.00 20.00 288 THR C CA 1
ATOM 5929 C C . THR C 1 288 ? -0.876 12.080 140.315 1.00 20.00 288 THR C C 1
ATOM 5930 O O . THR C 1 288 ? -0.791 12.395 139.119 1.00 20.00 288 THR C O 1
ATOM 5934 N N . GLY C 1 289 ? -1.834 11.315 140.805 1.00 20.00 289 GLY C N 1
ATOM 5935 C CA . GLY C 1 289 ? -2.999 10.947 139.987 1.00 20.00 289 GLY C CA 1
ATOM 5936 C C . GLY C 1 289 ? -2.304 10.232 138.827 1.00 20.00 289 GLY C C 1
ATOM 5937 O O . GLY C 1 289 ? -1.071 10.102 138.804 1.00 20.00 289 GLY C O 1
ATOM 5938 N N . PRO C 1 290 ? -3.106 9.777 137.881 1.00 20.00 290 PRO C N 1
ATOM 5939 C CA . PRO C 1 290 ? -4.527 10.149 137.852 1.00 20.00 290 PRO C CA 1
ATOM 5940 C C . PRO C 1 290 ? -5.300 10.419 139.153 1.00 20.00 290 PRO C C 1
ATOM 5941 O O . PRO C 1 290 ? -4.750 10.279 140.256 1.00 20.00 290 PRO C O 1
ATOM 5945 N N . GLY C 1 291 ? -6.589 10.657 139.003 1.00 20.00 291 GLY C N 1
ATOM 5946 C CA . GLY C 1 291 ? -7.492 10.689 140.162 1.00 20.00 291 GLY C CA 1
ATOM 5947 C C . GLY C 1 291 ? -8.756 9.828 140.171 1.00 20.00 291 GLY C C 1
ATOM 5948 O O . GLY C 1 291 ? -9.796 10.217 139.620 1.00 20.00 291 GLY C O 1
ATOM 5949 N N . TYR C 1 292 ? -8.648 8.670 140.796 1.00 20.00 292 TYR C N 1
ATOM 5950 C CA . TYR C 1 292 ? -9.835 7.847 141.072 1.00 20.00 292 TYR C CA 1
ATOM 5951 C C . TYR C 1 292 ? -10.543 8.206 142.327 1.00 20.00 292 TYR C C 1
ATOM 5952 O O . TYR C 1 292 ? -11.679 7.766 142.562 1.00 20.00 292 TYR C O 1
ATOM 5961 N N . LEU C 1 293 ? -9.762 8.743 143.245 1.00 20.00 293 LEU C N 1
ATOM 5962 C CA . LEU C 1 293 ? -10.266 9.005 144.599 1.00 20.00 293 LEU C CA 1
ATOM 5963 C C . LEU C 1 293 ? -10.197 10.347 145.112 1.00 20.00 293 LEU C C 1
ATOM 5964 O O . LEU C 1 293 ? -9.107 10.877 144.852 1.00 20.00 293 LEU C O 1
ATOM 5969 N N . VAL C 1 294 ? -11.109 10.894 145.895 1.00 20.00 294 VAL C N 1
ATOM 5970 C CA . VAL C 1 294 ? -10.770 12.055 146.727 1.00 20.00 294 VAL C CA 1
ATOM 5971 C C . VAL C 1 294 ? -10.819 11.695 148.168 1.00 20.00 294 VAL C C 1
ATOM 5972 O O . VAL C 1 294 ? -11.989 11.537 148.549 1.00 20.00 294 VAL C O 1
ATOM 5976 N N . LEU C 1 295 ? -9.869 12.220 148.920 1.00 20.00 295 LEU C N 1
ATOM 5977 C CA . LEU C 1 295 ? -9.711 11.821 150.325 1.00 20.00 295 LEU C CA 1
ATOM 5978 C C . LEU C 1 295 ? -9.533 13.259 150.863 1.00 20.00 295 LEU C C 1
ATOM 5979 O O . LEU C 1 295 ? -8.602 13.924 151.342 1.00 20.00 295 LEU C O 1
ATOM 5984 N N . THR C 1 296 ? -10.785 13.352 151.270 1.00 20.00 296 THR C N 1
ATOM 5985 C CA . THR C 1 296 ? -11.147 14.211 152.406 1.00 20.00 296 THR C CA 1
ATOM 5986 C C . THR C 1 296 ? -11.117 13.509 153.860 1.00 20.00 296 THR C C 1
ATOM 5987 O O . THR C 1 296 ? -11.842 12.527 154.080 1.00 20.00 296 THR C O 1
ATOM 5991 N N . ARG C 1 297 ? -10.858 14.442 154.757 1.00 20.00 297 ARG C N 1
ATOM 5992 C CA . ARG C 1 297 ? -11.346 14.319 156.138 1.00 20.00 297 ARG C CA 1
ATOM 5993 C C . ARG C 1 297 ? -12.612 15.143 156.552 1.00 20.00 297 ARG C C 1
ATOM 5994 O O . ARG C 1 297 ? -12.757 16.282 156.083 1.00 20.00 297 ARG C O 1
ATOM 6002 N N . THR C 1 298 ? -13.268 14.697 157.607 1.00 20.00 298 THR C N 1
ATOM 6003 C CA . THR C 1 298 ? -14.073 15.605 158.436 1.00 20.00 298 THR C CA 1
ATOM 6004 C C . THR C 1 298 ? -13.404 15.393 159.795 1.00 20.00 298 THR C C 1
ATOM 6005 O O . THR C 1 298 ? -12.764 14.358 160.035 1.00 20.00 298 THR C O 1
ATOM 6009 N N . PRO C 1 299 ? -13.560 16.375 160.662 1.00 20.00 299 PRO C N 1
ATOM 6010 C CA . PRO C 1 299 ? -12.796 16.402 161.918 1.00 20.00 299 PRO C CA 1
ATOM 6011 C C . PRO C 1 299 ? -12.654 14.960 162.545 1.00 20.00 299 PRO C C 1
ATOM 6012 O O . PRO C 1 299 ? -11.479 14.848 162.926 1.00 20.00 299 PRO C O 1
ATOM 6016 N N . THR C 1 300 ? -13.417 13.935 162.215 1.00 20.00 300 THR C N 1
ATOM 6017 C CA . THR C 1 300 ? -13.365 12.679 162.975 1.00 20.00 300 THR C CA 1
ATOM 6018 C C . THR C 1 300 ? -12.783 11.379 162.196 1.00 20.00 300 THR C C 1
ATOM 6019 O O . THR C 1 300 ? -12.970 10.258 162.691 1.00 20.00 300 THR C O 1
ATOM 6023 N N . VAL C 1 301 ? -13.098 11.693 160.953 1.00 20.00 301 VAL C N 1
ATOM 6024 C CA . VAL C 1 301 ? -13.509 10.658 159.994 1.00 20.00 301 VAL C CA 1
ATOM 6025 C C . VAL C 1 301 ? -13.221 11.017 158.535 1.00 20.00 301 VAL C C 1
ATOM 6026 O O . VAL C 1 301 ? -13.425 12.164 158.109 1.00 20.00 301 VAL C O 1
ATOM 6030 N N . LEU C 1 302 ? -12.750 10.034 157.791 1.00 20.00 302 LEU C N 1
ATOM 6031 C CA . LEU C 1 302 ? -12.360 10.141 156.473 1.00 20.00 302 LEU C CA 1
ATOM 6032 C C . LEU C 1 302 ? -13.481 10.004 155.435 1.00 20.00 302 LEU C C 1
ATOM 6033 O O . LEU C 1 302 ? -14.631 9.722 155.791 1.00 20.00 302 LEU C O 1
ATOM 6038 N N . THR C 1 303 ? -13.091 10.236 154.197 1.00 20.00 303 THR C N 1
ATOM 6039 C CA . THR C 1 303 ? -14.006 10.130 153.121 1.00 20.00 303 THR C CA 1
ATOM 6040 C C . THR C 1 303 ? -13.092 9.544 152.043 1.00 20.00 303 THR C C 1
ATOM 6041 O O . THR C 1 303 ? -11.978 10.039 151.814 1.00 20.00 303 THR C O 1
ATOM 6045 N N . HIS C 1 304 ? -13.576 8.500 151.397 1.00 20.00 304 HIS C N 1
ATOM 6046 C CA . HIS C 1 304 ? -12.896 7.965 150.209 1.00 20.00 304 HIS C CA 1
ATOM 6047 C C . HIS C 1 304 ? -13.962 7.809 149.123 1.00 20.00 304 HIS C C 1
ATOM 6048 O O . HIS C 1 304 ? -14.793 6.889 149.174 1.00 20.00 304 HIS C O 1
ATOM 6055 N N . THR C 1 305 ? -13.925 8.710 148.159 1.00 20.00 305 THR C N 1
ATOM 6056 C CA . THR C 1 305 ? -15.123 9.023 147.400 1.00 20.00 305 THR C CA 1
ATOM 6057 C C . THR C 1 305 ? -14.650 8.579 146.019 1.00 20.00 305 THR C C 1
ATOM 6058 O O . THR C 1 305 ? -13.764 9.215 145.424 1.00 20.00 305 THR C O 1
ATOM 6062 N N . PHE C 1 306 ? -15.296 7.536 145.520 1.00 20.00 306 PHE C N 1
ATOM 6063 C CA . PHE C 1 306 ? -14.935 6.972 144.211 1.00 20.00 306 PHE C CA 1
ATOM 6064 C C . PHE C 1 306 ? -15.524 7.681 142.987 1.00 20.00 306 PHE C C 1
ATOM 6065 O O . PHE C 1 306 ? -16.636 8.216 142.997 1.00 20.00 306 PHE C O 1
ATOM 6073 N N . ARG C 1 307 ? -14.726 7.655 141.940 1.00 20.00 307 ARG C N 1
ATOM 6074 C CA . ARG C 1 307 ? -14.888 8.354 140.671 1.00 20.00 307 ARG C CA 1
ATOM 6075 C C . ARG C 1 307 ? -14.664 7.322 139.474 1.00 20.00 307 ARG C C 1
ATOM 6076 O O . ARG C 1 307 ? -14.768 7.517 138.254 1.00 20.00 307 ARG C O 1
ATOM 6084 N N . ALA C 1 308 ? -14.188 6.208 139.999 1.00 20.00 308 ALA C N 1
ATOM 6085 C CA . ALA C 1 308 ? -13.552 5.187 139.155 1.00 20.00 308 ALA C CA 1
ATOM 6086 C C . ALA C 1 308 ? -14.472 3.958 139.553 1.00 20.00 308 ALA C C 1
ATOM 6087 O O . ALA C 1 308 ? -14.835 3.816 140.730 1.00 20.00 308 ALA C O 1
ATOM 6089 N N . THR C 1 309 ? -14.463 2.980 138.667 1.00 20.00 309 THR C N 1
ATOM 6090 C CA . THR C 1 309 ? -14.947 1.626 139.015 1.00 20.00 309 THR C CA 1
ATOM 6091 C C . THR C 1 309 ? -14.013 0.438 138.782 1.00 20.00 309 THR C C 1
ATOM 6092 O O . THR C 1 309 ? -13.264 0.400 137.795 1.00 20.00 309 THR C O 1
ATOM 6096 N N . GLY C 1 310 ? -14.070 -0.515 139.694 1.00 20.00 310 GLY C N 1
ATOM 6097 C CA . GLY C 1 310 ? -13.370 -1.859 139.464 1.00 20.00 310 GLY C CA 1
ATOM 6098 C C . GLY C 1 310 ? -12.808 -2.517 140.683 1.00 20.00 310 GLY C C 1
ATOM 6099 O O . GLY C 1 310 ? -13.368 -2.334 141.774 1.00 20.00 310 GLY C O 1
ATOM 6100 N N . THR C 1 311 ? -11.660 -3.154 140.547 1.00 20.00 311 THR C N 1
ATOM 6101 C CA . THR C 1 311 ? -10.981 -3.742 141.710 1.00 20.00 311 THR C CA 1
ATOM 6102 C C . THR C 1 311 ? -9.805 -2.774 141.848 1.00 20.00 311 THR C C 1
ATOM 6103 O O . THR C 1 311 ? -9.111 -2.469 140.866 1.00 20.00 311 THR C O 1
ATOM 6107 N N . PHE C 1 312 ? -9.598 -2.303 143.063 1.00 20.00 312 PHE C N 1
ATOM 6108 C CA . PHE C 1 312 ? -8.514 -1.376 143.347 1.00 20.00 312 PHE C CA 1
ATOM 6109 C C . PHE C 1 312 ? -7.545 -2.008 144.279 1.00 20.00 312 PHE C C 1
ATOM 6110 O O . PHE C 1 312 ? -7.942 -2.982 144.937 1.00 20.00 312 PHE C O 1
ATOM 6118 N N . ASN C 1 313 ? -6.462 -1.316 144.578 1.00 20.00 313 ASN C N 1
ATOM 6119 C CA . ASN C 1 313 ? -5.757 -1.527 145.851 1.00 20.00 313 ASN C CA 1
ATOM 6120 C C . ASN C 1 313 ? -5.207 -0.331 146.628 1.00 20.00 313 ASN C C 1
ATOM 6121 O O . ASN C 1 313 ? -4.530 0.540 146.061 1.00 20.00 313 ASN C O 1
ATOM 6126 N N . LEU C 1 314 ? -5.504 -0.305 147.913 1.00 20.00 314 LEU C N 1
ATOM 6127 C CA . LEU C 1 314 ? -5.670 0.687 148.648 1.00 20.00 314 LEU C CA 1
ATOM 6128 C C . LEU C 1 314 ? -4.384 0.385 149.396 1.00 20.00 314 LEU C C 1
ATOM 6129 O O . LEU C 1 314 ? -4.336 -0.659 150.063 1.00 20.00 314 LEU C O 1
ATOM 6134 N N . SER C 1 315 ? -3.584 1.417 149.592 1.00 20.00 315 SER C N 1
ATOM 6135 C CA . SER C 1 315 ? -2.591 1.407 150.675 1.00 20.00 315 SER C CA 1
ATOM 6136 C C . SER C 1 315 ? -2.197 2.714 151.364 1.00 20.00 315 SER C C 1
ATOM 6137 O O . SER C 1 315 ? -2.042 3.757 150.711 1.00 20.00 315 SER C O 1
ATOM 6140 N N . GLY C 1 316 ? -2.042 2.640 152.673 1.00 20.00 316 GLY C N 1
ATOM 6141 C CA . GLY C 1 316 ? -2.030 3.636 153.529 1.00 20.00 316 GLY C CA 1
ATOM 6142 C C . GLY C 1 316 ? -2.447 3.415 154.978 1.00 20.00 316 GLY C C 1
ATOM 6143 O O . GLY C 1 316 ? -2.719 2.297 155.428 1.00 20.00 316 GLY C O 1
ATOM 6144 N N . GLY C 1 317 ? -2.479 4.514 155.694 1.00 20.00 317 GLY C N 1
ATOM 6145 C CA . GLY C 1 317 ? -3.067 4.567 157.081 1.00 20.00 317 GLY C CA 1
ATOM 6146 C C . GLY C 1 317 ? -3.129 6.089 157.298 1.00 20.00 317 GLY C C 1
ATOM 6147 O O . GLY C 1 317 ? -3.136 6.840 156.308 1.00 20.00 317 GLY C O 1
ATOM 6148 N N . LEU C 1 318 ? -3.127 6.489 158.548 1.00 20.00 318 LEU C N 1
ATOM 6149 C CA . LEU C 1 318 ? -3.423 7.958 158.858 1.00 20.00 318 LEU C CA 1
ATOM 6150 C C . LEU C 1 318 ? -3.149 8.330 160.316 1.00 20.00 318 LEU C C 1
ATOM 6151 O O . LEU C 1 318 ? -2.750 7.474 161.121 1.00 20.00 318 LEU C O 1
ATOM 6156 N N . ARG C 1 319 ? -3.382 9.597 160.617 1.00 20.00 319 ARG C N 1
ATOM 6157 C CA . ARG C 1 319 ? -3.361 10.071 162.007 1.00 20.00 319 ARG C CA 1
ATOM 6158 C C . ARG C 1 319 ? -4.715 10.216 162.702 1.00 20.00 319 ARG C C 1
ATOM 6159 O O . ARG C 1 319 ? -5.610 10.940 162.252 1.00 20.00 319 ARG C O 1
ATOM 6167 N N . CYS C 1 320 ? -4.806 9.535 163.828 1.00 20.00 320 CYS C N 1
ATOM 6168 C CA . CYS C 1 320 ? -6.052 9.338 164.674 1.00 20.00 320 CYS C CA 1
ATOM 6169 C C . CYS C 1 320 ? -5.462 9.059 166.121 1.00 20.00 320 CYS C C 1
ATOM 6170 O O . CYS C 1 320 ? -4.277 8.718 166.255 1.00 20.00 320 CYS C O 1
ATOM 6173 N N . LEU C 1 321 ? -6.433 8.666 166.924 1.00 20.00 321 LEU C N 1
ATOM 6174 C CA . LEU C 1 321 ? -6.195 7.642 167.952 1.00 20.00 321 LEU C CA 1
ATOM 6175 C C . LEU C 1 321 ? -7.377 6.911 168.591 1.00 20.00 321 LEU C C 1
ATOM 6176 O O . LEU C 1 321 ? -8.061 7.455 169.472 1.00 20.00 321 LEU C O 1
ATOM 6181 N N . THR C 1 322 ? -7.600 5.692 168.139 1.00 20.00 322 THR C N 1
ATOM 6182 C CA . THR C 1 322 ? -8.944 5.334 167.873 1.00 20.00 322 THR C CA 1
ATOM 6183 C C . THR C 1 322 ? -8.846 4.208 166.663 1.00 20.00 322 THR C C 1
ATOM 6184 O O . THR C 1 322 ? -8.247 4.227 165.578 1.00 20.00 322 THR C O 1
ATOM 6188 N N . SER C 1 323 ? -9.394 3.123 167.178 1.00 20.00 323 SER C N 1
ATOM 6189 C CA . SER C 1 323 ? -9.486 1.894 166.400 1.00 20.00 323 SER C CA 1
ATOM 6190 C C . SER C 1 323 ? -10.380 2.196 165.211 1.00 20.00 323 SER C C 1
ATOM 6191 O O . SER C 1 323 ? -11.527 2.616 165.424 1.00 20.00 323 SER C O 1
ATOM 6194 N N . LEU C 1 324 ? -9.877 2.020 164.003 1.00 20.00 324 LEU C N 1
ATOM 6195 C CA . LEU C 1 324 ? -10.790 1.841 162.717 1.00 20.00 324 LEU C CA 1
ATOM 6196 C C . LEU C 1 324 ? -12.070 1.184 162.379 1.00 20.00 324 LEU C C 1
ATOM 6197 O O . LEU C 1 324 ? -11.886 -0.043 162.383 1.00 20.00 324 LEU C O 1
ATOM 6202 N N . THR C 1 325 ? -13.259 1.745 162.263 1.00 20.00 325 THR C N 1
ATOM 6203 C CA . THR C 1 325 ? -14.433 0.954 161.870 1.00 20.00 325 THR C CA 1
ATOM 6204 C C . THR C 1 325 ? -14.752 1.261 160.405 1.00 20.00 325 THR C C 1
ATOM 6205 O O . THR C 1 325 ? -14.946 2.426 160.026 1.00 20.00 325 THR C O 1
ATOM 6209 N N . LEU C 1 326 ? -14.799 0.213 159.604 1.00 20.00 326 LEU C N 1
ATOM 6210 C CA . LEU C 1 326 ? -14.665 0.179 158.221 1.00 20.00 326 LEU C CA 1
ATOM 6211 C C . LEU C 1 326 ? -16.209 0.215 157.888 1.00 20.00 326 LEU C C 1
ATOM 6212 O O . LEU C 1 326 ? -17.016 -0.570 158.407 1.00 20.00 326 LEU C O 1
ATOM 6217 N N . GLY C 1 327 ? -16.566 1.283 157.198 1.00 20.00 327 GLY C N 1
ATOM 6218 C CA . GLY C 1 327 ? -17.917 1.415 156.635 1.00 20.00 327 GLY C CA 1
ATOM 6219 C C . GLY C 1 327 ? -17.358 1.878 155.118 1.00 20.00 327 GLY C C 1
ATOM 6220 O O . GLY C 1 327 ? -16.590 2.796 154.794 1.00 20.00 327 GLY C O 1
ATOM 6221 N N . ALA C 1 328 ? -18.430 1.541 154.426 1.00 20.00 328 ALA C N 1
ATOM 6222 C CA . ALA C 1 328 ? -18.689 2.127 153.103 1.00 20.00 328 ALA C CA 1
ATOM 6223 C C . ALA C 1 328 ? -20.080 1.995 152.458 1.00 20.00 328 ALA C C 1
ATOM 6224 O O . ALA C 1 328 ? -20.947 1.247 152.933 1.00 20.00 328 ALA C O 1
ATOM 6226 N N . THR C 1 329 ? -20.280 2.778 151.414 1.00 20.00 329 THR C N 1
ATOM 6227 C CA . THR C 1 329 ? -21.630 2.981 150.870 1.00 20.00 329 THR C CA 1
ATOM 6228 C C . THR C 1 329 ? -21.858 2.950 149.356 1.00 20.00 329 THR C C 1
ATOM 6229 O O . THR C 1 329 ? -21.071 3.524 148.588 1.00 20.00 329 THR C O 1
ATOM 6233 N N . GLY C 1 330 ? -22.929 2.294 148.950 1.00 20.00 330 GLY C N 1
ATOM 6234 C CA . GLY C 1 330 ? -23.155 2.026 147.522 1.00 20.00 330 GLY C CA 1
ATOM 6235 C C . GLY C 1 330 ? -22.605 0.747 146.889 1.00 20.00 330 GLY C C 1
ATOM 6236 O O . GLY C 1 330 ? -22.348 -0.248 147.583 1.00 20.00 330 GLY C O 1
ATOM 6237 N N . ALA C 1 331 ? -22.435 0.790 145.580 1.00 20.00 331 ALA C N 1
ATOM 6238 C CA . ALA C 1 331 ? -21.895 -0.401 144.852 1.00 20.00 331 ALA C CA 1
ATOM 6239 C C . ALA C 1 331 ? -20.576 -0.588 145.604 1.00 20.00 331 ALA C C 1
ATOM 6240 O O . ALA C 1 331 ? -19.676 0.262 145.531 1.00 20.00 331 ALA C O 1
ATOM 6242 N N . VAL C 1 332 ? -20.482 -1.695 146.315 1.00 20.00 332 VAL C N 1
ATOM 6243 C CA . VAL C 1 332 ? -19.180 -2.087 146.916 1.00 20.00 332 VAL C CA 1
ATOM 6244 C C . VAL C 1 332 ? -18.967 -3.514 147.423 1.00 20.00 332 VAL C C 1
ATOM 6245 O O . VAL C 1 332 ? -19.834 -4.085 148.102 1.00 20.00 332 VAL C O 1
ATOM 6249 N N . VAL C 1 333 ? -17.818 -4.070 147.086 1.00 20.00 333 VAL C N 1
ATOM 6250 C CA . VAL C 1 333 ? -17.576 -5.501 147.312 1.00 20.00 333 VAL C CA 1
ATOM 6251 C C . VAL C 1 333 ? -16.299 -5.484 148.068 1.00 20.00 333 VAL C C 1
ATOM 6252 O O . VAL C 1 333 ? -15.280 -5.443 147.363 1.00 20.00 333 VAL C O 1
ATOM 6256 N N . ILE C 1 334 ? -16.275 -5.530 149.387 1.00 20.00 334 ILE C N 1
ATOM 6257 C CA . ILE C 1 334 ? -15.015 -5.369 150.125 1.00 20.00 334 ILE C CA 1
ATOM 6258 C C . ILE C 1 334 ? -14.258 -6.679 149.900 1.00 20.00 334 ILE C C 1
ATOM 6259 O O . ILE C 1 334 ? -14.866 -7.749 149.754 1.00 20.00 334 ILE C O 1
ATOM 6264 N N . ASN C 1 335 ? -12.942 -6.575 149.873 1.00 20.00 335 ASN C N 1
ATOM 6265 C CA . ASN C 1 335 ? -12.104 -7.704 149.445 1.00 20.00 335 ASN C CA 1
ATOM 6266 C C . ASN C 1 335 ? -11.122 -8.088 150.553 1.00 20.00 335 ASN C C 1
ATOM 6267 O O . ASN C 1 335 ? -11.147 -9.218 151.063 1.00 20.00 335 ASN C O 1
ATOM 6272 N N . ASP C 1 336 ? -10.270 -7.144 150.908 1.00 20.00 336 ASP C N 1
ATOM 6273 C CA . ASP C 1 336 ? -9.419 -7.302 152.095 1.00 20.00 336 ASP C CA 1
ATOM 6274 C C . ASP C 1 336 ? -9.227 -6.010 152.890 1.00 20.00 336 ASP C C 1
ATOM 6275 O O . ASP C 1 336 ? -8.658 -5.030 152.386 1.00 20.00 336 ASP C O 1
ATOM 6280 N N . ILE C 1 337 ? -9.705 -6.026 154.121 1.00 20.00 337 ILE C N 1
ATOM 6281 C CA . ILE C 1 337 ? -9.559 -4.859 155.003 1.00 20.00 337 ILE C CA 1
ATOM 6282 C C . ILE C 1 337 ? -8.530 -5.351 156.023 1.00 20.00 337 ILE C C 1
ATOM 6283 O O . ILE C 1 337 ? -8.759 -6.343 156.731 1.00 20.00 337 ILE C O 1
ATOM 6288 N N . LEU C 1 338 ? -7.413 -4.650 156.083 1.00 20.00 338 LEU C N 1
ATOM 6289 C CA . LEU C 1 338 ? -6.439 -4.843 157.158 1.00 20.00 338 LEU C CA 1
ATOM 6290 C C . LEU C 1 338 ? -6.102 -3.382 157.605 1.00 20.00 338 LEU C C 1
ATOM 6291 O O . LEU C 1 338 ? -6.473 -2.360 157.008 1.00 20.00 338 LEU C O 1
ATOM 6296 N N . ALA C 1 339 ? -5.772 -3.404 158.883 1.00 20.00 339 ALA C N 1
ATOM 6297 C CA . ALA C 1 339 ? -6.216 -2.342 159.796 1.00 20.00 339 ALA C CA 1
ATOM 6298 C C . ALA C 1 339 ? -5.294 -2.516 161.004 1.00 20.00 339 ALA C C 1
ATOM 6299 O O . ALA C 1 339 ? -5.622 -3.239 161.957 1.00 20.00 339 ALA C O 1
ATOM 6301 N N . ILE C 1 340 ? -4.155 -1.852 160.947 1.00 20.00 340 ILE C N 1
ATOM 6302 C CA . ILE C 1 340 ? -3.172 -1.944 162.036 1.00 20.00 340 ILE C CA 1
ATOM 6303 C C . ILE C 1 340 ? -3.741 -0.686 162.800 1.00 20.00 340 ILE C C 1
ATOM 6304 O O . ILE C 1 340 ? -3.448 0.288 162.092 1.00 20.00 340 ILE C O 1
ATOM 6309 N N . ASP C 1 341 ? -3.823 -0.637 164.117 1.00 20.00 341 ASP C N 1
ATOM 6310 C CA . ASP C 1 341 ? -3.582 0.618 164.842 1.00 20.00 341 ASP C CA 1
ATOM 6311 C C . ASP C 1 341 ? -2.668 0.517 166.065 1.00 20.00 341 ASP C C 1
ATOM 6312 O O . ASP C 1 341 ? -2.100 -0.547 166.349 1.00 20.00 341 ASP C O 1
ATOM 6317 N N . ASN C 1 342 ? -2.540 1.627 166.768 1.00 20.00 342 ASN C N 1
ATOM 6318 C CA . ASN C 1 342 ? -1.489 1.757 167.788 1.00 20.00 342 ASN C CA 1
ATOM 6319 C C . ASN C 1 342 ? -2.147 2.578 168.898 1.00 20.00 342 ASN C C 1
ATOM 6320 O O . ASN C 1 342 ? -1.486 2.992 169.862 1.00 20.00 342 ASN C O 1
ATOM 6325 N N . VAL C 1 343 ? -3.439 2.801 168.747 1.00 20.00 343 VAL C N 1
ATOM 6326 C CA . VAL C 1 343 ? -4.130 3.814 169.557 1.00 20.00 343 VAL C CA 1
ATOM 6327 C C . VAL C 1 343 ? -3.321 4.838 170.355 1.00 20.00 343 VAL C C 1
ATOM 6328 O O . VAL C 1 343 ? -2.421 4.477 171.127 1.00 20.00 343 VAL C O 1
ATOM 6332 N N . GLY C 1 344 ? -3.652 6.100 170.155 1.00 20.00 344 GLY C N 1
ATOM 6333 C CA . GLY C 1 344 ? -2.886 7.189 170.779 1.00 20.00 344 GLY C CA 1
ATOM 6334 C C . GLY C 1 344 ? -2.338 7.827 169.500 1.00 20.00 344 GLY C C 1
ATOM 6335 O O . GLY C 1 344 ? -2.429 9.049 169.309 1.00 20.00 344 GLY C O 1
ATOM 6336 N N . THR C 1 345 ? -1.778 6.991 168.646 1.00 20.00 345 THR C N 1
ATOM 6337 C CA . THR C 1 345 ? -1.009 7.488 167.502 1.00 20.00 345 THR C CA 1
ATOM 6338 C C . THR C 1 345 ? -1.958 7.130 166.328 1.00 20.00 345 THR C C 1
ATOM 6339 O O . THR C 1 345 ? -2.432 5.989 166.228 1.00 20.00 345 THR C O 1
ATOM 6343 N N . ALA C 1 346 ? -1.652 7.890 165.293 1.00 20.00 346 ALA C N 1
ATOM 6344 C CA . ALA C 1 346 ? -1.772 7.379 163.920 1.00 20.00 346 ALA C CA 1
ATOM 6345 C C . ALA C 1 346 ? -2.104 5.887 163.703 1.00 20.00 346 ALA C C 1
ATOM 6346 O O . ALA C 1 346 ? -1.724 5.007 164.489 1.00 20.00 346 ALA C O 1
ATOM 6348 N N . SER C 1 347 ? -2.514 5.643 162.472 1.00 20.00 347 SER C N 1
ATOM 6349 C CA . SER C 1 347 ? -2.580 4.268 161.958 1.00 20.00 347 SER C CA 1
ATOM 6350 C C . SER C 1 347 ? -2.420 3.993 160.436 1.00 20.00 347 SER C C 1
ATOM 6351 O O . SER C 1 347 ? -2.159 4.884 159.614 1.00 20.00 347 SER C O 1
ATOM 6354 N N . ASP C 1 348 ? -2.560 2.720 160.115 1.00 20.00 348 ASP C N 1
ATOM 6355 C CA . ASP C 1 348 ? -2.301 2.254 158.745 1.00 20.00 348 ASP C CA 1
ATOM 6356 C C . ASP C 1 348 ? -3.603 1.514 158.374 1.00 20.00 348 ASP C C 1
ATOM 6357 O O . ASP C 1 348 ? -4.229 0.827 159.195 1.00 20.00 348 ASP C O 1
ATOM 6362 N N . TYR C 1 349 ? -3.922 1.599 157.096 1.00 20.00 349 TYR C N 1
ATOM 6363 C CA . TYR C 1 349 ? -4.857 0.644 156.486 1.00 20.00 349 TYR C CA 1
ATOM 6364 C C . TYR C 1 349 ? -4.366 0.242 155.094 1.00 20.00 349 TYR C C 1
ATOM 6365 O O . TYR C 1 349 ? -4.150 1.061 154.188 1.00 20.00 349 TYR C O 1
ATOM 6374 N N . PHE C 1 350 ? -4.391 -1.065 154.909 1.00 20.00 350 PHE C N 1
ATOM 6375 C CA . PHE C 1 350 ? -4.359 -1.636 153.555 1.00 20.00 350 PHE C CA 1
ATOM 6376 C C . PHE C 1 350 ? -5.790 -2.168 153.458 1.00 20.00 350 PHE C C 1
ATOM 6377 O O . PHE C 1 350 ? -6.397 -2.552 154.469 1.00 20.00 350 PHE C O 1
ATOM 6385 N N . LEU C 1 351 ? -6.308 -2.183 152.244 1.00 20.00 351 LEU C N 1
ATOM 6386 C CA . LEU C 1 351 ? -7.611 -2.846 152.013 1.00 20.00 351 LEU C CA 1
ATOM 6387 C C . LEU C 1 351 ? -7.648 -3.000 150.488 1.00 20.00 351 LEU C C 1
ATOM 6388 O O . LEU C 1 351 ? -6.752 -2.541 149.765 1.00 20.00 351 LEU C O 1
ATOM 6393 N N . ASN C 1 352 ? -8.682 -3.660 150.055 1.00 20.00 352 ASN C N 1
ATOM 6394 C CA . ASN C 1 352 ? -8.659 -4.182 148.545 1.00 20.00 352 ASN C CA 1
ATOM 6395 C C . ASN C 1 352 ? -10.208 -4.157 148.640 1.00 20.00 352 ASN C C 1
ATOM 6396 O O . ASN C 1 352 ? -10.774 -4.655 149.623 1.00 20.00 352 ASN C O 1
ATOM 6401 N N . CYS C 1 353 ? -10.790 -3.604 147.609 1.00 20.00 353 CYS C N 1
ATOM 6402 C CA . CYS C 1 353 ? -12.258 -3.463 147.578 1.00 20.00 353 CYS C CA 1
ATOM 6403 C C . CYS C 1 353 ? -12.530 -3.571 146.099 1.00 20.00 353 CYS C C 1
ATOM 6404 O O . CYS C 1 353 ? -11.607 -3.596 145.270 1.00 20.00 353 CYS C O 1
ATOM 6407 N N . THR C 1 354 ? -13.808 -3.586 145.771 1.00 20.00 354 THR C N 1
ATOM 6408 C CA . THR C 1 354 ? -14.229 -3.494 144.366 1.00 20.00 354 THR C CA 1
ATOM 6409 C C . THR C 1 354 ? -15.648 -2.904 143.913 1.00 20.00 354 THR C C 1
ATOM 6410 O O . THR C 1 354 ? -16.750 -3.318 144.302 1.00 20.00 354 THR C O 1
ATOM 6414 N N . VAL C 1 355 ? -15.460 -1.711 143.380 1.00 20.00 355 VAL C N 1
ATOM 6415 C CA . VAL C 1 355 ? -16.587 -0.790 143.174 1.00 20.00 355 VAL C CA 1
ATOM 6416 C C . VAL C 1 355 ? -17.318 -1.228 141.773 1.00 20.00 355 VAL C C 1
ATOM 6417 O O . VAL C 1 355 ? -16.542 -0.894 140.865 1.00 20.00 355 VAL C O 1
ATOM 6421 N N . SER C 1 356 ? -18.633 -1.212 141.656 1.00 20.00 356 SER C N 1
ATOM 6422 C CA . SER C 1 356 ? -19.272 -1.003 140.349 1.00 20.00 356 SER C CA 1
ATOM 6423 C C . SER C 1 356 ? -20.593 -0.252 140.216 1.00 20.00 356 SER C C 1
ATOM 6424 O O . SER C 1 356 ? -21.754 -0.587 139.937 1.00 20.00 356 SER C O 1
ATOM 6427 N N . SER C 1 357 ? -20.259 0.956 140.629 1.00 20.00 357 SER C N 1
ATOM 6428 C CA . SER C 1 357 ? -21.262 2.027 140.720 1.00 20.00 357 SER C CA 1
ATOM 6429 C C . SER C 1 357 ? -20.820 3.468 140.978 1.00 20.00 357 SER C C 1
ATOM 6430 O O . SER C 1 357 ? -19.628 3.742 141.183 1.00 20.00 357 SER C O 1
ATOM 6433 N N . LEU C 1 358 ? -21.785 4.368 140.962 1.00 20.00 358 LEU C N 1
ATOM 6434 C CA . LEU C 1 358 ? -21.590 5.696 141.562 1.00 20.00 358 LEU C CA 1
ATOM 6435 C C . LEU C 1 358 ? -23.081 5.856 141.863 1.00 20.00 358 LEU C C 1
ATOM 6436 O O . LEU C 1 358 ? -23.918 5.868 140.948 1.00 20.00 358 LEU C O 1
ATOM 6441 N N . PRO C 1 359 ? -23.391 5.977 143.140 1.00 20.00 359 PRO C N 1
ATOM 6442 C CA . PRO C 1 359 ? -22.347 6.179 144.155 1.00 20.00 359 PRO C CA 1
ATOM 6443 C C . PRO C 1 359 ? -21.720 4.974 144.857 1.00 20.00 359 PRO C C 1
ATOM 6444 O O . PRO C 1 359 ? -22.409 4.212 145.552 1.00 20.00 359 PRO C O 1
ATOM 6448 N N . ALA C 1 360 ? -20.423 4.818 144.666 1.00 20.00 360 ALA C N 1
ATOM 6449 C CA . ALA C 1 360 ? -19.612 4.022 145.598 1.00 20.00 360 ALA C CA 1
ATOM 6450 C C . ALA C 1 360 ? -19.147 5.124 146.552 1.00 20.00 360 ALA C C 1
ATOM 6451 O O . ALA C 1 360 ? -18.752 6.216 146.119 1.00 20.00 360 ALA C O 1
ATOM 6453 N N . THR C 1 361 ? -19.200 4.821 147.835 1.00 20.00 361 THR C N 1
ATOM 6454 C CA . THR C 1 361 ? -18.432 5.597 148.861 1.00 20.00 361 THR C CA 1
ATOM 6455 C C . THR C 1 361 ? -17.621 4.541 149.614 1.00 20.00 361 THR C C 1
ATOM 6456 O O . THR C 1 361 ? -18.149 3.486 149.997 1.00 20.00 361 THR C O 1
ATOM 6460 N N . VAL C 1 362 ? -16.351 4.839 149.814 1.00 20.00 362 VAL C N 1
ATOM 6461 C CA . VAL C 1 362 ? -16.024 4.452 151.492 1.00 20.00 362 VAL C CA 1
ATOM 6462 C C . VAL C 1 362 ? -15.441 5.469 152.485 1.00 20.00 362 VAL C C 1
ATOM 6463 O O . VAL C 1 362 ? -14.894 6.534 152.161 1.00 20.00 362 VAL C O 1
ATOM 6467 N N . THR C 1 363 ? -15.688 5.124 153.735 1.00 20.00 363 THR C N 1
ATOM 6468 C CA . THR C 1 363 ? -15.184 5.982 154.820 1.00 20.00 363 THR C CA 1
ATOM 6469 C C . THR C 1 363 ? -14.648 5.149 155.986 1.00 20.00 363 THR C C 1
ATOM 6470 O O . THR C 1 363 ? -15.252 4.140 156.378 1.00 20.00 363 THR C O 1
ATOM 6474 N N . PHE C 1 364 ? -13.523 5.583 156.522 1.00 20.00 364 PHE C N 1
ATOM 6475 C CA . PHE C 1 364 ? -12.982 4.988 157.813 1.00 20.00 364 PHE C CA 1
ATOM 6476 C C . PHE C 1 364 ? -13.403 5.601 158.993 1.00 20.00 364 PHE C C 1
ATOM 6477 O O . PHE C 1 364 ? -13.440 6.826 158.803 1.00 20.00 364 PHE C O 1
ATOM 6485 N N . THR C 1 365 ? -13.867 5.014 160.080 1.00 20.00 365 THR C N 1
ATOM 6486 C CA . THR C 1 365 ? -14.353 5.808 161.218 1.00 20.00 365 THR C CA 1
ATOM 6487 C C . THR C 1 365 ? -13.594 5.787 162.545 1.00 20.00 365 THR C C 1
ATOM 6488 O O . THR C 1 365 ? -13.277 4.714 163.081 1.00 20.00 365 THR C O 1
ATOM 6492 N N . VAL C 1 366 ? -13.313 6.971 163.056 1.00 20.00 366 VAL C N 1
ATOM 6493 C CA . VAL C 1 366 ? -11.826 7.230 163.754 1.00 20.00 366 VAL C CA 1
ATOM 6494 C C . VAL C 1 366 ? -11.873 8.509 164.583 1.00 20.00 366 VAL C C 1
ATOM 6495 O O . VAL C 1 366 ? -12.905 9.202 164.425 1.00 20.00 366 VAL C O 1
ATOM 6499 N N . SER C 1 367 ? -10.834 8.796 165.327 1.00 20.00 367 SER C N 1
ATOM 6500 C CA . SER C 1 367 ? -11.157 10.178 165.746 1.00 20.00 367 SER C CA 1
ATOM 6501 C C . SER C 1 367 ? -9.874 10.944 165.841 1.00 20.00 367 SER C C 1
ATOM 6502 O O . SER C 1 367 ? -8.845 10.505 166.372 1.00 20.00 367 SER C O 1
ATOM 6505 N N . GLY C 1 368 ? -9.986 12.137 165.299 1.00 20.00 368 GLY C N 1
ATOM 6506 C CA . GLY C 1 368 ? -8.959 13.166 165.441 1.00 20.00 368 GLY C CA 1
ATOM 6507 C C . GLY C 1 368 ? -8.064 12.849 164.209 1.00 20.00 368 GLY C C 1
ATOM 6508 O O . GLY C 1 368 ? -6.995 12.267 164.320 1.00 20.00 368 GLY C O 1
ATOM 6509 N N . VAL C 1 369 ? -8.607 13.267 163.079 1.00 20.00 369 VAL C N 1
ATOM 6510 C CA . VAL C 1 369 ? -8.082 12.903 161.844 1.00 20.00 369 VAL C CA 1
ATOM 6511 C C . VAL C 1 369 ? -7.169 14.101 161.577 1.00 20.00 369 VAL C C 1
ATOM 6512 O O . VAL C 1 369 ? -7.630 15.170 161.150 1.00 20.00 369 VAL C O 1
ATOM 6516 N N . ALA C 1 370 ? -5.889 13.906 161.834 1.00 20.00 370 ALA C N 1
ATOM 6517 C CA . ALA C 1 370 ? -4.964 15.040 161.969 1.00 20.00 370 ALA C CA 1
ATOM 6518 C C . ALA C 1 370 ? -3.909 14.910 160.869 1.00 20.00 370 ALA C C 1
ATOM 6519 O O . ALA C 1 370 ? -3.003 15.748 160.753 1.00 20.00 370 ALA C O 1
ATOM 6521 N N . ALA C 1 371 ? -4.042 13.861 160.079 1.00 20.00 371 ALA C N 1
ATOM 6522 C CA . ALA C 1 371 ? -3.233 13.728 158.858 1.00 20.00 371 ALA C CA 1
ATOM 6523 C C . ALA C 1 371 ? -3.781 12.549 158.051 1.00 20.00 371 ALA C C 1
ATOM 6524 O O . ALA C 1 371 ? -4.125 11.499 158.612 1.00 20.00 371 ALA C O 1
ATOM 6526 N N . GLY C 1 372 ? -3.853 12.741 156.747 1.00 20.00 372 GLY C N 1
ATOM 6527 C CA . GLY C 1 372 ? -4.533 11.771 155.878 1.00 20.00 372 GLY C CA 1
ATOM 6528 C C . GLY C 1 372 ? -3.417 11.537 154.858 1.00 20.00 372 GLY C C 1
ATOM 6529 O O . GLY C 1 372 ? -2.805 12.491 154.354 1.00 20.00 372 GLY C O 1
ATOM 6530 N N . ILE C 1 373 ? -3.168 10.274 154.570 1.00 20.00 373 ILE C N 1
ATOM 6531 C CA . ILE C 1 373 ? -2.282 9.913 153.455 1.00 20.00 373 ILE C CA 1
ATOM 6532 C C . ILE C 1 373 ? -2.871 8.628 152.871 1.00 20.00 373 ILE C C 1
ATOM 6533 O O . ILE C 1 373 ? -3.300 7.730 153.612 1.00 20.00 373 ILE C O 1
ATOM 6538 N N . LEU C 1 374 ? -2.886 8.559 151.553 1.00 20.00 374 LEU C N 1
ATOM 6539 C CA . LEU C 1 374 ? -3.056 7.271 150.860 1.00 20.00 374 LEU C CA 1
ATOM 6540 C C . LEU C 1 374 ? -2.455 7.138 149.449 1.00 20.00 374 LEU C C 1
ATOM 6541 O O . LEU C 1 374 ? -1.908 8.080 148.858 1.00 20.00 374 LEU C O 1
ATOM 6546 N N . LEU C 1 375 ? -2.515 5.909 148.970 1.00 20.00 375 LEU C N 1
ATOM 6547 C CA . LEU C 1 375 ? -2.141 5.622 147.578 1.00 20.00 375 LEU C CA 1
ATOM 6548 C C . LEU C 1 375 ? -3.126 4.670 146.911 1.00 20.00 375 LEU C C 1
ATOM 6549 O O . LEU C 1 375 ? -3.346 3.571 147.442 1.00 20.00 375 LEU C O 1
ATOM 6554 N N . VAL C 1 376 ? -3.477 4.969 145.674 1.00 20.00 376 VAL C N 1
ATOM 6555 C CA . VAL C 1 376 ? -4.382 3.994 144.953 1.00 20.00 376 VAL C CA 1
ATOM 6556 C C . VAL C 1 376 ? -4.113 3.686 143.479 1.00 20.00 376 VAL C C 1
ATOM 6557 O O . VAL C 1 376 ? -3.968 4.600 142.654 1.00 20.00 376 VAL C O 1
ATOM 6561 N N . GLY C 1 377 ? -4.049 2.404 143.171 1.00 20.00 377 GLY C N 1
ATOM 6562 C CA . GLY C 1 377 ? -3.386 1.997 141.977 1.00 20.00 377 GLY C CA 1
ATOM 6563 C C . GLY C 1 377 ? -4.125 0.671 141.741 1.00 20.00 377 GLY C C 1
ATOM 6564 O O . GLY C 1 377 ? -3.795 -0.362 142.337 1.00 20.00 377 GLY C O 1
ATOM 6565 N N . ARG C 1 378 ? -5.128 0.750 140.894 1.00 20.00 378 ARG C N 1
ATOM 6566 C CA . ARG C 1 378 ? -5.889 -0.392 140.428 1.00 20.00 378 ARG C CA 1
ATOM 6567 C C . ARG C 1 378 ? -5.255 -1.783 140.424 1.00 20.00 378 ARG C C 1
ATOM 6568 O O . ARG C 1 378 ? -4.181 -2.021 139.865 1.00 20.00 378 ARG C O 1
ATOM 6576 N N . ALA C 1 379 ? -5.998 -2.697 141.036 1.00 20.00 379 ALA C N 1
ATOM 6577 C CA . ALA C 1 379 ? -5.520 -4.046 141.342 1.00 20.00 379 ALA C CA 1
ATOM 6578 C C . ALA C 1 379 ? -6.721 -5.066 141.358 1.00 20.00 379 ALA C C 1
ATOM 6579 O O . ALA C 1 379 ? -7.792 -4.923 141.965 1.00 20.00 379 ALA C O 1
ATOM 6581 N N . ARG C 1 380 ? -6.255 -6.235 140.959 1.00 20.00 380 ARG C N 1
ATOM 6582 C CA . ARG C 1 380 ? -7.092 -7.442 141.022 1.00 20.00 380 ARG C CA 1
ATOM 6583 C C . ARG C 1 380 ? -7.711 -7.875 142.352 1.00 20.00 380 ARG C C 1
ATOM 6584 O O . ARG C 1 380 ? -7.515 -7.223 143.388 1.00 20.00 380 ARG C O 1
ATOM 6592 N N . ALA C 1 381 ? -8.449 -8.968 142.304 1.00 20.00 381 ALA C N 1
ATOM 6593 C CA . ALA C 1 381 ? -8.728 -9.781 143.522 1.00 20.00 381 ALA C CA 1
ATOM 6594 C C . ALA C 1 381 ? -7.504 -10.172 144.340 1.00 20.00 381 ALA C C 1
ATOM 6595 O O . ALA C 1 381 ? -7.440 -11.274 144.906 1.00 20.00 381 ALA C O 1
ATOM 6597 N N . ASN C 1 382 ? -6.591 -9.228 144.470 1.00 20.00 382 ASN C N 1
ATOM 6598 C CA . ASN C 1 382 ? -5.333 -9.492 145.172 1.00 20.00 382 ASN C CA 1
ATOM 6599 C C . ASN C 1 382 ? -5.249 -9.313 146.689 1.00 20.00 382 ASN C C 1
ATOM 6600 O O . ASN C 1 382 ? -5.862 -8.397 147.258 1.00 20.00 382 ASN C O 1
ATOM 6605 N N . VAL C 1 383 ? -4.492 -10.190 147.321 1.00 20.00 383 VAL C N 1
ATOM 6606 C CA . VAL C 1 383 ? -4.499 -10.263 148.794 1.00 20.00 383 VAL C CA 1
ATOM 6607 C C . VAL C 1 383 ? -4.128 -8.853 149.256 1.00 20.00 383 VAL C C 1
ATOM 6608 O O . VAL C 1 383 ? -3.742 -7.998 148.445 1.00 20.00 383 VAL C O 1
ATOM 6612 N N . VAL C 1 384 ? -4.251 -8.630 150.551 1.00 20.00 384 VAL C N 1
ATOM 6613 C CA . VAL C 1 384 ? -3.827 -7.353 151.141 1.00 20.00 384 VAL C CA 1
ATOM 6614 C C . VAL C 1 384 ? -3.870 -7.570 152.655 1.00 20.00 384 VAL C C 1
ATOM 6615 O O . VAL C 1 384 ? -3.884 -6.607 153.436 1.00 20.00 384 VAL C O 1
ATOM 6619 N N . ASN C 1 385 ? -3.892 -8.830 153.046 1.00 20.00 385 ASN C N 1
ATOM 6620 C CA . ASN C 1 385 ? -3.889 -9.178 154.474 1.00 20.00 385 ASN C CA 1
ATOM 6621 C C . ASN C 1 385 ? -2.962 -10.280 154.990 1.00 20.00 385 ASN C C 1
ATOM 6622 O O . ASN C 1 385 ? -2.726 -11.287 154.306 1.00 20.00 385 ASN C O 1
ATOM 6627 N N . LEU C 1 386 ? -2.449 -10.073 156.189 1.00 20.00 386 LEU C N 1
ATOM 6628 C CA . LEU C 1 386 ? -1.623 -11.096 156.844 1.00 20.00 386 LEU C CA 1
ATOM 6629 C C . LEU C 1 386 ? -2.106 -12.546 156.905 1.00 20.00 386 LEU C C 1
ATOM 6630 O O . LEU C 1 386 ? -3.147 -12.895 156.329 1.00 20.00 386 LEU C O 1
ATOM 6635 N N . LEU C 1 387 ? -1.344 -13.368 157.601 1.00 20.00 387 LEU C N 1
ATOM 6636 C CA . LEU C 1 387 ? -1.755 -14.759 157.840 1.00 20.00 387 LEU C CA 1
ATOM 6637 C C . LEU C 1 387 ? -1.192 -15.178 159.199 1.00 20.00 387 LEU C C 1
ATOM 6638 O O . LEU C 1 387 ? -2.034 -15.824 159.985 1.00 20.00 387 LEU C O 1
#

Radius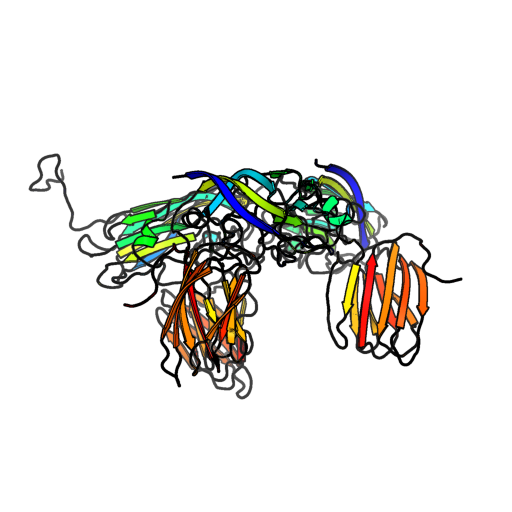 of gyration: 31.58 Å; Cα contacts (8 Å, |Δi|>4): 2522; chains: 3; bounding box: 98×89×67 Å

Sequence (893 aa):
GVTVTSHREYLTQVNNSSGFVVNGGIVGNSLQLNPSNGTLFSWLPALASNFDQYSFNSVVLDYVPLCGTTEVGRVALYFDKDSQDPEPADRVELANFGVLKETAPWAEAMLRIPTDKVKRYCNDSATVDQKLIDLGQLGIATYGGAGADAVGELFLARSVTLYFPQPTNTLLSSSKRLDLTGSLADATGPGYLVLTRTPTVLTHTFRATGTFNLSGGLRCLTSLTLGATGAVVINDILAIDNVGTASDYFLNCTVSSLPATVTFTVSGVAAGILLVGRARANVVNLLGVTVTSHREYLTQVNNSSGFVVNGGIVGNSLQLNPSNGTLFSWLPALASNFDQYSFNSVVLDYVPLCGTTEVGRVALYFDKDSQDPEPADRVELANFGVLKETAPWAEAMLRIPTDKVKRYCNDSATVDQKLIDLGQLGIATYGGAGADAVGELFLARSVTLYFPQPTNTLLSSKRLDLTGSLADATGPGYLVLTRTPTVLTHTFRATGTFNLSGGLRCLTSLTLGATGAVVINDILAIDNVGTASDYFLNCTVSSLPATVTFTVSGVAAGILLVGRARANVVNLLIITHVGGVGGSIMAPVAVSRQLVGSKPKFTGRTSGGVTVTSHREYLTQVNNSSGFVVNGGIVGNSLQLNPSNGTLFSWLPALASNFDQYSFNSVVLDYVPLCGTTEVGRVALYFDKDSQDPEPADRVELANFGVLKETAPWAEAMLRIPTDKVKRYCNDSATVDQKLIDLGQLGIATYGGAGADAVGELFLARSVTLYFPQPTNTLLSSSKRLDLTGSLADATGPGYLVLTRTPTVLTHTFRATGTFNLSGGLRCLTSLTLGATGAVVINDILAIDNVGTASDYFLNCTVSSLPATVTFTVSGVAAGILLVGRARANVVNLL

Foldseek 3Di:
DKDKDWDKFWFAFAFADQAKAKPQVDWDLLAFPDPPSLLGGVDSNQPLLQFWWKFFDKKKKWKAWPDDPPFWKKKKKAKALFSGDTDDDDDVVRVVGDFMDIDTLNDTDMGIDDTDGDGATDPQDHDVSCNRRTRIGMMIMMHNGDGRGTIIIMMITTIMMGDDGDDRQPLKWKWKAAQCGDGDDIRDPDQWDWDDDQFKIKTWGSHFFKKKKWWWAWFAFFKDKDWDDFKAWQAWDGDDDGVTTTIIITIMGGRHPVTIIMIGGHRGRIDIIMMRGDDSDYRDDD/DKDKDWDKFWFAFQWADQAKDKLLNDWFLLQFDDPPSLLGGVPVLPPCQQFWWKFWDWKKKWKAWDDDPVFFWKKKKAKFLFSGDTDDDDDVVRVPGPFMDMDGLQDIDMGIDDGDGDTATHCQDDDPSCNRRTGIGMIMMMHRGDDRGTIIIMMIGGMMMGDDTHDGQDQKWKWKAAQCGDGDDTRDPDQWDWDDDQFKIKTWGSHFFKKKKWWWAWFAFFKDKDWDDFKAWQAWDGDDDGVTTTIIITIMGGRHPVTIIMIGGHRGRIDIIIMHGDDSDYRDDD/DDDDPPDDPPDDDQDFADFDDDDDWDKDKDQPPPPRFIKIWTKFWFFFQFADQAKDKPLVDWQLQQFADPPSLLGGVPSVFDLQLFWWKFFDKKKKWKTWPDTPPFFWKKKKAKFLFSGDTDDDDDVVRVVGDFMDIDGLRDTDMGIDDTDGDGATHQQDHDDRSNRHTRIGMIMMMHSGDDRGTIIIMMIGGIMTGDDGHDGGAAKWKWKAAQCGDGDDTRDPDQWDWDDDQFKIKTWGSHFFKKKKWWWAWFAFFKDKDWDDFKAWQAWDGDDDGVTTTIIITIMGGDDPVTIIMIGGHRGRIDIIMMHGDDSDYRDDD

Organism: Tomato bushy stunt virus (strain BS-3) (NCBI:txid12146)

B-factor: mean 20.0, std 0.0, range [20.0, 20.0]

Solvent-accessible surface area: 39499 Å² total

Nearest PDB structures (foldseek):
  2tbv-assembly1_A  TM=9.971E-01  e=3.288E-51  Tomato bushy stunt virus
  2tbv-assembly1_C  TM=9.332E-01  e=1.565E-50  Tomato bushy stunt virus
  4llf-assembly1_B  TM=9.287E-01  e=2.577E-23  Cucumber necrosis virus
  6mrm-assembly1_A  TM=9.349E-01  e=4.438E-21  Red clover necrotic mosaic virus
  6mrl-assembly1_A  TM=9.051E-01  e=1.413E-21  Cucumber leaf spot virus

CATH classification: 2.60.120.20

Secondary structure (P-SEA, 3-state):
cbbbbbbbbbbbbbbbbcccccccccccccccccccccccccccccccccccbbbbcbbbbbbbbcccccccbbbbbbccccccbbbbccaaaaaacccccccccccccccccccccccccccccccccccccccbbbbbbbcccccccccbbbbbbbbbbbcccccccccbbbbbbccccccccccccccbbbbbcccccccccccccbbbbbbcccccbbbbbbbbccccccbbbbbbcccccbbbbbbbbbccccbbbbbbbccccccccccccccccccccc/cbbbbbbccccbbbbbbcccccccccccccccccccccccccccccccccccbbbbcbbbbbbbbcccccccccccccccccccccccccaaaaaacccccccccccccbbbbbbbbccccccccccccccccccbbbbbbbcccccccccbbbbbbbbbbbcccccccccbbbbbbccccccccccccccbbbbbcccccccccccccbbbbbbcccccbbbbbbbbccccccbbbbbbcccccbbbbbbbbbccccbbbbbbbccccccccccccccccccccc/ccccccccccccccccbbbbbbccbbbbbbcccccccbbbbbbbbbbbbbbbcccccccccccccccccccccccccccccccccccbbbbcbbbbbbbbcccccccccccccccccccccccccaaaaaacccccccccccccccccccccccccccccccccccccccbbbbbbbcccccccccbbbbbbbbbbbccccccccbbbbbbbccccccccccccccbbbbbcccccccccccccbbbbbbcccccbbbbbbbbccccccbbbbbbcccccbbbbbbbbbccccbbbbbbbccccccccccccccccccccc

InterPro domains:
  IPR000937 Icosahedral viral capsid protein, S domain [PF00729] (77-269)
  IPR000937 Icosahedral viral capsid protein, S domain [PR00233] (148-162)
  IPR000937 Icosahedral viral capsid protein, S domain [PR00233] (164-180)
  IPR000937 Icosahedral viral capsid protein, S domain [PR00233] (183-199)
  IPR029053 Viral coat protein subunit [G3DSA:2.60.120.20] (102-388)
  IPR055068 Coat protein, P (projecting) domain [PF22402] (276-378)